Protein AF-0000000080068733 (afdb_homodimer)

Secondary structure (DSSP, 8-state):
------TTSTTGGGTSS------HHHHHHHHHHHHHHT----TTS------------------S------------------------SS---------------PPPP--HHHHHHHHHHHHTTT--SPPPPPHHHHHHHHHHIIIIIGGGS--S-GGG--GGGS-HHHHHHHHHHHHHHTT-HHHHHHHHHHHHHHHHHHHHHHHHHHHHHHHTTT----------HHHHHHHHHHHHHHTT-SSHHHHHHHHHHHHHHHHHHHHH-SB--S-----SHHHHHHHHHHHHHHHHHHHHHHHHHHHHT---SS-GGG-B-BPP--HHHHT-SSHHHHHHHHHHS-----BHHHHHHHHHS-S---TTS----HHHHHHHHHHHHHIIIIITHHHHHTT----HHHHHHHHHHHHHHHHHHHH-TT--S-TT-TT-SHHHHHHHHHHHHHHHTSGGG-S-----GGG--HHHHHHHHHHSPPP---HHHHHHHHHHHHHHHHHHHH-HHHHHHTHHHH--HHHHHHHHHHHHHHHHHHHTTEETTEEPPPPHHHHHHHHHHHHHHHHHHHHTT-------TT-HHHHHHHHHHHHHHHH-S--SSHHHHHHHHHHHHHHHHHHHHHHH-/-----GGGSTTGGGTSS------HHHHHHHHHHHHHHT----TTS------------------S------------------------SS---------------PPPP--HHHHHHHHHHHHTTT--SPPPPPHHHHHHHHHHIIIIIGGGS--S-GGG--GGGS-HHHHHHHHHHHHHHTT-HHHHHHHHHHHHHHHHHHHHHHHHHHHHHHHTTT----------HHHHHHHHHHHHHHTT-SSHHHHHHHHHHHHHHHHHHHHH-SB--S-----SHHHHHHHHHHHHHHHHHHHHHHHHHHHHT---SS-GGG-B-BPP--HHHHT-SSHHHHHHHHHHS-----BHHHHHHHHHS-S---TTS----HHHHHHHHHHHHHHHHHHTHHHHHTT----HHHHHHHHHHHHHHHHHHHH-TT--S-TT-TT-SHHHHHHHHHHHHHHHTSGGG-S-----GGG--HHHHHHHHHHSPPP---HHHHHHHHHHHHHHHHHHHH-HHHHHHSHHHH--HHHHHHHHHHHHHHHHHHHTTEETTEEPPPPHHHHHHHHHHHHHHHHHHHHTT-------TT-HHHHHHHHHHHHHHHH-S--SSHHHHHHHHHHHHHHHHHHHHHHH-

Foldseek 3Di:
DDPPPPPPPVLVVVPDDPPDPPPLLVLLQVLVVVLVVVPPDDVPPPDPPDPPPPPPPVPCPDDDDPDDPPPVPPVVPPPVVVPVVPVRFLDDLPPPPPVPCLPPLDQDFQDPVLQVVLVVVLVVLVDPDDDDDDSVLLSQLSVLLVQFPCLQQVLAQRLPDDSVVADSLLSLLSSLLSCLLVLNNVSNVVSLVSSVSVLVVVVVVVVVVVVVCVVVPNPPPCPPPPQLQSVLSSLVSSLVDQCQAPDLVSVVVNVVSLLVNLVSLVVNPQADDDDDPPPFLVVVSVLLSSLSSSLVNQLVQLVSCLQQVNDRPDAQLRHFAFAHDALCLSNPNDPVSNVVVCVVDPPPGHTLNVVLVLLLDPDDCPVPPDQGHLSSLLSSLSNLLCCLQPVQVVVVVVVRHDPPVNLVSSVSSLSSSSNSLSPHSQQDLDCPRSSGRSNVLSLLSSLVSLQCSDSQNVPSQGLNLSVLDLLSNLVSLVPRDADPPDSSLLVSLSSLLSNLLSLLVCFLVNCQVPVSRRPDPSNLVSLLSSLSSNLRPLVNQQDPVGGDDDDSSRVSSLVSLLVSLQSLCVRVVHDSPCPDPVDSVSSSLSSLVSSLSSQDHDYSRVSSNSSSSSSVSSSVVVVVVVVVD/DDPPPPPPPPLVVVPDDPPDPPPLLVLLQVLVVVLVVVPPDPPPPPDPPDPPPPPPPPPPPDDDPPPPPPPVPPPPPPPVPVPVVPVRFLDDLPPPPPVPCLPPLDQDFQDPVLVVVLVVVLVVLVDPDDDDDDSVLLSQLSVLLVQFPCLQQVLAQRLPDDSVVADSLLSLLSSLLSCLLVLNNVSNVVSLVSSVSVLVVVVVVVVVVVVVCVVVPNPPPCPPPPQLQSVLSSLVSSLVDQCQAPDLVSVVVNVVSLLVNLVSLVVNPQADDDDDPPPFLVVVSVLLSSLSSSLVNQLVQLVSCLQQVNDRPDAQLRHFAFAHDALCLSNPNDPVSNVVVCVVPPPPGHTLNVVLVLLLDPDDCPVPPDQGHLSSLLSSLSNLLSCLQPVQVVVVVVVNHPPPVNLSSSVSSLSSSSNSLSPHSQQDLDCPRSSGRSNVLSLLSSLVSLQCSDSQNVPSQGLNLSVLDLLSNLVSLVPRDADPPDSSLLVSLSSLLSNLLSLLVCFLVNCQVPVSRRPDPSNLVSLLSSLSSNLRPLVNQQDPVGGDDDDPSRVSSLVSLLVSLQSLCVRVVHDSPCPDPVDSVSSSLSSLVSSLSSQDHDYSRVSSNSSSSSSVSNSVVVVVVVVVD

Sequence (1258 aa):
MAIFPLMGSQLASLTSSRAEPAPLSRRFEALTEMLQMNDPVPDDIVAEPRSQFATSTHVDNPDRPMTRIFAQGSSTHHAAQLVHEVPTIFPAPQIALGAQIVPHFTHPTVAEYQRNSLLQSINGFGLPGWKLPSSDSLTRFLAGYFTGFYPYAPFTHAPTFRFDACSPELLLAMFAIGAANRFEYNSAINMFYVSKAILLERQHQRERGMLERLMNHGTSSDFVERDYMDEVRCLLCLMGIATWDKDLDLRNESLVLRGQLAHALRLSGLEEPSEVHDTHWETWARLESDRRAKLFAFCFLNIQSIAYNLSPVIWSHEFKLRLPCSCPEWTAPDSATWALLRRNTPIAKGHFHTALKDLLFPSPCDISELNPTPVANYTLLHGLIQTIVWAQIFPKDLGADSTSDSRVCFRNALRKWTIYWQRTPESNLEPFDANGPLPFMSSAWLSFAYIRNCSQFSDGHPREIFSWNVASIARALRSSPSANHEWDELLAAHHATHFMGILVRLGIQYIKHNRASLWSIEAALCGLECSVFLDKWLRAFRTSTGPKSLTDQEHLLLAWTRDIVRDGLISINGVCPDISSERPEDLVNCTIEVWCHIMQGDSPWPFISMLGDAVVEYKTICRHDLDKLMAIFPLMGSQLASLTSSRAEPAPLSRRFEALTEMLQMNDPVPDDIVAEPRSQFATSTHVDNPDRPMTRIFAQGSSTHHAAQLVHEVPTIFPAPQIALGAQIVPHFTHPTVAEYQRNSLLQSINGFGLPGWKLPSSDSLTRFLAGYFTGFYPYAPFTHAPTFRFDACSPELLLAMFAIGAANRFEYNSAINMFYVSKAILLERQHQRERGMLERLMNHGTSSDFVERDYMDEVRCLLCLMGIATWDKDLDLRNESLVLRGQLAHALRLSGLEEPSEVHDTHWETWARLESDRRAKLFAFCFLNIQSIAYNLSPVIWSHEFKLRLPCSCPEWTAPDSATWALLRRNTPIAKGHFHTALKDLLFPSPCDISELNPTPVANYTLLHGLIQTIVWAQIFPKDLGADSTSDSRVCFRNALRKWTIYWQRTPESNLEPFDANGPLPFMSSAWLSFAYIRNCSQFSDGHPREIFSWNVASIARALRSSPSANHEWDELLAAHHATHFMGILVRLGIQYIKHNRASLWSIEAALCGLECSVFLDKWLRAFRTSTGPKSLTDQEHLLLAWTRDIVRDGLISINGVCPDISSERPEDLVNCTIEVWCHIMQGDSPWPFISMLGDAVVEYKTICRHDLDKL

Structure (mmCIF, N/CA/C/O backbone):
data_AF-0000000080068733-model_v1
#
loop_
_entity.id
_entity.type
_entity.pdbx_description
1 polymer 'Transcription factor domain-containing protein'
#
loop_
_atom_site.group_PDB
_atom_site.id
_atom_site.type_symbol
_atom_site.label_atom_id
_atom_site.label_alt_id
_atom_site.label_comp_id
_atom_site.label_asym_id
_atom_site.label_entity_id
_atom_site.label_seq_id
_atom_site.pdbx_PDB_ins_code
_atom_site.Cartn_x
_atom_site.Cartn_y
_atom_site.Cartn_z
_atom_site.occupancy
_atom_site.B_iso_or_equiv
_atom_site.auth_seq_id
_atom_site.auth_comp_id
_atom_site.auth_asym_id
_atom_site.auth_atom_id
_atom_site.pdbx_PDB_model_num
ATOM 1 N N . MET A 1 1 ? -59.094 22.562 20.656 1 21.78 1 MET A N 1
ATOM 2 C CA . MET A 1 1 ? -58 21.938 21.406 1 21.78 1 MET A CA 1
ATOM 3 C C . MET A 1 1 ? -56.656 22.641 21.125 1 21.78 1 MET A C 1
ATOM 5 O O . MET A 1 1 ? -56.219 22.656 19.984 1 21.78 1 MET A O 1
ATOM 9 N N . ALA A 1 2 ? -56.312 23.719 21.922 1 23.73 2 ALA A N 1
ATOM 10 C CA . ALA A 1 2 ? -55.531 24.922 21.766 1 23.73 2 ALA A CA 1
ATOM 11 C C . ALA A 1 2 ? -54.031 24.609 21.844 1 23.73 2 ALA A C 1
ATOM 13 O O . ALA A 1 2 ? -53.562 24.047 22.844 1 23.73 2 ALA A O 1
ATOM 14 N N . ILE A 1 3 ? -53.469 24.188 20.734 1 25.42 3 ILE A N 1
ATOM 15 C CA . ILE A 1 3 ? -52.125 23.719 20.453 1 25.42 3 ILE A CA 1
ATOM 16 C C . ILE A 1 3 ? -51.094 24.75 20.922 1 25.42 3 ILE A C 1
ATOM 18 O O . ILE A 1 3 ? -51.125 25.891 20.453 1 25.42 3 ILE A O 1
ATOM 22 N N . PHE A 1 4 ? -50.688 24.688 22.219 1 25.8 4 PHE A N 1
ATOM 23 C CA . PHE A 1 4 ? -49.812 25.625 22.938 1 25.8 4 PHE A CA 1
ATOM 24 C C . PHE A 1 4 ? -48.531 25.891 22.172 1 25.8 4 PHE A C 1
ATOM 26 O O . PHE A 1 4 ? -47.844 24.938 21.781 1 25.8 4 PHE A O 1
ATOM 33 N N . PRO A 1 5 ? -48.469 27.094 21.531 1 28.44 5 PRO A N 1
ATOM 34 C CA . PRO A 1 5 ? -47.406 27.672 20.688 1 28.44 5 PRO A CA 1
ATOM 35 C C . PRO A 1 5 ? -46.094 27.844 21.422 1 28.44 5 PRO A C 1
ATOM 37 O O . PRO A 1 5 ? -45.875 28.875 22.078 1 28.44 5 PRO A O 1
ATOM 40 N N . LEU A 1 6 ? -45.719 26.844 22.25 1 24.48 6 LEU A N 1
ATOM 41 C CA . LEU A 1 6 ? -44.625 27.047 23.219 1 24.48 6 LEU A CA 1
ATOM 42 C C . LEU A 1 6 ? -43.375 27.562 22.531 1 24.48 6 LEU A C 1
ATOM 44 O O . LEU A 1 6 ? -42.656 28.375 23.094 1 24.48 6 LEU A O 1
ATOM 48 N N . MET A 1 7 ? -42.906 26.812 21.5 1 27.22 7 MET A N 1
ATOM 49 C CA . MET A 1 7 ? -41.438 26.688 21.391 1 27.22 7 MET A CA 1
ATOM 50 C C . MET A 1 7 ? -40.844 27.906 20.703 1 27.22 7 MET A C 1
ATOM 52 O O . MET A 1 7 ? -39.656 27.922 20.406 1 27.22 7 MET A O 1
ATOM 56 N N . GLY A 1 8 ? -41.625 28.969 20.344 1 28.06 8 GLY A N 1
ATOM 57 C CA . GLY A 1 8 ? -41.156 30.078 19.547 1 28.06 8 GLY A CA 1
ATOM 58 C C . GLY A 1 8 ? -40.219 31 20.312 1 28.06 8 GLY A C 1
ATOM 59 O O . GLY A 1 8 ? -39.469 31.766 19.719 1 28.06 8 GLY A O 1
ATOM 60 N N . SER A 1 9 ? -40.406 31.219 21.594 1 31.22 9 SER A N 1
ATOM 61 C CA . SER A 1 9 ? -39.906 32.406 22.281 1 31.22 9 SER A CA 1
ATOM 62 C C . SER A 1 9 ? -38.406 32.312 22.5 1 31.22 9 SER A C 1
ATOM 64 O O . SER A 1 9 ? -37.719 33.312 22.672 1 31.22 9 SER A O 1
ATOM 66 N N . GLN A 1 10 ? -37.938 31.078 22.719 1 31.94 10 GLN A N 1
ATOM 67 C CA . GLN A 1 10 ? -36.562 31.047 23.188 1 31.94 10 GLN A CA 1
ATOM 68 C C . GLN A 1 10 ? -35.562 31.391 22.078 1 31.94 10 GLN A C 1
ATOM 70 O O . GLN A 1 10 ? -34.406 31.703 22.328 1 31.94 10 GLN A O 1
ATOM 75 N N . LEU A 1 11 ? -35.969 31.297 20.844 1 32.47 11 LEU A N 1
ATOM 76 C CA . LEU A 1 11 ? -35.062 31.578 19.75 1 32.47 11 LEU A CA 1
ATOM 77 C C . LEU A 1 11 ? -34.875 33.062 19.562 1 32.47 11 LEU A C 1
ATOM 79 O O . LEU A 1 11 ? -33.906 33.5 18.938 1 32.47 11 LEU A O 1
ATOM 83 N N . ALA A 1 12 ? -35.812 34.062 19.969 1 34.53 12 ALA A N 1
ATOM 84 C CA . ALA A 1 12 ? -35.781 35.5 19.75 1 34.53 12 ALA A CA 1
ATOM 85 C C . ALA A 1 12 ? -34.688 36.156 20.578 1 34.53 12 ALA A C 1
ATOM 87 O O . ALA A 1 12 ? -34.219 37.25 20.25 1 34.53 12 ALA A O 1
ATOM 88 N N . SER A 1 13 ? -34.5 35.562 21.797 1 35.75 13 SER A N 1
ATOM 89 C CA . SER A 1 13 ? -33.562 36.281 22.656 1 35.75 13 SER A CA 1
ATOM 90 C C . SER A 1 13 ? -32.125 36.188 22.109 1 35.75 13 SER A C 1
ATOM 92 O O . SER A 1 13 ? -31.219 36.844 22.625 1 35.75 13 SER A O 1
ATOM 94 N N . LEU A 1 14 ? -31.844 35.156 21.344 1 34.69 14 LEU A N 1
ATOM 95 C CA . LEU A 1 14 ? -30.469 35.062 20.859 1 34.69 14 LEU A CA 1
ATOM 96 C C . LEU A 1 14 ? -30.188 36.125 19.812 1 34.69 14 LEU A C 1
ATOM 98 O O . LEU A 1 14 ? -29.031 36.312 19.422 1 34.69 14 LEU A O 1
ATOM 102 N N . THR A 1 15 ? -31.297 36.781 19.141 1 34.69 15 THR A N 1
ATOM 103 C CA . THR A 1 15 ? -31.047 37.719 18.062 1 34.69 15 THR A CA 1
ATOM 104 C C . THR A 1 15 ? -31 39.156 18.609 1 34.69 15 THR A C 1
ATOM 106 O O . THR A 1 15 ? -30.562 40.062 17.922 1 34.69 15 THR A O 1
ATOM 109 N N . SER A 1 16 ? -31.938 39.625 19.5 1 32.06 16 SER A N 1
ATOM 110 C CA . SER A 1 16 ? -32.219 41.062 19.656 1 32.06 16 SER A CA 1
ATOM 111 C C . SER A 1 16 ? -31.062 41.781 20.328 1 32.06 16 SER A C 1
ATOM 113 O O . SER A 1 16 ? -30.906 42.969 20.156 1 32.06 16 SER A O 1
ATOM 115 N N . SER A 1 17 ? -30.797 41.531 21.734 1 32.88 17 SER A N 1
ATOM 116 C CA . SER A 1 17 ? -30.141 42.562 22.547 1 32.88 17 SER A CA 1
ATOM 117 C C . SER A 1 17 ? -28.672 42.719 22.125 1 32.88 17 SER A C 1
ATOM 119 O O . SER A 1 17 ? -28.047 41.781 21.641 1 32.88 17 SER A O 1
ATOM 121 N N . ARG A 1 18 ? -28.078 44 22.203 1 38.75 18 ARG A N 1
ATOM 122 C CA . ARG A 1 18 ? -26.703 44.5 22.078 1 38.75 18 ARG A CA 1
ATOM 123 C C . ARG A 1 18 ? -25.719 43.562 22.766 1 38.75 18 ARG A C 1
ATOM 125 O O . ARG A 1 18 ? -24.812 44.031 23.469 1 38.75 18 ARG A O 1
ATOM 132 N N . ALA A 1 19 ? -26.094 42.406 23.172 1 39.84 19 ALA A N 1
ATOM 133 C CA . ALA A 1 19 ? -25.219 41.531 23.969 1 39.84 19 ALA A CA 1
ATOM 134 C C . ALA A 1 19 ? -23.938 41.219 23.203 1 39.84 19 ALA A C 1
ATOM 136 O O . ALA A 1 19 ? -23.969 41.062 21.969 1 39.84 19 ALA A O 1
ATOM 137 N N . GLU A 1 20 ? -22.797 41.562 23.844 1 45.16 20 GLU A N 1
ATOM 138 C CA . GLU A 1 20 ? -21.453 41.25 23.406 1 45.16 20 GLU A CA 1
ATOM 139 C C . GLU A 1 20 ? -21.391 39.875 22.734 1 45.16 20 GLU A C 1
ATOM 141 O O . GLU A 1 20 ? -21.953 38.906 23.25 1 45.16 20 GLU A O 1
ATOM 146 N N . PRO A 1 21 ? -21.156 39.875 21.438 1 52.84 21 PRO A N 1
ATOM 147 C CA . PRO A 1 21 ? -21.094 38.625 20.719 1 52.84 21 PRO A CA 1
ATOM 148 C C . PRO A 1 21 ? -20.359 37.531 21.516 1 52.84 21 PRO A C 1
ATOM 150 O O . PRO A 1 21 ? -19.344 37.812 22.141 1 52.84 21 PRO A O 1
ATOM 153 N N . ALA A 1 22 ? -21.031 36.531 21.891 1 59.84 22 ALA A N 1
ATOM 154 C CA . ALA A 1 22 ? -20.469 35.375 22.594 1 59.84 22 ALA A CA 1
ATOM 155 C C . ALA A 1 22 ? -19.125 34.969 21.984 1 59.84 22 ALA A C 1
ATOM 157 O O . ALA A 1 22 ? -18.922 35.125 20.781 1 59.84 22 ALA A O 1
ATOM 158 N N . PRO A 1 23 ? -18.156 34.688 22.891 1 67.81 23 PRO A N 1
ATOM 159 C CA . PRO A 1 23 ? -16.844 34.25 22.406 1 67.81 23 PRO A CA 1
ATOM 160 C C . PRO A 1 23 ? -16.953 33.094 21.406 1 67.81 23 PRO A C 1
ATOM 162 O O . PRO A 1 23 ? -17.938 32.344 21.422 1 67.81 23 PRO A O 1
ATOM 165 N N . LEU A 1 24 ? -16.047 33.094 20.453 1 63.75 24 LEU A N 1
ATOM 166 C CA . LEU A 1 24 ? -16 32.125 19.359 1 63.75 24 LEU A CA 1
ATOM 167 C C . LEU A 1 24 ? -16.188 30.719 19.891 1 63.75 24 LEU A C 1
ATOM 169 O O . LEU A 1 24 ? -16.906 29.922 19.281 1 63.75 24 LEU A O 1
ATOM 173 N N . SER A 1 25 ? -15.555 30.438 20.969 1 68.62 25 SER A N 1
ATOM 174 C CA . SER A 1 25 ? -15.609 29.094 21.531 1 68.62 25 SER A CA 1
ATOM 175 C C . SER A 1 25 ? -17.031 28.734 21.969 1 68.62 25 SER A C 1
ATOM 177 O O . SER A 1 25 ? -17.484 27.609 21.75 1 68.62 25 SER A O 1
ATOM 179 N N . ARG A 1 26 ? -17.672 29.719 22.5 1 69.19 26 ARG A N 1
ATOM 180 C CA . ARG A 1 26 ? -19.031 29.484 22.984 1 69.19 26 ARG A CA 1
ATOM 181 C C . ARG A 1 26 ? -20 29.281 21.812 1 69.19 26 ARG A C 1
ATOM 183 O O . ARG A 1 26 ? -20.906 28.438 21.875 1 69.19 26 ARG A O 1
ATOM 190 N N . ARG A 1 27 ? -19.75 30.047 20.859 1 68.62 27 ARG A N 1
ATOM 191 C CA . ARG A 1 27 ? -20.609 29.922 19.688 1 68.62 27 ARG A CA 1
ATOM 192 C C . ARG A 1 27 ? -20.438 28.562 19.016 1 68.62 27 ARG A C 1
ATOM 194 O O . ARG A 1 27 ? -21.422 27.938 18.625 1 68.62 27 ARG A O 1
ATOM 201 N N . PHE A 1 28 ? -19.203 28.156 18.875 1 70.31 28 PHE A N 1
ATOM 202 C CA . PHE A 1 28 ? -18.922 26.859 18.266 1 70.31 28 PHE A CA 1
ATOM 203 C C . PHE A 1 28 ? -19.547 25.734 19.078 1 70.31 28 PHE A C 1
ATOM 205 O O . PHE A 1 28 ? -20.156 24.812 18.516 1 70.31 28 PHE A O 1
ATOM 212 N N . GLU A 1 29 ? -19.469 25.891 20.359 1 70.75 29 GLU A N 1
ATOM 213 C CA . GLU A 1 29 ? -20.031 24.875 21.25 1 70.75 29 GLU A CA 1
ATOM 214 C C . GLU A 1 29 ? -21.547 24.844 21.156 1 70.75 29 GLU A C 1
ATOM 216 O O . GLU A 1 29 ? -22.156 23.766 21.109 1 70.75 29 GLU A O 1
ATOM 221 N N . ALA A 1 30 ? -22.094 26.016 21.203 1 71.19 30 ALA A N 1
ATOM 222 C CA . ALA A 1 30 ? -23.547 26.109 21.141 1 71.19 30 ALA A CA 1
ATOM 223 C C . ALA A 1 30 ? -24.094 25.5 19.859 1 71.19 30 ALA A C 1
ATOM 225 O O . ALA A 1 30 ? -25.047 24.734 19.891 1 71.19 30 ALA A O 1
ATOM 226 N N . LEU A 1 31 ? -23.453 25.828 18.828 1 67.44 31 LEU A N 1
ATOM 227 C CA . LEU A 1 31 ? -23.906 25.281 17.547 1 67.44 31 LEU A CA 1
ATOM 228 C C . LEU A 1 31 ? -23.641 23.781 17.453 1 67.44 31 LEU A C 1
ATOM 230 O O . LEU A 1 31 ? -24.453 23.047 16.891 1 67.44 31 LEU A O 1
ATOM 234 N N . THR A 1 32 ? -22.531 23.328 17.922 1 72.31 32 THR A N 1
ATOM 235 C CA . THR A 1 32 ? -22.203 21.906 17.953 1 72.31 32 THR A CA 1
ATOM 236 C C . THR A 1 32 ? -23.281 21.125 18.688 1 72.31 32 THR A C 1
ATOM 238 O O . THR A 1 32 ? -23.719 20.062 18.219 1 72.31 32 THR A O 1
ATOM 241 N N . GLU A 1 33 ? -23.688 21.688 19.812 1 71.31 33 GLU A N 1
ATOM 242 C CA . GLU A 1 33 ? -24.734 21.047 20.609 1 71.31 33 GLU A CA 1
ATOM 243 C C . GLU A 1 33 ? -26.047 20.969 19.828 1 71.31 33 GLU A C 1
ATOM 245 O O . GLU A 1 33 ? -26.719 19.938 19.844 1 71.31 33 GLU A O 1
ATOM 250 N N . MET A 1 34 ? -26.312 22.031 19.234 1 70.19 34 MET A N 1
ATOM 251 C CA . MET A 1 34 ? -27.531 22.078 18.438 1 70.19 34 MET A CA 1
ATOM 252 C C . MET A 1 34 ? -27.484 21.062 17.297 1 70.19 34 MET A C 1
ATOM 254 O O . MET A 1 34 ? -28.484 20.406 17 1 70.19 34 MET A O 1
ATOM 258 N N . LEU A 1 35 ? -26.359 21.016 16.641 1 66.69 35 LEU A N 1
ATOM 259 C CA . LEU A 1 35 ? -26.203 20.094 15.516 1 66.69 35 LEU A CA 1
ATOM 260 C C . LEU A 1 35 ? -26.234 18.641 15.992 1 66.69 35 LEU A C 1
ATOM 262 O O . LEU A 1 35 ? -26.812 17.781 15.32 1 66.69 35 LEU A O 1
ATOM 266 N N . GLN A 1 36 ? -25.641 18.359 17.078 1 67.19 36 GLN A N 1
ATOM 267 C CA . GLN A 1 36 ? -25.641 17.016 17.625 1 67.19 36 GLN A CA 1
ATOM 268 C C . GLN A 1 36 ? -27.047 16.578 18 1 67.19 36 GLN A C 1
ATOM 270 O O . GLN A 1 36 ? -27.406 15.406 17.812 1 67.19 36 GLN A O 1
ATOM 275 N N . MET A 1 37 ? -27.844 17.516 18.516 1 64.56 37 MET A N 1
ATOM 276 C CA . MET A 1 37 ? -29.219 17.234 18.906 1 64.56 37 MET A CA 1
ATOM 277 C C . MET A 1 37 ? -30.062 16.891 17.688 1 64.56 37 MET A C 1
ATOM 279 O O . MET A 1 37 ? -31.062 16.188 17.781 1 64.56 37 MET A O 1
ATOM 283 N N . ASN A 1 38 ? -29.594 17.375 16.547 1 58.03 38 ASN A N 1
ATOM 284 C CA . ASN A 1 38 ? -30.391 17.203 15.344 1 58.03 38 ASN A CA 1
ATOM 285 C C . ASN A 1 38 ? -29.781 16.156 14.414 1 58.03 38 ASN A C 1
ATOM 287 O O . ASN A 1 38 ? -30.156 16.062 13.242 1 58.03 38 ASN A O 1
ATOM 291 N N . ASP A 1 39 ? -28.75 15.445 14.891 1 64.19 39 ASP A N 1
ATOM 292 C CA . ASP A 1 39 ? -28.109 14.43 14.07 1 64.19 39 ASP A CA 1
ATOM 293 C C . ASP A 1 39 ? -29.047 13.25 13.805 1 64.19 39 ASP A C 1
ATOM 295 O O . ASP A 1 39 ? -29.609 12.688 14.742 1 64.19 39 ASP A O 1
ATOM 299 N N . PRO A 1 40 ? -29.406 12.961 12.539 1 55.84 40 PRO A N 1
ATOM 300 C CA . PRO A 1 40 ? -30.281 11.812 12.266 1 55.84 40 PRO A CA 1
ATOM 301 C C . PRO A 1 40 ? -29.688 10.492 12.75 1 55.84 40 PRO A C 1
ATOM 303 O O . PRO A 1 40 ? -28.531 10.188 12.469 1 55.84 40 PRO A O 1
ATOM 306 N N . VAL A 1 41 ? -30.016 9.984 13.992 1 48.88 41 VAL A N 1
ATOM 307 C CA . VAL A 1 41 ? -29.562 8.703 14.523 1 48.88 41 VAL A CA 1
ATOM 308 C C . VAL A 1 41 ? -30.25 7.566 13.758 1 48.88 41 VAL A C 1
ATOM 310 O O . VAL A 1 41 ? -31.438 7.621 13.484 1 48.88 41 VAL A O 1
ATOM 313 N N . PRO A 1 42 ? -29.594 6.648 13.203 1 44.97 42 PRO A N 1
ATOM 314 C CA . PRO A 1 42 ? -30.328 5.504 12.672 1 44.97 42 PRO A CA 1
ATOM 315 C C . PRO A 1 42 ? -31.234 4.84 13.711 1 44.97 42 PRO A C 1
ATOM 317 O O . PRO A 1 42 ? -30.938 4.902 14.906 1 44.97 42 PRO A O 1
ATOM 320 N N . ASP A 1 43 ? -32.531 4.348 13.312 1 38 43 ASP A N 1
ATOM 321 C CA . ASP A 1 43 ? -33.562 3.756 14.133 1 38 43 ASP A CA 1
ATOM 322 C C . ASP A 1 43 ? -33 2.723 15.102 1 38 43 ASP A C 1
ATOM 324 O O . ASP A 1 43 ? -33.562 2.492 16.172 1 38 43 ASP A O 1
ATOM 328 N N . ASP A 1 44 ? -32.125 1.768 14.531 1 36.44 44 ASP A N 1
ATOM 329 C CA . ASP A 1 44 ? -31.906 0.592 15.367 1 36.44 44 ASP A CA 1
ATOM 330 C C . ASP A 1 44 ? -31.047 0.935 16.578 1 36.44 44 ASP A C 1
ATOM 332 O O . ASP A 1 44 ? -30.609 0.043 17.312 1 36.44 44 ASP A O 1
ATOM 336 N N . ILE A 1 45 ? -30.297 1.86 16.562 1 33.38 45 ILE A N 1
ATOM 337 C CA . ILE A 1 45 ? -29.594 2.084 17.828 1 33.38 45 ILE A CA 1
ATOM 338 C C . ILE A 1 45 ? -30.562 2.641 18.859 1 33.38 45 ILE A C 1
ATOM 340 O O . ILE A 1 45 ? -31.094 3.742 18.703 1 33.38 45 ILE A O 1
ATOM 344 N N . VAL A 1 46 ? -31.359 1.671 19.531 1 29.3 46 VAL A N 1
ATOM 345 C CA . VAL A 1 46 ? -32.156 1.898 20.719 1 29.3 46 VAL A CA 1
ATOM 346 C C . VAL A 1 46 ? -31.484 2.938 21.609 1 29.3 46 VAL A C 1
ATOM 348 O O . VAL A 1 46 ? -30.375 2.723 22.094 1 29.3 46 VAL A O 1
ATOM 351 N N . ALA A 1 47 ? -31.828 4.098 21.422 1 28.08 47 ALA A N 1
ATOM 352 C CA . ALA A 1 47 ? -31.469 5.156 22.359 1 28.08 47 ALA A CA 1
ATOM 353 C C . ALA A 1 47 ? -31.688 4.707 23.812 1 28.08 47 ALA A C 1
ATOM 355 O O . ALA A 1 47 ? -32.719 4.121 24.125 1 28.08 47 ALA A O 1
ATOM 356 N N . GLU A 1 48 ? -30.625 4.41 24.594 1 25.83 48 GLU A N 1
ATOM 357 C CA . GLU A 1 48 ? -30.859 4.238 26.016 1 25.83 48 GLU A CA 1
ATOM 358 C C . GLU A 1 48 ? -31.969 5.18 26.5 1 25.83 48 GLU A C 1
ATOM 360 O O . GLU A 1 48 ? -32.062 6.324 26.062 1 25.83 48 GLU A O 1
ATOM 365 N N . PRO A 1 49 ? -33.094 4.602 26.953 1 24.23 49 PRO A N 1
ATOM 366 C CA . PRO A 1 49 ? -34.188 5.391 27.562 1 24.23 49 PRO A CA 1
ATOM 367 C C . PRO A 1 49 ? -33.656 6.547 28.406 1 24.23 49 PRO A C 1
ATOM 369 O O . PRO A 1 49 ? -32.562 6.453 28.984 1 24.23 49 PRO A O 1
ATOM 372 N N . ARG A 1 50 ? -33.969 7.691 27.984 1 22.78 50 ARG A N 1
ATOM 373 C CA . ARG A 1 50 ? -33.781 8.883 28.812 1 22.78 50 ARG A CA 1
ATOM 374 C C . ARG A 1 50 ? -34.062 8.562 30.281 1 22.78 50 ARG A C 1
ATOM 376 O O . ARG A 1 50 ? -35.031 7.871 30.594 1 22.78 50 ARG A O 1
ATOM 383 N N . SER A 1 51 ? -33.031 8.477 31.156 1 22.14 51 SER A N 1
ATOM 384 C CA . SER A 1 51 ? -33.25 8.352 32.594 1 22.14 51 SER A CA 1
ATOM 385 C C . SER A 1 51 ? -34.438 9.172 33.062 1 22.14 51 SER A C 1
ATOM 387 O O . SER A 1 51 ? -34.469 10.398 32.906 1 22.14 51 SER A O 1
ATOM 389 N N . GLN A 1 52 ? -35.656 8.75 32.688 1 20.8 52 GLN A N 1
ATOM 390 C CA . GLN A 1 52 ? -36.781 9.266 33.438 1 20.8 52 GLN A CA 1
ATOM 391 C C . GLN A 1 52 ? -36.469 9.359 34.906 1 20.8 52 GLN A C 1
ATOM 393 O O . GLN A 1 52 ? -36.062 8.375 35.531 1 20.8 52 GLN A O 1
ATOM 398 N N . PHE A 1 53 ? -36 10.617 35.312 1 20.28 53 PHE A N 1
ATOM 399 C CA . PHE A 1 53 ? -35.969 10.961 36.75 1 20.28 53 PHE A CA 1
ATOM 400 C C . PHE A 1 53 ? -37.188 10.438 37.469 1 20.28 53 PHE A C 1
ATOM 402 O O . PHE A 1 53 ? -38.312 10.906 37.219 1 20.28 53 PHE A O 1
ATOM 409 N N . ALA A 1 54 ? -37.25 9.133 37.375 1 19.38 54 ALA A N 1
ATOM 410 C CA . ALA A 1 54 ? -38.281 8.57 38.281 1 19.38 54 ALA A CA 1
ATOM 411 C C . ALA A 1 54 ? -38.281 9.32 39.625 1 19.38 54 ALA A C 1
ATOM 413 O O . ALA A 1 54 ? -37.25 9.484 40.25 1 19.38 54 ALA A O 1
ATOM 414 N N . THR A 1 55 ? -39.219 10.367 39.656 1 19.77 55 THR A N 1
ATOM 415 C CA . THR A 1 55 ? -39.719 10.992 40.875 1 19.77 55 THR A CA 1
ATOM 416 C C . THR A 1 55 ? -39.875 9.945 42 1 19.77 55 THR A C 1
ATOM 418 O O . THR A 1 55 ? -40.625 8.992 41.844 1 19.77 55 THR A O 1
ATOM 421 N N . SER A 1 56 ? -38.656 9.531 42.531 1 20.19 56 SER A N 1
ATOM 422 C CA . SER A 1 56 ? -38.719 8.711 43.75 1 20.19 56 SER A CA 1
ATOM 423 C C . SER A 1 56 ? -39.875 9.156 44.656 1 20.19 56 SER A C 1
ATOM 425 O O . SER A 1 56 ? -39.844 10.266 45.188 1 20.19 56 SER A O 1
ATOM 427 N N . THR A 1 57 ? -41.094 8.922 44.125 1 20.19 57 THR A N 1
ATOM 428 C CA . THR A 1 57 ? -42.156 8.969 45.094 1 20.19 57 THR A CA 1
ATOM 429 C C . THR A 1 57 ? -41.844 8.086 46.312 1 20.19 57 THR A C 1
ATOM 431 O O . THR A 1 57 ? -41.656 6.875 46.156 1 20.19 57 THR A O 1
ATOM 434 N N . HIS A 1 58 ? -41.031 8.711 47.281 1 21.09 58 HIS A N 1
ATOM 435 C CA . HIS A 1 58 ? -40.906 8.164 48.625 1 21.09 58 HIS A CA 1
ATOM 436 C C . HIS A 1 58 ? -42.25 7.691 49.156 1 21.09 58 HIS A C 1
ATOM 438 O O . HIS A 1 58 ? -43.188 8.484 49.25 1 21.09 58 HIS A O 1
ATOM 444 N N . VAL A 1 59 ? -42.719 6.68 48.562 1 19.14 59 VAL A N 1
ATOM 445 C CA . VAL A 1 59 ? -43.906 6.137 49.219 1 19.14 59 VAL A CA 1
ATOM 446 C C . VAL A 1 59 ? -43.656 5.996 50.719 1 19.14 59 VAL A C 1
ATOM 448 O O . VAL A 1 59 ? -42.656 5.379 51.125 1 19.14 59 VAL A O 1
ATOM 451 N N . ASP A 1 60 ? -44.438 6.957 51.469 1 21.33 60 ASP A N 1
ATOM 452 C CA . ASP A 1 60 ? -44.656 7.125 52.906 1 21.33 60 ASP A CA 1
ATOM 453 C C . ASP A 1 60 ? -45.062 5.805 53.562 1 21.33 60 ASP A C 1
ATOM 455 O O . ASP A 1 60 ? -46.156 5.293 53.312 1 21.33 60 ASP A O 1
ATOM 459 N N . ASN A 1 61 ? -44.406 4.684 53.312 1 19.5 61 ASN A N 1
ATOM 460 C CA . ASN A 1 61 ? -45.094 3.713 54.156 1 19.5 61 ASN A CA 1
ATOM 461 C C . ASN A 1 61 ? -45.25 4.242 55.562 1 19.5 61 ASN A C 1
ATOM 463 O O . ASN A 1 61 ? -44.312 4.809 56.156 1 19.5 61 ASN A O 1
ATOM 467 N N . PRO A 1 62 ? -46.562 4.164 56.188 1 19.2 62 PRO A N 1
ATOM 468 C CA . PRO A 1 62 ? -47.312 4.867 57.219 1 19.2 62 PRO A CA 1
ATOM 469 C C . PRO A 1 62 ? -46.594 4.883 58.594 1 19.2 62 PRO A C 1
ATOM 471 O O . PRO A 1 62 ? -46.594 5.906 59.25 1 19.2 62 PRO A O 1
ATOM 474 N N . ASP A 1 63 ? -46.562 3.773 59.312 1 18.78 63 ASP A N 1
ATOM 475 C CA . ASP A 1 63 ? -47.25 3.727 60.594 1 18.78 63 ASP A CA 1
ATOM 476 C C . ASP A 1 63 ? -46.375 4.32 61.719 1 18.78 63 ASP A C 1
ATOM 478 O O . ASP A 1 63 ? -46.844 4.48 62.844 1 18.78 63 ASP A O 1
ATOM 482 N N . ARG A 1 64 ? -45.062 3.971 61.875 1 20 64 ARG A N 1
ATOM 483 C CA . ARG A 1 64 ? -44.781 4.121 63.312 1 20 64 ARG A CA 1
ATOM 484 C C . ARG A 1 64 ? -44.875 5.578 63.75 1 20 64 ARG A C 1
ATOM 486 O O . ARG A 1 64 ? -44.75 6.484 62.906 1 20 64 ARG A O 1
ATOM 493 N N . PRO A 1 65 ? -44.562 6.09 65.188 1 19.52 65 PRO A N 1
ATOM 494 C CA . PRO A 1 65 ? -45.062 7.312 65.875 1 19.52 65 PRO A CA 1
ATOM 495 C C . PRO A 1 65 ? -44.656 8.578 65.125 1 19.52 65 PRO A C 1
ATOM 497 O O . PRO A 1 65 ? -43.656 8.586 64.438 1 19.52 65 PRO A O 1
ATOM 500 N N . MET A 1 66 ? -45.75 9.492 64.75 1 19.52 66 MET A N 1
ATOM 501 C CA . MET A 1 66 ? -46.094 10.656 63.938 1 19.52 66 MET A CA 1
ATOM 502 C C . MET A 1 66 ? -45.438 11.922 64.438 1 19.52 66 MET A C 1
ATOM 504 O O . MET A 1 66 ? -45.719 13.023 64 1 19.52 66 MET A O 1
ATOM 508 N N . THR A 1 67 ? -44.719 11.922 65.75 1 18.47 67 THR A N 1
ATOM 509 C CA . THR A 1 67 ? -44.812 13.219 66.375 1 18.47 67 THR A CA 1
ATOM 510 C C . THR A 1 67 ? -44.406 14.344 65.438 1 18.47 67 THR A C 1
ATOM 512 O O . THR A 1 67 ? -43.469 14.18 64.625 1 18.47 67 THR A O 1
ATOM 515 N N . ARG A 1 68 ? -45.344 15.469 65.438 1 18.67 68 ARG A N 1
ATOM 516 C CA . ARG A 1 68 ? -45.625 16.656 64.688 1 18.67 68 ARG A CA 1
ATOM 517 C C . ARG A 1 68 ? -44.438 17.625 64.688 1 18.67 68 ARG A C 1
ATOM 519 O O . ARG A 1 68 ? -44.5 18.703 64.062 1 18.67 68 ARG A O 1
ATOM 526 N N . ILE A 1 69 ? -43.469 17.453 65.688 1 19.08 69 ILE A N 1
ATOM 527 C CA . ILE A 1 69 ? -43 18.781 66.062 1 19.08 69 ILE A CA 1
ATOM 528 C C . ILE A 1 69 ? -42.562 19.578 64.812 1 19.08 69 ILE A C 1
ATOM 530 O O . ILE A 1 69 ? -41.906 19.031 63.938 1 19.08 69 ILE A O 1
ATOM 534 N N . PHE A 1 70 ? -43.312 20.812 64.625 1 19.8 70 PHE A N 1
ATOM 535 C CA . PHE A 1 70 ? -43.375 21.875 63.656 1 19.8 70 PHE A CA 1
ATOM 536 C C . PHE A 1 70 ? -42 22.453 63.375 1 19.8 70 PHE A C 1
ATOM 538 O O . PHE A 1 70 ? -41.844 23.609 63 1 19.8 70 PHE A O 1
ATOM 545 N N . ALA A 1 71 ? -41 21.891 64.125 1 17.92 71 ALA A N 1
ATOM 546 C CA . ALA A 1 71 ? -39.875 22.828 64.125 1 17.92 71 ALA A CA 1
ATOM 547 C C . ALA A 1 71 ? -39.625 23.422 62.75 1 17.92 71 ALA A C 1
ATOM 549 O O . ALA A 1 71 ? -39.688 22.719 61.75 1 17.92 71 ALA A O 1
ATOM 550 N N . GLN A 1 72 ? -39.906 24.797 62.594 1 19.36 72 GLN A N 1
ATOM 551 C CA . GLN A 1 72 ? -40 25.828 61.562 1 19.36 72 GLN A CA 1
ATOM 552 C C . GLN A 1 72 ? -38.812 25.75 60.594 1 19.36 72 GLN A C 1
ATOM 554 O O . GLN A 1 72 ? -38.625 26.641 59.75 1 19.36 72 GLN A O 1
ATOM 559 N N . GLY A 1 73 ? -37.906 24.859 60.938 1 18.33 73 GLY A N 1
ATOM 560 C CA . GLY A 1 73 ? -36.594 25.266 60.469 1 18.33 73 GLY A CA 1
ATOM 561 C C . GLY A 1 73 ? -36.562 25.469 58.969 1 18.33 73 GLY A C 1
ATOM 562 O O . GLY A 1 73 ? -37.281 24.812 58.219 1 18.33 73 GLY A O 1
ATOM 563 N N . SER A 1 74 ? -36.438 26.828 58.5 1 19.8 74 SER A N 1
ATOM 564 C CA . SER A 1 74 ? -36.5 27.391 57.156 1 19.8 74 SER A CA 1
ATOM 565 C C . SER A 1 74 ? -35.688 26.578 56.188 1 19.8 74 SER A C 1
ATOM 567 O O . SER A 1 74 ? -34.438 26.531 56.281 1 19.8 74 SER A O 1
ATOM 569 N N . SER A 1 75 ? -35.938 25.422 56.062 1 20.8 75 SER A N 1
ATOM 570 C CA . SER A 1 75 ? -35.156 24.422 55.344 1 20.8 75 SER A CA 1
ATOM 571 C C . SER A 1 75 ? -34.969 24.828 53.875 1 20.8 75 SER A C 1
ATOM 573 O O . SER A 1 75 ? -35.938 24.812 53.094 1 20.8 75 SER A O 1
ATOM 575 N N . THR A 1 76 ? -34.281 26.031 53.688 1 19.88 76 THR A N 1
ATOM 576 C CA . THR A 1 76 ? -34.125 26.547 52.344 1 19.88 76 THR A CA 1
ATOM 577 C C . THR A 1 76 ? -33.688 25.422 51.406 1 19.88 76 THR A C 1
ATOM 579 O O . THR A 1 76 ? -32.719 24.719 51.656 1 19.88 76 THR A O 1
ATOM 582 N N . HIS A 1 77 ? -34.656 24.734 50.906 1 21.11 77 HIS A N 1
ATOM 583 C CA . HIS A 1 77 ? -34.562 23.688 49.875 1 21.11 77 HIS A CA 1
ATOM 584 C C . HIS A 1 77 ? -33.594 24.078 48.75 1 21.11 77 HIS A C 1
ATOM 586 O O . HIS A 1 77 ? -33.906 24.984 47.969 1 21.11 77 HIS A O 1
ATOM 592 N N . HIS A 1 78 ? -32.312 24.156 49.125 1 19.14 78 HIS A N 1
ATOM 593 C CA . HIS A 1 78 ? -31.406 24.531 48.062 1 19.14 78 HIS A CA 1
ATOM 594 C C . HIS A 1 78 ? -31.578 23.609 46.844 1 19.14 78 HIS A C 1
ATOM 596 O O . HIS A 1 78 ? -31.375 22.391 46.969 1 19.14 78 HIS A O 1
ATOM 602 N N . ALA A 1 79 ? -32.625 23.797 46.094 1 20.7 79 ALA A N 1
ATOM 603 C CA . ALA A 1 79 ? -32.844 23.25 44.75 1 20.7 79 ALA A CA 1
ATOM 604 C C . ALA A 1 79 ? -31.531 23.156 43.969 1 20.7 79 ALA A C 1
ATOM 606 O O . ALA A 1 79 ? -31.047 24.156 43.438 1 20.7 79 ALA A O 1
ATOM 607 N N . ALA A 1 80 ? -30.641 22.406 44.469 1 23.08 80 ALA A N 1
ATOM 608 C CA . ALA A 1 80 ? -29.438 22.328 43.656 1 23.08 80 ALA A CA 1
ATOM 609 C C . ALA A 1 80 ? -29.781 21.938 42.219 1 23.08 80 ALA A C 1
ATOM 611 O O . ALA A 1 80 ? -30.312 20.859 41.938 1 23.08 80 ALA A O 1
ATOM 612 N N . GLN A 1 81 ? -30.266 22.844 41.406 1 21.8 81 GLN A N 1
ATOM 613 C CA . GLN A 1 81 ? -30.469 22.75 39.969 1 21.8 81 GLN A CA 1
ATOM 614 C C . GLN A 1 81 ? -29.391 21.906 39.312 1 21.8 81 GLN A C 1
ATOM 616 O O . GLN A 1 81 ? -28.203 22.25 39.375 1 21.8 81 GLN A O 1
ATOM 621 N N . LEU A 1 82 ? -29.609 20.641 39.375 1 23 82 LEU A N 1
ATOM 622 C CA . LEU A 1 82 ? -28.781 19.734 38.625 1 23 82 LEU A CA 1
ATOM 623 C C . LEU A 1 82 ? -28.516 20.297 37.219 1 23 82 LEU A C 1
ATOM 625 O O . LEU A 1 82 ? -29.391 20.234 36.344 1 23 82 LEU A O 1
ATOM 629 N N . VAL A 1 83 ? -27.969 21.5 37.219 1 22.58 83 VAL A N 1
ATOM 630 C CA . VAL A 1 83 ? -27.578 22 35.938 1 22.58 83 VAL A CA 1
ATOM 631 C C . VAL A 1 83 ? -26.906 20.875 35.125 1 22.58 83 VAL A C 1
ATOM 633 O O . VAL A 1 83 ? -25.906 20.312 35.531 1 22.58 83 VAL A O 1
ATOM 636 N N . HIS A 1 84 ? -27.797 20.031 34.531 1 24.31 84 HIS A N 1
ATOM 637 C CA . HIS A 1 84 ? -27.328 19.141 33.5 1 24.31 84 HIS A CA 1
ATOM 638 C C . HIS A 1 84 ? -26.141 19.734 32.75 1 24.31 84 HIS A C 1
ATOM 640 O O . HIS A 1 84 ? -26.297 20.656 31.953 1 24.31 84 HIS A O 1
ATOM 646 N N . GLU A 1 85 ? -25.141 19.844 33.531 1 24.59 85 GLU A N 1
ATOM 647 C CA . GLU A 1 85 ? -23.906 20.297 32.875 1 24.59 85 GLU A CA 1
ATOM 648 C C . GLU A 1 85 ? -23.703 19.578 31.547 1 24.59 85 GLU A C 1
ATOM 650 O O . GLU A 1 85 ? -23.5 18.375 31.5 1 24.59 85 GLU A O 1
ATOM 655 N N . VAL A 1 86 ? -24.609 19.922 30.672 1 27.64 86 VAL A N 1
ATOM 656 C CA . VAL A 1 86 ? -24.328 19.5 29.297 1 27.64 86 VAL A CA 1
ATOM 657 C C . VAL A 1 86 ? -22.828 19.578 29.031 1 27.64 86 VAL A C 1
ATOM 659 O O . VAL A 1 86 ? -22.219 20.641 29.203 1 27.64 86 VAL A O 1
ATOM 662 N N . PRO A 1 87 ? -22.266 18.391 29.188 1 26.22 87 PRO A N 1
ATOM 663 C CA . PRO A 1 87 ? -20.812 18.406 29.047 1 26.22 87 PRO A CA 1
ATOM 664 C C . PRO A 1 87 ? -20.328 19.328 27.922 1 26.22 87 PRO A C 1
ATOM 666 O O . PRO A 1 87 ? -20.891 19.297 26.828 1 26.22 87 PRO A O 1
ATOM 669 N N . THR A 1 88 ? -20.109 20.531 28.359 1 28.8 88 THR A N 1
ATOM 670 C CA . THR A 1 88 ? -19.562 21.594 27.516 1 28.8 88 THR A CA 1
ATOM 671 C C . THR A 1 88 ? -18.516 21.031 26.547 1 28.8 88 THR A C 1
ATOM 673 O O . THR A 1 88 ? -17.656 20.25 26.953 1 28.8 88 THR A O 1
ATOM 676 N N . ILE A 1 89 ? -18.828 20.875 25.359 1 33.09 89 ILE A N 1
ATOM 677 C CA . ILE A 1 89 ? -18.047 20.359 24.234 1 33.09 89 ILE A CA 1
ATOM 678 C C . ILE A 1 89 ? -16.625 20.906 24.297 1 33.09 89 ILE A C 1
ATOM 680 O O . ILE A 1 89 ? -15.648 20.141 24.312 1 33.09 89 ILE A O 1
ATOM 684 N N . PHE A 1 90 ? -16.094 21.5 23.234 1 31.91 90 PHE A N 1
ATOM 685 C CA . PHE A 1 90 ? -14.656 21.703 23.391 1 31.91 90 PHE A CA 1
ATOM 686 C C . PHE A 1 90 ? -14.375 22.703 24.516 1 31.91 90 PHE A C 1
ATOM 688 O O . PHE A 1 90 ? -14.703 23.875 24.391 1 31.91 90 PHE A O 1
ATOM 695 N N . PRO A 1 91 ? -14.672 22.406 25.875 1 31.91 91 PRO A N 1
ATOM 696 C CA . PRO A 1 91 ? -14.391 23.422 26.906 1 31.91 91 PRO A CA 1
ATOM 697 C C . PRO A 1 91 ? -13 24.016 26.766 1 31.91 91 PRO A C 1
ATOM 699 O O . PRO A 1 91 ? -12.109 23.406 26.172 1 31.91 91 PRO A O 1
ATOM 702 N N . ALA A 1 92 ? -12.852 25.344 27.188 1 32.09 92 ALA A N 1
ATOM 703 C CA . ALA A 1 92 ? -11.586 26.031 27.391 1 32.09 92 ALA A CA 1
ATOM 704 C C . ALA A 1 92 ? -10.656 25.219 28.297 1 32.09 92 ALA A C 1
ATOM 706 O O . ALA A 1 92 ? -11.07 24.719 29.344 1 32.09 92 ALA A O 1
ATOM 707 N N . PRO A 1 93 ? -9.641 24.547 27.781 1 31.5 93 PRO A N 1
ATOM 708 C CA . PRO A 1 93 ? -8.75 23.984 28.797 1 31.5 93 PRO A CA 1
ATOM 709 C C . PRO A 1 93 ? -8.602 24.891 30.016 1 31.5 93 PRO A C 1
ATOM 711 O O . PRO A 1 93 ? -8.633 26.109 29.891 1 31.5 93 PRO A O 1
ATOM 714 N N . GLN A 1 94 ? -9.203 24.641 31.094 1 29.98 94 GLN A N 1
ATOM 715 C CA . GLN A 1 94 ? -8.758 25.328 32.312 1 29.98 94 GLN A CA 1
ATOM 716 C C . GLN A 1 94 ? -7.234 25.438 32.344 1 29.98 94 GLN A C 1
ATOM 718 O O . GLN A 1 94 ? -6.527 24.453 32.094 1 29.98 94 GLN A O 1
ATOM 723 N N . ILE A 1 95 ? -6.676 26.672 32.156 1 31.67 95 ILE A N 1
ATOM 724 C CA . ILE A 1 95 ? -5.27 26.984 32.406 1 31.67 95 ILE A CA 1
ATOM 725 C C . ILE A 1 95 ? -4.785 26.281 33.656 1 31.67 95 ILE A C 1
ATOM 727 O O . ILE A 1 95 ? -5.137 26.688 34.781 1 31.67 95 ILE A O 1
ATOM 731 N N . ALA A 1 96 ? -4.949 25.078 33.875 1 33.53 96 ALA A N 1
ATOM 732 C CA . ALA A 1 96 ? -4.137 24.688 35.031 1 33.53 96 ALA A CA 1
ATOM 733 C C . ALA A 1 96 ? -2.707 25.203 34.906 1 33.53 96 ALA A C 1
ATOM 735 O O . ALA A 1 96 ? -2.014 24.891 33.938 1 33.53 96 ALA A O 1
ATOM 736 N N . LEU A 1 97 ? -2.338 26.281 35.469 1 29.53 97 LEU A N 1
ATOM 737 C CA . LEU A 1 97 ? -1.005 26.781 35.781 1 29.53 97 LEU A CA 1
ATOM 738 C C . LEU A 1 97 ? -0.091 25.656 36.25 1 29.53 97 LEU A C 1
ATOM 740 O O . LEU A 1 97 ? 0.29 25.609 37.406 1 29.53 97 LEU A O 1
ATOM 744 N N . GLY A 1 98 ? -0.467 24.391 36.125 1 31 98 GLY A N 1
ATOM 745 C CA . GLY A 1 98 ? 0.704 23.688 36.594 1 31 98 GLY A CA 1
ATOM 746 C C . GLY A 1 98 ? 1.998 24.156 35.969 1 31 98 GLY A C 1
ATOM 747 O O . GLY A 1 98 ? 1.987 24.734 34.875 1 31 98 GLY A O 1
ATOM 748 N N . ALA A 1 99 ? 3.029 24.391 36.75 1 31.78 99 ALA A N 1
ATOM 749 C CA . ALA A 1 99 ? 4.387 24.781 36.375 1 31.78 99 ALA A CA 1
ATOM 750 C C . ALA A 1 99 ? 4.801 24.141 35.062 1 31.78 99 ALA A C 1
ATOM 752 O O . ALA A 1 99 ? 4.988 22.922 34.969 1 31.78 99 ALA A O 1
ATOM 753 N N . GLN A 1 100 ? 4.152 24.422 34.062 1 37.28 100 GLN A N 1
ATOM 754 C CA . GLN A 1 100 ? 4.652 23.969 32.75 1 37.28 100 GLN A CA 1
ATOM 755 C C . GLN A 1 100 ? 6.172 24.094 32.688 1 37.28 100 GLN A C 1
ATOM 757 O O . GLN A 1 100 ? 6.715 25.188 32.688 1 37.28 100 GLN A O 1
ATOM 762 N N . ILE A 1 101 ? 6.875 23.375 33.375 1 35.28 101 ILE A N 1
ATOM 763 C CA . ILE A 1 101 ? 8.312 23.297 33.125 1 35.28 101 ILE A CA 1
ATOM 764 C C . ILE A 1 101 ? 8.578 23.312 31.625 1 35.28 101 ILE A C 1
ATOM 766 O O . ILE A 1 101 ? 8.273 22.344 30.922 1 35.28 101 ILE A O 1
ATOM 770 N N . VAL A 1 102 ? 8.25 24.375 31.062 1 42.88 102 VAL A N 1
ATOM 771 C CA . VAL A 1 102 ? 8.773 24.469 29.703 1 42.88 102 VAL A CA 1
ATOM 772 C C . VAL A 1 102 ? 10.258 24.125 29.703 1 42.88 102 VAL A C 1
ATOM 774 O O . VAL A 1 102 ? 11.078 24.891 30.219 1 42.88 102 VAL A O 1
ATOM 777 N N . PRO A 1 103 ? 10.664 22.938 29.797 1 45.66 103 PRO A N 1
ATOM 778 C CA . PRO A 1 103 ? 12.109 22.688 29.828 1 45.66 103 PRO A CA 1
ATOM 779 C C . PRO A 1 103 ? 12.867 23.484 28.766 1 45.66 103 PRO A C 1
ATOM 781 O O . PRO A 1 103 ? 12.398 23.594 27.625 1 45.66 103 PRO A O 1
ATOM 784 N N . HIS A 1 104 ? 13.477 24.594 29.156 1 48.91 104 HIS A N 1
ATOM 785 C CA . HIS A 1 104 ? 14.414 25.328 28.312 1 48.91 104 HIS A CA 1
ATOM 786 C C . HIS A 1 104 ? 15.375 24.391 27.594 1 48.91 104 HIS A C 1
ATOM 788 O O . HIS A 1 104 ? 16.281 23.828 28.219 1 48.91 104 HIS A O 1
ATOM 794 N N . PHE A 1 105 ? 14.898 23.703 26.672 1 55.88 105 PHE A N 1
ATOM 795 C CA . PHE A 1 105 ? 15.789 22.891 25.844 1 55.88 105 PHE A CA 1
ATOM 796 C C . PHE A 1 105 ? 16.859 23.766 25.203 1 55.88 105 PHE A C 1
ATOM 798 O O . PHE A 1 105 ? 16.547 24.734 24.516 1 55.88 105 PHE A O 1
ATOM 805 N N . THR A 1 106 ? 18.047 23.781 25.766 1 64.62 106 THR A N 1
ATOM 806 C CA . THR A 1 106 ? 19.188 24.406 25.094 1 64.62 106 THR A CA 1
ATOM 807 C C . THR A 1 106 ? 19.438 23.766 23.734 1 64.62 106 THR A C 1
ATOM 809 O O . THR A 1 106 ? 19.594 22.547 23.641 1 64.62 106 THR A O 1
ATOM 812 N N . HIS A 1 107 ? 19.297 24.531 22.703 1 75.69 107 HIS A N 1
ATOM 813 C CA . HIS A 1 107 ? 19.547 24.047 21.344 1 75.69 107 HIS A CA 1
ATOM 814 C C . HIS A 1 107 ? 20.938 23.438 21.219 1 75.69 107 HIS A C 1
ATOM 816 O O . HIS A 1 107 ? 21.922 24.031 21.672 1 75.69 107 HIS A O 1
ATOM 822 N N . PRO A 1 108 ? 20.938 22.25 20.75 1 82.25 108 PRO A N 1
ATOM 823 C CA . PRO A 1 108 ? 22.25 21.609 20.578 1 82.25 108 PRO A CA 1
ATOM 824 C C . PRO A 1 108 ? 23.172 22.391 19.656 1 82.25 108 PRO A C 1
ATOM 826 O O . PRO A 1 108 ? 22.703 23.016 18.703 1 82.25 108 PRO A O 1
ATOM 829 N N . THR A 1 109 ? 24.406 22.516 20 1 89.88 109 THR A N 1
ATOM 830 C CA . THR A 1 109 ? 25.438 23.156 19.188 1 89.88 109 THR A CA 1
ATOM 831 C C . THR A 1 109 ? 26.312 22.109 18.516 1 89.88 109 THR A C 1
ATOM 833 O O . THR A 1 109 ? 26.438 20.984 19 1 89.88 109 THR A O 1
ATOM 836 N N . VAL A 1 110 ? 26.828 22.438 17.359 1 95.12 110 VAL A N 1
ATOM 837 C CA . VAL A 1 110 ? 27.734 21.562 16.625 1 95.12 110 VAL A CA 1
ATOM 838 C C . VAL A 1 110 ? 29.172 22.016 16.844 1 95.12 110 VAL A C 1
ATOM 840 O O . VAL A 1 110 ? 29.594 23.062 16.344 1 95.12 110 VAL A O 1
ATOM 843 N N . ALA A 1 111 ? 29.906 21.234 17.562 1 94.31 111 ALA A N 1
ATOM 844 C CA . ALA A 1 111 ? 31.312 21.547 17.828 1 94.31 111 ALA A CA 1
ATOM 845 C C . ALA A 1 111 ? 32.156 21.281 16.594 1 94.31 111 ALA A C 1
ATOM 847 O O . ALA A 1 111 ? 31.75 20.531 15.688 1 94.31 111 ALA A O 1
ATOM 848 N N . GLU A 1 112 ? 33.344 21.844 16.578 1 94.44 112 GLU A N 1
ATOM 849 C CA . GLU A 1 112 ? 34.25 21.688 15.438 1 94.44 112 GLU A CA 1
ATOM 850 C C . GLU A 1 112 ? 34.656 20.234 15.258 1 94.44 112 GLU A C 1
ATOM 852 O O . GLU A 1 112 ? 34.844 19.766 14.133 1 94.44 112 GLU A O 1
ATOM 857 N N . TYR A 1 113 ? 34.875 19.562 16.344 1 93.62 113 TYR A N 1
ATOM 858 C CA . TYR A 1 113 ? 35.312 18.156 16.219 1 93.62 113 TYR A CA 1
ATOM 859 C C . TYR A 1 113 ? 34.188 17.312 15.625 1 93.62 113 TYR A C 1
ATOM 861 O O . TYR A 1 113 ? 34.469 16.359 14.891 1 93.62 113 TYR A O 1
ATOM 869 N N . GLN A 1 114 ? 33 17.656 15.977 1 95 114 GLN A N 1
ATOM 870 C CA . GLN A 1 114 ? 31.844 16.969 15.406 1 95 114 GLN A CA 1
ATOM 871 C C . GLN A 1 114 ? 31.75 17.234 13.906 1 95 114 GLN A C 1
ATOM 873 O O . GLN A 1 114 ? 31.484 16.312 13.125 1 95 114 GLN A O 1
ATOM 878 N N . ARG A 1 115 ? 31.859 18.469 13.523 1 95.88 115 ARG A N 1
ATOM 879 C CA . ARG A 1 115 ? 31.844 18.828 12.109 1 95.88 115 ARG A CA 1
ATOM 880 C C . ARG A 1 115 ? 32.938 18.062 11.352 1 95.88 115 ARG A C 1
ATOM 882 O O . ARG A 1 115 ? 32.688 17.562 10.25 1 95.88 115 ARG A O 1
ATOM 889 N N . ASN A 1 116 ? 34.156 18.016 11.945 1 93.75 116 ASN A N 1
ATOM 890 C CA . ASN A 1 116 ? 35.281 17.328 11.312 1 93.75 116 ASN A CA 1
ATOM 891 C C . ASN A 1 116 ? 35 15.828 11.172 1 93.75 116 ASN A C 1
ATOM 893 O O . ASN A 1 116 ? 35.375 15.219 10.172 1 93.75 116 ASN A O 1
ATOM 897 N N . SER A 1 117 ? 34.438 15.344 12.18 1 94 117 SER A N 1
ATOM 898 C CA . SER A 1 117 ? 34.062 13.93 12.109 1 94 117 SER A CA 1
ATOM 899 C C . SER A 1 117 ? 33.062 13.664 10.992 1 94 117 SER A C 1
ATOM 901 O O . SER A 1 117 ? 33.188 12.68 10.266 1 94 117 SER A O 1
ATOM 903 N N . LEU A 1 118 ? 32.031 14.516 10.883 1 94.75 118 LEU A N 1
ATOM 904 C CA . LEU A 1 118 ? 31.047 14.398 9.82 1 94.75 118 LEU A CA 1
ATOM 905 C C . LEU A 1 118 ? 31.688 14.555 8.445 1 94.75 118 LEU A C 1
ATOM 907 O O . LEU A 1 118 ? 31.391 13.805 7.52 1 94.75 118 LEU A O 1
ATOM 911 N N . LEU A 1 119 ? 32.625 15.477 8.359 1 93.06 119 LEU A N 1
ATOM 912 C CA . LEU A 1 119 ? 33.344 15.727 7.105 1 93.06 119 LEU A CA 1
ATOM 913 C C . LEU A 1 119 ? 34.125 14.5 6.688 1 93.06 119 LEU A C 1
ATOM 915 O O . LEU A 1 119 ? 34.188 14.156 5.504 1 93.06 119 LEU A O 1
ATOM 919 N N . GLN A 1 120 ? 34.75 13.867 7.629 1 91.12 120 GLN A N 1
ATOM 920 C CA . GLN A 1 120 ? 35.5 12.656 7.34 1 91.12 120 GLN A CA 1
ATOM 921 C C . GLN A 1 120 ? 34.594 11.547 6.816 1 91.12 120 GLN A C 1
ATOM 923 O O . GLN A 1 120 ? 34.969 10.82 5.891 1 91.12 120 GLN A O 1
ATOM 928 N N . SER A 1 121 ? 33.438 11.453 7.422 1 89.75 121 SER A N 1
ATOM 929 C CA . SER A 1 121 ? 32.469 10.453 6.977 1 89.75 121 SER A CA 1
ATOM 930 C C . SER A 1 121 ? 32 10.734 5.555 1 89.75 121 SER A C 1
ATOM 932 O O . SER A 1 121 ? 31.875 9.82 4.742 1 89.75 121 SER A O 1
ATOM 934 N N . ILE A 1 122 ? 31.75 11.969 5.258 1 90.62 122 ILE A N 1
ATOM 935 C CA . ILE A 1 122 ? 31.25 12.383 3.947 1 90.62 122 ILE A CA 1
ATOM 936 C C . ILE A 1 122 ? 32.312 12.109 2.889 1 90.62 122 ILE A C 1
ATOM 938 O O . ILE A 1 122 ? 32.031 11.602 1.809 1 90.62 122 ILE A O 1
ATOM 942 N N . ASN A 1 123 ? 33.531 12.461 3.215 1 87.06 123 ASN A N 1
ATOM 943 C CA . ASN A 1 123 ? 34.656 12.281 2.279 1 87.06 123 ASN A CA 1
ATOM 944 C C . ASN A 1 123 ? 34.875 10.805 1.952 1 87.06 123 ASN A C 1
ATOM 946 O O . ASN A 1 123 ? 35.344 10.469 0.863 1 87.06 123 ASN A O 1
ATOM 950 N N . GLY A 1 124 ? 34.5 10.047 2.848 1 83.62 124 GLY A N 1
ATOM 951 C CA . GLY A 1 124 ? 34.625 8.617 2.613 1 83.62 124 GLY A CA 1
ATOM 952 C C . GLY A 1 124 ? 33.75 8.125 1.489 1 83.62 124 GLY A C 1
ATOM 953 O O . GLY A 1 124 ? 34.031 7.086 0.88 1 83.62 124 GLY A O 1
ATOM 954 N N . PHE A 1 125 ? 32.719 8.883 1.137 1 80.88 125 PHE A N 1
ATOM 955 C CA . PHE A 1 125 ? 31.781 8.461 0.1 1 80.88 125 PHE A CA 1
ATOM 956 C C . PHE A 1 125 ? 32.125 9.094 -1.24 1 80.88 125 PHE A C 1
ATOM 958 O O . PHE A 1 125 ? 31.516 8.789 -2.262 1 80.88 125 PHE A O 1
ATOM 965 N N . GLY A 1 126 ? 33.188 9.938 -1.332 1 70.44 126 GLY A N 1
ATOM 966 C CA . GLY A 1 126 ? 33.75 10.469 -2.559 1 70.44 126 GLY A CA 1
ATOM 967 C C . GLY A 1 126 ? 32.844 11.445 -3.271 1 70.44 126 GLY A C 1
ATOM 968 O O . GLY A 1 126 ? 32.719 11.422 -4.5 1 70.44 126 GLY A O 1
ATOM 969 N N . LEU A 1 127 ? 32.031 12.18 -2.617 1 71.5 127 LEU A N 1
ATOM 970 C CA . LEU A 1 127 ? 31.156 13.141 -3.289 1 71.5 127 LEU A CA 1
ATOM 971 C C . LEU A 1 127 ? 31.922 14.406 -3.648 1 71.5 127 LEU A C 1
ATOM 973 O O . LEU A 1 127 ? 32.562 15.023 -2.785 1 71.5 127 LEU A O 1
ATOM 977 N N . PRO A 1 128 ? 32.188 14.68 -4.918 1 64.25 128 PRO A N 1
ATOM 978 C CA . PRO A 1 128 ? 33.031 15.82 -5.285 1 64.25 128 PRO A CA 1
ATOM 979 C C . PRO A 1 128 ? 32.312 17.156 -5.133 1 64.25 128 PRO A C 1
ATOM 981 O O . PRO A 1 128 ? 31.094 17.234 -5.281 1 64.25 128 PRO A O 1
ATOM 984 N N . GLY A 1 129 ? 33.062 18.203 -4.758 1 66.5 129 GLY A N 1
ATOM 985 C CA . GLY A 1 129 ? 32.719 19.578 -5.047 1 66.5 129 GLY A CA 1
ATOM 986 C C . GLY A 1 129 ? 31.906 20.25 -3.953 1 66.5 129 GLY A C 1
ATOM 987 O O . GLY A 1 129 ? 31.703 21.469 -3.969 1 66.5 129 GLY A O 1
ATOM 988 N N . TRP A 1 130 ? 31.328 19.469 -3.031 1 80.38 130 TRP A N 1
ATOM 989 C CA . TRP A 1 130 ? 30.5 20.156 -2.053 1 80.38 130 TRP A CA 1
ATOM 990 C C . TRP A 1 130 ? 31.234 20.312 -0.727 1 80.38 130 TRP A C 1
ATOM 992 O O . TRP A 1 130 ? 31.938 19.391 -0.288 1 80.38 130 TRP A O 1
ATOM 1002 N N . LYS A 1 131 ? 31.188 21.562 -0.258 1 87.06 131 LYS A N 1
ATOM 1003 C CA . LYS A 1 131 ? 31.859 21.844 1.013 1 87.06 131 LYS A CA 1
ATOM 1004 C C . LYS A 1 131 ? 30.844 21.906 2.156 1 87.06 131 LYS A C 1
ATOM 1006 O O . LYS A 1 131 ? 29.828 22.594 2.062 1 87.06 131 LYS A O 1
ATOM 1011 N N . LEU A 1 132 ? 31.156 21.234 3.195 1 94.06 132 LEU A N 1
ATOM 1012 C CA . LEU A 1 132 ? 30.312 21.25 4.395 1 94.06 132 LEU A CA 1
ATOM 1013 C C . LEU A 1 132 ? 30.312 22.625 5.043 1 94.06 132 LEU A C 1
ATOM 1015 O O . LEU A 1 132 ? 31.375 23.234 5.203 1 94.06 132 LEU A O 1
ATOM 1019 N N . PRO A 1 133 ? 29.172 23.172 5.324 1 95.06 133 PRO A N 1
ATOM 1020 C CA . PRO A 1 133 ? 29.109 24.484 5.969 1 95.06 133 PRO A CA 1
ATOM 1021 C C . PRO A 1 133 ? 29.859 24.531 7.293 1 95.06 133 PRO A C 1
ATOM 1023 O O . PRO A 1 133 ? 30.234 23.484 7.828 1 95.06 133 PRO A O 1
ATOM 1026 N N . SER A 1 134 ? 30.125 25.75 7.824 1 95.5 134 SER A N 1
ATOM 1027 C CA . SER A 1 134 ? 30.875 25.953 9.062 1 95.5 134 SER A CA 1
ATOM 1028 C C . SER A 1 134 ? 30.094 25.438 10.266 1 95.5 134 SER A C 1
ATOM 1030 O O . SER A 1 134 ? 28.891 25.188 10.18 1 95.5 134 SER A O 1
ATOM 1032 N N . SER A 1 135 ? 30.797 25.234 11.406 1 95.88 135 SER A N 1
ATOM 1033 C CA . SER A 1 135 ? 30.172 24.781 12.648 1 95.88 135 SER A CA 1
ATOM 1034 C C . SER A 1 135 ? 29.062 25.734 13.086 1 95.88 135 SER A C 1
ATOM 1036 O O . SER A 1 135 ? 28 25.297 13.555 1 95.88 135 SER A O 1
ATOM 1038 N N . ASP A 1 136 ? 29.25 26.984 12.867 1 95 136 ASP A N 1
ATOM 1039 C CA . ASP A 1 136 ? 28.25 27.984 13.211 1 95 136 ASP A CA 1
ATOM 1040 C C . ASP A 1 136 ? 27 27.828 12.344 1 95 136 ASP A C 1
ATOM 1042 O O . ASP A 1 136 ? 25.875 27.938 12.836 1 95 136 ASP A O 1
ATOM 1046 N N . SER A 1 137 ? 27.266 27.625 11.102 1 96.31 137 SER A N 1
ATOM 1047 C CA . SER A 1 137 ? 26.141 27.438 10.188 1 96.31 137 SER A CA 1
ATOM 1048 C C . SER A 1 137 ? 25.359 26.172 10.531 1 96.31 137 SER A C 1
ATOM 1050 O O . SER A 1 137 ? 24.125 26.172 10.531 1 96.31 137 SER A O 1
ATOM 1052 N N . LEU A 1 138 ? 26.078 25.094 10.789 1 96.75 138 LEU A N 1
ATOM 1053 C CA . LEU A 1 138 ? 25.438 23.844 11.133 1 96.75 138 LEU A CA 1
ATOM 1054 C C . LEU A 1 138 ? 24.625 23.969 12.422 1 96.75 138 LEU A C 1
ATOM 1056 O O . LEU A 1 138 ? 23.562 23.375 12.562 1 96.75 138 LEU A O 1
ATOM 1060 N N . THR A 1 139 ? 25.188 24.734 13.375 1 95.81 139 THR A N 1
ATOM 1061 C CA . THR A 1 139 ? 24.469 25.016 14.609 1 95.81 139 THR A CA 1
ATOM 1062 C C . THR A 1 139 ? 23.172 25.766 14.328 1 95.81 139 THR A C 1
ATOM 1064 O O . THR A 1 139 ? 22.125 25.453 14.906 1 95.81 139 THR A O 1
ATOM 1067 N N . ARG A 1 140 ? 23.281 26.703 13.445 1 95.38 140 ARG A N 1
ATOM 1068 C CA . ARG A 1 140 ? 22.109 27.453 13.039 1 95.38 140 ARG A CA 1
ATOM 1069 C C . ARG A 1 140 ? 21.094 26.547 12.352 1 95.38 140 ARG A C 1
ATOM 1071 O O . ARG A 1 140 ? 19.891 26.672 12.586 1 95.38 140 ARG A O 1
ATOM 1078 N N . PHE A 1 141 ? 21.562 25.656 11.508 1 96.81 141 PHE A N 1
ATOM 1079 C CA . PHE A 1 141 ? 20.672 24.734 10.812 1 96.81 141 PHE A CA 1
ATOM 1080 C C . PHE A 1 141 ? 20.031 23.75 11.789 1 96.81 141 PHE A C 1
ATOM 1082 O O . PHE A 1 141 ? 18.844 23.438 11.664 1 96.81 141 PHE A O 1
ATOM 1089 N N . LEU A 1 142 ? 20.781 23.234 12.688 1 95.88 142 LEU A N 1
ATOM 1090 C CA . LEU A 1 142 ? 20.219 22.344 13.695 1 95.88 142 LEU A CA 1
ATOM 1091 C C . LEU A 1 142 ? 19.156 23.062 14.523 1 95.88 142 LEU A C 1
ATOM 1093 O O . LEU A 1 142 ? 18.141 22.469 14.883 1 95.88 142 LEU A O 1
ATOM 1097 N N . ALA A 1 143 ? 19.406 24.344 14.82 1 93.69 143 ALA A N 1
ATOM 1098 C CA . ALA A 1 143 ? 18.406 25.156 15.492 1 93.69 143 ALA A CA 1
ATOM 1099 C C . ALA A 1 143 ? 17.141 25.281 14.641 1 93.69 143 ALA A C 1
ATOM 1101 O O . ALA A 1 143 ? 16.031 25.234 15.156 1 93.69 143 ALA A O 1
ATOM 1102 N N . GLY A 1 144 ? 17.375 25.469 13.336 1 92.69 144 GLY A N 1
ATOM 1103 C CA . GLY A 1 144 ? 16.25 25.531 12.422 1 92.69 144 GLY A CA 1
ATOM 1104 C C . GLY A 1 144 ? 15.43 24.25 12.398 1 92.69 144 GLY A C 1
ATOM 1105 O O . GLY A 1 144 ? 14.203 24.297 12.242 1 92.69 144 GLY A O 1
ATOM 1106 N N . TYR A 1 145 ? 16.109 23.125 12.547 1 95.06 145 TYR A N 1
ATOM 1107 C CA . TYR A 1 145 ? 15.414 21.844 12.633 1 95.06 145 TYR A CA 1
ATOM 1108 C C . TYR A 1 145 ? 14.523 21.781 13.867 1 95.06 145 TYR A C 1
ATOM 1110 O O . TYR A 1 145 ? 13.352 21.406 13.781 1 95.06 145 TYR A O 1
ATOM 1118 N N . PHE A 1 146 ? 14.977 22.156 15.023 1 92.56 146 PHE A N 1
ATOM 1119 C CA . PHE A 1 146 ? 14.281 21.969 16.297 1 92.56 146 PHE A CA 1
ATOM 1120 C C . PHE A 1 146 ? 13.219 23.047 16.484 1 92.56 146 PHE A C 1
ATOM 1122 O O . PHE A 1 146 ? 12.258 22.844 17.234 1 92.56 146 PHE A O 1
ATOM 1129 N N . THR A 1 147 ? 13.305 24.156 15.727 1 88 147 THR A N 1
ATOM 1130 C CA . THR A 1 147 ? 12.328 25.234 15.906 1 88 147 THR A CA 1
ATOM 1131 C C . THR A 1 147 ? 11.32 25.25 14.766 1 88 147 THR A C 1
ATOM 1133 O O . THR A 1 147 ? 10.203 25.734 14.922 1 88 147 THR A O 1
ATOM 1136 N N . GLY A 1 148 ? 11.742 24.734 13.695 1 88.31 148 GLY A N 1
ATOM 1137 C CA . GLY A 1 148 ? 10.891 24.844 12.516 1 88.31 148 GLY A CA 1
ATOM 1138 C C . GLY A 1 148 ? 10.219 23.531 12.148 1 88.31 148 GLY A C 1
ATOM 1139 O O . GLY A 1 148 ? 9.039 23.5 11.797 1 88.31 148 GLY A O 1
ATOM 1140 N N . PHE A 1 149 ? 10.945 22.438 12.156 1 91.88 149 PHE A N 1
ATOM 1141 C CA . PHE A 1 149 ? 10.438 21.156 11.695 1 91.88 149 PHE A CA 1
ATOM 1142 C C . PHE A 1 149 ? 9.969 20.297 12.867 1 91.88 149 PHE A C 1
ATOM 1144 O O . PHE A 1 149 ? 8.875 19.734 12.844 1 91.88 149 PHE A O 1
ATOM 1151 N N . TYR A 1 150 ? 10.68 20.25 13.898 1 92.31 150 TYR A N 1
ATOM 1152 C CA . TYR A 1 150 ? 10.508 19.359 15.039 1 92.31 150 TYR A CA 1
ATOM 1153 C C . TYR A 1 150 ? 9.156 19.578 15.711 1 92.31 150 TYR A C 1
ATOM 1155 O O . TYR A 1 150 ? 8.477 18.625 16.094 1 92.31 150 TYR A O 1
ATOM 1163 N N . PRO A 1 151 ? 8.695 20.781 15.859 1 89.88 151 PRO A N 1
ATOM 1164 C CA . PRO A 1 151 ? 7.41 20.969 16.547 1 89.88 151 PRO A CA 1
ATOM 1165 C C . PRO A 1 151 ? 6.25 20.297 15.805 1 89.88 151 PRO A C 1
ATOM 1167 O O . PRO A 1 151 ? 5.258 19.922 16.438 1 89.88 151 PRO A O 1
ATOM 1170 N N . TYR A 1 152 ? 6.402 20.125 14.531 1 91.12 152 TYR A N 1
ATOM 1171 C CA . TYR A 1 152 ? 5.332 19.547 13.727 1 91.12 152 TYR A CA 1
ATOM 1172 C C . TYR A 1 152 ? 5.52 18.031 13.578 1 91.12 152 TYR A C 1
ATOM 1174 O O . TYR A 1 152 ? 4.59 17.328 13.195 1 91.12 152 TYR A O 1
ATOM 1182 N N . ALA A 1 153 ? 6.684 17.594 13.852 1 94.44 153 ALA A N 1
ATOM 1183 C CA . ALA A 1 153 ? 7.008 16.172 13.82 1 94.44 153 ALA A CA 1
ATOM 1184 C C . ALA A 1 153 ? 8.016 15.82 14.906 1 94.44 153 ALA A C 1
ATOM 1186 O O . ALA A 1 153 ? 9.156 15.445 14.609 1 94.44 153 ALA A O 1
ATOM 1187 N N . PRO A 1 154 ? 7.551 15.789 16.141 1 95.06 154 PRO A N 1
ATOM 1188 C CA . PRO A 1 154 ? 8.477 15.578 17.266 1 95.06 154 PRO A CA 1
ATOM 1189 C C . PRO A 1 154 ? 8.844 14.109 17.453 1 95.06 154 PRO A C 1
ATOM 1191 O O . PRO A 1 154 ? 8.406 13.477 18.422 1 95.06 154 PRO A O 1
ATOM 1194 N N . PHE A 1 155 ? 9.727 13.602 16.578 1 97 155 PHE A N 1
ATOM 1195 C CA . PHE A 1 155 ? 10.125 12.211 16.719 1 97 155 PHE A CA 1
ATOM 1196 C C . PHE A 1 155 ? 11.57 12.102 17.188 1 97 155 PHE A C 1
ATOM 1198 O O . PHE A 1 155 ? 12.055 11 17.469 1 97 155 PHE A O 1
ATOM 1205 N N . THR A 1 156 ? 12.289 13.211 17.297 1 95.94 156 THR A N 1
ATOM 1206 C CA . THR A 1 156 ? 13.617 13.234 17.906 1 95.94 156 THR A CA 1
ATOM 1207 C C . THR A 1 156 ? 13.539 13.656 19.359 1 95.94 156 THR A C 1
ATOM 1209 O O . THR A 1 156 ? 13.062 14.75 19.688 1 95.94 156 THR A O 1
ATOM 1212 N N . HIS A 1 157 ? 13.938 12.82 20.219 1 95.5 157 HIS A N 1
ATOM 1213 C CA . HIS A 1 157 ? 13.93 13.18 21.641 1 95.5 157 HIS A CA 1
ATOM 1214 C C . HIS A 1 157 ? 15.023 14.188 21.969 1 95.5 157 HIS A C 1
ATOM 1216 O O . HIS A 1 157 ? 16.188 13.812 22.156 1 95.5 157 HIS A O 1
ATOM 1222 N N . ALA A 1 158 ? 14.664 15.383 22.203 1 92.75 158 ALA A N 1
ATOM 1223 C CA . ALA A 1 158 ? 15.586 16.5 22.312 1 92.75 158 ALA A CA 1
ATOM 1224 C C . ALA A 1 158 ? 16.5 16.344 23.531 1 92.75 158 ALA A C 1
ATOM 1226 O O . ALA A 1 158 ? 17.719 16.547 23.438 1 92.75 158 ALA A O 1
ATOM 1227 N N . PRO A 1 159 ? 16.016 15.852 24.672 1 91.81 159 PRO A N 1
ATOM 1228 C CA . PRO A 1 159 ? 16.875 15.789 25.859 1 91.81 159 PRO A CA 1
ATOM 1229 C C . PRO A 1 159 ? 17.984 14.742 25.734 1 91.81 159 PRO A C 1
ATOM 1231 O O . PRO A 1 159 ? 19.047 14.891 26.344 1 91.81 159 PRO A O 1
ATOM 1234 N N . THR A 1 160 ? 17.703 13.688 25 1 92.81 160 THR A N 1
ATOM 1235 C CA . THR A 1 160 ? 18.703 12.641 24.875 1 92.81 160 THR A CA 1
ATOM 1236 C C . THR A 1 160 ? 19.375 12.688 23.5 1 92.81 160 THR A C 1
ATOM 1238 O O . THR A 1 160 ? 20.031 11.727 23.094 1 92.81 160 THR A O 1
ATOM 1241 N N . PHE A 1 161 ? 19.234 13.766 22.812 1 93.88 161 PHE A N 1
ATOM 1242 C CA . PHE A 1 161 ? 19.797 13.891 21.469 1 93.88 161 PHE A CA 1
ATOM 1243 C C . PHE A 1 161 ? 21.312 13.969 21.516 1 93.88 161 PHE A C 1
ATOM 1245 O O . PHE A 1 161 ? 21.875 14.766 22.281 1 93.88 161 PHE A O 1
ATOM 1252 N N . ARG A 1 162 ? 21.953 13.141 20.766 1 92.38 162 ARG A N 1
ATOM 1253 C CA . ARG A 1 162 ? 23.406 13.156 20.625 1 92.38 162 ARG A CA 1
ATOM 1254 C C . ARG A 1 162 ? 23.812 13.195 19.156 1 92.38 162 ARG A C 1
ATOM 1256 O O . ARG A 1 162 ? 23.453 12.305 18.391 1 92.38 162 ARG A O 1
ATOM 1263 N N . PHE A 1 163 ? 24.578 14.164 18.781 1 93.25 163 PHE A N 1
ATOM 1264 C CA . PHE A 1 163 ? 25.078 14.367 17.422 1 93.25 163 PHE A CA 1
ATOM 1265 C C . PHE A 1 163 ? 25.812 13.125 16.938 1 93.25 163 PHE A C 1
ATOM 1267 O O . PHE A 1 163 ? 25.562 12.656 15.82 1 93.25 163 PHE A O 1
ATOM 1274 N N . ASP A 1 164 ? 26.547 12.5 17.781 1 91.88 164 ASP A N 1
ATOM 1275 C CA . ASP A 1 164 ? 27.438 11.422 17.406 1 91.88 164 ASP A CA 1
ATOM 1276 C C . ASP A 1 164 ? 26.688 10.102 17.266 1 91.88 164 ASP A C 1
ATOM 1278 O O . ASP A 1 164 ? 27.188 9.141 16.688 1 91.88 164 ASP A O 1
ATOM 1282 N N . ALA A 1 165 ? 25.484 10.086 17.766 1 91.31 165 ALA A N 1
ATOM 1283 C CA . ALA A 1 165 ? 24.688 8.859 17.688 1 91.31 165 ALA A CA 1
ATOM 1284 C C . ALA A 1 165 ? 23.922 8.773 16.375 1 91.31 165 ALA A C 1
ATOM 1286 O O . ALA A 1 165 ? 23.422 7.707 16.016 1 91.31 165 ALA A O 1
ATOM 1287 N N . CYS A 1 166 ? 23.922 9.852 15.578 1 94.25 166 CYS A N 1
ATOM 1288 C CA . CYS A 1 166 ? 23.172 9.898 14.328 1 94.25 166 CYS A CA 1
ATOM 1289 C C . CYS A 1 166 ? 24.047 9.508 13.148 1 94.25 166 CYS A C 1
ATOM 1291 O O . CYS A 1 166 ? 25.25 9.773 13.148 1 94.25 166 CYS A O 1
ATOM 1293 N N . SER A 1 167 ? 23.453 8.82 12.219 1 95.38 167 SER A N 1
ATOM 1294 C CA . SER A 1 167 ? 24.172 8.555 10.969 1 95.38 167 SER A CA 1
ATOM 1295 C C . SER A 1 167 ? 24.438 9.836 10.195 1 95.38 167 SER A C 1
ATOM 1297 O O . SER A 1 167 ? 23.719 10.828 10.367 1 95.38 167 SER A O 1
ATOM 1299 N N . PRO A 1 168 ? 25.453 9.875 9.367 1 95.56 168 PRO A N 1
ATOM 1300 C CA . PRO A 1 168 ? 25.797 11.094 8.617 1 95.56 168 PRO A CA 1
ATOM 1301 C C . PRO A 1 168 ? 24.656 11.555 7.699 1 95.56 168 PRO A C 1
ATOM 1303 O O . PRO A 1 168 ? 24.422 12.75 7.566 1 95.56 168 PRO A O 1
ATOM 1306 N N . GLU A 1 169 ? 23.984 10.609 6.992 1 97 169 GLU A N 1
ATOM 1307 C CA . GLU A 1 169 ? 22.891 11 6.105 1 97 169 GLU A CA 1
ATOM 1308 C C . GLU A 1 169 ? 21.734 11.617 6.891 1 97 169 GLU A C 1
ATOM 1310 O O . GLU A 1 169 ? 21.078 12.539 6.414 1 97 169 GLU A O 1
ATOM 1315 N N . LEU A 1 170 ? 21.469 11.078 8.094 1 97.94 170 LEU A N 1
ATOM 1316 C CA . LEU A 1 170 ? 20.406 11.648 8.922 1 97.94 170 LEU A CA 1
ATOM 1317 C C . LEU A 1 170 ? 20.766 13.055 9.375 1 97.94 170 LEU A C 1
ATOM 1319 O O . LEU A 1 170 ? 19.938 13.969 9.305 1 97.94 170 LEU A O 1
ATOM 1323 N N . LEU A 1 171 ? 22.016 13.242 9.844 1 97.75 171 LEU A N 1
ATOM 1324 C CA . LEU A 1 171 ? 22.469 14.57 10.273 1 97.75 171 LEU A CA 1
ATOM 1325 C C . LEU A 1 171 ? 22.328 15.578 9.133 1 97.75 171 LEU A C 1
ATOM 1327 O O . LEU A 1 171 ? 21.797 16.672 9.336 1 97.75 171 LEU A O 1
ATOM 1331 N N . LEU A 1 172 ? 22.812 15.195 8.016 1 97.94 172 LEU A N 1
ATOM 1332 C CA . LEU A 1 172 ? 22.734 16.078 6.863 1 97.94 172 LEU A CA 1
ATOM 1333 C C . LEU A 1 172 ? 21.297 16.391 6.5 1 97.94 172 LEU A C 1
ATOM 1335 O O . LEU A 1 172 ? 20.969 17.516 6.109 1 97.94 172 LEU A O 1
ATOM 1339 N N . ALA A 1 173 ? 20.406 15.383 6.574 1 98.56 173 ALA A N 1
ATOM 1340 C CA . ALA A 1 173 ? 18.984 15.602 6.297 1 98.56 173 ALA A CA 1
ATOM 1341 C C . ALA A 1 173 ? 18.375 16.578 7.301 1 98.56 173 ALA A C 1
ATOM 1343 O O . ALA A 1 173 ? 17.578 17.438 6.93 1 98.56 173 ALA A O 1
ATOM 1344 N N . MET A 1 174 ? 18.766 16.422 8.594 1 98.12 174 MET A N 1
ATOM 1345 C CA . MET A 1 174 ? 18.312 17.344 9.625 1 98.12 174 MET A CA 1
ATOM 1346 C C . MET A 1 174 ? 18.797 18.766 9.352 1 98.12 174 MET A C 1
ATOM 1348 O O . MET A 1 174 ? 18.031 19.719 9.477 1 98.12 174 MET A O 1
ATOM 1352 N N . PHE A 1 175 ? 20.078 18.875 8.953 1 98.38 175 PHE A N 1
ATOM 1353 C CA . PHE A 1 175 ? 20.625 20.188 8.602 1 98.38 175 PHE A CA 1
ATOM 1354 C C . PHE A 1 175 ? 19.875 20.766 7.402 1 98.38 175 PHE A C 1
ATOM 1356 O O . PHE A 1 175 ? 19.594 21.969 7.371 1 98.38 175 PHE A O 1
ATOM 1363 N N . ALA A 1 176 ? 19.594 19.922 6.441 1 98.31 176 ALA A N 1
ATOM 1364 C CA . ALA A 1 176 ? 18.953 20.391 5.215 1 98.31 176 ALA A CA 1
ATOM 1365 C C . ALA A 1 176 ? 17.562 20.969 5.5 1 98.31 176 ALA A C 1
ATOM 1367 O O . ALA A 1 176 ? 17.25 22.062 5.055 1 98.31 176 ALA A O 1
ATOM 1368 N N . ILE A 1 177 ? 16.75 20.25 6.25 1 97.38 177 ILE A N 1
ATOM 1369 C CA . ILE A 1 177 ? 15.398 20.734 6.531 1 97.38 177 ILE A CA 1
ATOM 1370 C C . ILE A 1 177 ? 15.461 21.953 7.445 1 97.38 177 ILE A C 1
ATOM 1372 O O . ILE A 1 177 ? 14.633 22.875 7.336 1 97.38 177 ILE A O 1
ATOM 1376 N N . GLY A 1 178 ? 16.469 21.969 8.367 1 96.5 178 GLY A N 1
ATOM 1377 C CA . GLY A 1 178 ? 16.703 23.156 9.172 1 96.5 178 GLY A CA 1
ATOM 1378 C C . GLY A 1 178 ? 17.062 24.375 8.352 1 96.5 178 GLY A C 1
ATOM 1379 O O . GLY A 1 178 ? 16.547 25.469 8.602 1 96.5 178 GLY A O 1
ATOM 1380 N N . ALA A 1 179 ? 17.938 24.156 7.398 1 97.06 179 ALA A N 1
ATOM 1381 C CA . ALA A 1 179 ? 18.328 25.25 6.512 1 97.06 179 ALA A CA 1
ATOM 1382 C C . ALA A 1 179 ? 17.141 25.766 5.715 1 97.06 179 ALA A C 1
ATOM 1384 O O . ALA A 1 179 ? 16.984 26.984 5.52 1 97.06 179 ALA A O 1
ATOM 1385 N N . ALA A 1 180 ? 16.328 24.859 5.266 1 94.19 180 ALA A N 1
ATOM 1386 C CA . ALA A 1 180 ? 15.125 25.25 4.527 1 94.19 180 ALA A CA 1
ATOM 1387 C C . ALA A 1 180 ? 14.219 26.125 5.391 1 94.19 180 ALA A C 1
ATOM 1389 O O . ALA A 1 180 ? 13.656 27.109 4.906 1 94.19 180 ALA A O 1
ATOM 1390 N N . ASN A 1 181 ? 14.125 25.828 6.676 1 90.31 181 ASN A N 1
ATOM 1391 C CA . ASN A 1 181 ? 13.266 26.578 7.586 1 90.31 181 ASN A CA 1
ATOM 1392 C C . ASN A 1 181 ? 13.883 27.938 7.941 1 90.31 181 ASN A C 1
ATOM 1394 O O . ASN A 1 181 ? 13.195 28.812 8.484 1 90.31 181 ASN A O 1
ATOM 1398 N N . ARG A 1 182 ? 15.117 28.094 7.625 1 90.06 182 ARG A N 1
ATOM 1399 C CA . ARG A 1 182 ? 15.789 29.359 7.859 1 90.06 182 ARG A CA 1
ATOM 1400 C C . ARG A 1 182 ? 15.953 30.141 6.562 1 90.06 182 ARG A C 1
ATOM 1402 O O . ARG A 1 182 ? 16.766 31.062 6.488 1 90.06 182 ARG A O 1
ATOM 1409 N N . PHE A 1 183 ? 15.359 29.812 5.527 1 89.88 183 PHE A N 1
ATOM 1410 C CA . PHE A 1 183 ? 15.305 30.5 4.238 1 89.88 183 PHE A CA 1
ATOM 1411 C C . PHE A 1 183 ? 16.641 30.391 3.508 1 89.88 183 PHE A C 1
ATOM 1413 O O . PHE A 1 183 ? 16.969 31.234 2.672 1 89.88 183 PHE A O 1
ATOM 1420 N N . GLU A 1 184 ? 17.391 29.359 3.883 1 94.31 184 GLU A N 1
ATOM 1421 C CA . GLU A 1 184 ? 18.641 29.078 3.164 1 94.31 184 GLU A CA 1
ATOM 1422 C C . GLU A 1 184 ? 18.469 27.922 2.189 1 94.31 184 GLU A C 1
ATOM 1424 O O . GLU A 1 184 ? 19.062 26.859 2.373 1 94.31 184 GLU A O 1
ATOM 1429 N N . TYR A 1 185 ? 17.859 28.219 1.15 1 93.69 185 TYR A N 1
ATOM 1430 C CA . TYR A 1 185 ? 17.391 27.203 0.206 1 93.69 185 TYR A CA 1
ATOM 1431 C C . TYR A 1 185 ? 18.562 26.5 -0.471 1 93.69 185 TYR A C 1
ATOM 1433 O O . TYR A 1 185 ? 18.578 25.281 -0.585 1 93.69 185 TYR A O 1
ATOM 1441 N N . ASN A 1 186 ? 19.547 27.219 -0.911 1 93.38 186 ASN A N 1
ATOM 1442 C CA . ASN A 1 186 ? 20.672 26.625 -1.625 1 93.38 186 ASN A CA 1
ATOM 1443 C C . ASN A 1 186 ? 21.438 25.625 -0.742 1 93.38 186 ASN A C 1
ATOM 1445 O O . ASN A 1 186 ? 21.781 24.531 -1.187 1 93.38 186 ASN A O 1
ATOM 1449 N N . SER A 1 187 ? 21.656 26.078 0.505 1 95.12 187 SER A N 1
ATOM 1450 C CA . SER A 1 187 ? 22.312 25.188 1.446 1 95.12 187 SER A CA 1
ATOM 1451 C C . SER A 1 187 ? 21.469 23.938 1.708 1 95.12 187 SER A C 1
ATOM 1453 O O . SER A 1 187 ? 22 22.828 1.805 1 95.12 187 SER A O 1
ATOM 1455 N N . ALA A 1 188 ? 20.188 24.156 1.823 1 96.81 188 ALA A N 1
ATOM 1456 C CA . ALA A 1 188 ? 19.266 23.062 2.078 1 96.81 188 ALA A CA 1
ATOM 1457 C C . ALA A 1 188 ? 19.312 22.031 0.954 1 96.81 188 ALA A C 1
ATOM 1459 O O . ALA A 1 188 ? 19.453 20.828 1.208 1 96.81 188 ALA A O 1
ATOM 1460 N N . ILE A 1 189 ? 19.281 22.453 -0.323 1 95.25 189 ILE A N 1
ATOM 1461 C CA . ILE A 1 189 ? 19.203 21.562 -1.48 1 95.25 189 ILE A CA 1
ATOM 1462 C C . ILE A 1 189 ? 20.547 20.844 -1.657 1 95.25 189 ILE A C 1
ATOM 1464 O O . ILE A 1 189 ? 20.578 19.656 -1.988 1 95.25 189 ILE A O 1
ATOM 1468 N N . ASN A 1 190 ? 21.625 21.547 -1.412 1 93.19 190 ASN A N 1
ATOM 1469 C CA . ASN A 1 190 ? 22.938 20.891 -1.499 1 93.19 190 ASN A CA 1
ATOM 1470 C C . ASN A 1 190 ? 23.062 19.781 -0.47 1 93.19 190 ASN A C 1
ATOM 1472 O O . ASN A 1 190 ? 23.516 18.672 -0.797 1 93.19 190 ASN A O 1
ATOM 1476 N N . MET A 1 191 ? 22.719 20.078 0.748 1 96.25 191 MET A N 1
ATOM 1477 C CA . MET A 1 191 ? 22.812 19.062 1.795 1 96.25 191 MET A CA 1
ATOM 1478 C C . MET A 1 191 ? 21.812 17.938 1.56 1 96.25 191 MET A C 1
ATOM 1480 O O . MET A 1 191 ? 22.062 16.781 1.909 1 96.25 191 MET A O 1
ATOM 1484 N N . PHE A 1 192 ? 20.641 18.312 0.959 1 96.75 192 PHE A N 1
ATOM 1485 C CA . PHE A 1 192 ? 19.672 17.297 0.544 1 96.75 192 PHE A CA 1
ATOM 1486 C C . PHE A 1 192 ? 20.328 16.281 -0.377 1 96.75 192 PHE A C 1
ATOM 1488 O O . PHE A 1 192 ? 20.219 15.07 -0.144 1 96.75 192 PHE A O 1
ATOM 1495 N N . TYR A 1 193 ? 21.031 16.719 -1.39 1 94.12 193 TYR A N 1
ATOM 1496 C CA . TYR A 1 193 ? 21.625 15.836 -2.381 1 94.12 193 TYR A CA 1
ATOM 1497 C C . TYR A 1 193 ? 22.766 15.023 -1.77 1 94.12 193 TYR A C 1
ATOM 1499 O O . TYR A 1 193 ? 22.906 13.836 -2.07 1 94.12 193 TYR A O 1
ATOM 1507 N N . VAL A 1 194 ? 23.562 15.633 -0.932 1 94.69 194 VAL A N 1
ATOM 1508 C CA . VAL A 1 194 ? 24.656 14.906 -0.307 1 94.69 194 VAL A CA 1
ATOM 1509 C C . VAL A 1 194 ? 24.109 13.836 0.633 1 94.69 194 VAL A C 1
ATOM 1511 O O . VAL A 1 194 ? 24.609 12.711 0.667 1 94.69 194 VAL A O 1
ATOM 1514 N N . SER A 1 195 ? 23.109 14.25 1.414 1 96.75 195 SER A N 1
ATOM 1515 C CA . SER A 1 195 ? 22.453 13.289 2.299 1 96.75 195 SER A CA 1
ATOM 1516 C C . SER A 1 195 ? 21.922 12.102 1.517 1 96.75 195 SER A C 1
ATOM 1518 O O . SER A 1 195 ? 22.125 10.945 1.9 1 96.75 195 SER A O 1
ATOM 1520 N N . LYS A 1 196 ? 21.188 12.359 0.446 1 96 196 LYS A N 1
ATOM 1521 C CA . LYS A 1 196 ? 20.609 11.297 -0.377 1 96 196 LYS A CA 1
ATOM 1522 C C . LYS A 1 196 ? 21.703 10.406 -0.963 1 96 196 LYS A C 1
ATOM 1524 O O . LYS A 1 196 ? 21.547 9.188 -1.048 1 96 196 LYS A O 1
ATOM 1529 N N . ALA A 1 197 ? 22.797 11.008 -1.395 1 93.94 197 ALA A N 1
ATOM 1530 C CA . ALA A 1 197 ? 23.906 10.242 -1.95 1 93.94 197 ALA A CA 1
ATOM 1531 C C . ALA A 1 197 ? 24.469 9.266 -0.921 1 93.94 197 ALA A C 1
ATOM 1533 O O . ALA A 1 197 ? 24.734 8.102 -1.238 1 93.94 197 ALA A O 1
ATOM 1534 N N . ILE A 1 198 ? 24.656 9.75 0.276 1 95 198 ILE A N 1
ATOM 1535 C CA . ILE A 1 198 ? 25.203 8.898 1.331 1 95 198 ILE A CA 1
ATOM 1536 C C . ILE A 1 198 ? 24.203 7.809 1.685 1 95 198 ILE A C 1
ATOM 1538 O O . ILE A 1 198 ? 24.578 6.656 1.909 1 95 198 ILE A O 1
ATOM 1542 N N . LEU A 1 199 ? 22.922 8.211 1.769 1 95.62 199 LEU A N 1
ATOM 1543 C CA . LEU A 1 199 ? 21.859 7.238 2.033 1 95.62 199 LEU A CA 1
ATOM 1544 C C . LEU A 1 199 ? 21.891 6.117 1.002 1 95.62 199 LEU A C 1
ATOM 1546 O O . LEU A 1 199 ? 21.797 4.938 1.356 1 95.62 199 LEU A O 1
ATOM 1550 N N . LEU A 1 200 ? 22 6.465 -0.259 1 93.44 200 LEU A N 1
ATOM 1551 C CA . LEU A 1 200 ? 22.047 5.488 -1.344 1 93.44 200 LEU A CA 1
ATOM 1552 C C . LEU A 1 200 ? 23.234 4.547 -1.185 1 93.44 200 LEU A C 1
ATOM 1554 O O . LEU A 1 200 ? 23.094 3.338 -1.38 1 93.44 200 LEU A O 1
ATOM 1558 N N . GLU A 1 201 ? 24.359 5.09 -0.835 1 93 201 GLU A N 1
ATOM 1559 C CA . GLU A 1 201 ? 25.562 4.289 -0.656 1 93 201 GLU A CA 1
ATOM 1560 C C . GLU A 1 201 ? 25.422 3.328 0.521 1 93 201 GLU A C 1
ATOM 1562 O O . GLU A 1 201 ? 25.828 2.168 0.438 1 93 201 GLU A O 1
ATOM 1567 N N . ARG A 1 202 ? 24.891 3.812 1.546 1 91.69 202 ARG A N 1
ATOM 1568 C CA . ARG A 1 202 ? 24.719 2.984 2.734 1 91.69 202 ARG A CA 1
ATOM 1569 C C . ARG A 1 202 ? 23.719 1.867 2.48 1 91.69 202 ARG A C 1
ATOM 1571 O O . ARG A 1 202 ? 23.891 0.745 2.961 1 91.69 202 ARG A O 1
ATOM 1578 N N . GLN A 1 203 ? 22.625 2.178 1.836 1 91.25 203 GLN A N 1
ATOM 1579 C CA . GLN A 1 203 ? 21.656 1.158 1.462 1 91.25 203 GLN A CA 1
ATOM 1580 C C . GLN A 1 203 ? 22.297 0.071 0.606 1 91.25 203 GLN A C 1
ATOM 1582 O O . GLN A 1 203 ? 22.062 -1.119 0.822 1 91.25 203 GLN A O 1
ATOM 1587 N N . HIS A 1 204 ? 23.078 0.516 -0.348 1 91.44 204 HIS A N 1
ATOM 1588 C CA . HIS A 1 204 ? 23.766 -0.417 -1.24 1 91.44 204 HIS A CA 1
ATOM 1589 C C . HIS A 1 204 ? 24.719 -1.323 -0.47 1 91.44 204 HIS A C 1
ATOM 1591 O O . HIS A 1 204 ? 24.734 -2.537 -0.689 1 91.44 204 HIS A O 1
ATOM 1597 N N . GLN A 1 205 ? 25.5 -0.751 0.434 1 89.62 205 GLN A N 1
ATOM 1598 C CA . GLN A 1 205 ? 26.453 -1.514 1.24 1 89.62 205 GLN A CA 1
ATOM 1599 C C . GLN A 1 205 ? 25.734 -2.531 2.119 1 89.62 205 GLN A C 1
ATOM 1601 O O . GLN A 1 205 ? 26.188 -3.668 2.262 1 89.62 205 GLN A O 1
ATOM 1606 N N . ARG A 1 206 ? 24.672 -2.109 2.689 1 88.62 206 ARG A N 1
ATOM 1607 C CA . ARG A 1 206 ? 23.906 -3 3.555 1 88.62 206 ARG A CA 1
ATOM 1608 C C . ARG A 1 206 ? 23.344 -4.18 2.766 1 88.62 206 ARG A C 1
ATOM 1610 O O . ARG A 1 206 ? 23.484 -5.332 3.186 1 88.62 206 ARG A O 1
ATOM 1617 N N . GLU A 1 207 ? 22.734 -3.924 1.633 1 87.88 207 GLU A N 1
ATOM 1618 C CA . GLU A 1 207 ? 22.125 -4.98 0.825 1 87.88 207 GLU A CA 1
ATOM 1619 C C . GLU A 1 207 ? 23.188 -5.922 0.269 1 87.88 207 GLU A C 1
ATOM 1621 O O . GLU A 1 207 ? 22.969 -7.133 0.187 1 87.88 207 GLU A O 1
ATOM 1626 N N . ARG A 1 208 ? 24.297 -5.324 -0.161 1 86.94 208 ARG A N 1
ATOM 1627 C CA . ARG A 1 208 ? 25.391 -6.141 -0.657 1 86.94 208 ARG A CA 1
ATOM 1628 C C . ARG A 1 208 ? 25.938 -7.043 0.442 1 86.94 208 ARG A C 1
ATOM 1630 O O . ARG A 1 208 ? 26.25 -8.211 0.2 1 86.94 208 ARG A O 1
ATOM 1637 N N . GLY A 1 209 ? 26.109 -6.445 1.609 1 85.31 209 GLY A N 1
ATOM 1638 C CA . GLY A 1 209 ? 26.578 -7.234 2.738 1 85.31 209 GLY A CA 1
ATOM 1639 C C . GLY A 1 209 ? 25.656 -8.383 3.09 1 85.31 209 GLY A C 1
ATOM 1640 O O . GLY A 1 209 ? 26.109 -9.492 3.379 1 85.31 209 GLY A O 1
ATOM 1641 N N . MET A 1 210 ? 24.406 -8.141 3.061 1 84.38 210 MET A N 1
ATOM 1642 C CA . MET A 1 210 ? 23.406 -9.172 3.346 1 84.38 210 MET A CA 1
ATOM 1643 C C . MET A 1 210 ? 23.453 -10.273 2.291 1 84.38 210 MET A C 1
ATOM 1645 O O . MET A 1 210 ? 23.344 -11.453 2.617 1 84.38 210 MET A O 1
ATOM 1649 N N . LEU A 1 211 ? 23.531 -9.891 1.06 1 86.06 211 LEU A N 1
ATOM 1650 C CA . LEU A 1 211 ? 23.594 -10.852 -0.04 1 86.06 211 LEU A CA 1
ATOM 1651 C C . LEU A 1 211 ? 24.828 -11.742 0.092 1 86.06 211 LEU A C 1
ATOM 1653 O O . LEU A 1 211 ? 24.734 -12.961 -0.113 1 86.06 211 LEU A O 1
ATOM 1657 N N . GLU A 1 212 ? 25.938 -11.125 0.43 1 84.38 212 GLU A N 1
ATOM 1658 C CA . GLU A 1 212 ? 27.172 -11.883 0.617 1 84.38 212 GLU A CA 1
ATOM 1659 C C . GLU A 1 212 ? 27.031 -12.883 1.765 1 84.38 212 GLU A C 1
ATOM 1661 O O . GLU A 1 212 ? 27.531 -14.008 1.679 1 84.38 212 GLU A O 1
ATOM 1666 N N . ARG A 1 213 ? 26.391 -12.461 2.75 1 83.69 213 ARG A N 1
ATOM 1667 C CA . ARG A 1 213 ? 26.156 -13.352 3.883 1 83.69 213 ARG A CA 1
ATOM 1668 C C . ARG A 1 213 ? 25.297 -14.539 3.477 1 83.69 213 ARG A C 1
ATOM 1670 O O . ARG A 1 213 ? 25.547 -15.672 3.885 1 83.69 213 ARG A O 1
ATOM 1677 N N . LEU A 1 214 ? 24.25 -14.25 2.736 1 82.69 214 LEU A N 1
ATOM 1678 C CA . LEU A 1 214 ? 23.328 -15.297 2.299 1 82.69 214 LEU A CA 1
ATOM 1679 C C . LEU A 1 214 ? 24.031 -16.266 1.362 1 82.69 214 LEU A C 1
ATOM 1681 O O . LEU A 1 214 ? 23.812 -17.484 1.444 1 82.69 214 LEU A O 1
ATOM 1685 N N . MET A 1 215 ? 24.875 -15.727 0.515 1 82.12 215 MET A N 1
ATOM 1686 C CA . MET A 1 215 ? 25.609 -16.547 -0.45 1 82.12 215 MET A CA 1
ATOM 1687 C C . MET A 1 215 ? 26.625 -17.438 0.251 1 82.12 215 MET A C 1
ATOM 1689 O O . MET A 1 215 ? 26.891 -18.562 -0.19 1 82.12 215 MET A O 1
ATOM 1693 N N . ASN A 1 216 ? 27.141 -16.906 1.376 1 76.69 216 ASN A N 1
ATOM 1694 C CA . ASN A 1 216 ? 28.172 -17.641 2.1 1 76.69 216 ASN A CA 1
ATOM 1695 C C . ASN A 1 216 ? 27.594 -18.438 3.254 1 76.69 216 ASN A C 1
ATOM 1697 O O . ASN A 1 216 ? 28.312 -18.875 4.145 1 76.69 216 ASN A O 1
ATOM 1701 N N . HIS A 1 217 ? 26.281 -18.766 3.205 1 66.69 217 HIS A N 1
ATOM 1702 C CA . HIS A 1 217 ? 25.531 -19.594 4.141 1 66.69 217 HIS A CA 1
ATOM 1703 C C . HIS A 1 217 ? 25.703 -19.094 5.574 1 66.69 217 HIS A C 1
ATOM 1705 O O . HIS A 1 217 ? 25.922 -19.891 6.488 1 66.69 217 HIS A O 1
ATOM 1711 N N . GLY A 1 218 ? 25.562 -17.812 5.824 1 61.72 218 GLY A N 1
ATOM 1712 C CA . GLY A 1 218 ? 25.406 -17.219 7.145 1 61.72 218 GLY A CA 1
ATOM 1713 C C . GLY A 1 218 ? 26.703 -17.156 7.934 1 61.72 218 GLY A C 1
ATOM 1714 O O . GLY A 1 218 ? 26.703 -16.766 9.102 1 61.72 218 GLY A O 1
ATOM 1715 N N . THR A 1 219 ? 27.797 -17.828 7.488 1 54.41 219 THR A N 1
ATOM 1716 C CA . THR A 1 219 ? 29 -17.922 8.312 1 54.41 219 THR A CA 1
ATOM 1717 C C . THR A 1 219 ? 29.516 -16.531 8.68 1 54.41 219 THR A C 1
ATOM 1719 O O . THR A 1 219 ? 30.469 -16.406 9.453 1 54.41 219 THR A O 1
ATOM 1722 N N . SER A 1 220 ? 29 -15.656 8.008 1 51.56 220 SER A N 1
ATOM 1723 C CA . SER A 1 220 ? 29.609 -14.414 8.469 1 51.56 220 SER A CA 1
ATOM 1724 C C . SER A 1 220 ? 28.859 -13.859 9.68 1 51.56 220 SER A C 1
ATOM 1726 O O . SER A 1 220 ? 27.625 -13.859 9.711 1 51.56 220 SER A O 1
ATOM 1728 N N . SER A 1 221 ? 29.422 -14.094 10.844 1 48.44 221 SER A N 1
ATOM 1729 C CA . SER A 1 221 ? 29.047 -13.68 12.195 1 48.44 221 SER A CA 1
ATOM 1730 C C . SER A 1 221 ? 28.453 -12.281 12.195 1 48.44 221 SER A C 1
ATOM 1732 O O . SER A 1 221 ? 27.891 -11.844 13.195 1 48.44 221 SER A O 1
ATOM 1734 N N . ASP A 1 222 ? 28.75 -11.445 11.297 1 49.94 222 ASP A N 1
ATOM 1735 C CA . ASP A 1 222 ? 28.453 -10.039 11.555 1 49.94 222 ASP A CA 1
ATOM 1736 C C . ASP A 1 222 ? 27.016 -9.711 11.203 1 49.94 222 ASP A C 1
ATOM 1738 O O . ASP A 1 222 ? 26.656 -9.594 10.023 1 49.94 222 ASP A O 1
ATOM 1742 N N . PHE A 1 223 ? 26.156 -10.352 12.031 1 49.84 223 PHE A N 1
ATOM 1743 C CA . PHE A 1 223 ? 24.734 -10 11.938 1 49.84 223 PHE A CA 1
ATOM 1744 C C . PHE A 1 223 ? 24.578 -8.492 11.766 1 49.84 223 PHE A C 1
ATOM 1746 O O . PHE A 1 223 ? 24.969 -7.715 12.633 1 49.84 223 PHE A O 1
ATOM 1753 N N . VAL A 1 224 ? 24.703 -8.031 10.625 1 53.66 224 VAL A N 1
ATOM 1754 C CA . VAL A 1 224 ? 24.406 -6.613 10.461 1 53.66 224 VAL A CA 1
ATOM 1755 C C . VAL A 1 224 ? 22.922 -6.359 10.758 1 53.66 224 VAL A C 1
ATOM 1757 O O . VAL A 1 224 ? 22.047 -6.91 10.094 1 53.66 224 VAL A O 1
ATOM 1760 N N . GLU A 1 225 ? 22.656 -6.094 12.102 1 59.28 225 GLU A N 1
ATOM 1761 C CA . GLU A 1 225 ? 21.297 -5.738 12.492 1 59.28 225 GLU A CA 1
ATOM 1762 C C . GLU A 1 225 ? 20.719 -4.668 11.57 1 59.28 225 GLU A C 1
ATOM 1764 O O . GLU A 1 225 ? 21.312 -3.607 11.383 1 59.28 225 GLU A O 1
ATOM 1769 N N . ARG A 1 226 ? 19.828 -5 10.727 1 63.47 226 ARG A N 1
ATOM 1770 C CA . ARG A 1 226 ? 19.125 -4.066 9.859 1 63.47 226 ARG A CA 1
ATOM 1771 C C . ARG A 1 226 ? 18.359 -3.016 10.672 1 63.47 226 ARG A C 1
ATOM 1773 O O . ARG A 1 226 ? 17.375 -3.328 11.328 1 63.47 226 ARG A O 1
ATOM 1780 N N . ASP A 1 227 ? 19.141 -2.037 11.211 1 79.5 227 ASP A N 1
ATOM 1781 C CA . ASP A 1 227 ? 18.438 -0.92 11.844 1 79.5 227 ASP A CA 1
ATOM 1782 C C . ASP A 1 227 ? 18.031 0.121 10.805 1 79.5 227 ASP A C 1
ATOM 1784 O O . ASP A 1 227 ? 18.875 0.822 10.25 1 79.5 227 ASP A O 1
ATOM 1788 N N . TYR A 1 228 ? 16.766 0.208 10.562 1 89.88 228 TYR A N 1
ATOM 1789 C CA . TYR A 1 228 ? 16.219 1.046 9.5 1 89.88 228 TYR A CA 1
ATOM 1790 C C . TYR A 1 228 ? 15.727 2.377 10.055 1 89.88 228 TYR A C 1
ATOM 1792 O O . TYR A 1 228 ? 15.289 3.246 9.297 1 89.88 228 TYR A O 1
ATOM 1800 N N . MET A 1 229 ? 15.891 2.596 11.32 1 94.25 229 MET A N 1
ATOM 1801 C CA . MET A 1 229 ? 15.18 3.732 11.906 1 94.25 229 MET A CA 1
ATOM 1802 C C . MET A 1 229 ? 15.844 5.047 11.508 1 94.25 229 MET A C 1
ATOM 1804 O O . MET A 1 229 ? 15.164 6.035 11.234 1 94.25 229 MET A O 1
ATOM 1808 N N . ASP A 1 230 ? 17.203 5.059 11.477 1 95.31 230 ASP A N 1
ATOM 1809 C CA . ASP A 1 230 ? 17.859 6.266 10.992 1 95.31 230 ASP A CA 1
ATOM 1810 C C . ASP A 1 230 ? 17.484 6.559 9.539 1 95.31 230 ASP A C 1
ATOM 1812 O O . ASP A 1 230 ? 17.328 7.719 9.148 1 95.31 230 ASP A O 1
ATOM 1816 N N . GLU A 1 231 ? 17.375 5.488 8.82 1 96.5 231 GLU A N 1
ATOM 1817 C CA . GLU A 1 231 ? 16.969 5.645 7.43 1 96.5 231 GLU A CA 1
ATOM 1818 C C . GLU A 1 231 ? 15.547 6.215 7.328 1 96.5 231 GLU A C 1
ATOM 1820 O O . GLU A 1 231 ? 15.281 7.086 6.5 1 96.5 231 GLU A O 1
ATOM 1825 N N . VAL A 1 232 ? 14.641 5.707 8.141 1 98 232 VAL A N 1
ATOM 1826 C CA . VAL A 1 232 ? 13.266 6.195 8.156 1 98 232 VAL A CA 1
ATOM 1827 C C . VAL A 1 232 ? 13.25 7.688 8.484 1 98 232 VAL A C 1
ATOM 1829 O O . VAL A 1 232 ? 12.609 8.477 7.789 1 98 232 VAL A O 1
ATOM 1832 N N . ARG A 1 233 ? 13.984 8.078 9.531 1 98.06 233 ARG A N 1
ATOM 1833 C CA . ARG A 1 233 ? 14.055 9.477 9.938 1 98.06 233 ARG A CA 1
ATOM 1834 C C . ARG A 1 233 ? 14.672 10.336 8.844 1 98.06 233 ARG A C 1
ATOM 1836 O O . ARG A 1 233 ? 14.188 11.438 8.562 1 98.06 233 ARG A O 1
ATOM 1843 N N . CYS A 1 234 ? 15.719 9.82 8.273 1 98.44 234 CYS A N 1
ATOM 1844 C CA . CYS A 1 234 ? 16.391 10.523 7.191 1 98.44 234 CYS A CA 1
ATOM 1845 C C . CYS A 1 234 ? 15.445 10.75 6.02 1 98.44 234 CYS A C 1
ATOM 1847 O O . CYS A 1 234 ? 15.32 11.875 5.523 1 98.44 234 CYS A O 1
ATOM 1849 N N . LEU A 1 235 ? 14.758 9.688 5.629 1 98.5 235 LEU A N 1
ATOM 1850 C CA . LEU A 1 235 ? 13.836 9.766 4.504 1 98.5 235 LEU A CA 1
ATOM 1851 C C . LEU A 1 235 ? 12.703 10.742 4.797 1 98.5 235 LEU A C 1
ATOM 1853 O O . LEU A 1 235 ? 12.273 11.484 3.908 1 98.5 235 LEU A O 1
ATOM 1857 N N . LEU A 1 236 ? 12.242 10.742 5.992 1 98.06 236 LEU A N 1
ATOM 1858 C CA . LEU A 1 236 ? 11.18 11.656 6.383 1 98.06 236 LEU A CA 1
ATOM 1859 C C . LEU A 1 236 ? 11.625 13.109 6.23 1 98.06 236 LEU A C 1
ATOM 1861 O O . LEU A 1 236 ? 10.891 13.938 5.695 1 98.06 236 LEU A O 1
ATOM 1865 N N . CYS A 1 237 ? 12.828 13.391 6.695 1 98.25 237 CYS A N 1
ATOM 1866 C CA . CYS A 1 237 ? 13.367 14.742 6.57 1 98.25 237 CYS A CA 1
ATOM 1867 C C . CYS A 1 237 ? 13.555 15.125 5.105 1 98.25 237 CYS A C 1
ATOM 1869 O O . CYS A 1 237 ? 13.195 16.234 4.699 1 98.25 237 CYS A O 1
ATOM 1871 N N . LEU A 1 238 ? 14.125 14.211 4.344 1 98.38 238 LEU A N 1
ATOM 1872 C CA . LEU A 1 238 ? 14.352 14.477 2.928 1 98.38 238 LEU A CA 1
ATOM 1873 C C . LEU A 1 238 ? 13.031 14.695 2.195 1 98.38 238 LEU A C 1
ATOM 1875 O O . LEU A 1 238 ? 12.914 15.617 1.379 1 98.38 238 LEU A O 1
ATOM 1879 N N . MET A 1 239 ? 12.055 13.883 2.482 1 98 239 MET A N 1
ATOM 1880 C CA . MET A 1 239 ? 10.742 14.047 1.864 1 98 239 MET A CA 1
ATOM 1881 C C . MET A 1 239 ? 10.109 15.375 2.268 1 98 239 MET A C 1
ATOM 1883 O O . MET A 1 239 ? 9.398 15.992 1.478 1 98 239 MET A O 1
ATOM 1887 N N . GLY A 1 240 ? 10.391 15.789 3.535 1 96.5 240 GLY A N 1
ATOM 1888 C CA . GLY A 1 240 ? 9.875 17.062 3.996 1 96.5 240 GLY A CA 1
ATOM 1889 C C . GLY A 1 240 ? 10.32 18.234 3.135 1 96.5 240 GLY A C 1
ATOM 1890 O O . GLY A 1 240 ? 9.641 19.266 3.07 1 96.5 240 GLY A O 1
ATOM 1891 N N . ILE A 1 241 ? 11.422 18.062 2.469 1 96.81 241 ILE A N 1
ATOM 1892 C CA . ILE A 1 241 ? 11.953 19.109 1.605 1 96.81 241 ILE A CA 1
ATOM 1893 C C . ILE A 1 241 ? 11.469 18.891 0.174 1 96.81 241 ILE A C 1
ATOM 1895 O O . ILE A 1 241 ? 10.867 19.797 -0.423 1 96.81 241 ILE A O 1
ATOM 1899 N N . ALA A 1 242 ? 11.602 17.719 -0.344 1 97.5 242 ALA A N 1
ATOM 1900 C CA . ALA A 1 242 ? 11.391 17.438 -1.761 1 97.5 242 ALA A CA 1
ATOM 1901 C C . ALA A 1 242 ? 9.914 17.5 -2.127 1 97.5 242 ALA A C 1
ATOM 1903 O O . ALA A 1 242 ? 9.555 17.938 -3.223 1 97.5 242 ALA A O 1
ATOM 1904 N N . THR A 1 243 ? 9.031 17.078 -1.309 1 97.94 243 THR A N 1
ATOM 1905 C CA . THR A 1 243 ? 7.609 16.922 -1.6 1 97.94 243 THR A CA 1
ATOM 1906 C C . THR A 1 243 ? 6.984 18.25 -1.993 1 97.94 243 THR A C 1
ATOM 1908 O O . THR A 1 243 ? 6.141 18.312 -2.893 1 97.94 243 THR A O 1
ATOM 1911 N N . TRP A 1 244 ? 7.418 19.328 -1.344 1 96.25 244 TRP A N 1
ATOM 1912 C CA . TRP A 1 244 ? 6.723 20.609 -1.489 1 96.25 244 TRP A CA 1
ATOM 1913 C C . TRP A 1 244 ? 7.539 21.578 -2.34 1 96.25 244 TRP A C 1
ATOM 1915 O O . TRP A 1 244 ? 7.223 22.766 -2.412 1 96.25 244 TRP A O 1
ATOM 1925 N N . ASP A 1 245 ? 8.562 21.062 -2.941 1 95.31 245 ASP A N 1
ATOM 1926 C CA . ASP A 1 245 ? 9.469 21.953 -3.66 1 95.31 245 ASP A CA 1
ATOM 1927 C C . ASP A 1 245 ? 8.875 22.375 -5 1 95.31 245 ASP A C 1
ATOM 1929 O O . ASP A 1 245 ? 8.148 21.609 -5.633 1 95.31 245 ASP A O 1
ATOM 1933 N N . LYS A 1 246 ? 9.18 23.609 -5.391 1 94.44 246 LYS A N 1
ATOM 1934 C CA . LYS A 1 246 ? 8.703 24.156 -6.652 1 94.44 246 LYS A CA 1
ATOM 1935 C C . LYS A 1 246 ? 9.328 23.438 -7.844 1 94.44 246 LYS A C 1
ATOM 1937 O O . LYS A 1 246 ? 8.711 23.328 -8.906 1 94.44 246 LYS A O 1
ATOM 1942 N N . ASP A 1 247 ? 10.523 22.969 -7.66 1 93.56 247 ASP A N 1
ATOM 1943 C CA . ASP A 1 247 ? 11.227 22.25 -8.719 1 93.56 247 ASP A CA 1
ATOM 1944 C C . ASP A 1 247 ? 10.594 20.891 -8.969 1 93.56 247 ASP A C 1
ATOM 1946 O O . ASP A 1 247 ? 10.539 20.047 -8.07 1 93.56 247 ASP A O 1
ATOM 1950 N N . LEU A 1 248 ? 10.195 20.672 -10.195 1 93.94 248 LEU A N 1
ATOM 1951 C CA . LEU A 1 248 ? 9.531 19.422 -10.57 1 93.94 248 LEU A CA 1
ATOM 1952 C C . LEU A 1 248 ? 10.445 18.234 -10.336 1 93.94 248 LEU A C 1
ATOM 1954 O O . LEU A 1 248 ? 9.984 17.156 -9.938 1 93.94 248 LEU A O 1
ATOM 1958 N N . ASP A 1 249 ? 11.727 18.359 -10.578 1 91.31 249 ASP A N 1
ATOM 1959 C CA . ASP A 1 249 ? 12.672 17.266 -10.398 1 91.31 249 ASP A CA 1
ATOM 1960 C C . ASP A 1 249 ? 12.719 16.812 -8.938 1 91.31 249 ASP A C 1
ATOM 1962 O O . ASP A 1 249 ? 12.766 15.617 -8.648 1 91.31 249 ASP A O 1
ATOM 1966 N N . LEU A 1 250 ? 12.695 17.781 -8.078 1 94.06 250 LEU A N 1
ATOM 1967 C CA . LEU A 1 250 ? 12.711 17.453 -6.656 1 94.06 250 LEU A CA 1
ATOM 1968 C C . LEU A 1 250 ? 11.391 16.812 -6.234 1 94.06 250 LEU A C 1
ATOM 1970 O O . LEU A 1 250 ? 11.375 15.891 -5.418 1 94.06 250 LEU A O 1
ATOM 1974 N N . ARG A 1 251 ? 10.266 17.312 -6.766 1 95.62 251 ARG A N 1
ATOM 1975 C CA . ARG A 1 251 ? 8.969 16.703 -6.457 1 95.62 251 ARG A CA 1
ATOM 1976 C C . ARG A 1 251 ? 8.906 15.266 -6.961 1 95.62 251 ARG A C 1
ATOM 1978 O O . ARG A 1 251 ? 8.375 14.391 -6.273 1 95.62 251 ARG A O 1
ATOM 1985 N N . ASN A 1 252 ? 9.453 15.039 -8.141 1 92.56 252 ASN A N 1
ATOM 1986 C CA . ASN A 1 252 ? 9.523 13.672 -8.656 1 92.56 252 ASN A CA 1
ATOM 1987 C C . ASN A 1 252 ? 10.391 12.781 -7.77 1 92.56 252 ASN A C 1
ATOM 1989 O O . ASN A 1 252 ? 10.086 11.602 -7.582 1 92.56 252 ASN A O 1
ATOM 1993 N N . GLU A 1 253 ? 11.484 13.383 -7.297 1 93.38 253 GLU A N 1
ATOM 1994 C CA . GLU A 1 253 ? 12.344 12.641 -6.375 1 93.38 253 GLU A CA 1
ATOM 1995 C C . GLU A 1 253 ? 11.578 12.242 -5.113 1 93.38 253 GLU A C 1
ATOM 1997 O O . GLU A 1 253 ? 11.852 11.195 -4.527 1 93.38 253 GLU A O 1
ATOM 2002 N N . SER A 1 254 ? 10.695 13.141 -4.691 1 96.31 254 SER A N 1
ATOM 2003 C CA . SER A 1 254 ? 9.914 12.82 -3.5 1 96.31 254 SER A CA 1
ATOM 2004 C C . SER A 1 254 ? 9.07 11.57 -3.711 1 96.31 254 SER A C 1
ATOM 2006 O O . SER A 1 254 ? 8.789 10.836 -2.762 1 96.31 254 SER A O 1
ATOM 2008 N N . LEU A 1 255 ? 8.648 11.281 -4.949 1 94.56 255 LEU A N 1
ATOM 2009 C CA . LEU A 1 255 ? 7.887 10.07 -5.246 1 94.56 255 LEU A CA 1
ATOM 2010 C C . LEU A 1 255 ? 8.758 8.828 -5.109 1 94.56 255 LEU A C 1
ATOM 2012 O O . LEU A 1 255 ? 8.289 7.777 -4.672 1 94.56 255 LEU A O 1
ATOM 2016 N N . VAL A 1 256 ? 10.023 8.945 -5.488 1 93.62 256 VAL A N 1
ATOM 2017 C CA . VAL A 1 256 ? 10.977 7.859 -5.297 1 93.62 256 VAL A CA 1
ATOM 2018 C C . VAL A 1 256 ? 11.195 7.617 -3.805 1 93.62 256 VAL A C 1
ATOM 2020 O O . VAL A 1 256 ? 11.156 6.473 -3.342 1 93.62 256 VAL A O 1
ATOM 2023 N N . LEU A 1 257 ? 11.391 8.727 -3.088 1 97.38 257 LEU A N 1
ATOM 2024 C CA . LEU A 1 257 ? 11.625 8.633 -1.652 1 97.38 257 LEU A CA 1
ATOM 2025 C C . LEU A 1 257 ? 10.406 8.055 -0.939 1 97.38 257 LEU A C 1
ATOM 2027 O O . LEU A 1 257 ? 10.539 7.344 0.06 1 97.38 257 LEU A O 1
ATOM 2031 N N . ARG A 1 258 ? 9.211 8.375 -1.471 1 97.06 258 ARG A N 1
ATOM 2032 C CA . ARG A 1 258 ? 7.953 7.871 -0.934 1 97.06 258 ARG A CA 1
ATOM 2033 C C . ARG A 1 258 ? 7.953 6.348 -0.872 1 97.06 258 ARG A C 1
ATOM 2035 O O . ARG A 1 258 ? 7.629 5.762 0.164 1 97.06 258 ARG A O 1
ATOM 2042 N N . GLY A 1 259 ? 8.289 5.754 -1.967 1 95.25 259 GLY A N 1
ATOM 2043 C CA . GLY A 1 259 ? 8.367 4.305 -2.006 1 95.25 259 GLY A CA 1
ATOM 2044 C C . GLY A 1 259 ? 9.43 3.738 -1.086 1 95.25 259 GLY A C 1
ATOM 2045 O O . GLY A 1 259 ? 9.219 2.709 -0.441 1 95.25 259 GLY A O 1
ATOM 2046 N N . GLN A 1 260 ? 10.562 4.383 -0.984 1 95.62 260 GLN A N 1
ATOM 2047 C CA . GLN A 1 260 ? 11.648 3.943 -0.113 1 95.62 260 GLN A CA 1
ATOM 2048 C C . GLN A 1 260 ? 11.242 4.012 1.355 1 95.62 260 GLN A C 1
ATOM 2050 O O . GLN A 1 260 ? 11.586 3.129 2.143 1 95.62 260 GLN A O 1
ATOM 2055 N N . LEU A 1 261 ? 10.562 5.113 1.651 1 97.81 261 LEU A N 1
ATOM 2056 C CA . LEU A 1 261 ? 10.125 5.285 3.033 1 97.81 261 LEU A CA 1
ATOM 2057 C C . LEU A 1 261 ? 9.156 4.184 3.439 1 97.81 261 LEU A C 1
ATOM 2059 O O . LEU A 1 261 ? 9.305 3.586 4.508 1 97.81 261 LEU A O 1
ATOM 2063 N N . ALA A 1 262 ? 8.164 3.881 2.605 1 96.69 262 ALA A N 1
ATOM 2064 C CA . ALA A 1 262 ? 7.207 2.814 2.9 1 96.69 262 ALA A CA 1
ATOM 2065 C C . ALA A 1 262 ? 7.914 1.472 3.055 1 96.69 262 ALA A C 1
ATOM 2067 O O . ALA A 1 262 ? 7.582 0.688 3.947 1 96.69 262 ALA A O 1
ATOM 2068 N N . HIS A 1 263 ? 8.867 1.263 2.189 1 94.69 263 HIS A N 1
ATOM 2069 C CA . HIS A 1 263 ? 9.641 0.03 2.236 1 94.69 263 HIS A CA 1
ATOM 2070 C C . HIS A 1 263 ? 10.438 -0.072 3.537 1 94.69 263 HIS A C 1
ATOM 2072 O O . HIS A 1 263 ? 10.406 -1.109 4.203 1 94.69 263 HIS A O 1
ATOM 2078 N N . ALA A 1 264 ? 11.125 0.961 3.908 1 95.38 264 ALA A N 1
ATOM 2079 C CA . ALA A 1 264 ? 11.914 0.993 5.133 1 95.38 264 ALA A CA 1
ATOM 2080 C C . ALA A 1 264 ? 11.031 0.838 6.367 1 95.38 264 ALA A C 1
ATOM 2082 O O . ALA A 1 264 ? 11.422 0.199 7.344 1 95.38 264 ALA A O 1
ATOM 2083 N N . LEU A 1 265 ? 9.844 1.423 6.328 1 96.25 265 LEU A N 1
ATOM 2084 C CA . LEU A 1 265 ? 8.891 1.309 7.43 1 96.25 265 LEU A CA 1
ATOM 2085 C C . LEU A 1 265 ? 8.508 -0.147 7.668 1 96.25 265 LEU A C 1
ATOM 2087 O O . LEU A 1 265 ? 8.57 -0.634 8.797 1 96.25 265 LEU A O 1
ATOM 2091 N N . ARG A 1 266 ? 8.188 -0.858 6.668 1 93.81 266 ARG A N 1
ATOM 2092 C CA . ARG A 1 266 ? 7.773 -2.25 6.805 1 93.81 266 ARG A CA 1
ATOM 2093 C C . ARG A 1 266 ? 8.93 -3.125 7.262 1 93.81 266 ARG A C 1
ATOM 2095 O O . ARG A 1 266 ? 8.75 -4.023 8.086 1 93.81 266 ARG A O 1
ATOM 2102 N N . LEU A 1 267 ? 10.148 -2.814 6.77 1 90.25 267 LEU A N 1
ATOM 2103 C CA . LEU A 1 267 ? 11.312 -3.6 7.156 1 90.25 267 LEU A CA 1
ATOM 2104 C C . LEU A 1 267 ? 11.695 -3.326 8.602 1 90.25 267 LEU A C 1
ATOM 2106 O O . LEU A 1 267 ? 12.273 -4.184 9.273 1 90.25 267 LEU A O 1
ATOM 2110 N N . SER A 1 268 ? 11.383 -2.123 9.117 1 92.25 268 SER A N 1
ATOM 2111 C CA . SER A 1 268 ? 11.703 -1.766 10.492 1 92.25 268 SER A CA 1
ATOM 2112 C C . SER A 1 268 ? 10.773 -2.469 11.477 1 92.25 268 SER A C 1
ATOM 2114 O O . SER A 1 268 ? 11.047 -2.52 12.68 1 92.25 268 SER A O 1
ATOM 2116 N N . GLY A 1 269 ? 9.656 -3.037 10.977 1 91.12 269 GLY A N 1
ATOM 2117 C CA . GLY A 1 269 ? 8.672 -3.67 11.836 1 91.12 269 GLY A CA 1
ATOM 2118 C C . GLY A 1 269 ? 7.613 -2.707 12.344 1 91.12 269 GLY A C 1
ATOM 2119 O O . GLY A 1 269 ? 7.934 -1.675 12.938 1 91.12 269 GLY A O 1
ATOM 2120 N N . LEU A 1 270 ? 6.395 -2.961 12.164 1 93.69 270 LEU A N 1
ATOM 2121 C CA . LEU A 1 270 ? 5.301 -2.064 12.523 1 93.69 270 LEU A CA 1
ATOM 2122 C C . LEU A 1 270 ? 4.508 -2.619 13.703 1 93.69 270 LEU A C 1
ATOM 2124 O O . LEU A 1 270 ? 3.365 -2.213 13.93 1 93.69 270 LEU A O 1
ATOM 2128 N N . GLU A 1 271 ? 5.098 -3.57 14.375 1 90.25 271 GLU A N 1
ATOM 2129 C CA . GLU A 1 271 ? 4.516 -4.129 15.594 1 90.25 271 GLU A CA 1
ATOM 2130 C C . GLU A 1 271 ? 5.492 -4.039 16.766 1 90.25 271 GLU A C 1
ATOM 2132 O O . GLU A 1 271 ? 6.695 -4.262 16.594 1 90.25 271 GLU A O 1
ATOM 2137 N N . GLU A 1 272 ? 5 -3.525 17.844 1 86.44 272 GLU A N 1
ATOM 2138 C CA . GLU A 1 272 ? 5.828 -3.443 19.047 1 86.44 272 GLU A CA 1
ATOM 2139 C C . GLU A 1 272 ? 5.602 -4.645 19.953 1 86.44 272 GLU A C 1
ATOM 2141 O O . GLU A 1 272 ? 4.469 -5.113 20.094 1 86.44 272 GLU A O 1
ATOM 2146 N N . PRO A 1 273 ? 6.719 -5.141 20.422 1 74.12 273 PRO A N 1
ATOM 2147 C CA . PRO A 1 273 ? 6.559 -6.254 21.359 1 74.12 273 PRO A CA 1
ATOM 2148 C C . PRO A 1 273 ? 5.84 -5.84 22.641 1 74.12 273 PRO A C 1
ATOM 2150 O O . PRO A 1 273 ? 5.926 -4.684 23.062 1 74.12 273 PRO A O 1
ATOM 2153 N N . SER A 1 274 ? 4.98 -6.648 23.188 1 63.25 274 SER A N 1
ATOM 2154 C CA . SER A 1 274 ? 4.125 -6.418 24.344 1 63.25 274 SER A CA 1
ATOM 2155 C C . SER A 1 274 ? 4.945 -6.055 25.578 1 63.25 274 SER A C 1
ATOM 2157 O O . SER A 1 274 ? 4.543 -5.203 26.375 1 63.25 274 SER A O 1
ATOM 2159 N N . GLU A 1 275 ? 6.055 -6.805 25.938 1 62.25 275 GLU A N 1
ATOM 2160 C CA . GLU A 1 275 ? 6.656 -6.746 27.266 1 62.25 275 GLU A CA 1
ATOM 2161 C C . GLU A 1 275 ? 7.867 -5.816 27.281 1 62.25 275 GLU A C 1
ATOM 2163 O O . GLU A 1 275 ? 9 -6.262 27.094 1 62.25 275 GLU A O 1
ATOM 2168 N N . VAL A 1 276 ? 7.789 -4.688 26.688 1 58.19 276 VAL A N 1
ATOM 2169 C CA . VAL A 1 276 ? 9.062 -3.996 26.859 1 58.19 276 VAL A CA 1
ATOM 2170 C C . VAL A 1 276 ? 9.078 -3.256 28.188 1 58.19 276 VAL A C 1
ATOM 2172 O O . VAL A 1 276 ? 8.219 -2.41 28.453 1 58.19 276 VAL A O 1
ATOM 2175 N N . HIS A 1 277 ? 9.703 -3.846 29.266 1 58.25 277 HIS A N 1
ATOM 2176 C CA . HIS A 1 277 ? 9.93 -3.191 30.547 1 58.25 277 HIS A CA 1
ATOM 2177 C C . HIS A 1 277 ? 10.844 -1.981 30.406 1 58.25 277 HIS A C 1
ATOM 2179 O O . HIS A 1 277 ? 12.047 -2.131 30.172 1 58.25 277 HIS A O 1
ATOM 2185 N N . ASP A 1 278 ? 10.266 -0.809 30.031 1 62.84 278 ASP A N 1
ATOM 2186 C CA . ASP A 1 278 ? 10.922 0.474 29.797 1 62.84 278 ASP A CA 1
ATOM 2187 C C . ASP A 1 278 ? 11.477 1.049 31.094 1 62.84 278 ASP A C 1
ATOM 2189 O O . ASP A 1 278 ? 10.977 2.057 31.594 1 62.84 278 ASP A O 1
ATOM 2193 N N . THR A 1 279 ? 12.469 0.325 31.672 1 72.88 279 THR A N 1
ATOM 2194 C CA . THR A 1 279 ? 12.93 0.785 32.969 1 72.88 279 THR A CA 1
ATOM 2195 C C . THR A 1 279 ? 14.047 1.808 32.812 1 72.88 279 THR A C 1
ATOM 2197 O O . THR A 1 279 ? 14.289 2.611 33.719 1 72.88 279 THR A O 1
ATOM 2200 N N . HIS A 1 280 ? 14.609 1.922 31.688 1 88.94 280 HIS A N 1
ATOM 2201 C CA . HIS A 1 280 ? 15.711 2.855 31.484 1 88.94 280 HIS A CA 1
ATOM 2202 C C . HIS A 1 280 ? 15.312 3.992 30.562 1 88.94 280 HIS A C 1
ATOM 2204 O O . HIS A 1 280 ? 14.789 3.752 29.469 1 88.94 280 HIS A O 1
ATOM 2210 N N . TRP A 1 281 ? 15.664 5.199 31 1 93.06 281 TRP A N 1
ATOM 2211 C CA . TRP A 1 281 ? 15.25 6.422 30.328 1 93.06 281 TRP A CA 1
ATOM 2212 C C . TRP A 1 281 ? 15.734 6.43 28.875 1 93.06 281 TRP A C 1
ATOM 2214 O O . TRP A 1 281 ? 14.977 6.75 27.953 1 93.06 281 TRP A O 1
ATOM 2224 N N . GLU A 1 282 ? 16.984 6.043 28.719 1 91.56 282 GLU A N 1
ATOM 2225 C CA . GLU A 1 282 ? 17.547 6.098 27.375 1 91.56 282 GLU A CA 1
ATOM 2226 C C . GLU A 1 282 ? 16.891 5.07 26.453 1 91.56 282 GLU A C 1
ATOM 2228 O O . GLU A 1 282 ? 16.641 5.352 25.281 1 91.56 282 GLU A O 1
ATOM 2233 N N . THR A 1 283 ? 16.688 3.959 26.969 1 91 283 THR A N 1
ATOM 2234 C CA . THR A 1 283 ? 16.031 2.92 26.203 1 91 283 THR A CA 1
ATOM 2235 C C . THR A 1 283 ? 14.586 3.305 25.906 1 91 283 THR A C 1
ATOM 2237 O O . THR A 1 283 ? 14.102 3.096 24.781 1 91 283 THR A O 1
ATOM 2240 N N . TRP A 1 284 ? 13.969 3.846 26.906 1 92.81 284 TRP A N 1
ATOM 2241 C CA . TRP A 1 284 ? 12.609 4.328 26.719 1 92.81 284 TRP A CA 1
ATOM 2242 C C . TRP A 1 284 ? 12.555 5.395 25.625 1 92.81 284 TRP A C 1
ATOM 2244 O O . TRP A 1 284 ? 11.688 5.359 24.75 1 92.81 284 TRP A O 1
ATOM 2254 N N . ALA A 1 285 ? 13.445 6.34 25.734 1 94.12 285 ALA A N 1
ATOM 2255 C CA . ALA A 1 285 ? 13.492 7.449 24.781 1 94.12 285 ALA A CA 1
ATOM 2256 C C . ALA A 1 285 ? 13.68 6.941 23.359 1 94.12 285 ALA A C 1
ATOM 2258 O O . ALA A 1 285 ? 13.07 7.465 22.422 1 94.12 285 ALA A O 1
ATOM 2259 N N . ARG A 1 286 ? 14.5 5.992 23.234 1 92.88 286 ARG A N 1
ATOM 2260 C CA . ARG A 1 286 ? 14.758 5.41 21.922 1 92.88 286 ARG A CA 1
ATOM 2261 C C . ARG A 1 286 ? 13.508 4.734 21.375 1 92.88 286 ARG A C 1
ATOM 2263 O O . ARG A 1 286 ? 13.148 4.93 20.203 1 92.88 286 ARG A O 1
ATOM 2270 N N . LEU A 1 287 ? 12.859 3.961 22.156 1 92.25 287 LEU A N 1
ATOM 2271 C CA . LEU A 1 287 ? 11.672 3.232 21.734 1 92.25 287 LEU A CA 1
ATOM 2272 C C . LEU A 1 287 ? 10.539 4.195 21.391 1 92.25 287 LEU A C 1
ATOM 2274 O O . LEU A 1 287 ? 9.828 4.004 20.406 1 92.25 287 LEU A O 1
ATOM 2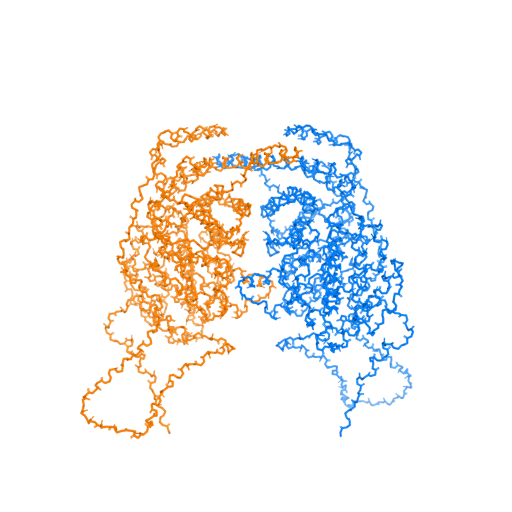278 N N . GLU A 1 288 ? 10.375 5.223 22.266 1 94.31 288 GLU A N 1
ATOM 2279 C CA . GLU A 1 288 ? 9.352 6.238 22 1 94.31 288 GLU A CA 1
ATOM 2280 C C . GLU A 1 288 ? 9.656 7.012 20.719 1 94.31 288 GLU A C 1
ATOM 2282 O O . GLU A 1 288 ? 8.75 7.316 19.953 1 94.31 288 GLU A O 1
ATOM 2287 N N . SER A 1 289 ? 10.93 7.309 20.531 1 95.75 289 SER A N 1
ATOM 2288 C CA . SER A 1 289 ? 11.344 8.008 19.312 1 95.75 289 SER A CA 1
ATOM 2289 C C . SER A 1 289 ? 11.055 7.18 18.078 1 95.75 289 SER A C 1
ATOM 2291 O O . SER A 1 289 ? 10.648 7.719 17.047 1 95.75 289 SER A O 1
ATOM 2293 N N . ASP A 1 290 ? 11.352 5.906 18.188 1 95.25 290 ASP A N 1
ATOM 2294 C CA . ASP A 1 290 ? 11.078 5.012 17.062 1 95.25 290 ASP A CA 1
ATOM 2295 C C . ASP A 1 290 ? 9.578 4.965 16.75 1 95.25 290 ASP A C 1
ATOM 2297 O O . ASP A 1 290 ? 9.18 5.043 15.586 1 95.25 290 ASP A O 1
ATOM 2301 N N . ARG A 1 291 ? 8.82 4.863 17.734 1 95.81 291 ARG A N 1
ATOM 2302 C CA . ARG A 1 291 ? 7.371 4.832 17.594 1 95.81 291 ARG A CA 1
ATOM 2303 C C . ARG A 1 291 ? 6.855 6.102 16.922 1 95.81 291 ARG A C 1
ATOM 2305 O O . ARG A 1 291 ? 6.078 6.031 15.977 1 95.81 291 ARG A O 1
ATOM 2312 N N . ARG A 1 292 ? 7.281 7.203 17.406 1 96.88 292 ARG A N 1
ATOM 2313 C CA . ARG A 1 292 ? 6.848 8.484 16.859 1 96.88 292 ARG A CA 1
ATOM 2314 C C . ARG A 1 292 ? 7.281 8.641 15.406 1 96.88 292 ARG A C 1
ATOM 2316 O O . ARG A 1 292 ? 6.512 9.125 14.57 1 96.88 292 ARG A O 1
ATOM 2323 N N . ALA A 1 293 ? 8.531 8.258 15.148 1 97.94 293 ALA A N 1
ATOM 2324 C CA . ALA A 1 293 ? 9.031 8.375 13.781 1 97.94 293 ALA A CA 1
ATOM 2325 C C . ALA A 1 293 ? 8.164 7.586 12.812 1 97.94 293 ALA A C 1
ATOM 2327 O O . ALA A 1 293 ? 7.844 8.07 11.719 1 97.94 293 ALA A O 1
ATOM 2328 N N . LYS A 1 294 ? 7.797 6.375 13.211 1 97.94 294 LYS A N 1
ATOM 2329 C CA . LYS A 1 294 ? 6.961 5.535 12.352 1 97.94 294 LYS A CA 1
ATOM 2330 C C . LYS A 1 294 ? 5.578 6.148 12.164 1 97.94 294 LYS A C 1
ATOM 2332 O O . LYS A 1 294 ? 5.074 6.211 11.039 1 97.94 294 LYS A O 1
ATOM 2337 N N . LEU A 1 295 ? 4.988 6.645 13.18 1 98.06 295 LEU A N 1
ATOM 2338 C CA . LEU A 1 295 ? 3.646 7.215 13.109 1 98.06 295 LEU A CA 1
ATOM 2339 C C . LEU A 1 295 ? 3.65 8.516 12.32 1 98.06 295 LEU A C 1
ATOM 2341 O O . LEU A 1 295 ? 2.736 8.773 11.531 1 98.06 295 LEU A O 1
ATOM 2345 N N . PHE A 1 296 ? 4.684 9.32 12.531 1 98.25 296 PHE A N 1
ATOM 2346 C CA . PHE A 1 296 ? 4.75 10.57 11.781 1 98.25 296 PHE A CA 1
ATOM 2347 C C . PHE A 1 296 ? 5.055 10.312 10.312 1 98.25 296 PHE A C 1
ATOM 2349 O O . PHE A 1 296 ? 4.602 11.047 9.438 1 98.25 296 PHE A O 1
ATOM 2356 N N . ALA A 1 297 ? 5.859 9.266 10.07 1 98.38 297 ALA A N 1
ATOM 2357 C CA . ALA A 1 297 ? 6.051 8.867 8.68 1 98.38 297 ALA A CA 1
ATOM 2358 C C . ALA A 1 297 ? 4.719 8.5 8.023 1 98.38 297 ALA A C 1
ATOM 2360 O O . ALA A 1 297 ? 4.441 8.898 6.895 1 98.38 297 ALA A O 1
ATOM 2361 N N . PHE A 1 298 ? 3.896 7.789 8.742 1 97.62 298 PHE A N 1
ATOM 2362 C CA . PHE A 1 298 ? 2.555 7.473 8.266 1 97.62 298 PHE A CA 1
ATOM 2363 C C . PHE A 1 298 ? 1.773 8.742 7.957 1 97.62 298 PHE A C 1
ATOM 2365 O O . PHE A 1 298 ? 1.186 8.867 6.879 1 97.62 298 PHE A O 1
ATOM 2372 N N . CYS A 1 299 ? 1.75 9.656 8.891 1 98.19 299 CYS A N 1
ATOM 2373 C CA . CYS A 1 299 ? 0.997 10.898 8.719 1 98.19 299 CYS A CA 1
ATOM 2374 C C . CYS A 1 299 ? 1.492 11.68 7.512 1 98.19 299 CYS A C 1
ATOM 2376 O O . CYS A 1 299 ? 0.69 12.18 6.719 1 98.19 299 CYS A O 1
ATOM 2378 N N . PHE A 1 300 ? 2.787 11.789 7.414 1 98.19 300 PHE A N 1
ATOM 2379 C CA . PHE A 1 300 ? 3.354 12.547 6.309 1 98.19 300 PHE A CA 1
ATOM 2380 C C . PHE A 1 300 ? 2.979 11.922 4.973 1 98.19 300 PHE A C 1
ATOM 2382 O O . PHE A 1 300 ? 2.645 12.625 4.02 1 98.19 300 PHE A O 1
ATOM 2389 N N . LEU A 1 301 ? 3.086 10.609 4.922 1 98.06 301 LEU A N 1
ATOM 2390 C CA . LEU A 1 301 ? 2.717 9.914 3.695 1 98.06 301 LEU A CA 1
ATOM 2391 C C . LEU A 1 301 ? 1.243 10.133 3.367 1 98.06 301 LEU A C 1
ATOM 2393 O O . LEU A 1 301 ? 0.877 10.273 2.199 1 98.06 301 LEU A O 1
ATOM 2397 N N . ASN A 1 302 ? 0.436 10.117 4.355 1 96.56 302 ASN A N 1
ATOM 2398 C CA . ASN A 1 302 ? -0.984 10.383 4.152 1 96.56 302 ASN A CA 1
ATOM 2399 C C . ASN A 1 302 ? -1.223 11.789 3.621 1 96.56 302 ASN A C 1
ATOM 2401 O O . ASN A 1 302 ? -2.039 11.992 2.719 1 96.56 302 ASN A O 1
ATOM 2405 N N . ILE A 1 303 ? -0.507 12.773 4.176 1 97.25 303 ILE A N 1
ATOM 2406 C CA . ILE A 1 303 ? -0.637 14.164 3.75 1 97.25 303 ILE A CA 1
ATOM 2407 C C . ILE A 1 303 ? -0.22 14.297 2.287 1 97.25 303 ILE A C 1
ATOM 2409 O O . ILE A 1 303 ? -0.898 14.961 1.5 1 97.25 303 ILE A O 1
ATOM 2413 N N . GLN A 1 304 ? 0.87 13.688 1.947 1 97.25 304 GLN A N 1
ATOM 2414 C CA . GLN A 1 304 ? 1.315 13.719 0.559 1 97.25 304 GLN A CA 1
ATOM 2415 C C . GLN A 1 304 ? 0.266 13.109 -0.37 1 97.25 304 GLN A C 1
ATOM 2417 O O . GLN A 1 304 ? 0.007 13.641 -1.452 1 97.25 304 GLN A O 1
ATOM 2422 N N . SER A 1 305 ? -0.286 11.961 0.089 1 94.31 305 SER A N 1
ATOM 2423 C CA . SER A 1 305 ? -1.317 11.305 -0.704 1 94.31 305 SER A CA 1
ATOM 2424 C C . SER A 1 305 ? -2.512 12.227 -0.936 1 94.31 305 SER A C 1
ATOM 2426 O O . SER A 1 305 ? -3.02 12.32 -2.055 1 94.31 305 SER A O 1
ATOM 2428 N N . ILE A 1 306 ? -2.941 12.898 0.034 1 93.44 306 ILE A N 1
ATOM 2429 C CA . ILE A 1 306 ? -4.086 13.797 -0.041 1 93.44 306 ILE A CA 1
ATOM 2430 C C . ILE A 1 306 ? -3.75 14.984 -0.941 1 93.44 306 ILE A C 1
ATOM 2432 O O . ILE A 1 306 ? -4.527 15.336 -1.831 1 93.44 306 ILE A O 1
ATOM 2436 N N . ALA A 1 307 ? -2.596 15.57 -0.717 1 95.56 307 ALA A N 1
ATOM 2437 C CA . ALA A 1 307 ? -2.211 16.781 -1.437 1 95.56 307 ALA A CA 1
ATOM 2438 C C . ALA A 1 307 ? -2.084 16.516 -2.934 1 95.56 307 ALA A C 1
ATOM 2440 O O . ALA A 1 307 ? -2.541 17.312 -3.754 1 95.56 307 ALA A O 1
ATOM 2441 N N . TYR A 1 308 ? -1.485 15.414 -3.297 1 94.75 308 TYR A N 1
ATOM 2442 C CA . TYR A 1 308 ? -1.154 15.164 -4.695 1 94.75 308 TYR A CA 1
ATOM 2443 C C . TYR A 1 308 ? -2.059 14.094 -5.289 1 94.75 308 TYR A C 1
ATOM 2445 O O . TYR A 1 308 ? -1.848 13.656 -6.422 1 94.75 308 TYR A O 1
ATOM 2453 N N . ASN A 1 309 ? -3.043 13.68 -4.566 1 89.81 309 ASN A N 1
ATOM 2454 C CA . ASN A 1 309 ? -4.012 12.688 -5.023 1 89.81 309 ASN A CA 1
ATOM 2455 C C . ASN A 1 309 ? -3.332 11.383 -5.422 1 89.81 309 ASN A C 1
ATOM 2457 O O . ASN A 1 309 ? -3.533 10.891 -6.535 1 89.81 309 ASN A O 1
ATOM 2461 N N . LEU A 1 310 ? -2.496 10.891 -4.52 1 90.81 310 LEU A N 1
ATOM 2462 C CA . LEU A 1 310 ? -1.802 9.617 -4.695 1 90.81 310 LEU A CA 1
ATOM 2463 C C . LEU A 1 310 ? -2.434 8.531 -3.838 1 90.81 310 LEU A C 1
ATOM 2465 O O . LEU A 1 310 ? -2.832 8.781 -2.699 1 90.81 310 LEU A O 1
ATOM 2469 N N . SER A 1 311 ? -2.525 7.32 -4.395 1 86.25 311 SER A N 1
ATOM 2470 C CA . SER A 1 311 ? -2.992 6.203 -3.582 1 86.25 311 SER A CA 1
ATOM 2471 C C . SER A 1 311 ? -2.066 5.957 -2.395 1 86.25 311 SER A C 1
ATOM 2473 O O . SER A 1 311 ? -0.844 6.051 -2.525 1 86.25 311 SER A O 1
ATOM 2475 N N . PRO A 1 312 ? -2.67 5.656 -1.243 1 90.06 312 PRO A N 1
ATOM 2476 C CA . PRO A 1 312 ? -1.823 5.391 -0.079 1 90.06 312 PRO A CA 1
ATOM 2477 C C . PRO A 1 312 ? -0.847 4.238 -0.312 1 90.06 312 PRO A C 1
ATOM 2479 O O . PRO A 1 312 ? -1.209 3.232 -0.926 1 90.06 312 PRO A O 1
ATOM 2482 N N . VAL A 1 313 ? 0.376 4.406 0.078 1 93.62 313 VAL A N 1
ATOM 2483 C CA . VAL A 1 313 ? 1.392 3.369 -0.084 1 93.62 313 VAL A CA 1
ATOM 2484 C C . VAL A 1 313 ? 1.491 2.539 1.193 1 93.62 313 VAL A C 1
ATOM 2486 O O . VAL A 1 313 ? 2.061 1.445 1.188 1 93.62 313 VAL A O 1
ATOM 2489 N N . ILE A 1 314 ? 0.936 3.023 2.258 1 92.5 314 ILE A N 1
ATOM 2490 C CA . ILE A 1 314 ? 0.885 2.328 3.539 1 92.5 314 ILE A CA 1
ATOM 2491 C C . ILE A 1 314 ? -0.398 2.701 4.277 1 92.5 314 ILE A C 1
ATOM 2493 O O . ILE A 1 314 ? -0.878 3.832 4.168 1 92.5 314 ILE A O 1
ATOM 2497 N N . TRP A 1 315 ? -0.953 1.827 5.051 1 88.38 315 TRP A N 1
ATOM 2498 C CA . TRP A 1 315 ? -2.26 2.031 5.668 1 88.38 315 TRP A CA 1
ATOM 2499 C C . TRP A 1 315 ? -2.148 2.025 7.188 1 88.38 315 TRP A C 1
ATOM 2501 O O . TRP A 1 315 ? -1.258 1.384 7.75 1 88.38 315 TRP A O 1
ATOM 2511 N N . SER A 1 316 ? -3.111 2.691 7.801 1 90.31 316 SER A N 1
ATOM 2512 C CA . SER A 1 316 ? -3.113 2.859 9.25 1 90.31 316 SER A CA 1
ATOM 2513 C C . SER A 1 316 ? -3.209 1.514 9.961 1 90.31 316 SER A C 1
ATOM 2515 O O . SER A 1 316 ? -2.611 1.323 11.023 1 90.31 316 SER A O 1
ATOM 2517 N N . HIS A 1 317 ? -3.867 0.557 9.422 1 83.44 317 HIS A N 1
ATOM 2518 C CA . HIS A 1 317 ? -4.105 -0.711 10.102 1 83.44 317 HIS A CA 1
ATOM 2519 C C . HIS A 1 317 ? -2.82 -1.528 10.211 1 83.44 317 HIS A C 1
ATOM 2521 O O . HIS A 1 317 ? -2.74 -2.463 11.008 1 83.44 317 HIS A O 1
ATOM 2527 N N . GLU A 1 318 ? -1.84 -1.218 9.391 1 88.81 318 GLU A N 1
ATOM 2528 C CA . GLU A 1 318 ? -0.571 -1.938 9.43 1 88.81 318 GLU A CA 1
ATOM 2529 C C . GLU A 1 318 ? 0.207 -1.617 10.703 1 88.81 318 GLU A C 1
ATOM 2531 O O . GLU A 1 318 ? 1.104 -2.367 11.094 1 88.81 318 GLU A O 1
ATOM 2536 N N . PHE A 1 319 ? -0.13 -0.476 11.367 1 93 319 PHE A N 1
ATOM 2537 C CA . PHE A 1 319 ? 0.645 0.004 12.508 1 93 319 PHE A CA 1
ATOM 2538 C C . PHE A 1 319 ? 0.075 -0.531 13.812 1 93 319 PHE A C 1
ATOM 2540 O O . PHE A 1 319 ? -0.909 0.002 14.328 1 93 319 PHE A O 1
ATOM 2547 N N . LYS A 1 320 ? 0.688 -1.506 14.32 1 91 320 LYS A N 1
ATOM 2548 C CA . LYS A 1 320 ? 0.33 -2.062 15.617 1 91 320 LYS A CA 1
ATOM 2549 C C . LYS A 1 320 ? 1.281 -1.574 16.703 1 91 320 LYS A C 1
ATOM 2551 O O . LYS A 1 320 ? 1.922 -2.379 17.391 1 91 320 LYS A O 1
ATOM 2556 N N . LEU A 1 321 ? 1.315 -0.313 16.828 1 94.69 321 LEU A N 1
ATOM 2557 C CA . LEU A 1 321 ? 2.188 0.367 17.781 1 94.69 321 LEU A CA 1
ATOM 2558 C C . LEU A 1 321 ? 1.382 0.943 18.953 1 94.69 321 LEU A C 1
ATOM 2560 O O . LEU A 1 321 ? 0.172 1.146 18.828 1 94.69 321 LEU A O 1
ATOM 2564 N N . ARG A 1 322 ? 2.059 1.175 20.016 1 91.69 322 ARG A N 1
ATOM 2565 C CA . ARG A 1 322 ? 1.441 1.892 21.125 1 91.69 322 ARG A CA 1
ATOM 2566 C C . ARG A 1 322 ? 1.232 3.363 20.781 1 91.69 322 ARG A C 1
ATOM 2568 O O . ARG A 1 322 ? 1.888 3.895 19.875 1 91.69 322 ARG A O 1
ATOM 2575 N N . LEU A 1 323 ? 0.331 3.998 21.469 1 92.69 323 LEU A N 1
ATOM 2576 C CA . LEU A 1 323 ? 0.148 5.438 21.312 1 92.69 323 LEU A CA 1
ATOM 2577 C C . LEU A 1 323 ? 1.287 6.207 21.969 1 92.69 323 LEU A C 1
ATOM 2579 O O . LEU A 1 323 ? 1.823 5.773 22.984 1 92.69 323 LEU A O 1
ATOM 2583 N N . PRO A 1 324 ? 1.692 7.32 21.375 1 92.81 324 PRO A N 1
ATOM 2584 C CA . PRO A 1 324 ? 2.783 8.117 21.953 1 92.81 324 PRO A CA 1
ATOM 2585 C C . PRO A 1 324 ? 2.49 8.586 23.375 1 92.81 324 PRO A C 1
ATOM 2587 O O . PRO A 1 324 ? 1.328 8.781 23.734 1 92.81 324 PRO A O 1
ATOM 2590 N N . CYS A 1 325 ? 3.492 8.844 24.109 1 90.12 325 CYS A N 1
ATOM 2591 C CA . CYS A 1 325 ? 3.416 9.203 25.531 1 90.12 325 CYS A CA 1
ATOM 2592 C C . CYS A 1 325 ? 2.953 10.648 25.688 1 90.12 325 CYS A C 1
ATOM 2594 O O . CYS A 1 325 ? 2.686 11.336 24.703 1 90.12 325 CYS A O 1
ATOM 2596 N N . SER A 1 326 ? 2.803 11.086 26.969 1 86.25 326 SER A N 1
ATOM 2597 C CA . SER A 1 326 ? 2.359 12.438 27.297 1 86.25 326 SER A CA 1
ATOM 2598 C C . SER A 1 326 ? 3.455 13.461 27.016 1 86.25 326 SER A C 1
ATOM 2600 O O . SER A 1 326 ? 4.637 13.117 26.953 1 86.25 326 SER A O 1
ATOM 2602 N N . CYS A 1 327 ? 3.082 14.711 26.844 1 88.12 327 CYS A N 1
ATOM 2603 C CA . CYS A 1 327 ? 4.023 15.781 26.531 1 88.12 327 CYS A CA 1
ATOM 2604 C C . CYS A 1 327 ? 5.023 15.969 27.672 1 88.12 327 CYS A C 1
ATOM 2606 O O . CYS A 1 327 ? 6.227 16.094 27.422 1 88.12 327 CYS A O 1
ATOM 2608 N N . PRO A 1 328 ? 4.594 15.883 28.984 1 85.69 328 PRO A N 1
ATOM 2609 C CA . PRO A 1 328 ? 5.57 16.062 30.062 1 85.69 328 PRO A CA 1
ATOM 2610 C C . PRO A 1 328 ? 6.609 14.938 30.094 1 85.69 328 PRO A C 1
ATOM 2612 O O . PRO A 1 328 ? 7.789 15.195 30.359 1 85.69 328 PRO A O 1
ATOM 2615 N N . GLU A 1 329 ? 6.188 13.758 29.875 1 88.31 329 GLU A N 1
ATOM 2616 C CA . GLU A 1 329 ? 7.137 12.648 29.844 1 88.31 329 GLU A CA 1
ATOM 2617 C C . GLU A 1 329 ? 8.141 12.82 28.703 1 88.31 329 GLU A C 1
ATOM 2619 O O . GLU A 1 329 ? 9.328 12.562 28.875 1 88.31 329 GLU A O 1
ATOM 2624 N N . TRP A 1 330 ? 7.719 13.211 27.547 1 91.94 330 TRP A N 1
ATOM 2625 C CA . TRP A 1 330 ? 8.531 13.344 26.344 1 91.94 330 TRP A CA 1
ATOM 2626 C C . TRP A 1 330 ? 9.547 14.477 26.5 1 91.94 330 TRP A C 1
ATOM 2628 O O . TRP A 1 330 ? 10.672 14.375 26.016 1 91.94 330 TRP A O 1
ATOM 2638 N N . THR A 1 331 ? 9.172 15.523 27.234 1 90.31 331 THR A N 1
ATOM 2639 C CA . THR A 1 331 ? 10.016 16.719 27.312 1 90.31 331 THR A CA 1
ATOM 2640 C C . THR A 1 331 ? 10.781 16.75 28.625 1 90.31 331 THR A C 1
ATOM 2642 O O . THR A 1 331 ? 11.445 17.734 28.953 1 90.31 331 THR A O 1
ATOM 2645 N N . ALA A 1 332 ? 10.648 15.648 29.422 1 92.5 332 ALA A N 1
ATOM 2646 C CA . ALA A 1 332 ? 11.391 15.609 30.672 1 92.5 332 ALA A CA 1
ATOM 2647 C C . ALA A 1 332 ? 12.883 15.867 30.438 1 92.5 332 ALA A C 1
ATOM 2649 O O . ALA A 1 332 ? 13.484 15.266 29.547 1 92.5 332 ALA A O 1
ATOM 2650 N N . PRO A 1 333 ? 13.484 16.719 31.219 1 90.81 333 PRO A N 1
ATOM 2651 C CA . PRO A 1 333 ? 14.867 17.125 30.938 1 90.81 333 PRO A CA 1
ATOM 2652 C C . PRO A 1 333 ? 15.891 16.078 31.391 1 90.81 333 PRO A C 1
ATOM 2654 O O . PRO A 1 333 ? 17.031 16.094 30.922 1 90.81 333 PRO A O 1
ATOM 2657 N N . ASP A 1 334 ? 15.461 15.234 32.406 1 92 334 ASP A N 1
ATOM 2658 C CA . ASP A 1 334 ? 16.406 14.25 32.938 1 92 334 ASP A CA 1
ATOM 2659 C C . ASP A 1 334 ? 15.68 12.969 33.344 1 92 334 ASP A C 1
ATOM 2661 O O . ASP A 1 334 ? 14.453 12.93 33.375 1 92 334 ASP A O 1
ATOM 2665 N N . SER A 1 335 ? 16.5 11.969 33.656 1 93.56 335 SER A N 1
ATOM 2666 C CA . SER A 1 335 ? 15.977 10.641 33.938 1 93.56 335 SER A CA 1
ATOM 2667 C C . SER A 1 335 ? 15.164 10.656 35.25 1 93.56 335 SER A C 1
ATOM 2669 O O . SER A 1 335 ? 14.18 9.93 35.375 1 93.56 335 SER A O 1
ATOM 2671 N N . ALA A 1 336 ? 15.578 11.469 36.156 1 92.38 336 ALA A N 1
ATOM 2672 C CA . ALA A 1 336 ? 14.891 11.508 37.438 1 92.38 336 ALA A CA 1
ATOM 2673 C C . ALA A 1 336 ? 13.484 12.086 37.312 1 92.38 336 ALA A C 1
ATOM 2675 O O . ALA A 1 336 ? 12.516 11.539 37.812 1 92.38 336 ALA A O 1
ATOM 2676 N N . THR A 1 337 ? 13.438 13.234 36.625 1 92.19 337 THR A N 1
ATOM 2677 C CA . THR A 1 337 ? 12.141 13.859 36.375 1 92.19 337 THR A CA 1
ATOM 2678 C C . THR A 1 337 ? 11.234 12.93 35.562 1 92.19 337 THR A C 1
ATOM 2680 O O . THR A 1 337 ? 10.039 12.836 35.844 1 92.19 337 THR A O 1
ATOM 2683 N N . TRP A 1 338 ? 11.812 12.25 34.625 1 92.44 338 TRP A N 1
ATOM 2684 C CA . TRP A 1 338 ? 11.07 11.312 33.812 1 92.44 338 TRP A CA 1
ATOM 2685 C C . TRP A 1 338 ? 10.484 10.18 34.656 1 92.44 338 TRP A C 1
ATOM 2687 O O . TRP A 1 338 ? 9.312 9.836 34.5 1 92.44 338 TRP A O 1
ATOM 2697 N N . ALA A 1 339 ? 11.281 9.625 35.5 1 90.25 339 ALA A N 1
ATOM 2698 C CA . ALA A 1 339 ? 10.852 8.523 36.344 1 90.25 339 ALA A CA 1
ATOM 2699 C C . ALA A 1 339 ? 9.695 8.953 37.25 1 90.25 339 ALA A C 1
ATOM 2701 O O . ALA A 1 339 ? 8.773 8.172 37.531 1 90.25 339 ALA A O 1
ATOM 2702 N N . LEU A 1 340 ? 9.734 10.164 37.719 1 88.94 340 LEU A N 1
ATOM 2703 C CA . LEU A 1 340 ? 8.68 10.695 38.562 1 88.94 340 LEU A CA 1
ATOM 2704 C C . LEU A 1 340 ? 7.375 10.836 37.781 1 88.94 340 LEU A C 1
ATOM 2706 O O . LEU A 1 340 ? 6.309 10.484 38.312 1 88.94 340 LEU A O 1
ATOM 2710 N N . LEU A 1 341 ? 7.516 11.336 36.625 1 86.75 341 LEU A N 1
ATOM 2711 C CA . LEU A 1 341 ? 6.34 11.539 35.781 1 86.75 341 LEU A CA 1
ATOM 2712 C C . LEU A 1 341 ? 5.723 10.203 35.375 1 86.75 341 LEU A C 1
ATOM 2714 O O . LEU A 1 341 ? 4.5 10.07 35.312 1 86.75 341 LEU A O 1
ATOM 2718 N N . ARG A 1 342 ? 6.551 9.281 35.094 1 84.19 342 ARG A N 1
ATOM 2719 C CA . ARG A 1 342 ? 6.09 7.969 34.656 1 84.19 342 ARG A CA 1
ATOM 2720 C C . ARG A 1 342 ? 5.344 7.246 35.75 1 84.19 342 ARG A C 1
ATOM 2722 O O . ARG A 1 342 ? 4.375 6.527 35.5 1 84.19 342 ARG A O 1
ATOM 2729 N N . ARG A 1 343 ? 5.844 7.348 36.938 1 80.81 343 ARG A N 1
ATOM 2730 C CA . ARG A 1 343 ? 5.199 6.715 38.094 1 80.81 343 ARG A CA 1
ATOM 2731 C C . ARG A 1 343 ? 3.799 7.277 38.312 1 80.81 343 ARG A C 1
ATOM 2733 O O . ARG A 1 343 ? 2.9 6.559 38.75 1 80.81 343 ARG A O 1
ATOM 2740 N N . ASN A 1 344 ? 3.545 8.531 37.906 1 73.12 344 ASN A N 1
ATOM 2741 C CA . ASN A 1 344 ? 2.275 9.211 38.156 1 73.12 344 ASN A CA 1
ATOM 2742 C C . ASN A 1 344 ? 1.326 9.062 36.969 1 73.12 344 ASN A C 1
ATOM 2744 O O . ASN A 1 344 ? 0.174 9.492 37.031 1 73.12 344 ASN A O 1
ATOM 2748 N N . THR A 1 345 ? 1.878 8.688 35.906 1 64.25 345 THR A N 1
ATOM 2749 C CA . THR A 1 345 ? 1.053 8.594 34.688 1 64.25 345 THR A CA 1
ATOM 2750 C C . THR A 1 345 ? 0.404 7.215 34.594 1 64.25 345 THR A C 1
ATOM 2752 O O . THR A 1 345 ? 1.086 6.191 34.688 1 64.25 345 THR A O 1
ATOM 2755 N N . PRO A 1 346 ? -0.942 7.098 34.844 1 57.22 346 PRO A N 1
ATOM 2756 C CA . PRO A 1 346 ? -1.587 5.797 34.625 1 57.22 346 PRO A CA 1
ATOM 2757 C C . PRO A 1 346 ? -1.178 5.121 33.344 1 57.22 346 PRO A C 1
ATOM 2759 O O . PRO A 1 346 ? -1.015 5.793 32.312 1 57.22 346 PRO A O 1
ATOM 2762 N N . ILE A 1 347 ? -0.303 4.078 33.312 1 53.22 347 ILE A N 1
ATOM 2763 C CA . ILE A 1 347 ? 0.418 3.293 32.312 1 53.22 347 ILE A CA 1
ATOM 2764 C C . ILE A 1 347 ? -0.48 3.041 31.109 1 53.22 347 ILE A C 1
ATOM 2766 O O . ILE A 1 347 ? -0.004 2.633 30.062 1 53.22 347 ILE A O 1
ATOM 2770 N N . ALA A 1 348 ? -1.817 2.842 31.078 1 55.03 348 ALA A N 1
ATOM 2771 C CA . ALA A 1 348 ? -2.379 1.983 30.047 1 55.03 348 ALA A CA 1
ATOM 2772 C C . ALA A 1 348 ? -2.318 2.662 28.672 1 55.03 348 ALA A C 1
ATOM 2774 O O . ALA A 1 348 ? -3.182 3.479 28.344 1 55.03 348 ALA A O 1
ATOM 2775 N N . LYS A 1 349 ? -1.062 2.754 28.109 1 61.94 349 LYS A N 1
ATOM 2776 C CA . LYS A 1 349 ? -1.023 3.316 26.75 1 61.94 349 LYS A CA 1
ATOM 2777 C C . LYS A 1 349 ? -1.741 2.41 25.766 1 61.94 349 LYS A C 1
ATOM 2779 O O . LYS A 1 349 ? -1.446 1.216 25.672 1 61.94 349 LYS A O 1
ATOM 2784 N N . GLY A 1 350 ? -2.885 2.877 25.234 1 81.25 350 GLY A N 1
ATOM 2785 C CA . GLY A 1 350 ? -3.602 2.125 24.203 1 81.25 350 GLY A CA 1
ATOM 2786 C C . GLY A 1 350 ? -2.811 1.96 22.922 1 81.25 350 GLY A C 1
ATOM 2787 O O . GLY A 1 350 ? -1.71 2.498 22.797 1 81.25 350 GLY A O 1
ATOM 2788 N N . HIS A 1 351 ? -3.102 1.039 22.219 1 88.44 351 HIS A N 1
ATOM 2789 C CA . HIS A 1 351 ? -2.523 0.781 20.906 1 88.44 351 HIS A CA 1
ATOM 2790 C C . HIS A 1 351 ? -3.229 1.595 19.828 1 88.44 351 HIS A C 1
ATOM 2792 O O . HIS A 1 351 ? -4.449 1.777 19.875 1 88.44 351 HIS A O 1
ATOM 2798 N N . PHE A 1 352 ? -2.398 2.127 19 1 92.62 352 PHE A N 1
ATOM 2799 C CA . PHE A 1 352 ? -2.898 2.951 17.906 1 92.62 352 PHE A CA 1
ATOM 2800 C C . PHE A 1 352 ? -4.012 2.234 17.156 1 92.62 352 PHE A C 1
ATOM 2802 O O . PHE A 1 352 ? -5.094 2.793 16.953 1 92.62 352 PHE A O 1
ATOM 2809 N N . HIS A 1 353 ? -3.748 1.014 16.781 1 86 353 HIS A N 1
ATOM 2810 C CA . HIS A 1 353 ? -4.691 0.235 15.984 1 86 353 HIS A CA 1
ATOM 2811 C C . HIS A 1 353 ? -5.996 0.006 16.75 1 86 353 HIS A C 1
ATOM 2813 O O . HIS A 1 353 ? -7.082 0.145 16.188 1 86 353 HIS A O 1
ATOM 2819 N N . THR A 1 354 ? -5.941 -0.351 17.969 1 84.12 354 THR A N 1
ATOM 2820 C CA . THR A 1 354 ? -7.113 -0.604 18.797 1 84.12 354 THR A CA 1
ATOM 2821 C C . THR A 1 354 ? -7.898 0.684 19.031 1 84.12 354 THR A C 1
ATOM 2823 O O . THR A 1 354 ? -9.133 0.677 19.031 1 84.12 354 THR A O 1
ATOM 2826 N N . ALA A 1 355 ? -7.164 1.771 19.266 1 88.69 355 ALA A N 1
ATOM 2827 C CA . ALA A 1 355 ? -7.816 3.059 19.484 1 88.69 355 ALA A CA 1
ATOM 2828 C C . ALA A 1 355 ? -8.57 3.506 18.234 1 88.69 355 ALA A C 1
ATOM 2830 O O . ALA A 1 355 ? -9.656 4.074 18.328 1 88.69 355 ALA A O 1
ATOM 2831 N N . LEU A 1 356 ? -7.961 3.342 17.141 1 88.75 356 LEU A N 1
ATOM 2832 C CA . LEU A 1 356 ? -8.602 3.691 15.867 1 88.75 356 LEU A CA 1
ATOM 2833 C C . LEU A 1 356 ? -9.859 2.855 15.648 1 88.75 356 LEU A C 1
ATOM 2835 O O . LEU A 1 356 ? -10.891 3.377 15.211 1 88.75 356 LEU A O 1
ATOM 2839 N N . LYS A 1 357 ? -9.766 1.579 15.984 1 82.44 357 LYS A N 1
ATOM 2840 C CA . LYS A 1 357 ? -10.922 0.693 15.883 1 82.44 357 LYS A CA 1
ATOM 2841 C C . LYS A 1 357 ? -12.039 1.139 16.828 1 82.44 357 LYS A C 1
ATOM 2843 O O . LYS A 1 357 ? -13.211 1.092 16.469 1 82.44 357 LYS A O 1
ATOM 2848 N N . ASP A 1 358 ? -11.609 1.507 17.922 1 83.69 358 ASP A N 1
ATOM 2849 C CA . ASP A 1 358 ? -12.578 1.967 18.922 1 83.69 358 ASP A CA 1
ATOM 2850 C C . ASP A 1 358 ? -13.297 3.227 18.438 1 83.69 358 ASP A C 1
ATOM 2852 O O . ASP A 1 358 ? -14.484 3.41 18.719 1 83.69 358 ASP A O 1
ATOM 2856 N N . LEU A 1 359 ? -12.594 4.102 17.844 1 87.5 359 LEU A N 1
ATOM 2857 C CA . LEU A 1 359 ? -13.195 5.316 17.297 1 87.5 359 LEU A CA 1
ATOM 2858 C C . LEU A 1 359 ? -14.234 4.98 16.234 1 87.5 359 LEU A C 1
ATOM 2860 O O . LEU A 1 359 ? -15.281 5.625 16.156 1 87.5 359 LEU A O 1
ATOM 2864 N N . LEU A 1 360 ? -14.008 3.965 15.484 1 83.75 360 LEU A N 1
ATOM 2865 C CA . LEU A 1 360 ? -14.859 3.633 14.352 1 83.75 360 LEU A CA 1
ATOM 2866 C C . LEU A 1 360 ? -16 2.721 14.773 1 83.75 360 LEU A C 1
ATOM 2868 O O . LEU A 1 360 ? -16.984 2.566 14.047 1 83.75 360 LEU A O 1
ATOM 2872 N N . PHE A 1 361 ? -15.883 2.111 15.914 1 77.06 361 PHE A N 1
ATOM 2873 C CA . PHE A 1 361 ? -16.938 1.23 16.422 1 77.06 361 PHE A CA 1
ATOM 2874 C C . PHE A 1 361 ? -18.141 2.033 16.859 1 77.06 361 PHE A C 1
ATOM 2876 O O . PHE A 1 361 ? -18 3.057 17.531 1 77.06 361 PHE A O 1
ATOM 2883 N N . PRO A 1 362 ? -19.344 1.562 16.406 1 70.56 362 PRO A N 1
ATOM 2884 C CA . PRO A 1 362 ? -20.562 2.334 16.672 1 70.56 362 PRO A CA 1
ATOM 2885 C C . PRO A 1 362 ? -20.969 2.318 18.156 1 70.56 362 PRO A C 1
ATOM 2887 O O . PRO A 1 362 ? -21.922 2.982 18.547 1 70.56 362 PRO A O 1
ATOM 2890 N N . SER A 1 363 ? -20.219 1.766 19.094 1 64.44 363 SER A N 1
ATOM 2891 C CA . SER A 1 363 ? -20.625 1.729 20.484 1 64.44 363 SER A CA 1
ATOM 2892 C C . SER A 1 363 ? -20.469 3.094 21.141 1 64.44 363 SER A C 1
ATOM 2894 O O . SER A 1 363 ? -19.672 3.914 20.703 1 64.44 363 SER A O 1
ATOM 2896 N N . PRO A 1 364 ? -21.5 3.328 22.094 1 58.19 364 PRO A N 1
ATOM 2897 C CA . PRO A 1 364 ? -21.375 4.598 22.812 1 58.19 364 PRO A CA 1
ATOM 2898 C C . PRO A 1 364 ? -20 4.809 23.422 1 58.19 364 PRO A C 1
ATOM 2900 O O . PRO A 1 364 ? -19.312 3.836 23.75 1 58.19 364 PRO A O 1
ATOM 2903 N N . CYS A 1 365 ? -19.438 5.93 23.219 1 56.28 365 CYS A N 1
ATOM 2904 C CA . CYS A 1 365 ? -18.109 6.34 23.703 1 56.28 365 CYS A CA 1
ATOM 2905 C C . CYS A 1 365 ? -17.906 5.922 25.141 1 56.28 365 CYS A C 1
ATOM 2907 O O . CYS A 1 365 ? -18.656 6.348 26.031 1 56.28 365 CYS A O 1
ATOM 2909 N N . ASP A 1 366 ? -17.547 4.707 25.438 1 53.88 366 ASP A N 1
ATOM 2910 C CA . ASP A 1 366 ? -17.078 4.551 26.812 1 53.88 366 ASP A CA 1
ATOM 2911 C C . ASP A 1 366 ? -15.844 5.41 27.078 1 53.88 366 ASP A C 1
ATOM 2913 O O . ASP A 1 366 ? -14.727 5.012 26.766 1 53.88 366 ASP A O 1
ATOM 2917 N N . ILE A 1 367 ? -16.078 6.699 27.234 1 53.62 367 ILE A N 1
ATOM 2918 C CA . ILE A 1 367 ? -15.195 7.859 27.312 1 53.62 367 ILE A CA 1
ATOM 2919 C C . ILE A 1 367 ? -14.102 7.609 28.344 1 53.62 367 ILE A C 1
ATOM 2921 O O . ILE A 1 367 ? -13.055 8.258 28.312 1 53.62 367 ILE A O 1
ATOM 2925 N N . SER A 1 368 ? -14.367 6.758 29.344 1 52.38 368 SER A N 1
ATOM 2926 C CA . SER A 1 368 ? -13.508 6.805 30.531 1 52.38 368 SER A CA 1
ATOM 2927 C C . SER A 1 368 ? -12.117 6.25 30.219 1 52.38 368 SER A C 1
ATOM 2929 O O . SER A 1 368 ? -11.164 6.516 30.953 1 52.38 368 SER A O 1
ATOM 2931 N N . GLU A 1 369 ? -11.945 5.629 29.109 1 56.69 369 GLU A N 1
ATOM 2932 C CA . GLU A 1 369 ? -10.734 4.816 29.203 1 56.69 369 GLU A CA 1
ATOM 2933 C C . GLU A 1 369 ? -9.602 5.414 28.359 1 56.69 369 GLU A C 1
ATOM 2935 O O . GLU A 1 369 ? -8.43 5.168 28.641 1 56.69 369 GLU A O 1
ATOM 2940 N N . LEU A 1 370 ? -9.938 6.273 27.359 1 61.69 370 LEU A N 1
ATOM 2941 C CA . LEU A 1 370 ? -8.766 6.633 26.562 1 61.69 370 LEU A CA 1
ATOM 2942 C C . LEU A 1 370 ? -8.539 8.141 26.578 1 61.69 370 LEU A C 1
ATOM 2944 O O . LEU A 1 370 ? -9.445 8.914 26.266 1 61.69 370 LEU A O 1
ATOM 2948 N N . ASN A 1 371 ? -7.508 8.594 27.328 1 64.5 371 ASN A N 1
ATOM 2949 C CA . ASN A 1 371 ? -7.07 9.977 27.219 1 64.5 371 ASN A CA 1
ATOM 2950 C C . ASN A 1 371 ? -5.816 10.109 26.359 1 64.5 371 ASN A C 1
ATOM 2952 O O . ASN A 1 371 ? -4.703 10.172 26.891 1 64.5 371 ASN A O 1
ATOM 2956 N N . PRO A 1 372 ? -6.129 10.281 25.078 1 75.06 372 PRO A N 1
ATOM 2957 C CA . PRO A 1 372 ? -4.941 10.328 24.219 1 75.06 372 PRO A CA 1
ATOM 2958 C C . PRO A 1 372 ? -4.203 11.656 24.297 1 75.06 372 PRO A C 1
ATOM 2960 O O . PRO A 1 372 ? -4.801 12.672 24.672 1 75.06 372 PRO A O 1
ATOM 2963 N N . THR A 1 373 ? -2.93 11.656 24.141 1 86.25 373 THR A N 1
ATOM 2964 C CA . THR A 1 373 ? -2.066 12.828 24.078 1 86.25 373 THR A CA 1
ATOM 2965 C C . THR A 1 373 ? -2.264 13.578 22.766 1 86.25 373 THR A C 1
ATOM 2967 O O . THR A 1 373 ? -2.916 13.07 21.859 1 86.25 373 THR A O 1
ATOM 2970 N N . PRO A 1 374 ? -1.769 14.828 22.703 1 88.62 374 PRO A N 1
ATOM 2971 C CA . PRO A 1 374 ? -1.911 15.586 21.453 1 88.62 374 PRO A CA 1
ATOM 2972 C C . PRO A 1 374 ? -1.324 14.859 20.25 1 88.62 374 PRO A C 1
ATOM 2974 O O . PRO A 1 374 ? -1.924 14.852 19.172 1 88.62 374 PRO A O 1
ATOM 2977 N N . VAL A 1 375 ? -0.173 14.234 20.469 1 93.06 375 VAL A N 1
ATOM 2978 C CA . VAL A 1 375 ? 0.448 13.5 19.359 1 93.06 375 VAL A CA 1
ATOM 2979 C C . VAL A 1 375 ? -0.416 12.297 19 1 93.06 375 VAL A C 1
ATOM 2981 O O . VAL A 1 375 ? -0.604 12 17.812 1 93.06 375 VAL A O 1
ATOM 2984 N N . ALA A 1 376 ? -0.899 11.617 19.984 1 93.19 376 ALA A N 1
ATOM 2985 C CA . ALA A 1 376 ? -1.777 10.477 19.734 1 93.19 376 ALA A CA 1
ATOM 2986 C C . ALA A 1 376 ? -3.041 10.906 19 1 93.19 376 ALA A C 1
ATOM 2988 O O . ALA A 1 376 ? -3.461 10.25 18.047 1 93.19 376 ALA A O 1
ATOM 2989 N N . ASN A 1 377 ? -3.619 12.016 19.422 1 93 377 ASN A N 1
ATOM 2990 C CA . ASN A 1 377 ? -4.816 12.531 18.781 1 93 377 ASN A CA 1
ATOM 2991 C C . ASN A 1 377 ? -4.551 12.891 17.312 1 93 377 ASN A C 1
ATOM 2993 O O . ASN A 1 377 ? -5.379 12.617 16.453 1 93 377 ASN A O 1
ATOM 2997 N N . TYR A 1 378 ? -3.432 13.539 17.172 1 95.81 378 TYR A N 1
ATOM 2998 C CA . TYR A 1 378 ? -3.049 13.93 15.812 1 95.81 378 TYR A CA 1
ATOM 2999 C C . TYR A 1 378 ? -2.924 12.711 14.906 1 95.81 378 TYR A C 1
ATOM 3001 O O . TYR A 1 378 ? -3.461 12.688 13.797 1 95.81 378 TYR A O 1
ATOM 3009 N N . THR A 1 379 ? -2.25 11.672 15.336 1 96.62 379 THR A N 1
ATOM 3010 C CA . THR A 1 379 ? -2.025 10.469 14.539 1 96.62 379 THR A CA 1
ATOM 3011 C C . THR A 1 379 ? -3.33 9.711 14.32 1 96.62 379 THR A C 1
ATOM 3013 O O . THR A 1 379 ? -3.582 9.188 13.234 1 96.62 379 THR A O 1
ATOM 3016 N N . LEU A 1 380 ? -4.156 9.625 15.344 1 95.38 380 LEU A N 1
ATOM 3017 C CA . LEU A 1 380 ? -5.445 8.953 15.227 1 95.38 380 LEU A CA 1
ATOM 3018 C C . LEU A 1 380 ? -6.336 9.656 14.203 1 95.38 380 LEU A C 1
ATOM 3020 O O . LEU A 1 380 ? -7.043 9 13.438 1 95.38 380 LEU A O 1
ATOM 3024 N N . LEU A 1 381 ? -6.297 10.992 14.25 1 97.19 381 LEU A N 1
ATOM 3025 C CA . LEU A 1 381 ? -7.086 11.75 13.281 1 97.19 381 LEU A CA 1
ATOM 3026 C C . LEU A 1 381 ? -6.648 11.422 11.852 1 97.19 381 LEU A C 1
ATOM 3028 O O . LEU A 1 381 ? -7.484 11.289 10.961 1 97.19 381 LEU A O 1
ATOM 3032 N N . HIS A 1 382 ? -5.371 11.312 11.648 1 97.25 382 HIS A N 1
ATOM 3033 C CA . HIS A 1 382 ? -4.879 10.953 10.328 1 97.25 382 HIS A CA 1
ATOM 3034 C C . HIS A 1 382 ? -5.328 9.547 9.938 1 97.25 382 HIS A C 1
ATOM 3036 O O . HIS A 1 382 ? -5.578 9.273 8.766 1 97.25 382 HIS A O 1
ATOM 3042 N N . GLY A 1 383 ? -5.332 8.617 10.953 1 94.38 383 GLY A N 1
ATOM 3043 C CA . GLY A 1 383 ? -5.93 7.324 10.68 1 94.38 383 GLY A CA 1
ATOM 3044 C C . GLY A 1 383 ? -7.371 7.422 10.211 1 94.38 383 GLY A C 1
ATOM 3045 O O . GLY A 1 383 ? -7.754 6.766 9.234 1 94.38 383 GLY A O 1
ATOM 3046 N N . LEU A 1 384 ? -8.141 8.266 10.828 1 93 384 LEU A N 1
ATOM 3047 C CA . LEU A 1 384 ? -9.539 8.477 10.453 1 93 384 LEU A CA 1
ATOM 3048 C C . LEU A 1 384 ? -9.641 9.102 9.062 1 93 384 LEU A C 1
ATOM 3050 O O . LEU A 1 384 ? -10.453 8.672 8.25 1 93 384 LEU A O 1
ATOM 3054 N N . ILE A 1 385 ? -8.812 10.102 8.875 1 94.88 385 ILE A N 1
ATOM 3055 C CA . ILE A 1 385 ? -8.844 10.812 7.602 1 94.88 385 ILE A CA 1
ATOM 3056 C C . ILE A 1 385 ? -8.523 9.852 6.461 1 94.88 385 ILE A C 1
ATOM 3058 O O . ILE A 1 385 ? -9.156 9.898 5.406 1 94.88 385 ILE A O 1
ATOM 3062 N N . GLN A 1 386 ? -7.508 9.008 6.66 1 91.56 386 GLN A N 1
ATOM 3063 C CA . GLN A 1 386 ? -7.188 8.039 5.621 1 91.56 386 GLN A CA 1
ATOM 3064 C C . GLN A 1 386 ? -8.391 7.152 5.309 1 91.56 386 GLN A C 1
ATOM 3066 O O . GLN A 1 386 ? -8.688 6.887 4.141 1 91.56 386 GLN A O 1
ATOM 3071 N N . THR A 1 387 ? -9.078 6.738 6.344 1 86.5 387 THR A N 1
ATOM 3072 C CA . THR A 1 387 ? -10.25 5.883 6.176 1 86.5 387 THR A CA 1
ATOM 3073 C C . THR A 1 387 ? -11.359 6.625 5.438 1 86.5 387 THR A C 1
ATOM 3075 O O . THR A 1 387 ? -11.992 6.074 4.531 1 86.5 387 THR A O 1
ATOM 3078 N N . ILE A 1 388 ? -11.578 7.832 5.801 1 88 388 ILE A N 1
ATOM 3079 C CA . ILE A 1 388 ? -12.656 8.633 5.238 1 88 388 ILE A CA 1
ATOM 3080 C C . ILE A 1 388 ? -12.367 8.922 3.766 1 88 388 ILE A C 1
ATOM 3082 O O . ILE A 1 388 ? -13.258 8.828 2.92 1 88 388 ILE A O 1
ATOM 3086 N N . VAL A 1 389 ? -11.133 9.273 3.512 1 86.19 389 VAL A N 1
ATOM 3087 C CA . VAL A 1 389 ? -10.766 9.711 2.17 1 86.19 389 VAL A CA 1
ATOM 3088 C C . VAL A 1 389 ? -10.672 8.5 1.243 1 86.19 389 VAL A C 1
ATOM 3090 O O . VAL A 1 389 ? -11.109 8.555 0.091 1 86.19 389 VAL A O 1
ATOM 3093 N N . TRP A 1 390 ? -10.188 7.371 1.774 1 75.25 390 TRP A N 1
ATOM 3094 C CA . TRP A 1 390 ? -9.82 6.293 0.864 1 75.25 390 TRP A CA 1
ATOM 3095 C C . TRP A 1 390 ? -10.773 5.109 1.007 1 75.25 390 TRP A C 1
ATOM 3097 O O . TRP A 1 390 ? -10.859 4.27 0.111 1 75.25 390 TRP A O 1
ATOM 3107 N N . ALA A 1 391 ? -11.328 4.863 2.189 1 63.66 391 ALA A N 1
ATOM 3108 C CA . ALA A 1 391 ? -12.281 3.764 2.326 1 63.66 391 ALA A CA 1
ATOM 3109 C C . ALA A 1 391 ? -13.445 3.916 1.346 1 63.66 391 ALA A C 1
ATOM 3111 O O . ALA A 1 391 ? -14 2.924 0.875 1 63.66 391 ALA A O 1
ATOM 3112 N N . GLN A 1 392 ? -13.758 5.242 1.154 1 60.03 392 GLN A N 1
ATOM 3113 C CA . GLN A 1 392 ? -14.875 5.484 0.251 1 60.03 392 GLN A CA 1
ATOM 3114 C C . GLN A 1 392 ? -14.461 5.281 -1.204 1 60.03 392 GLN A C 1
ATOM 3116 O O . GLN A 1 392 ? -15.305 4.996 -2.061 1 60.03 392 GLN A O 1
ATOM 3121 N N . ILE A 1 393 ? -13.227 5.547 -1.35 1 56.62 393 ILE A N 1
ATOM 3122 C CA . ILE A 1 393 ? -12.734 5.484 -2.723 1 56.62 393 ILE A CA 1
ATOM 3123 C C . ILE A 1 393 ? -12.586 4.027 -3.152 1 56.62 393 ILE A C 1
ATOM 3125 O O . ILE A 1 393 ? -12.898 3.674 -4.289 1 56.62 393 ILE A O 1
ATOM 3129 N N . PHE A 1 394 ? -12.266 3.205 -2.115 1 56.59 394 PHE A N 1
ATOM 3130 C CA . PHE A 1 394 ? -11.992 1.826 -2.504 1 56.59 394 PHE A CA 1
ATOM 3131 C C . PHE A 1 394 ? -13.258 1.135 -2.98 1 56.59 394 PHE A C 1
ATOM 3133 O O . PHE A 1 394 ? -13.289 0.562 -4.074 1 56.59 394 PHE A O 1
ATOM 3140 N N . PRO A 1 395 ? -14.328 1.336 -2.115 1 52.97 395 PRO A N 1
ATOM 3141 C CA . PRO A 1 395 ? -15.57 0.749 -2.611 1 52.97 395 PRO A CA 1
ATOM 3142 C C . PRO A 1 395 ? -16.141 1.504 -3.809 1 52.97 395 PRO A C 1
ATOM 3144 O O . PRO A 1 395 ? -16.734 0.893 -4.707 1 52.97 395 PRO A O 1
ATOM 3147 N N . LYS A 1 396 ? -15.93 2.83 -3.801 1 51.19 396 LYS A N 1
ATOM 3148 C CA . LYS A 1 396 ? -16.484 3.625 -4.895 1 51.19 396 LYS A CA 1
ATOM 3149 C C . LYS A 1 396 ? -15.773 3.307 -6.211 1 51.19 396 LYS A C 1
ATOM 3151 O O . LYS A 1 396 ? -16.422 3.188 -7.254 1 51.19 396 LYS A O 1
ATOM 3156 N N . ASP A 1 397 ? -14.547 3.301 -6.094 1 48.53 397 ASP A N 1
ATOM 3157 C CA . ASP A 1 397 ? -13.812 2.926 -7.301 1 48.53 397 ASP A CA 1
ATOM 3158 C C . ASP A 1 397 ? -14.18 1.513 -7.746 1 48.53 397 ASP A C 1
ATOM 3160 O O . ASP A 1 397 ? -14.055 1.179 -8.93 1 48.53 397 ASP A O 1
ATOM 3164 N N . LEU A 1 398 ? -14.617 0.78 -6.707 1 47.41 398 LEU A N 1
ATOM 3165 C CA . LEU A 1 398 ? -15.047 -0.579 -7.012 1 47.41 398 LEU A CA 1
ATOM 3166 C C . LEU A 1 398 ? -16.547 -0.626 -7.27 1 47.41 398 LEU A C 1
ATOM 3168 O O . LEU A 1 398 ? -17.141 -1.707 -7.344 1 47.41 398 LEU A O 1
ATOM 3172 N N . GLY A 1 399 ? -17.125 0.578 -7.504 1 45.75 399 GLY A N 1
ATOM 3173 C CA . GLY A 1 399 ? -18.516 0.722 -7.91 1 45.75 399 GLY A CA 1
ATOM 3174 C C . GLY A 1 399 ? -19.484 0.779 -6.734 1 45.75 399 GLY A C 1
ATOM 3175 O O . GLY A 1 399 ? -20.703 0.785 -6.922 1 45.75 399 GLY A O 1
ATOM 3176 N N . ALA A 1 400 ? -19.031 0.597 -5.531 1 47.75 400 ALA A N 1
ATOM 3177 C CA . ALA A 1 400 ? -19.969 0.615 -4.406 1 47.75 400 ALA A CA 1
ATOM 3178 C C . ALA A 1 400 ? -20.062 2.014 -3.801 1 47.75 400 ALA A C 1
ATOM 3180 O O . ALA A 1 400 ? -19.047 2.654 -3.529 1 47.75 400 ALA A O 1
ATOM 3181 N N . ASP A 1 401 ? -21.109 2.838 -4.148 1 49.59 401 ASP A N 1
ATOM 3182 C CA . ASP A 1 401 ? -21.328 4.164 -3.576 1 49.59 401 ASP A CA 1
ATOM 3183 C C . ASP A 1 401 ? -21.188 4.133 -2.057 1 49.59 401 ASP A C 1
ATOM 3185 O O . ASP A 1 401 ? -21.469 3.109 -1.426 1 49.59 401 ASP A O 1
ATOM 3189 N N . SER A 1 402 ? -20.375 5.07 -1.565 1 53.91 402 SER A N 1
ATOM 3190 C CA . SER A 1 402 ? -20.344 5.266 -0.12 1 53.91 402 SER A CA 1
ATOM 3191 C C . SER A 1 402 ? -21.75 5.195 0.478 1 53.91 402 SER A C 1
ATOM 3193 O O . SER A 1 402 ? -22.672 5.871 0.005 1 53.91 402 SER A O 1
ATOM 3195 N N . THR A 1 403 ? -21.984 4.16 1.271 1 60.38 403 THR A N 1
ATOM 3196 C CA . THR A 1 403 ? -23.312 3.969 1.861 1 60.38 403 THR A CA 1
ATOM 3197 C C . THR A 1 403 ? -23.547 4.98 2.977 1 60.38 403 THR A C 1
ATOM 3199 O O . THR A 1 403 ? -22.609 5.48 3.588 1 60.38 403 THR A O 1
ATOM 3202 N N . SER A 1 404 ? -24.688 5.727 2.908 1 61.22 404 SER A N 1
ATOM 3203 C CA . SER A 1 404 ? -25.172 6.566 4 1 61.22 404 SER A CA 1
ATOM 3204 C C . SER A 1 404 ? -24.734 6.02 5.355 1 61.22 404 SER A C 1
ATOM 3206 O O . SER A 1 404 ? -24.375 6.785 6.254 1 61.22 404 SER A O 1
ATOM 3208 N N . ASP A 1 405 ? -24.469 4.797 5.297 1 69.38 405 ASP A N 1
ATOM 3209 C CA . ASP A 1 405 ? -24.109 4.168 6.566 1 69.38 405 ASP A CA 1
ATOM 3210 C C . ASP A 1 405 ? -22.656 4.438 6.922 1 69.38 405 ASP A C 1
ATOM 3212 O O . ASP A 1 405 ? -22.328 4.68 8.086 1 69.38 405 ASP A O 1
ATOM 3216 N N . SER A 1 406 ? -21.891 4.527 5.941 1 75.75 406 SER A N 1
ATOM 3217 C CA . SER A 1 406 ? -20.484 4.801 6.211 1 75.75 406 SER A CA 1
ATOM 3218 C C . SER A 1 406 ? -20.281 6.238 6.672 1 75.75 406 SER A C 1
ATOM 3220 O O . SER A 1 406 ? -19.469 6.5 7.566 1 75.75 406 SER A O 1
ATOM 3222 N N . ARG A 1 407 ? -21.031 7.168 6.137 1 83 407 ARG A N 1
ATOM 3223 C CA . ARG A 1 407 ? -20.891 8.57 6.504 1 83 407 ARG A CA 1
ATOM 3224 C C . ARG A 1 407 ? -21.312 8.805 7.953 1 83 407 ARG A C 1
ATOM 3226 O O . ARG A 1 407 ? -20.703 9.602 8.664 1 83 407 ARG A O 1
ATOM 3233 N N . VAL A 1 408 ? -22.328 8.109 8.289 1 83.25 408 VAL A N 1
ATOM 3234 C CA . VAL A 1 408 ? -22.781 8.219 9.672 1 83.25 408 VAL A CA 1
ATOM 3235 C C . VAL A 1 408 ? -21.734 7.648 10.617 1 83.25 408 VAL A C 1
ATOM 3237 O O . VAL A 1 408 ? -21.469 8.219 11.672 1 83.25 408 VAL A O 1
ATOM 3240 N N . CYS A 1 409 ? -21.188 6.578 10.211 1 82.31 409 CYS A N 1
ATOM 3241 C CA . CYS A 1 409 ? -20.125 5.961 11 1 82.31 409 CYS A CA 1
ATOM 3242 C C . CYS A 1 409 ? -18.938 6.906 11.164 1 82.31 409 CYS A C 1
ATOM 3244 O O . CYS A 1 409 ? -18.422 7.066 12.266 1 82.31 409 CYS A O 1
ATOM 3246 N N . PHE A 1 410 ? -18.516 7.57 10.141 1 88.31 410 PHE A N 1
ATOM 3247 C CA . PHE A 1 410 ? -17.375 8.477 10.172 1 88.31 410 PHE A CA 1
ATOM 3248 C C . PHE A 1 410 ? -17.688 9.719 11 1 88.31 410 PHE A C 1
ATOM 3250 O O . PHE A 1 410 ? -16.828 10.227 11.711 1 88.31 410 PHE A O 1
ATOM 3257 N N . ARG A 1 411 ? -18.906 10.188 10.914 1 88.94 411 ARG A N 1
ATOM 3258 C CA . ARG A 1 411 ? -19.328 11.336 11.719 1 88.94 411 ARG A CA 1
ATOM 3259 C C . ARG A 1 411 ? -19.219 11.016 13.211 1 88.94 411 ARG A C 1
ATOM 3261 O O . ARG A 1 411 ? -18.734 11.836 13.992 1 88.94 411 ARG A O 1
ATOM 3268 N N . ASN A 1 412 ? -19.703 9.844 13.477 1 86.94 412 ASN A N 1
ATOM 3269 C CA . ASN A 1 412 ? -19.625 9.422 14.875 1 86.94 412 ASN A CA 1
ATOM 3270 C C . ASN A 1 412 ? -18.172 9.289 15.336 1 86.94 412 ASN A C 1
ATOM 3272 O O . ASN A 1 412 ? -17.844 9.641 16.469 1 86.94 412 ASN A O 1
ATOM 3276 N N . ALA A 1 413 ? -17.391 8.727 14.523 1 90.56 413 ALA A N 1
ATOM 3277 C CA . ALA A 1 413 ? -15.977 8.57 14.852 1 90.56 413 ALA A CA 1
ATOM 3278 C C . ALA A 1 413 ? -15.312 9.922 15.078 1 90.56 413 ALA A C 1
ATOM 3280 O O . ALA A 1 413 ? -14.516 10.086 16 1 90.56 413 ALA A O 1
ATOM 3281 N N . LEU A 1 414 ? -15.594 10.906 14.227 1 93.38 414 LEU A N 1
ATOM 3282 C CA . LEU A 1 414 ? -15.023 12.242 14.352 1 93.38 414 LEU A CA 1
ATOM 3283 C C . LEU A 1 414 ? -15.516 12.93 15.625 1 93.38 414 LEU A C 1
ATOM 3285 O O . LEU A 1 414 ? -14.758 13.664 16.266 1 93.38 414 LEU A O 1
ATOM 3289 N N . ARG A 1 415 ? -16.719 12.656 15.961 1 88.56 415 ARG A N 1
ATOM 3290 C CA . ARG A 1 415 ? -17.25 13.195 17.203 1 88.56 415 ARG A CA 1
ATOM 3291 C C . ARG A 1 415 ? -16.531 12.602 18.422 1 88.56 415 ARG A C 1
ATOM 3293 O O . ARG A 1 415 ? -16.156 13.336 19.344 1 88.56 415 ARG A O 1
ATOM 3300 N N . LYS A 1 416 ? -16.438 11.32 18.359 1 87.25 416 LYS A N 1
ATOM 3301 C CA . LYS A 1 416 ? -15.703 10.664 19.438 1 87.25 416 LYS A CA 1
ATOM 3302 C C . LYS A 1 416 ? -14.289 11.211 19.562 1 87.25 416 LYS A C 1
ATOM 3304 O O . LYS A 1 416 ? -13.805 11.461 20.656 1 87.25 416 LYS A O 1
ATOM 3309 N N . TRP A 1 417 ? -13.641 11.344 18.453 1 92.81 417 TRP A N 1
ATOM 3310 C CA . TRP A 1 417 ? -12.289 11.898 18.438 1 92.81 417 TRP A CA 1
ATOM 3311 C C . TRP A 1 417 ? -12.266 13.289 19.062 1 92.81 417 TRP A C 1
ATOM 3313 O O . TRP A 1 417 ? -11.336 13.633 19.797 1 92.81 417 TRP A O 1
ATOM 3323 N N . THR A 1 418 ? -13.227 14.141 18.703 1 89.31 418 THR A N 1
ATOM 3324 C CA . THR A 1 418 ? -13.305 15.5 19.234 1 89.31 418 THR A CA 1
ATOM 3325 C C . THR A 1 418 ? -13.445 15.492 20.75 1 89.31 418 THR A C 1
ATOM 3327 O O . THR A 1 418 ? -12.867 16.344 21.438 1 89.31 418 THR A O 1
ATOM 3330 N N . ILE A 1 419 ? -14.156 14.5 21.188 1 83.56 419 ILE A N 1
ATOM 3331 C CA . ILE A 1 419 ? -14.305 14.367 22.641 1 83.56 419 ILE A CA 1
ATOM 3332 C C . ILE A 1 419 ? -12.953 14.031 23.266 1 83.56 419 ILE A C 1
ATOM 3334 O O . ILE A 1 419 ? -12.594 14.602 24.297 1 83.56 419 ILE A O 1
ATOM 3338 N N . TYR A 1 420 ? -12.25 13.164 22.625 1 84.25 420 TYR A N 1
ATOM 3339 C CA . TYR A 1 420 ? -10.922 12.82 23.125 1 84.25 420 TYR A CA 1
ATOM 3340 C C . TYR A 1 420 ? -10.008 14.039 23.109 1 84.25 420 TYR A C 1
ATOM 3342 O O . TYR A 1 420 ? -9.25 14.258 24.062 1 84.25 420 TYR A O 1
ATOM 3350 N N . TRP A 1 421 ? -10.031 14.805 22.078 1 86.44 421 TRP A N 1
ATOM 3351 C CA . TRP A 1 421 ? -9.211 16 21.938 1 86.44 421 TRP A CA 1
ATOM 3352 C C . TRP A 1 421 ? -9.547 17.016 23.016 1 86.44 421 TRP A C 1
ATOM 3354 O O . TRP A 1 421 ? -8.648 17.641 23.578 1 86.44 421 TRP A O 1
ATOM 3364 N N . GLN A 1 422 ? -10.766 17.156 23.391 1 82.06 422 GLN A N 1
ATOM 3365 C CA . GLN A 1 422 ? -11.211 18.125 24.375 1 82.06 422 GLN A CA 1
ATOM 3366 C C . GLN A 1 422 ? -10.805 17.703 25.781 1 82.06 422 GLN A C 1
ATOM 3368 O O . GLN A 1 422 ? -10.531 18.547 26.641 1 82.06 422 GLN A O 1
ATOM 3373 N N . ARG A 1 423 ? -10.742 16.484 25.922 1 78 423 ARG A N 1
ATOM 3374 C CA . ARG A 1 423 ? -10.422 15.953 27.25 1 78 423 ARG A CA 1
ATOM 3375 C C . ARG A 1 423 ? -8.922 16 27.516 1 78 423 ARG A C 1
ATOM 3377 O O . ARG A 1 423 ? -8.484 15.906 28.672 1 78 423 ARG A O 1
ATOM 3384 N N . THR A 1 424 ? -8.234 16.141 26.469 1 78.81 424 THR A N 1
ATOM 3385 C CA . THR A 1 424 ? -6.785 16.219 26.609 1 78.81 424 THR A CA 1
ATOM 3386 C C . THR A 1 424 ? -6.371 17.594 27.125 1 78.81 424 THR A C 1
ATOM 3388 O O . THR A 1 424 ? -6.59 18.594 26.438 1 78.81 424 THR A O 1
ATOM 3391 N N . PRO A 1 425 ? -5.809 17.625 28.266 1 72.25 425 PRO A N 1
ATOM 3392 C CA . PRO A 1 425 ? -5.48 18.922 28.859 1 72.25 425 PRO A CA 1
ATOM 3393 C C . PRO A 1 425 ? -4.516 19.75 28.016 1 72.25 425 PRO A C 1
ATOM 3395 O O . PRO A 1 425 ? -4.574 20.984 28.016 1 72.25 425 PRO A O 1
ATOM 3398 N N . GLU A 1 426 ? -3.732 19.016 27.281 1 74.56 426 GLU A N 1
ATOM 3399 C CA . GLU A 1 426 ? -2.705 19.703 26.5 1 74.56 426 GLU A CA 1
ATOM 3400 C C . GLU A 1 426 ? -3.268 20.234 25.188 1 74.56 426 GLU A C 1
ATOM 3402 O O . GLU A 1 426 ? -2.57 20.922 24.438 1 74.56 426 GLU A O 1
ATOM 3407 N N . SER A 1 427 ? -4.469 19.984 24.938 1 75.5 427 SER A N 1
ATOM 3408 C CA . SER A 1 427 ? -5.078 20.422 23.688 1 75.5 427 SER A CA 1
ATOM 3409 C C . SER A 1 427 ? -5.41 21.906 23.734 1 75.5 427 SER A C 1
ATOM 3411 O O . SER A 1 427 ? -6.004 22.391 24.703 1 75.5 427 SER A O 1
ATOM 3413 N N . ASN A 1 428 ? -4.852 22.594 22.812 1 75.75 428 ASN A N 1
ATOM 3414 C CA . ASN A 1 428 ? -5.051 24.031 22.672 1 75.75 428 ASN A CA 1
ATOM 3415 C C . ASN A 1 428 ? -5.156 24.453 21.219 1 75.75 428 ASN A C 1
ATOM 3417 O O . ASN A 1 428 ? -4.496 23.875 20.344 1 75.75 428 ASN A O 1
ATOM 3421 N N . LEU A 1 429 ? -5.988 25.422 21.016 1 74.69 429 LEU A N 1
ATOM 3422 C CA . LEU A 1 429 ? -6.219 25.844 19.641 1 74.69 429 LEU A CA 1
ATOM 3423 C C . LEU A 1 429 ? -5.27 26.969 19.25 1 74.69 429 LEU A C 1
ATOM 3425 O O . LEU A 1 429 ? -5.262 27.422 18.109 1 74.69 429 LEU A O 1
ATOM 3429 N N . GLU A 1 430 ? -4.441 27.312 20.219 1 74.25 430 GLU A N 1
ATOM 3430 C CA . GLU A 1 430 ? -3.455 28.344 19.922 1 74.25 430 GLU A CA 1
ATOM 3431 C C . GLU A 1 430 ? -2.248 27.75 19.203 1 74.25 430 GLU A C 1
ATOM 3433 O O . GLU A 1 430 ? -1.602 26.828 19.688 1 74.25 430 GLU A O 1
ATOM 3438 N N . PRO A 1 431 ? -1.891 28.344 18.141 1 72.12 431 PRO A N 1
ATOM 3439 C CA . PRO A 1 431 ? -0.779 27.797 17.375 1 72.12 431 PRO A CA 1
ATOM 3440 C C . PRO A 1 431 ? 0.556 27.875 18.109 1 72.12 431 PRO A C 1
ATOM 3442 O O . PRO A 1 431 ? 1.47 27.094 17.828 1 72.12 431 PRO A O 1
ATOM 3445 N N . PHE A 1 432 ? 0.684 28.844 19.078 1 71.81 432 PHE A N 1
ATOM 3446 C CA . PHE A 1 432 ? 1.953 29.031 19.766 1 71.81 432 PHE A CA 1
ATOM 3447 C C . PHE A 1 432 ? 1.898 28.438 21.172 1 71.81 432 PHE A C 1
ATOM 3449 O O . PHE A 1 432 ? 2.623 28.891 22.062 1 71.81 432 PHE A O 1
ATOM 3456 N N . ASP A 1 433 ? 1.11 27.406 21.172 1 75.62 433 ASP A N 1
ATOM 3457 C CA . ASP A 1 433 ? 1.036 26.734 22.469 1 75.62 433 ASP A CA 1
ATOM 3458 C C . ASP A 1 433 ? 2.361 26.047 22.812 1 75.62 433 ASP A C 1
ATOM 3460 O O . ASP A 1 433 ? 3.074 25.594 21.922 1 75.62 433 ASP A O 1
ATOM 3464 N N . ALA A 1 434 ? 2.676 26.078 24.062 1 71.5 434 ALA A N 1
ATOM 3465 C CA . ALA A 1 434 ? 3.926 25.5 24.547 1 71.5 434 ALA A CA 1
ATOM 3466 C C . ALA A 1 434 ? 3.994 24 24.234 1 71.5 434 ALA A C 1
ATOM 3468 O O . ALA A 1 434 ? 5.086 23.438 24.094 1 71.5 434 ALA A O 1
ATOM 3469 N N . ASN A 1 435 ? 2.857 23.422 24.062 1 74.75 435 ASN A N 1
ATOM 3470 C CA . ASN A 1 435 ? 2.822 21.984 23.781 1 74.75 435 ASN A CA 1
ATOM 3471 C C . ASN A 1 435 ? 2.949 21.703 22.281 1 74.75 435 ASN A C 1
ATOM 3473 O O . ASN A 1 435 ? 2.965 20.547 21.859 1 74.75 435 ASN A O 1
ATOM 3477 N N . GLY A 1 436 ? 3.131 22.797 21.531 1 79.81 436 GLY A N 1
ATOM 3478 C CA . GLY A 1 436 ? 3.352 22.625 20.109 1 79.81 436 GLY A CA 1
ATOM 3479 C C . GLY A 1 436 ? 2.117 22.906 19.281 1 79.81 436 GLY A C 1
ATOM 3480 O O . GLY A 1 436 ? 1.026 23.094 19.812 1 79.81 436 GLY A O 1
ATOM 3481 N N . PRO A 1 437 ? 2.307 22.828 18.062 1 88.12 437 PRO A N 1
ATOM 3482 C CA . PRO A 1 437 ? 1.233 23.25 17.156 1 88.12 437 PRO A CA 1
ATOM 3483 C C . PRO A 1 437 ? 0.288 22.109 16.797 1 88.12 437 PRO A C 1
ATOM 3485 O O . PRO A 1 437 ? -0.717 22.312 16.125 1 88.12 437 PRO A O 1
ATOM 3488 N N . LEU A 1 438 ? 0.491 20.875 17.203 1 90.88 438 LEU A N 1
ATOM 3489 C CA . LEU A 1 438 ? -0.228 19.703 16.734 1 90.88 438 LEU A CA 1
ATOM 3490 C C . LEU A 1 438 ? -1.705 19.781 17.109 1 90.88 438 LEU A C 1
ATOM 3492 O O . LEU A 1 438 ? -2.572 19.422 16.297 1 90.88 438 LEU A O 1
ATOM 3496 N N . PRO A 1 439 ? -2.047 20.266 18.328 1 88.62 439 PRO A N 1
ATOM 3497 C CA . PRO A 1 439 ? -3.477 20.391 18.625 1 88.62 439 PRO A CA 1
ATOM 3498 C C . PRO A 1 439 ? -4.199 21.344 17.672 1 88.62 439 PRO A C 1
ATOM 3500 O O . PRO A 1 439 ? -5.309 21.047 17.234 1 88.62 439 PRO A O 1
ATOM 3503 N N . PHE A 1 440 ? -3.586 22.453 17.406 1 88.31 440 PHE A N 1
ATOM 3504 C CA . PHE A 1 440 ? -4.152 23.375 16.438 1 88.31 440 PHE A CA 1
ATOM 3505 C C . PHE A 1 440 ? -4.27 22.734 15.062 1 88.31 440 PHE A C 1
ATOM 3507 O O . PHE A 1 440 ? -5.297 22.859 14.391 1 88.31 440 PHE A O 1
ATOM 3514 N N . MET A 1 441 ? -3.201 22.078 14.625 1 91 441 MET A N 1
ATOM 3515 C CA . MET A 1 441 ? -3.201 21.406 13.32 1 91 441 MET A CA 1
ATOM 3516 C C . MET A 1 441 ? -4.297 20.344 13.258 1 91 441 MET A C 1
ATOM 3518 O O . MET A 1 441 ? -4.895 20.141 12.195 1 91 441 MET A O 1
ATOM 3522 N N . SER A 1 442 ? -4.52 19.703 14.352 1 93.12 442 SER A N 1
ATOM 3523 C CA . SER A 1 442 ? -5.574 18.688 14.391 1 93.12 442 SER A CA 1
ATOM 3524 C C . SER A 1 442 ? -6.941 19.312 14.133 1 93.12 442 SER A C 1
ATOM 3526 O O . SER A 1 442 ? -7.801 18.688 13.5 1 93.12 442 SER A O 1
ATOM 3528 N N . SER A 1 443 ? -7.148 20.5 14.625 1 89.62 443 SER A N 1
ATOM 3529 C CA . SER A 1 443 ? -8.414 21.203 14.383 1 89.62 443 SER A CA 1
ATOM 3530 C C . SER A 1 443 ? -8.594 21.5 12.906 1 89.62 443 SER A C 1
ATOM 3532 O O . SER A 1 443 ? -9.703 21.391 12.375 1 89.62 443 SER A O 1
ATOM 3534 N N . ALA A 1 444 ? -7.504 21.953 12.305 1 93.5 444 ALA A N 1
ATOM 3535 C CA . ALA A 1 444 ? -7.555 22.188 10.867 1 93.5 444 ALA A CA 1
ATOM 3536 C C . ALA A 1 444 ? -7.895 20.906 10.109 1 93.5 444 ALA A C 1
ATOM 3538 O O . ALA A 1 444 ? -8.781 20.906 9.25 1 93.5 444 ALA A O 1
ATOM 3539 N N . TRP A 1 445 ? -7.273 19.844 10.461 1 96.81 445 TRP A N 1
ATOM 3540 C CA . TRP A 1 445 ? -7.492 18.562 9.789 1 96.81 445 TRP A CA 1
ATOM 3541 C C . TRP A 1 445 ? -8.891 18.031 10.078 1 96.81 445 TRP A C 1
ATOM 3543 O O . TRP A 1 445 ? -9.484 17.344 9.242 1 96.81 445 TRP A O 1
ATOM 3553 N N . LEU A 1 446 ? -9.367 18.328 11.266 1 96.31 446 LEU A N 1
ATOM 3554 C CA . LEU A 1 446 ? -10.734 17.922 11.578 1 96.31 446 LEU A CA 1
ATOM 3555 C C . LEU A 1 446 ? -11.727 18.547 10.602 1 96.31 446 LEU A C 1
ATOM 3557 O O . LEU A 1 446 ? -12.641 17.859 10.133 1 96.31 446 LEU A O 1
ATOM 3561 N N . SER A 1 447 ? -11.578 19.828 10.305 1 96 447 SER A N 1
ATOM 3562 C CA . SER A 1 447 ? -12.43 20.484 9.32 1 96 447 SER A CA 1
ATOM 3563 C C . SER A 1 447 ? -12.328 19.797 7.961 1 96 447 SER A C 1
ATOM 3565 O O . SER A 1 447 ? -13.336 19.578 7.297 1 96 447 SER A O 1
ATOM 3567 N N . PHE A 1 448 ? -11.109 19.531 7.617 1 96.44 448 PHE A N 1
ATOM 3568 C CA . PHE A 1 448 ? -10.875 18.812 6.367 1 96.44 448 PHE A CA 1
ATOM 3569 C C . PHE A 1 448 ? -11.625 17.484 6.352 1 96.44 448 PHE A C 1
ATOM 3571 O O . PHE A 1 448 ? -12.25 17.125 5.352 1 96.44 448 PHE A O 1
ATOM 3578 N N . ALA A 1 449 ? -11.523 16.734 7.477 1 96.12 449 ALA A N 1
ATOM 3579 C CA . ALA A 1 449 ? -12.164 15.414 7.574 1 96.12 449 ALA A CA 1
ATOM 3580 C C . ALA A 1 449 ? -13.672 15.531 7.387 1 96.12 449 ALA A C 1
ATOM 3582 O O . ALA A 1 449 ? -14.273 14.719 6.68 1 96.12 449 ALA A O 1
ATOM 3583 N N . TYR A 1 450 ? -14.297 16.484 7.969 1 94.31 450 TYR A N 1
ATOM 3584 C CA . TYR A 1 450 ? -15.734 16.688 7.832 1 94.31 450 TYR A CA 1
ATOM 3585 C C . TYR A 1 450 ? -16.094 17.031 6.395 1 94.31 450 TYR A C 1
ATOM 3587 O O . TYR A 1 450 ? -17.141 16.609 5.887 1 94.31 450 TYR A O 1
ATOM 3595 N N . ILE A 1 451 ? -15.289 17.828 5.781 1 94.69 451 ILE A N 1
ATOM 3596 C CA . ILE A 1 451 ? -15.547 18.188 4.395 1 94.69 451 ILE A CA 1
ATOM 3597 C C . ILE A 1 451 ? -15.5 16.938 3.514 1 94.69 451 ILE A C 1
ATOM 3599 O O . ILE A 1 451 ? -16.375 16.734 2.668 1 94.69 451 ILE A O 1
ATOM 3603 N N . ARG A 1 452 ? -14.555 16.094 3.77 1 92.12 452 ARG A N 1
ATOM 3604 C CA . ARG A 1 452 ? -14.367 14.906 2.938 1 92.12 452 ARG A CA 1
ATOM 3605 C C . ARG A 1 452 ? -15.422 13.844 3.248 1 92.12 452 ARG A C 1
ATOM 3607 O O . ARG A 1 452 ? -15.602 12.906 2.475 1 92.12 452 ARG A O 1
ATOM 3614 N N . ASN A 1 453 ? -16.016 14 4.375 1 90.31 453 ASN A N 1
ATOM 3615 C CA . ASN A 1 453 ? -17.078 13.07 4.715 1 90.31 453 ASN A CA 1
ATOM 3616 C C . ASN A 1 453 ? -18.391 13.461 4.035 1 90.31 453 ASN A C 1
ATOM 3618 O O . ASN A 1 453 ? -19.391 12.734 4.137 1 90.31 453 ASN A O 1
ATOM 3622 N N . CYS A 1 454 ? -18.406 14.633 3.328 1 89.56 454 CYS A N 1
ATOM 3623 C CA . CYS A 1 454 ? -19.578 15.055 2.582 1 89.56 454 CYS A CA 1
ATOM 3624 C C . CYS A 1 454 ? -19.703 14.289 1.269 1 89.56 454 CYS A C 1
ATOM 3626 O O . CYS A 1 454 ? -18.703 14.078 0.576 1 89.56 454 CYS A O 1
ATOM 3628 N N . SER A 1 455 ? -20.859 13.867 0.894 1 79.88 455 SER A N 1
ATOM 3629 C CA . SER A 1 455 ? -21.109 13.031 -0.278 1 79.88 455 SER A CA 1
ATOM 3630 C C . SER A 1 455 ? -20.578 13.688 -1.547 1 79.88 455 SER A C 1
ATOM 3632 O O . SER A 1 455 ? -19.969 13.031 -2.387 1 79.88 455 SER A O 1
ATOM 3634 N N . GLN A 1 456 ? -20.766 14.992 -1.651 1 78.19 456 GLN A N 1
ATOM 3635 C CA . GLN A 1 456 ? -20.391 15.695 -2.869 1 78.19 456 GLN A CA 1
ATOM 3636 C C . GLN A 1 456 ? -18.875 15.938 -2.922 1 78.19 456 GLN A C 1
ATOM 3638 O O . GLN A 1 456 ? -18.328 16.172 -3.992 1 78.19 456 GLN A O 1
ATOM 3643 N N . PHE A 1 457 ? -18.312 15.867 -1.784 1 78.06 457 PHE A N 1
ATOM 3644 C CA . PHE A 1 457 ? -16.922 16.266 -1.709 1 78.06 457 PHE A CA 1
ATOM 3645 C C . PHE A 1 457 ? -16.016 15.078 -1.389 1 78.06 457 PHE A C 1
ATOM 3647 O O . PHE A 1 457 ? -14.836 15.242 -1.1 1 78.06 457 PHE A O 1
ATOM 3654 N N . SER A 1 458 ? -16.766 13.945 -1.403 1 64.81 458 SER A N 1
ATOM 3655 C CA . SER A 1 458 ? -16.031 12.727 -1.084 1 64.81 458 SER A CA 1
ATOM 3656 C C . SER A 1 458 ? -15.141 12.289 -2.244 1 64.81 458 SER A C 1
ATOM 3658 O O . SER A 1 458 ? -14.102 11.672 -2.035 1 64.81 458 SER A O 1
ATOM 3660 N N . ASP A 1 459 ? -15.75 12.609 -3.453 1 61.19 459 ASP A N 1
ATOM 3661 C CA . ASP A 1 459 ? -15.086 12.062 -4.633 1 61.19 459 ASP A CA 1
ATOM 3662 C C . ASP A 1 459 ? -13.773 12.797 -4.91 1 61.19 459 ASP A C 1
ATOM 3664 O O . ASP A 1 459 ? -13.711 14.023 -4.809 1 61.19 459 ASP A O 1
ATOM 3668 N N . GLY A 1 460 ? -12.75 12.398 -4.531 1 61.56 460 GLY A N 1
ATOM 3669 C CA . GLY A 1 460 ? -11.352 12.797 -4.613 1 61.56 460 GLY A CA 1
ATOM 3670 C C . GLY A 1 460 ? -10.969 13.359 -5.969 1 61.56 460 GLY A C 1
ATOM 3671 O O . GLY A 1 460 ? -9.969 12.945 -6.555 1 61.56 460 GLY A O 1
ATOM 3672 N N . HIS A 1 461 ? -11.805 14.328 -6.477 1 72.38 461 HIS A N 1
ATOM 3673 C CA . HIS A 1 461 ? -11.32 14.977 -7.688 1 72.38 461 HIS A CA 1
ATOM 3674 C C . HIS A 1 461 ? -9.945 15.586 -7.473 1 72.38 461 HIS A C 1
ATOM 3676 O O . HIS A 1 461 ? -9.719 16.297 -6.488 1 72.38 461 HIS A O 1
ATOM 3682 N N . PRO A 1 462 ? -9.133 15.234 -8.328 1 83.31 462 PRO A N 1
ATOM 3683 C CA . PRO A 1 462 ? -7.777 15.75 -8.156 1 83.31 462 PRO A CA 1
ATOM 3684 C C . PRO A 1 462 ? -7.711 17.281 -8.203 1 83.31 462 PRO A C 1
ATOM 3686 O O . PRO A 1 462 ? -8.352 17.891 -9.055 1 83.31 462 PRO A O 1
ATOM 3689 N N . ARG A 1 463 ? -7.098 17.891 -7.32 1 91.38 463 ARG A N 1
ATOM 3690 C CA . ARG A 1 463 ? -6.926 19.344 -7.238 1 91.38 463 ARG A CA 1
ATOM 3691 C C . ARG A 1 463 ? -5.777 19.812 -8.125 1 91.38 463 ARG A C 1
ATOM 3693 O O . ARG A 1 463 ? -5.598 21 -8.344 1 91.38 463 ARG A O 1
ATOM 3700 N N . GLU A 1 464 ? -5.012 18.891 -8.641 1 93.44 464 GLU A N 1
ATOM 3701 C CA . GLU A 1 464 ? -3.908 19.156 -9.562 1 93.44 464 GLU A CA 1
ATOM 3702 C C . GLU A 1 464 ? -2.809 19.969 -8.883 1 93.44 464 GLU A C 1
ATOM 3704 O O . GLU A 1 464 ? -2.162 20.797 -9.523 1 93.44 464 GLU A O 1
ATOM 3709 N N . ILE A 1 465 ? -2.697 19.844 -7.605 1 96.44 465 ILE A N 1
ATOM 3710 C CA . ILE A 1 465 ? -1.718 20.609 -6.848 1 96.44 465 ILE A CA 1
ATOM 3711 C C . ILE A 1 465 ? -0.308 20.234 -7.305 1 96.44 465 ILE A C 1
ATOM 3713 O O . ILE A 1 465 ? 0.588 21.094 -7.32 1 96.44 465 ILE A O 1
ATOM 3717 N N . PHE A 1 466 ? -0.099 19.016 -7.785 1 95.5 466 PHE A N 1
ATOM 3718 C CA . PHE A 1 466 ? 1.216 18.516 -8.18 1 95.5 466 PHE A CA 1
ATOM 3719 C C . PHE A 1 466 ? 1.753 19.312 -9.367 1 95.5 466 PHE A C 1
ATOM 3721 O O . PHE A 1 466 ? 2.967 19.406 -9.562 1 95.5 466 PHE A O 1
ATOM 3728 N N . SER A 1 467 ? 0.893 19.906 -10.125 1 95.38 467 SER A N 1
ATOM 3729 C CA . SER A 1 467 ? 1.288 20.641 -11.32 1 95.38 467 SER A CA 1
ATOM 3730 C C . SER A 1 467 ? 1.991 21.938 -10.961 1 95.38 467 SER A C 1
ATOM 3732 O O . SER A 1 467 ? 2.77 22.484 -11.758 1 95.38 467 SER A O 1
ATOM 3734 N N . TRP A 1 468 ? 1.655 22.562 -9.781 1 95.88 468 TRP A N 1
ATOM 3735 C CA . TRP A 1 468 ? 2.166 23.859 -9.328 1 95.88 468 TRP A CA 1
ATOM 3736 C C . TRP A 1 468 ? 1.741 24.969 -10.273 1 95.88 468 TRP A C 1
ATOM 3738 O O . TRP A 1 468 ? 2.385 26.016 -10.336 1 95.88 468 TRP A O 1
ATOM 3748 N N . ASN A 1 469 ? 0.755 24.609 -11.062 1 96.44 469 ASN A N 1
ATOM 3749 C CA . ASN A 1 469 ? 0.15 25.594 -11.953 1 96.44 469 ASN A CA 1
ATOM 3750 C C . ASN A 1 469 ? -1.102 26.219 -11.328 1 96.44 469 ASN A C 1
ATOM 3752 O O . ASN A 1 469 ? -2.16 25.578 -11.305 1 96.44 469 ASN A O 1
ATOM 3756 N N . VAL A 1 470 ? -0.946 27.422 -10.961 1 96.69 470 VAL A N 1
ATOM 3757 C CA . VAL A 1 470 ? -1.974 28.141 -10.211 1 96.69 470 VAL A CA 1
ATOM 3758 C C . VAL A 1 470 ? -3.289 28.109 -10.984 1 96.69 470 VAL A C 1
ATOM 3760 O O . VAL A 1 470 ? -4.352 27.891 -10.406 1 96.69 470 VAL A O 1
ATOM 3763 N N . ALA A 1 471 ? -3.26 28.312 -12.234 1 96.25 471 ALA A N 1
ATOM 3764 C CA . ALA A 1 471 ? -4.461 28.344 -13.062 1 96.25 471 ALA A CA 1
ATOM 3765 C C . ALA A 1 471 ? -5.113 26.953 -13.117 1 96.25 471 ALA A C 1
ATOM 3767 O O . ALA A 1 471 ? -6.34 26.844 -13.039 1 96.25 471 ALA A O 1
ATOM 3768 N N . SER A 1 472 ? -4.266 25.938 -13.281 1 95.75 472 SER A N 1
ATOM 3769 C CA . SER A 1 472 ? -4.777 24.578 -13.328 1 95.75 472 SER A CA 1
ATOM 3770 C C . SER A 1 472 ? -5.438 24.188 -12.008 1 95.75 472 SER A C 1
ATOM 3772 O O . SER A 1 472 ? -6.469 23.516 -12 1 95.75 472 SER A O 1
ATOM 3774 N N . ILE A 1 473 ? -4.832 24.562 -10.93 1 97 473 ILE A N 1
ATOM 3775 C CA . ILE A 1 473 ? -5.375 24.266 -9.609 1 97 473 ILE A CA 1
ATOM 3776 C C . ILE A 1 473 ? -6.707 25 -9.422 1 97 473 ILE A C 1
ATOM 3778 O O . ILE A 1 473 ? -7.695 24.391 -9 1 97 473 ILE A O 1
ATOM 3782 N N . ALA A 1 474 ? -6.734 26.266 -9.75 1 96.56 474 ALA A N 1
ATOM 3783 C CA . ALA A 1 474 ? -7.949 27.078 -9.609 1 96.56 474 ALA A CA 1
ATOM 3784 C C . ALA A 1 474 ? -9.086 26.484 -10.438 1 96.56 474 ALA A C 1
ATOM 3786 O O . ALA A 1 474 ? -10.234 26.453 -9.984 1 96.56 474 ALA A O 1
ATOM 3787 N N . ARG A 1 475 ? -8.82 26.047 -11.617 1 94.38 475 ARG A N 1
ATOM 3788 C CA . ARG A 1 475 ? -9.836 25.453 -12.484 1 94.38 475 ARG A CA 1
ATOM 3789 C C . ARG A 1 475 ? -10.359 24.141 -11.891 1 94.38 475 ARG A C 1
ATOM 3791 O O . ARG A 1 475 ? -11.555 23.859 -11.961 1 94.38 475 ARG A O 1
ATOM 3798 N N . ALA A 1 476 ? -9.414 23.359 -11.414 1 94.38 476 ALA A N 1
ATOM 3799 C CA . ALA A 1 476 ? -9.812 22.094 -10.781 1 94.38 476 ALA A CA 1
ATOM 3800 C C . ALA A 1 476 ? -10.719 22.359 -9.586 1 94.38 476 ALA A C 1
ATOM 3802 O O . ALA A 1 476 ? -11.68 21.609 -9.359 1 94.38 476 ALA A O 1
ATOM 3803 N N . LEU A 1 477 ? -10.398 23.359 -8.797 1 93.75 477 LEU A N 1
ATOM 3804 C CA . LEU A 1 477 ? -11.211 23.734 -7.641 1 93.75 477 LEU A CA 1
ATOM 3805 C C . LEU A 1 477 ? -12.594 24.188 -8.078 1 93.75 477 LEU A C 1
ATOM 3807 O O . LEU A 1 477 ? -13.602 23.828 -7.457 1 93.75 477 LEU A O 1
ATOM 3811 N N . ARG A 1 478 ? -12.617 24.906 -9.141 1 92.44 478 ARG A N 1
ATOM 3812 C CA . ARG A 1 478 ? -13.891 25.391 -9.656 1 92.44 478 ARG A CA 1
ATOM 3813 C C . ARG A 1 478 ? -14.758 24.25 -10.18 1 92.44 478 ARG A C 1
ATOM 3815 O O . ARG A 1 478 ? -15.977 24.281 -10.031 1 92.44 478 ARG A O 1
ATOM 3822 N N . SER A 1 479 ? -14.109 23.266 -10.711 1 89.5 479 SER A N 1
ATOM 3823 C CA . SER A 1 479 ? -14.82 22.156 -11.328 1 89.5 479 SER A CA 1
ATOM 3824 C C . SER A 1 479 ? -15.344 21.172 -10.281 1 89.5 479 SER A C 1
ATOM 3826 O O . SER A 1 479 ? -16.156 20.297 -10.586 1 89.5 479 SER A O 1
ATOM 3828 N N . SER A 1 480 ? -14.945 21.359 -9.07 1 87.75 480 SER A N 1
ATOM 3829 C CA . SER A 1 480 ? -15.445 20.5 -8.008 1 87.75 480 SER A CA 1
ATOM 3830 C C . SER A 1 480 ? -16.938 20.703 -7.781 1 87.75 480 SER A C 1
ATOM 3832 O O . SER A 1 480 ? -17.469 21.781 -8.078 1 87.75 480 SER A O 1
ATOM 3834 N N . PRO A 1 481 ? -17.625 19.703 -7.285 1 86.5 481 PRO A N 1
ATOM 3835 C CA . PRO A 1 481 ? -19.078 19.766 -7.16 1 86.5 481 PRO A CA 1
ATOM 3836 C C . PRO A 1 481 ? -19.531 20.859 -6.191 1 86.5 481 PRO A C 1
ATOM 3838 O O . PRO A 1 481 ? -18.781 21.25 -5.293 1 86.5 481 PRO A O 1
ATOM 3841 N N . SER A 1 482 ? -20.781 21.266 -6.375 1 87.44 482 SER A N 1
ATOM 3842 C CA . SER A 1 482 ? -21.406 22.25 -5.504 1 87.44 482 SER A CA 1
ATOM 3843 C C . SER A 1 482 ? -22.031 21.594 -4.273 1 87.44 482 SER A C 1
ATOM 3845 O O . SER A 1 482 ? -22.281 20.391 -4.273 1 87.44 482 SER A O 1
ATOM 3847 N N . ALA A 1 483 ? -22.234 22.391 -3.342 1 88.62 483 ALA A N 1
ATOM 3848 C CA . ALA A 1 483 ? -22.875 21.891 -2.125 1 88.62 483 ALA A CA 1
ATOM 3849 C C . ALA A 1 483 ? -24.375 21.734 -2.318 1 88.62 483 ALA A C 1
ATOM 3851 O O . ALA A 1 483 ? -24.984 22.422 -3.143 1 88.62 483 ALA A O 1
ATOM 3852 N N . ASN A 1 484 ? -24.953 20.734 -1.676 1 84.12 484 ASN A N 1
ATOM 3853 C CA . ASN A 1 484 ? -26.391 20.469 -1.758 1 84.12 484 ASN A CA 1
ATOM 3854 C C . ASN A 1 484 ? -27.078 20.719 -0.423 1 84.12 484 ASN A C 1
ATOM 3856 O O . ASN A 1 484 ? -28.266 20.422 -0.268 1 84.12 484 ASN A O 1
ATOM 3860 N N . HIS A 1 485 ? -26.438 21.297 0.526 1 80.38 485 HIS A N 1
ATOM 3861 C CA . HIS A 1 485 ? -26.922 21.641 1.855 1 80.38 485 HIS A CA 1
ATOM 3862 C C . HIS A 1 485 ? -27.484 20.422 2.578 1 80.38 485 HIS A C 1
ATOM 3864 O O . HIS A 1 485 ? -28.562 20.484 3.164 1 80.38 485 HIS A O 1
ATOM 3870 N N . GLU A 1 486 ? -26.719 19.359 2.4 1 85.06 486 GLU A N 1
ATOM 3871 C CA . GLU A 1 486 ? -26.984 18.172 3.205 1 85.06 486 GLU A CA 1
ATOM 3872 C C . GLU A 1 486 ? -26.5 18.359 4.637 1 85.06 486 GLU A C 1
ATOM 3874 O O . GLU A 1 486 ? -25.734 19.297 4.926 1 85.06 486 GLU A O 1
ATOM 3879 N N . TRP A 1 487 ? -26.969 17.562 5.48 1 86.62 487 TRP A N 1
ATOM 3880 C CA . TRP A 1 487 ? -26.625 17.641 6.898 1 86.62 487 TRP A CA 1
ATOM 3881 C C . TRP A 1 487 ? -25.109 17.609 7.098 1 86.62 487 TRP A C 1
ATOM 3883 O O . TRP A 1 487 ? -24.578 18.422 7.852 1 86.62 487 TRP A O 1
ATOM 3893 N N . ASP A 1 488 ? -24.438 16.703 6.426 1 90.12 488 ASP A N 1
ATOM 3894 C CA . ASP A 1 488 ? -23 16.594 6.574 1 90.12 488 ASP A CA 1
ATOM 3895 C C . ASP A 1 488 ? -22.297 17.875 6.117 1 90.12 488 ASP A C 1
ATOM 3897 O O . ASP A 1 488 ? -21.25 18.234 6.645 1 90.12 488 ASP A O 1
ATOM 3901 N N . GLU A 1 489 ? -22.828 18.531 5.191 1 93.62 489 GLU A N 1
ATOM 3902 C CA . GLU A 1 489 ? -22.25 19.781 4.707 1 93.62 489 GLU A CA 1
ATOM 3903 C C . GLU A 1 489 ? -22.406 20.891 5.746 1 93.62 489 GLU A C 1
ATOM 3905 O O . GLU A 1 489 ? -21.531 21.766 5.855 1 93.62 489 GLU A O 1
ATOM 3910 N N . LEU A 1 490 ? -23.547 20.859 6.418 1 92.38 490 LEU A N 1
ATOM 3911 C CA . LEU A 1 490 ? -23.719 21.828 7.496 1 92.38 490 LEU A CA 1
ATOM 3912 C C . LEU A 1 490 ? -22.656 21.625 8.578 1 92.38 490 LEU A C 1
ATOM 3914 O O . LEU A 1 490 ? -22.094 22.594 9.086 1 92.38 490 LEU A O 1
ATOM 3918 N N . LEU A 1 491 ? -22.422 20.375 8.93 1 91.88 491 LEU A N 1
ATOM 3919 C CA . LEU A 1 491 ? -21.391 20.062 9.914 1 91.88 491 LEU A CA 1
ATOM 3920 C C . LEU A 1 491 ? -20.016 20.516 9.43 1 91.88 491 LEU A C 1
ATOM 3922 O O . LEU A 1 491 ? -19.25 21.094 10.195 1 91.88 491 LEU A O 1
ATOM 3926 N N . ALA A 1 492 ? -19.719 20.219 8.188 1 95.31 492 ALA A N 1
ATOM 3927 C CA . ALA A 1 492 ? -18.453 20.625 7.59 1 95.31 492 ALA A CA 1
ATOM 3928 C C . ALA A 1 492 ? -18.312 22.156 7.602 1 95.31 492 ALA A C 1
ATOM 3930 O O . ALA A 1 492 ? -17.25 22.688 7.898 1 95.31 492 ALA A O 1
ATOM 3931 N N . ALA A 1 493 ? -19.375 22.875 7.277 1 95.62 493 ALA A N 1
ATOM 3932 C CA . ALA A 1 493 ? -19.375 24.328 7.277 1 95.62 493 ALA A CA 1
ATOM 3933 C C . ALA A 1 493 ? -19.125 24.875 8.68 1 95.62 493 ALA A C 1
ATOM 3935 O O . ALA A 1 493 ? -18.438 25.891 8.852 1 95.62 493 ALA A O 1
ATOM 3936 N N . HIS A 1 494 ? -19.719 24.203 9.586 1 93.06 494 HIS A N 1
ATOM 3937 C CA . HIS A 1 494 ? -19.531 24.578 10.977 1 93.06 494 HIS A CA 1
ATOM 3938 C C . HIS A 1 494 ? -18.062 24.516 11.375 1 93.06 494 HIS A C 1
ATOM 3940 O O . HIS A 1 494 ? -17.516 25.484 11.922 1 93.06 494 HIS A O 1
ATOM 3946 N N . HIS A 1 495 ? -17.422 23.469 11.062 1 93.38 495 HIS A N 1
ATOM 3947 C CA . HIS A 1 495 ? -16.016 23.297 11.414 1 93.38 495 HIS A CA 1
ATOM 3948 C C . HIS A 1 495 ? -15.117 24.203 10.57 1 93.38 495 HIS A C 1
ATOM 3950 O O . HIS A 1 495 ? -14.133 24.75 11.07 1 93.38 495 HIS A O 1
ATOM 3956 N N . ALA A 1 496 ? -15.414 24.344 9.328 1 95.69 496 ALA A N 1
ATOM 3957 C CA . ALA A 1 496 ? -14.641 25.234 8.469 1 95.69 496 ALA A CA 1
ATOM 3958 C C . ALA A 1 496 ? -14.734 26.672 8.945 1 95.69 496 ALA A C 1
ATOM 3960 O O . ALA A 1 496 ? -13.734 27.406 8.93 1 95.69 496 ALA A O 1
ATOM 3961 N N . THR A 1 497 ? -15.969 27.062 9.328 1 94.44 497 THR A N 1
ATOM 3962 C CA . THR A 1 497 ? -16.172 28.406 9.867 1 94.44 497 THR A CA 1
ATOM 3963 C C . THR A 1 497 ? -15.398 28.594 11.164 1 94.44 497 THR A C 1
ATOM 3965 O O . THR A 1 497 ? -14.805 29.656 11.391 1 94.44 497 THR A O 1
ATOM 3968 N N . HIS A 1 498 ? -15.43 27.578 11.922 1 90.25 498 HIS A N 1
ATOM 3969 C CA . HIS A 1 498 ? -14.68 27.625 13.172 1 90.25 498 HIS A CA 1
ATOM 3970 C C . HIS A 1 498 ? -13.188 27.797 12.914 1 90.25 498 HIS A C 1
ATOM 3972 O O . HIS A 1 498 ? -12.516 28.562 13.609 1 90.25 498 HIS A O 1
ATOM 3978 N N . PHE A 1 499 ? -12.656 27.047 12.055 1 91.75 499 PHE A N 1
ATOM 3979 C CA . PHE A 1 499 ? -11.242 27.156 11.695 1 91.75 499 PHE A CA 1
ATOM 3980 C C . PHE A 1 499 ? -10.914 28.562 11.219 1 91.75 499 PHE A C 1
ATOM 3982 O O . PHE A 1 499 ? -9.906 29.141 11.633 1 91.75 499 PHE A O 1
ATOM 3989 N N . MET A 1 500 ? -11.773 29.156 10.398 1 92.81 500 MET A N 1
ATOM 3990 C CA . MET A 1 500 ? -11.594 30.531 9.953 1 92.81 500 MET A CA 1
ATOM 3991 C C . MET A 1 500 ? -11.617 31.5 11.141 1 92.81 500 MET A C 1
ATOM 3993 O O . MET A 1 500 ? -10.828 32.438 11.195 1 92.81 500 MET A O 1
ATOM 3997 N N . GLY A 1 501 ? -12.562 31.188 12.016 1 90.69 501 GLY A N 1
ATOM 3998 C CA . GLY A 1 501 ? -12.68 32.031 13.203 1 90.69 501 GLY A CA 1
ATOM 3999 C C . GLY A 1 501 ? -11.422 32.062 14.047 1 90.69 501 GLY A C 1
ATOM 4000 O O . GLY A 1 501 ? -11.039 33.094 14.57 1 90.69 501 GLY A O 1
ATOM 4001 N N . ILE A 1 502 ? -10.781 30.906 14.188 1 86.56 502 ILE A N 1
ATOM 4002 C CA . ILE A 1 502 ? -9.523 30.828 14.93 1 86.56 502 ILE A CA 1
ATOM 4003 C C . ILE A 1 502 ? -8.469 31.703 14.266 1 86.56 502 ILE A C 1
ATOM 4005 O O . ILE A 1 502 ? -7.754 32.438 14.945 1 86.56 502 ILE A O 1
ATOM 4009 N N . LEU A 1 503 ? -8.359 31.734 13.023 1 88.25 503 LEU A N 1
ATOM 4010 C CA . LEU A 1 503 ? -7.352 32.5 12.281 1 88.25 503 LEU A CA 1
ATOM 4011 C C . LEU A 1 503 ? -7.621 34 12.352 1 88.25 503 LEU A C 1
ATOM 4013 O O . LEU A 1 503 ? -6.695 34.781 12.516 1 88.25 503 LEU A O 1
ATOM 4017 N N . VAL A 1 504 ? -8.891 34.344 12.234 1 89.44 504 VAL A N 1
ATOM 4018 C CA . VAL A 1 504 ? -9.273 35.75 12.297 1 89.44 504 VAL A CA 1
ATOM 4019 C C . VAL A 1 504 ? -9.008 36.281 13.695 1 89.44 504 VAL A C 1
ATOM 4021 O O . VAL A 1 504 ? -8.539 37.406 13.852 1 89.44 504 VAL A O 1
ATOM 4024 N N . ARG A 1 505 ? -9.305 35.5 14.664 1 86.19 505 ARG A N 1
ATOM 4025 C CA . ARG A 1 505 ? -9.07 35.906 16.047 1 86.19 505 ARG A CA 1
ATOM 4026 C C . ARG A 1 505 ? -7.582 36.094 16.312 1 86.19 505 ARG A C 1
ATOM 4028 O O . ARG A 1 505 ? -7.191 36.969 17.078 1 86.19 505 ARG A O 1
ATOM 4035 N N . LEU A 1 506 ? -6.766 35.281 15.789 1 82.94 506 LEU A N 1
ATOM 4036 C CA . LEU A 1 506 ? -5.32 35.438 15.922 1 82.94 506 LEU A CA 1
ATOM 4037 C C . LEU A 1 506 ? -4.84 36.719 15.273 1 82.94 506 LEU A C 1
ATOM 4039 O O . LEU A 1 506 ? -3.834 37.281 15.688 1 82.94 506 LEU A O 1
ATOM 4043 N N . GLY A 1 507 ? -5.562 37.219 14.273 1 84.5 507 GLY A N 1
ATOM 4044 C CA . GLY A 1 507 ? -5.188 38.406 13.523 1 84.5 507 GLY A CA 1
ATOM 4045 C C . GLY A 1 507 ? -4.574 38.094 12.172 1 84.5 507 GLY A C 1
ATOM 4046 O O . GLY A 1 507 ? -3.48 37.531 12.102 1 84.5 507 GLY A O 1
ATOM 4047 N N . ILE A 1 508 ? -5.199 38.469 11.195 1 86.31 508 ILE A N 1
ATOM 4048 C CA . ILE A 1 508 ? -4.781 38.125 9.836 1 86.31 508 ILE A CA 1
ATOM 4049 C C . ILE A 1 508 ? -3.422 38.781 9.547 1 86.31 508 ILE A C 1
ATOM 4051 O O . ILE A 1 508 ? -2.547 38.125 8.961 1 86.31 508 ILE A O 1
ATOM 4055 N N . GLN A 1 509 ? -3.205 39.969 9.969 1 81.81 509 GLN A N 1
ATOM 4056 C CA . GLN A 1 509 ? -1.919 40.625 9.773 1 81.81 509 GLN A CA 1
ATOM 4057 C C . GLN A 1 509 ? -0.819 39.938 10.57 1 81.81 509 GLN A C 1
ATOM 4059 O O . GLN A 1 509 ? 0.321 39.844 10.109 1 81.81 509 GLN A O 1
ATOM 4064 N N . TYR A 1 510 ? -1.272 39.531 11.719 1 80.69 510 TYR A N 1
ATOM 4065 C CA . TYR A 1 510 ? -0.327 38.781 12.547 1 80.69 510 TYR A CA 1
ATOM 4066 C C . TYR A 1 510 ? 0.118 37.5 11.852 1 80.69 510 TYR A C 1
ATOM 4068 O O . TYR A 1 510 ? 1.301 37.156 11.875 1 80.69 510 TYR A O 1
ATOM 4076 N N . ILE A 1 511 ? -0.795 36.844 11.32 1 79 511 ILE A N 1
ATOM 4077 C CA . ILE A 1 511 ? -0.497 35.594 10.594 1 79 511 ILE A CA 1
ATOM 4078 C C . ILE A 1 511 ? 0.422 35.906 9.414 1 79 511 ILE A C 1
ATOM 4080 O O . ILE A 1 511 ? 1.395 35.188 9.172 1 79 511 ILE A O 1
ATOM 4084 N N . LYS A 1 512 ? 0.177 36.906 8.742 1 77.44 512 LYS A N 1
ATOM 4085 C CA . LYS A 1 512 ? 0.944 37.312 7.562 1 77.44 512 LYS A CA 1
ATOM 4086 C C . LYS A 1 512 ? 2.398 37.594 7.922 1 77.44 512 LYS A C 1
ATOM 4088 O O . LYS A 1 512 ? 3.311 37.25 7.164 1 77.44 512 LYS A O 1
ATOM 4093 N N . HIS A 1 513 ? 2.574 38.094 9.109 1 74.75 513 HIS A N 1
ATOM 4094 C CA . HIS A 1 513 ? 3.926 38.531 9.469 1 74.75 513 HIS A CA 1
ATOM 4095 C C . HIS A 1 513 ? 4.664 37.406 10.211 1 74.75 513 HIS A C 1
ATOM 4097 O O . HIS A 1 513 ? 5.891 37.469 10.352 1 74.75 513 HIS A O 1
ATOM 4103 N N . ASN A 1 514 ? 3.934 36.438 10.727 1 72.75 514 ASN A N 1
ATOM 4104 C CA . ASN A 1 514 ? 4.559 35.312 11.453 1 72.75 514 ASN A CA 1
ATOM 4105 C C . ASN A 1 514 ? 4.312 34 10.758 1 72.75 514 ASN A C 1
ATOM 4107 O O . ASN A 1 514 ? 4.148 32.969 11.422 1 72.75 514 ASN A O 1
ATOM 4111 N N . ARG A 1 515 ? 4.301 34.062 9.547 1 63.69 515 ARG A N 1
ATOM 4112 C CA . ARG A 1 515 ? 3.865 32.906 8.75 1 63.69 515 ARG A CA 1
ATOM 4113 C C . ARG A 1 515 ? 4.789 31.719 8.961 1 63.69 515 ARG A C 1
ATOM 4115 O O . ARG A 1 515 ? 4.332 30.578 9.031 1 63.69 515 ARG A O 1
ATOM 4122 N N . ALA A 1 516 ? 5.934 32.031 9.062 1 60.34 516 ALA A N 1
ATOM 4123 C CA . ALA A 1 516 ? 6.91 30.938 9.18 1 60.34 516 ALA A CA 1
ATOM 4124 C C . ALA A 1 516 ? 6.613 30.062 10.398 1 60.34 516 ALA A C 1
ATOM 4126 O O . ALA A 1 516 ? 6.867 28.859 10.375 1 60.34 516 ALA A O 1
ATOM 4127 N N . SER A 1 517 ? 6 30.672 11.227 1 64.06 517 SER A N 1
ATOM 4128 C CA . SER A 1 517 ? 5.797 29.938 12.477 1 64.06 517 SER A CA 1
ATOM 4129 C C . SER A 1 517 ? 4.359 29.453 12.602 1 64.06 517 SER A C 1
ATOM 4131 O O . SER A 1 517 ? 4.094 28.469 13.297 1 64.06 517 SER A O 1
ATOM 4133 N N . LEU A 1 518 ? 3.545 30.156 11.945 1 64.31 518 LEU A N 1
ATOM 4134 C CA . LEU A 1 518 ? 2.139 29.906 12.242 1 64.31 518 LEU A CA 1
ATOM 4135 C C . LEU A 1 518 ? 1.483 29.109 11.117 1 64.31 518 LEU A C 1
ATOM 4137 O O . LEU A 1 518 ? 0.581 28.297 11.367 1 64.31 518 LEU A O 1
ATOM 4141 N N . TRP A 1 519 ? 1.927 29.391 9.945 1 70.19 519 TRP A N 1
ATOM 4142 C CA . TRP A 1 519 ? 1.196 28.844 8.812 1 70.19 519 TRP A CA 1
ATOM 4143 C C . TRP A 1 519 ? 1.996 27.734 8.133 1 70.19 519 TRP A C 1
ATOM 4145 O O . TRP A 1 519 ? 2.744 27.984 7.188 1 70.19 519 TRP A O 1
ATOM 4155 N N . SER A 1 520 ? 1.739 26.547 8.625 1 87.12 520 SER A N 1
ATOM 4156 C CA . SER A 1 520 ? 2.434 25.359 8.133 1 87.12 520 SER A CA 1
ATOM 4157 C C . SER A 1 520 ? 1.819 24.859 6.832 1 87.12 520 SER A C 1
ATOM 4159 O O . SER A 1 520 ? 0.773 25.359 6.402 1 87.12 520 SER A O 1
ATOM 4161 N N . ILE A 1 521 ? 2.49 24.031 6.184 1 91.75 521 ILE A N 1
ATOM 4162 C CA . ILE A 1 521 ? 2.021 23.438 4.938 1 91.75 521 ILE A CA 1
ATOM 4163 C C . ILE A 1 521 ? 0.674 22.75 5.172 1 91.75 521 ILE A C 1
ATOM 4165 O O . ILE A 1 521 ? -0.233 22.859 4.34 1 91.75 521 ILE A O 1
ATOM 4169 N N . GLU A 1 522 ? 0.491 22.094 6.273 1 93.69 522 GLU A N 1
ATOM 4170 C CA . GLU A 1 522 ? -0.754 21.406 6.602 1 93.69 522 GLU A CA 1
ATOM 4171 C C . GLU A 1 522 ? -1.905 22.406 6.758 1 93.69 522 GLU A C 1
ATOM 4173 O O . GLU A 1 522 ? -3.008 22.172 6.258 1 93.69 522 GLU A O 1
ATOM 4178 N N . ALA A 1 523 ? -1.639 23.469 7.469 1 91.38 523 ALA A N 1
ATOM 4179 C CA . ALA A 1 523 ? -2.654 24.516 7.637 1 91.38 523 ALA A CA 1
ATOM 4180 C C . ALA A 1 523 ? -3.059 25.109 6.293 1 91.38 523 ALA A C 1
ATOM 4182 O O . ALA A 1 523 ? -4.23 25.406 6.07 1 91.38 523 ALA A O 1
ATOM 4183 N N . ALA A 1 524 ? -2.074 25.297 5.461 1 93.5 524 ALA A N 1
ATOM 4184 C CA . ALA A 1 524 ? -2.35 25.844 4.137 1 93.5 524 ALA A CA 1
ATOM 4185 C C . ALA A 1 524 ? -3.219 24.906 3.314 1 93.5 524 ALA A C 1
ATOM 4187 O O . ALA A 1 524 ? -4.125 25.344 2.605 1 93.5 524 ALA A O 1
ATOM 4188 N N . LEU A 1 525 ? -2.914 23.641 3.371 1 95.38 525 LEU A N 1
ATOM 4189 C CA . LEU A 1 525 ? -3.699 22.641 2.65 1 95.38 525 LEU A CA 1
ATOM 4190 C C . LEU A 1 525 ? -5.141 22.625 3.145 1 95.38 525 LEU A C 1
ATOM 4192 O O . LEU A 1 525 ? -6.078 22.625 2.342 1 95.38 525 LEU A O 1
ATOM 4196 N N . CYS A 1 526 ? -5.285 22.609 4.449 1 95.56 526 CYS A N 1
ATOM 4197 C CA . CYS A 1 526 ? -6.625 22.625 5.023 1 95.56 526 CYS A CA 1
ATOM 4198 C C . CYS A 1 526 ? -7.332 23.938 4.719 1 95.56 526 CYS A C 1
ATOM 4200 O O . CYS A 1 526 ? -8.539 23.953 4.484 1 95.56 526 CYS A O 1
ATOM 4202 N N . GLY A 1 527 ? -6.559 25.047 4.75 1 94.94 527 GLY A N 1
ATOM 4203 C CA . GLY A 1 527 ? -7.117 26.344 4.395 1 94.94 527 GLY A CA 1
ATOM 4204 C C . GLY A 1 527 ? -7.656 26.391 2.977 1 94.94 527 GLY A C 1
ATOM 4205 O O . GLY A 1 527 ? -8.711 26.984 2.729 1 94.94 527 GLY A O 1
ATOM 4206 N N . LEU A 1 528 ? -6.926 25.797 2.09 1 96.12 528 LEU A N 1
ATOM 4207 C CA . LEU A 1 528 ? -7.371 25.719 0.703 1 96.12 528 LEU A CA 1
ATOM 4208 C C . LEU A 1 528 ? -8.719 25.016 0.601 1 96.12 528 LEU A C 1
ATOM 4210 O O . LEU A 1 528 ? -9.633 25.516 -0.06 1 96.12 528 LEU A O 1
ATOM 4214 N N . GLU A 1 529 ? -8.867 23.922 1.255 1 95.38 529 GLU A N 1
ATOM 4215 C CA . GLU A 1 529 ? -10.102 23.141 1.215 1 95.38 529 GLU A CA 1
ATOM 4216 C C . GLU A 1 529 ? -11.242 23.891 1.89 1 95.38 529 GLU A C 1
ATOM 4218 O O . GLU A 1 529 ? -12.367 23.891 1.38 1 95.38 529 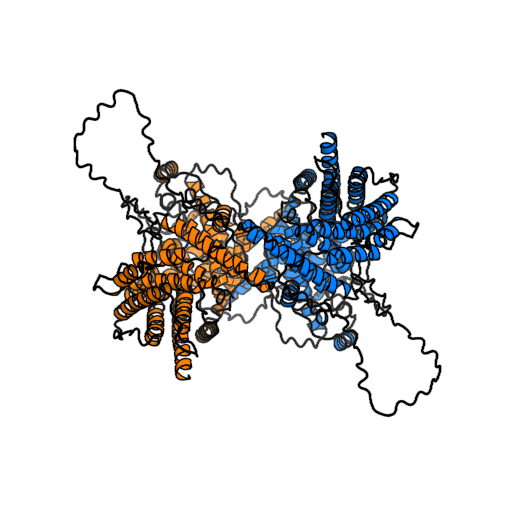GLU A O 1
ATOM 4223 N N . CYS A 1 530 ? -10.961 24.5 3.006 1 96.19 530 CYS A N 1
ATOM 4224 C CA . CYS A 1 530 ? -11.984 25.203 3.764 1 96.19 530 CYS A CA 1
ATOM 4225 C C . CYS A 1 530 ? -12.469 26.438 3.002 1 96.19 530 CYS A C 1
ATOM 4227 O O . CYS A 1 530 ? -13.672 26.734 2.996 1 96.19 530 CYS A O 1
ATOM 4229 N N . SER A 1 531 ? -11.602 27.156 2.395 1 96.5 531 SER A N 1
ATOM 4230 C CA . SER A 1 531 ? -11.969 28.359 1.668 1 96.5 531 SER A CA 1
ATOM 4231 C C . SER A 1 531 ? -12.906 28.047 0.503 1 96.5 531 SER A C 1
ATOM 4233 O O . SER A 1 531 ? -13.961 28.656 0.364 1 96.5 531 SER A O 1
ATOM 4235 N N . VAL A 1 532 ? -12.523 27.047 -0.271 1 95.12 532 VAL A N 1
ATOM 4236 C CA . VAL A 1 532 ? -13.312 26.672 -1.443 1 95.12 532 VAL A CA 1
ATOM 4237 C C . VAL A 1 532 ? -14.641 26.062 -1.003 1 95.12 532 VAL A C 1
ATOM 4239 O O . VAL A 1 532 ? -15.695 26.375 -1.572 1 95.12 532 VAL A O 1
ATOM 4242 N N . PHE A 1 533 ? -14.609 25.25 -0.025 1 95.56 533 PHE A N 1
ATOM 4243 C CA . PHE A 1 533 ? -15.828 24.609 0.469 1 95.56 533 PHE A CA 1
ATOM 4244 C C . PHE A 1 533 ? -16.812 25.656 0.973 1 95.56 533 PHE A C 1
ATOM 4246 O O . PHE A 1 533 ? -18 25.594 0.649 1 95.56 533 PHE A O 1
ATOM 4253 N N . LEU A 1 534 ? -16.359 26.578 1.81 1 95.69 534 LEU A N 1
ATOM 4254 C CA . LEU A 1 534 ? -17.25 27.594 2.359 1 95.69 534 LEU A CA 1
ATOM 4255 C C . LEU A 1 534 ? -17.828 28.453 1.25 1 95.69 534 LEU A C 1
ATOM 4257 O O . LEU A 1 534 ? -19 28.859 1.316 1 95.69 534 LEU A O 1
ATOM 4261 N N . ASP A 1 535 ? -17 28.766 0.298 1 94.75 535 ASP A N 1
ATOM 4262 C CA . ASP A 1 535 ? -17.5 29.531 -0.843 1 94.75 535 ASP A CA 1
ATOM 4263 C C . ASP A 1 535 ? -18.641 28.797 -1.534 1 94.75 535 ASP A C 1
ATOM 4265 O O . ASP A 1 535 ? -19.703 29.375 -1.795 1 94.75 535 ASP A O 1
ATOM 4269 N N . LYS A 1 536 ? -18.438 27.562 -1.816 1 93.31 536 LYS A N 1
ATOM 4270 C CA . LYS A 1 536 ? -19.438 26.766 -2.516 1 93.31 536 LYS A CA 1
ATOM 4271 C C . LYS A 1 536 ? -20.672 26.547 -1.647 1 93.31 536 LYS A C 1
ATOM 4273 O O . LYS A 1 536 ? -21.797 26.484 -2.156 1 93.31 536 LYS A O 1
ATOM 4278 N N . TRP A 1 537 ? -20.438 26.297 -0.382 1 94.56 537 TRP A N 1
ATOM 4279 C CA . TRP A 1 537 ? -21.547 26.094 0.547 1 94.56 537 TRP A CA 1
ATOM 4280 C C . TRP A 1 537 ? -22.406 27.344 0.643 1 94.56 537 TRP A C 1
ATOM 4282 O O . TRP A 1 537 ? -23.641 27.266 0.65 1 94.56 537 TRP A O 1
ATOM 4292 N N . LEU A 1 538 ? -21.828 28.516 0.688 1 92.88 538 LEU A N 1
ATOM 4293 C CA . LEU A 1 538 ? -22.547 29.781 0.777 1 92.88 538 LEU A CA 1
ATOM 4294 C C . LEU A 1 538 ? -23.266 30.094 -0.533 1 92.88 538 LEU A C 1
ATOM 4296 O O . LEU A 1 538 ? -24.375 30.641 -0.525 1 92.88 538 LEU A O 1
ATOM 4300 N N . ARG A 1 539 ? -22.703 29.734 -1.633 1 90.69 539 ARG A N 1
ATOM 4301 C CA . ARG A 1 539 ? -23.312 29.969 -2.934 1 90.69 539 ARG A CA 1
ATOM 4302 C C . ARG A 1 539 ? -24.547 29.094 -3.141 1 90.69 539 ARG A C 1
ATOM 4304 O O . ARG A 1 539 ? -25.469 29.484 -3.848 1 90.69 539 ARG A O 1
ATOM 4311 N N . ALA A 1 540 ? -24.516 28.016 -2.516 1 89.69 540 ALA A N 1
ATOM 4312 C CA . ALA A 1 540 ? -25.562 27.016 -2.734 1 89.69 540 ALA A CA 1
ATOM 4313 C C . ALA A 1 540 ? -26.891 27.484 -2.145 1 89.69 540 ALA A C 1
ATOM 4315 O O . ALA A 1 540 ? -27.953 26.953 -2.469 1 89.69 540 ALA A O 1
ATOM 4316 N N . PHE A 1 541 ? -26.938 28.5 -1.353 1 87.69 541 PHE A N 1
ATOM 4317 C CA . PHE A 1 541 ? -28.172 29 -0.774 1 87.69 541 PHE A CA 1
ATOM 4318 C C . PHE A 1 541 ? -28.984 29.766 -1.811 1 87.69 541 PHE A C 1
ATOM 4320 O O . PHE A 1 541 ? -30.172 30 -1.623 1 87.69 541 PHE A O 1
ATOM 4327 N N . ARG A 1 542 ? -28.359 30.125 -2.863 1 80.88 542 ARG A N 1
ATOM 4328 C CA . ARG A 1 542 ? -29.062 30.781 -3.971 1 80.88 542 ARG A CA 1
ATOM 4329 C C . ARG A 1 542 ? -29.328 29.781 -5.094 1 80.88 542 ARG A C 1
ATOM 4331 O O . ARG A 1 542 ? -28.406 29.266 -5.711 1 80.88 542 ARG A O 1
ATOM 4338 N N . THR A 1 543 ? -30.562 29.406 -5.156 1 71.56 543 THR A N 1
ATOM 43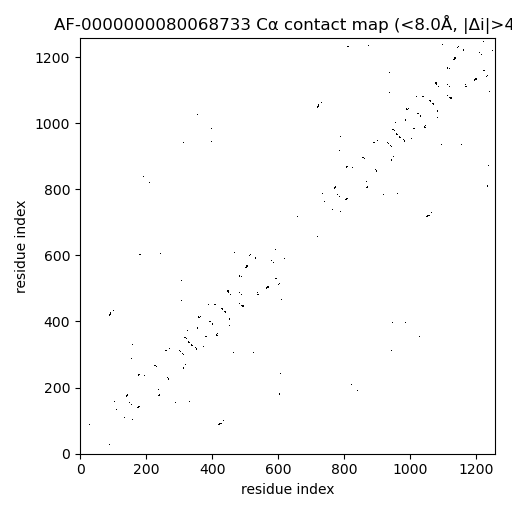39 C CA . THR A 1 543 ? -30.922 28.453 -6.203 1 71.56 543 THR A CA 1
ATOM 4340 C C . THR A 1 543 ? -31.562 29.172 -7.391 1 71.56 543 THR A C 1
ATOM 4342 O O . THR A 1 543 ? -31.812 30.375 -7.336 1 71.56 543 THR A O 1
ATOM 4345 N N . SER A 1 544 ? -31.688 28.438 -8.508 1 68.69 544 SER A N 1
ATOM 4346 C CA . SER A 1 544 ? -32.344 28.969 -9.688 1 68.69 544 SER A CA 1
ATOM 4347 C C . SER A 1 544 ? -33.812 29.359 -9.375 1 68.69 544 SER A C 1
ATOM 4349 O O . SER A 1 544 ? -34.344 30.266 -9.992 1 68.69 544 SER A O 1
ATOM 4351 N N . THR A 1 545 ? -34.375 28.672 -8.461 1 73.44 545 THR A N 1
ATOM 4352 C CA . THR A 1 545 ? -35.781 28.875 -8.164 1 73.44 545 THR A CA 1
ATOM 4353 C C . THR A 1 545 ? -35.969 29.828 -6.992 1 73.44 545 THR A C 1
ATOM 4355 O O . THR A 1 545 ? -37.062 30.062 -6.535 1 73.44 545 THR A O 1
ATOM 4358 N N . GLY A 1 546 ? -34.844 30.359 -6.594 1 71.12 546 GLY A N 1
ATOM 4359 C CA . GLY A 1 546 ? -34.906 31.281 -5.473 1 71.12 546 GLY A CA 1
ATOM 4360 C C . GLY A 1 546 ? -34.094 30.828 -4.277 1 71.12 546 GLY A C 1
ATOM 4361 O O . GLY A 1 546 ? -33.406 29.812 -4.348 1 71.12 546 GLY A O 1
ATOM 4362 N N . PRO A 1 547 ? -34.188 31.672 -3.164 1 76.06 547 PRO A N 1
ATOM 4363 C CA . PRO A 1 547 ? -33.406 31.359 -1.969 1 76.06 547 PRO A CA 1
ATOM 4364 C C . PRO A 1 547 ? -33.938 30.125 -1.225 1 76.06 547 PRO A C 1
ATOM 4366 O O . PRO A 1 547 ? -35.156 29.938 -1.143 1 76.06 547 PRO A O 1
ATOM 4369 N N . LYS A 1 548 ? -33.062 29.297 -0.874 1 81.25 548 LYS A N 1
ATOM 4370 C CA . LYS A 1 548 ? -33.406 28.109 -0.095 1 81.25 548 LYS A CA 1
ATOM 4371 C C . LYS A 1 548 ? -33.906 28.5 1.302 1 81.25 548 LYS A C 1
ATOM 4373 O O . LYS A 1 548 ? -33.406 29.469 1.89 1 81.25 548 LYS A O 1
ATOM 4378 N N . SER A 1 549 ? -34.875 27.828 1.745 1 84.06 549 SER A N 1
ATOM 4379 C CA . SER A 1 549 ? -35.312 28.016 3.125 1 84.06 549 SER A CA 1
ATOM 4380 C C . SER A 1 549 ? -34.25 27.531 4.113 1 84.06 549 SER A C 1
ATOM 4382 O O . SER A 1 549 ? -33.719 26.422 3.963 1 84.06 549 SER A O 1
ATOM 4384 N N . LEU A 1 550 ? -33.969 28.391 5.016 1 87.25 550 LEU A N 1
ATOM 4385 C CA . LEU A 1 550 ? -32.875 28.094 5.961 1 87.25 550 LEU A CA 1
ATOM 4386 C C . LEU A 1 550 ? -33.438 27.391 7.195 1 87.25 550 LEU A C 1
ATOM 4388 O O . LEU A 1 550 ? -34.5 27.719 7.684 1 87.25 550 LEU A O 1
ATOM 4392 N N . THR A 1 551 ? -32.719 26.406 7.613 1 86.88 551 THR A N 1
ATOM 4393 C CA . THR A 1 551 ? -33 25.812 8.922 1 86.88 551 THR A CA 1
ATOM 4394 C C . THR A 1 551 ? -32.469 26.719 10.039 1 86.88 551 THR A C 1
ATOM 4396 O O . THR A 1 551 ? -31.719 27.656 9.789 1 86.88 551 THR A O 1
ATOM 4399 N N . ASP A 1 552 ? -32.875 26.5 11.289 1 84.5 552 ASP A N 1
ATOM 4400 C CA . ASP A 1 552 ? -32.438 27.297 12.43 1 84.5 552 ASP A CA 1
ATOM 4401 C C . ASP A 1 552 ? -30.906 27.234 12.57 1 84.5 552 ASP A C 1
ATOM 4403 O O . ASP A 1 552 ? -30.266 28.234 12.875 1 84.5 552 ASP A O 1
ATOM 4407 N N . GLN A 1 553 ? -30.406 26.062 12.359 1 86.81 553 GLN A N 1
ATOM 4408 C CA . GLN A 1 553 ? -28.953 25.875 12.477 1 86.81 553 GLN A CA 1
ATOM 4409 C C . GLN A 1 553 ? -28.219 26.641 11.383 1 86.81 553 GLN A C 1
ATOM 4411 O O . GLN A 1 553 ? -27.156 27.219 11.633 1 86.81 553 GLN A O 1
ATOM 4416 N N . GLU A 1 554 ? -28.781 26.656 10.234 1 89.5 554 GLU A N 1
ATOM 4417 C CA . GLU A 1 554 ? -28.172 27.391 9.125 1 89.5 554 GLU A CA 1
ATOM 4418 C C . GLU A 1 554 ? -28.203 28.891 9.367 1 89.5 554 GLU A C 1
ATOM 4420 O O . GLU A 1 554 ? -27.25 29.609 9.039 1 89.5 554 GLU A O 1
ATOM 4425 N N . HIS A 1 555 ? -29.328 29.328 9.938 1 87.69 555 HIS A N 1
ATOM 4426 C CA . HIS A 1 555 ? -29.422 30.75 10.266 1 87.69 555 HIS A CA 1
ATOM 4427 C C . HIS A 1 555 ? -28.344 31.172 11.25 1 87.69 555 HIS A C 1
ATOM 4429 O O . HIS A 1 555 ? -27.719 32.219 11.086 1 87.69 555 HIS A O 1
ATOM 4435 N N . LEU A 1 556 ? -28.188 30.375 12.227 1 87.12 556 LEU A N 1
ATOM 4436 C CA . LEU A 1 556 ? -27.188 30.672 13.258 1 87.12 556 LEU A CA 1
ATOM 4437 C C . LEU A 1 556 ? -25.781 30.641 12.68 1 87.12 556 LEU A C 1
ATOM 4439 O O . LEU A 1 556 ? -24.953 31.5 13.008 1 87.12 556 LEU A O 1
ATOM 4443 N N . LEU A 1 557 ? -25.469 29.656 11.867 1 90.88 557 LEU A N 1
ATOM 4444 C CA . LEU A 1 557 ? -24.141 29.516 11.289 1 90.88 557 LEU A CA 1
ATOM 4445 C C . LEU A 1 557 ? -23.844 30.688 10.344 1 90.88 557 LEU A C 1
ATOM 4447 O O . LEU A 1 557 ? -22.703 31.172 10.305 1 90.88 557 LEU A O 1
ATOM 4451 N N . LEU A 1 558 ? -24.844 31.109 9.602 1 90.5 558 LEU A N 1
ATOM 4452 C CA . LEU A 1 558 ? -24.672 32.219 8.688 1 90.5 558 LEU A CA 1
ATOM 4453 C C . LEU A 1 558 ? -24.391 33.531 9.469 1 90.5 558 LEU A C 1
ATOM 4455 O O . LEU A 1 558 ? -23.562 34.344 9.062 1 90.5 558 LEU A O 1
ATOM 4459 N N . ALA A 1 559 ? -25.125 33.625 10.562 1 88.19 559 ALA A N 1
ATOM 4460 C CA . ALA A 1 559 ? -24.891 34.812 11.406 1 88.19 559 ALA A CA 1
ATOM 4461 C C . ALA A 1 559 ? -23.484 34.781 11.984 1 88.19 559 ALA A C 1
ATOM 4463 O O . ALA A 1 559 ? -22.812 35.812 12.023 1 88.19 559 ALA A O 1
ATOM 4464 N N . TRP A 1 560 ? -23.094 33.656 12.422 1 90 560 TRP A N 1
ATOM 4465 C CA . TRP A 1 560 ? -21.75 33.5 12.961 1 90 560 TRP A CA 1
ATOM 4466 C C . TRP A 1 560 ? -20.703 33.781 11.898 1 90 560 TRP A C 1
ATOM 4468 O O . TRP A 1 560 ? -19.688 34.438 12.172 1 90 560 TRP A O 1
ATOM 4478 N N . THR A 1 561 ? -20.859 33.25 10.734 1 92.12 561 THR A N 1
ATOM 4479 C CA . THR A 1 561 ? -19.938 33.469 9.625 1 92.12 561 THR A CA 1
ATOM 4480 C C . THR A 1 561 ? -19.844 34.938 9.297 1 92.12 561 THR A C 1
ATOM 4482 O O . THR A 1 561 ? -18.75 35.438 9.031 1 92.12 561 THR A O 1
ATOM 4485 N N . ARG A 1 562 ? -20.969 35.594 9.336 1 91.75 562 ARG A N 1
ATOM 4486 C CA . ARG A 1 562 ? -21 37.031 9.055 1 91.75 562 ARG A CA 1
ATOM 4487 C C . ARG A 1 562 ? -20.141 37.812 10.07 1 91.75 562 ARG A C 1
ATOM 4489 O O . ARG A 1 562 ? -19.406 38.719 9.695 1 91.75 562 ARG A O 1
ATOM 4496 N N . ASP A 1 563 ? -20.234 37.438 11.312 1 89.5 563 ASP A N 1
ATOM 4497 C CA . ASP A 1 563 ? -19.469 38.094 12.359 1 89.5 563 ASP A CA 1
ATOM 4498 C C . ASP A 1 563 ? -17.969 37.875 12.156 1 89.5 563 ASP A C 1
ATOM 4500 O O . ASP A 1 563 ? -17.172 38.812 12.297 1 89.5 563 ASP A O 1
ATOM 4504 N N . ILE A 1 564 ? -17.625 36.656 11.867 1 91.81 564 ILE A N 1
ATOM 4505 C CA . ILE A 1 564 ? -16.219 36.312 11.664 1 91.81 564 ILE A CA 1
ATOM 4506 C C . ILE A 1 564 ? -15.672 37.094 10.461 1 91.81 564 ILE A C 1
ATOM 4508 O O . ILE A 1 564 ? -14.562 37.625 10.516 1 91.81 564 ILE A O 1
ATOM 4512 N N . VAL A 1 565 ? -16.438 37.125 9.414 1 92.94 565 VAL A N 1
ATOM 4513 C CA . VAL A 1 565 ? -16.016 37.781 8.18 1 92.94 565 VAL A CA 1
ATOM 4514 C C . VAL A 1 565 ? -15.883 39.281 8.414 1 92.94 565 VAL A C 1
ATOM 4516 O O . VAL A 1 565 ? -14.953 39.906 7.91 1 92.94 565 VAL A O 1
ATOM 4519 N N . ARG A 1 566 ? -16.828 39.812 9.172 1 90.38 566 ARG A N 1
ATOM 4520 C CA . ARG A 1 566 ? -16.75 41.219 9.508 1 90.38 566 ARG A CA 1
ATOM 4521 C C . ARG A 1 566 ? -15.453 41.531 10.266 1 90.38 566 ARG A C 1
ATOM 4523 O O . ARG A 1 566 ? -14.75 42.5 9.938 1 90.38 566 ARG A O 1
ATOM 4530 N N . ASP A 1 567 ? -15.195 40.75 11.234 1 89.31 567 ASP A N 1
ATOM 4531 C CA . ASP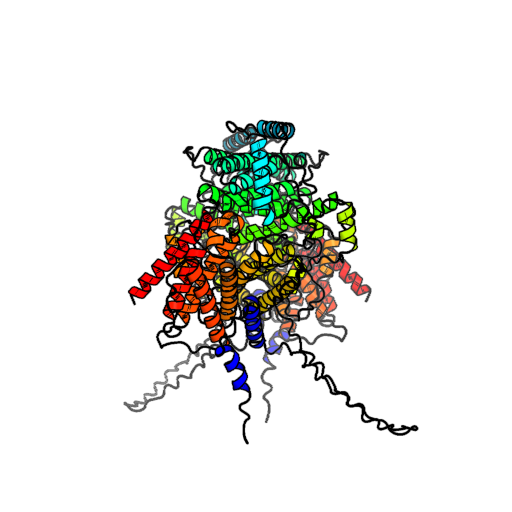 A 1 567 ? -13.961 40.906 11.992 1 89.31 567 ASP A CA 1
ATOM 4532 C C . ASP A 1 567 ? -12.742 40.75 11.078 1 89.31 567 ASP A C 1
ATOM 4534 O O . ASP A 1 567 ? -11.734 41.438 11.258 1 89.31 567 ASP A O 1
ATOM 4538 N N . GLY A 1 568 ? -12.844 39.844 10.203 1 91.75 568 GLY A N 1
ATOM 4539 C CA . GLY A 1 568 ? -11.758 39.625 9.258 1 91.75 568 GLY A CA 1
ATOM 4540 C C . GLY A 1 568 ? -11.523 40.844 8.359 1 91.75 568 GLY A C 1
ATOM 4541 O O . GLY A 1 568 ? -10.383 41.219 8.102 1 91.75 568 GLY A O 1
ATOM 4542 N N . LEU A 1 569 ? -12.586 41.406 7.922 1 90.25 569 LEU A N 1
ATOM 4543 C CA . LEU A 1 569 ? -12.492 42.562 7.043 1 90.25 569 LEU A CA 1
ATOM 4544 C C . LEU A 1 569 ? -11.898 43.781 7.785 1 90.25 569 LEU A C 1
ATOM 4546 O O . LEU A 1 569 ? -11.148 44.562 7.199 1 90.25 569 LEU A O 1
ATOM 4550 N N . ILE A 1 570 ? -12.266 43.844 9 1 86.88 570 ILE A N 1
ATOM 4551 C CA . ILE A 1 570 ? -11.695 44.906 9.82 1 86.88 570 ILE A CA 1
ATOM 4552 C C . ILE A 1 570 ? -10.188 44.719 9.945 1 86.88 570 ILE A C 1
ATOM 4554 O O . ILE A 1 570 ? -9.422 45.656 9.836 1 86.88 570 ILE A O 1
ATOM 4558 N N . SER A 1 571 ? -9.812 43.5 10.117 1 85.81 571 SER A N 1
ATOM 4559 C CA . SER A 1 571 ? -8.406 43.156 10.289 1 85.81 571 SER A CA 1
ATOM 4560 C C . SER A 1 571 ? -7.602 43.5 9.039 1 85.81 571 SER A C 1
ATOM 4562 O O . SER A 1 571 ? -6.398 43.75 9.109 1 85.81 571 SER A O 1
ATOM 4564 N N . ILE A 1 572 ? -8.18 43.438 7.867 1 85.19 572 ILE A N 1
ATOM 4565 C CA . ILE A 1 572 ? -7.441 43.656 6.629 1 85.19 572 ILE A CA 1
ATOM 4566 C C . ILE A 1 572 ? -7.645 45.125 6.172 1 85.19 572 ILE A C 1
ATOM 4568 O O . ILE A 1 572 ? -7.336 45.469 5.027 1 85.19 572 ILE A O 1
ATOM 4572 N N . ASN A 1 573 ? -8.047 46.031 7.07 1 73.19 573 ASN A N 1
ATOM 4573 C CA . ASN A 1 573 ? -8.312 47.438 6.832 1 73.19 573 ASN A CA 1
ATOM 4574 C C . ASN A 1 573 ? -9.242 47.625 5.641 1 73.19 573 ASN A C 1
ATOM 4576 O O . ASN A 1 573 ? -9.023 48.531 4.824 1 73.19 573 ASN A O 1
ATOM 4580 N N . GLY A 1 574 ? -9.984 46.688 5.41 1 65.75 574 GLY A N 1
ATOM 4581 C CA . GLY A 1 574 ? -10.969 46.844 4.344 1 65.75 574 GLY A CA 1
ATOM 4582 C C . GLY A 1 574 ? -12.188 47.625 4.758 1 65.75 574 GLY A C 1
ATOM 4583 O O . GLY A 1 574 ? -12.406 47.875 5.945 1 65.75 574 GLY A O 1
ATOM 4584 N N . VAL A 1 575 ? -12.789 48.406 3.807 1 58.75 575 VAL A N 1
ATOM 4585 C CA . VAL A 1 575 ? -14.055 49.094 4.066 1 58.75 575 VAL A CA 1
ATOM 4586 C C . VAL A 1 575 ? -15.117 48.062 4.477 1 58.75 575 VAL A C 1
ATOM 4588 O O . VAL A 1 575 ? -15.273 47.031 3.826 1 58.75 575 VAL A O 1
ATOM 4591 N N . CYS A 1 576 ? -15.43 48.062 5.801 1 59.47 576 CYS A N 1
ATOM 4592 C CA . CYS A 1 576 ? -16.438 47.125 6.305 1 59.47 576 CYS A CA 1
ATOM 4593 C C . CYS A 1 576 ? -17.734 47.281 5.531 1 59.47 576 CYS A C 1
ATOM 4595 O O . CYS A 1 576 ? -18.484 48.219 5.723 1 59.47 576 CYS A O 1
ATOM 4597 N N . PRO A 1 577 ? -17.812 46.625 4.336 1 59.56 577 PRO A N 1
ATOM 4598 C CA . PRO A 1 577 ? -19.141 46.75 3.707 1 59.56 577 PRO A CA 1
ATOM 4599 C C . PRO A 1 577 ? -20.266 46.25 4.609 1 59.56 577 PRO A C 1
ATOM 4601 O O . PRO A 1 577 ? -20.031 45.438 5.508 1 59.56 577 PRO A O 1
ATOM 4604 N N . ASP A 1 578 ? -21.266 47 4.855 1 64.94 578 ASP A N 1
ATOM 4605 C CA . ASP A 1 578 ? -22.516 46.531 5.461 1 64.94 578 ASP A CA 1
ATOM 4606 C C . ASP A 1 578 ? -22.922 45.188 4.875 1 64.94 578 ASP A C 1
ATOM 4608 O O . ASP A 1 578 ? -23.5 45.125 3.785 1 64.94 578 ASP A O 1
ATOM 4612 N N . ILE A 1 579 ? -22.203 44 5.348 1 76.19 579 ILE A N 1
ATOM 4613 C CA . ILE A 1 579 ? -22.625 42.688 4.902 1 76.19 579 ILE A CA 1
ATOM 4614 C C . ILE A 1 579 ? -24.078 42.438 5.297 1 76.19 579 ILE A C 1
ATOM 4616 O O . ILE A 1 579 ? -24.359 42.062 6.434 1 76.19 579 ILE A O 1
ATOM 4620 N N . SER A 1 580 ? -24.969 43.125 4.566 1 65.81 580 SER A N 1
ATOM 4621 C CA . SER A 1 580 ? -26.406 43.062 4.844 1 65.81 580 SER A CA 1
ATOM 4622 C C . SER A 1 580 ? -26.938 41.625 4.645 1 65.81 580 SER A C 1
ATOM 4624 O O . SER A 1 580 ? -26.469 40.906 3.779 1 65.81 580 SER A O 1
ATOM 4626 N N . SER A 1 581 ? -27.766 41.156 5.523 1 65.75 581 SER A N 1
ATOM 4627 C CA . SER A 1 581 ? -28.484 39.906 5.402 1 65.75 581 SER A CA 1
ATOM 4628 C C . SER A 1 581 ? -29.359 39.875 4.148 1 65.75 581 SER A C 1
ATOM 4630 O O . SER A 1 581 ? -29.734 38.812 3.674 1 65.75 581 SER A O 1
ATOM 4632 N N . GLU A 1 582 ? -29.484 41 3.518 1 64.12 582 GLU A N 1
ATOM 4633 C CA . GLU A 1 582 ? -30.375 41.062 2.367 1 64.12 582 GLU A CA 1
ATOM 4634 C C . GLU A 1 582 ? -29.656 40.656 1.079 1 64.12 582 GLU A C 1
ATOM 4636 O O . GLU A 1 582 ? -30.297 40.344 0.082 1 64.12 582 GLU A O 1
ATOM 4641 N N . ARG A 1 583 ? -28.391 40.719 1.15 1 74.75 583 ARG A N 1
ATOM 4642 C CA . ARG A 1 583 ? -27.625 40.375 -0.037 1 74.75 583 ARG A CA 1
ATOM 4643 C C . ARG A 1 583 ? -26.656 39.219 0.261 1 74.75 583 ARG A C 1
ATOM 4645 O O . ARG A 1 583 ? -25.469 39.438 0.484 1 74.75 583 ARG A O 1
ATOM 4652 N N . PRO A 1 584 ? -27.141 38.125 0.196 1 79.5 584 PRO A N 1
ATOM 4653 C CA . PRO A 1 584 ? -26.328 36.969 0.541 1 79.5 584 PRO A CA 1
ATOM 4654 C C . PRO A 1 584 ? -25.047 36.875 -0.272 1 79.5 584 PRO A C 1
ATOM 4656 O O . PRO A 1 584 ? -24.078 36.219 0.162 1 79.5 584 PRO A O 1
ATOM 4659 N N . GLU A 1 585 ? -25.016 37.562 -1.422 1 83.69 585 GLU A N 1
ATOM 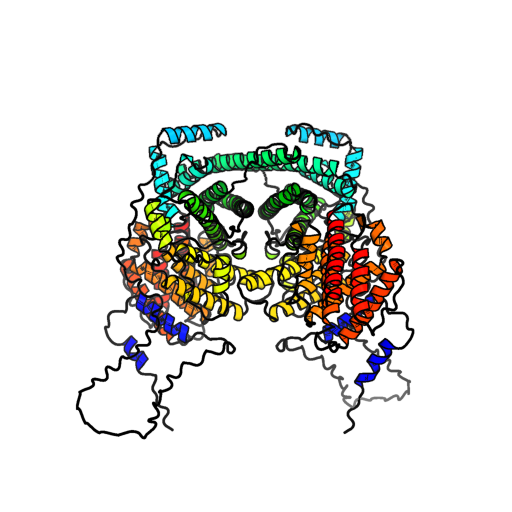4660 C CA . GLU A 1 585 ? -23.828 37.531 -2.277 1 83.69 585 GLU A CA 1
ATOM 4661 C C . GLU A 1 585 ? -22.672 38.25 -1.621 1 83.69 585 GLU A C 1
ATOM 4663 O O . GLU A 1 585 ? -21.5 37.938 -1.866 1 83.69 585 GLU A O 1
ATOM 4668 N N . ASP A 1 586 ? -23 39.25 -0.854 1 87 586 ASP A N 1
ATOM 4669 C CA . ASP A 1 586 ? -21.969 40 -0.169 1 87 586 ASP A CA 1
ATOM 4670 C C . ASP A 1 586 ? -21.188 39.094 0.798 1 87 586 ASP A C 1
ATOM 4672 O O . ASP A 1 586 ? -19.969 39.219 0.917 1 87 586 ASP A O 1
ATOM 4676 N N . LEU A 1 587 ? -21.922 38.281 1.503 1 90.69 587 LEU A N 1
ATOM 4677 C CA . LEU A 1 587 ? -21.266 37.375 2.436 1 90.69 587 LEU A CA 1
ATOM 4678 C C . LEU A 1 587 ? -20.328 36.406 1.698 1 90.69 587 LEU A C 1
ATOM 4680 O O . LEU A 1 587 ? -19.219 36.125 2.164 1 90.69 587 LEU A O 1
ATOM 4684 N N . VAL A 1 588 ? -20.797 35.875 0.541 1 91.25 588 VAL A N 1
ATOM 4685 C CA . VAL A 1 588 ? -20 34.969 -0.271 1 91.25 588 VAL A CA 1
ATOM 4686 C C . VAL A 1 588 ? -18.703 35.688 -0.706 1 91.25 588 VAL A C 1
ATOM 4688 O O . VAL A 1 588 ? -17.609 35.156 -0.503 1 91.25 588 VAL A O 1
ATOM 4691 N N . ASN A 1 589 ? -18.797 36.875 -1.213 1 89.81 589 ASN A N 1
ATOM 4692 C CA . ASN A 1 589 ? -17.656 37.625 -1.745 1 89.81 589 ASN A CA 1
ATOM 4693 C C . ASN A 1 589 ? -16.688 38.031 -0.641 1 89.81 589 ASN A C 1
ATOM 4695 O O . ASN A 1 589 ? -15.469 37.969 -0.827 1 89.81 589 ASN A O 1
ATOM 4699 N N . CYS A 1 590 ? -17.266 38.438 0.466 1 92.19 590 CYS A N 1
ATOM 4700 C CA . CYS A 1 590 ? -16.406 38.875 1.569 1 92.19 590 CYS A CA 1
ATOM 4701 C C . CYS A 1 590 ? -15.695 37.688 2.205 1 92.19 590 CYS A C 1
ATOM 4703 O O . CYS A 1 590 ? -14.555 37.812 2.65 1 92.19 590 CYS A O 1
ATOM 4705 N N . THR A 1 591 ? -16.391 36.594 2.291 1 94.06 591 THR A N 1
ATOM 4706 C CA . THR A 1 591 ? -15.797 35.375 2.883 1 94.06 591 THR A CA 1
ATOM 4707 C C . THR A 1 591 ? -14.562 34.969 2.096 1 94.06 591 THR A C 1
ATOM 4709 O O . THR A 1 591 ? -13.508 34.719 2.676 1 94.06 591 THR A O 1
ATOM 4712 N N . ILE A 1 592 ? -14.672 34.844 0.763 1 94.38 592 ILE A N 1
ATOM 4713 C CA . ILE A 1 592 ? -13.547 34.375 -0.054 1 94.38 592 ILE A CA 1
ATOM 4714 C C . ILE A 1 592 ? -12.445 35.438 -0.034 1 94.38 592 ILE A C 1
ATOM 4716 O O . ILE A 1 592 ? -11.258 35.125 -0.091 1 94.38 592 ILE A O 1
ATOM 4720 N N . GLU A 1 593 ? -12.812 36.719 0.089 1 92.5 593 GLU A N 1
ATOM 4721 C CA . GLU A 1 593 ? -11.82 37.781 0.191 1 92.5 593 GLU A CA 1
ATOM 4722 C C . GLU A 1 593 ? -10.977 37.656 1.455 1 92.5 593 GLU A C 1
ATOM 4724 O O . GLU A 1 593 ? -9.758 37.781 1.411 1 92.5 593 GLU A O 1
ATOM 4729 N N . VAL A 1 594 ? -11.664 37.438 2.549 1 93.44 594 VAL A N 1
ATOM 4730 C CA . VAL A 1 594 ? -10.961 37.25 3.812 1 93.44 594 VAL A CA 1
ATOM 4731 C C . VAL A 1 594 ? -10.023 36.031 3.707 1 93.44 594 VAL A C 1
ATOM 4733 O O . VAL A 1 594 ? -8.867 36.094 4.133 1 93.44 594 VAL A O 1
ATOM 4736 N N . TRP A 1 595 ? -10.461 34.938 3.137 1 94.88 595 TRP A N 1
ATOM 4737 C CA . TRP A 1 595 ? -9.633 33.75 2.961 1 94.88 595 TRP A CA 1
ATOM 4738 C C . TRP A 1 595 ? -8.414 34.062 2.098 1 94.88 595 TRP A C 1
ATOM 4740 O O . TRP A 1 595 ? -7.316 33.562 2.361 1 94.88 595 TRP A O 1
ATOM 4750 N N . CYS A 1 596 ? -8.578 34.781 1.031 1 93.62 596 CYS A N 1
ATOM 4751 C CA . CYS A 1 596 ? -7.453 35.156 0.179 1 93.62 596 CYS A CA 1
ATOM 4752 C C . CYS A 1 596 ? -6.359 35.844 0.987 1 93.62 596 CYS A C 1
ATOM 4754 O O . CYS A 1 596 ? -5.176 35.562 0.815 1 93.62 596 CYS A O 1
ATOM 4756 N N . HIS A 1 597 ? -6.773 36.688 1.882 1 91.81 597 HIS A N 1
ATOM 4757 C CA . HIS A 1 597 ? -5.801 37.406 2.695 1 91.81 597 HIS A CA 1
ATOM 4758 C C . HIS A 1 597 ? -5.152 36.5 3.725 1 91.81 597 HIS A C 1
ATOM 4760 O O . HIS A 1 597 ? -3.979 36.656 4.062 1 91.81 597 HIS A O 1
ATOM 4766 N N . ILE A 1 598 ? -5.93 35.562 4.273 1 90.56 598 ILE A N 1
ATOM 4767 C CA . ILE A 1 598 ? -5.395 34.594 5.219 1 90.56 598 ILE A CA 1
ATOM 4768 C C . ILE A 1 598 ? -4.344 33.719 4.523 1 90.56 598 ILE A C 1
ATOM 4770 O O . ILE A 1 598 ? -3.295 33.438 5.102 1 90.56 598 ILE A O 1
ATOM 4774 N N . MET A 1 599 ? -4.594 33.344 3.256 1 90.81 599 MET A N 1
ATOM 4775 C CA . MET A 1 599 ? -3.791 32.344 2.539 1 90.81 599 MET A CA 1
ATOM 4776 C C . MET A 1 599 ? -2.551 33 1.929 1 90.81 599 MET A C 1
ATOM 4778 O O . MET A 1 599 ? -1.582 32.312 1.607 1 90.81 599 MET A O 1
ATOM 4782 N N . GLN A 1 600 ? -2.592 34.25 1.771 1 85.25 600 GLN A N 1
ATOM 4783 C CA . GLN A 1 600 ? -1.473 34.906 1.119 1 85.25 600 GLN A CA 1
ATOM 4784 C C . GLN A 1 600 ? -0.459 35.406 2.145 1 85.25 600 GLN A C 1
ATOM 4786 O O . GLN A 1 600 ? -0.833 35.812 3.25 1 85.25 600 GLN A O 1
ATOM 4791 N N . GLY A 1 601 ? 0.787 35.344 1.904 1 75.56 601 GLY A N 1
ATOM 4792 C CA . GLY A 1 601 ? 1.853 35.844 2.754 1 75.56 601 GLY A CA 1
ATOM 4793 C C . GLY A 1 601 ? 3.193 35.188 2.486 1 75.56 601 GLY A C 1
ATOM 4794 O O . GLY A 1 601 ? 3.297 34.312 1.628 1 75.56 601 GLY A O 1
ATOM 4795 N N . ASP A 1 602 ? 4.18 35.688 3.182 1 75.56 602 ASP A N 1
ATOM 4796 C CA . ASP A 1 602 ? 5.543 35.219 2.99 1 75.56 602 ASP A CA 1
ATOM 4797 C C . ASP A 1 602 ? 5.797 33.938 3.799 1 75.56 602 ASP A C 1
ATOM 4799 O O . ASP A 1 602 ? 5.371 33.844 4.953 1 75.56 602 ASP A O 1
ATOM 4803 N N . SER A 1 603 ? 6.23 32.906 3.236 1 80.94 603 SER A N 1
ATOM 4804 C CA . SER A 1 603 ? 6.586 31.641 3.873 1 80.94 603 SER A CA 1
ATOM 4805 C C . SER A 1 603 ? 7.891 31.094 3.305 1 80.94 603 SER A C 1
ATOM 4807 O O . SER A 1 603 ? 8.227 31.344 2.148 1 80.94 603 SER A O 1
ATOM 4809 N N . PRO A 1 604 ? 8.656 30.469 4.215 1 80.44 604 PRO A N 1
ATOM 4810 C CA . PRO A 1 604 ? 9.852 29.797 3.691 1 80.44 604 PRO A CA 1
ATOM 4811 C C . PRO A 1 604 ? 9.523 28.719 2.664 1 80.44 604 PRO A C 1
ATOM 4813 O O . PRO A 1 604 ? 10.406 28.297 1.905 1 80.44 604 PRO A O 1
ATOM 4816 N N . TRP A 1 605 ? 8.344 28.344 2.596 1 89.19 605 TRP A N 1
ATOM 4817 C CA . TRP A 1 605 ? 7.906 27.312 1.666 1 89.19 605 TRP A CA 1
ATOM 4818 C C . TRP A 1 605 ? 7.039 27.906 0.561 1 89.19 605 TRP A C 1
ATOM 4820 O O . TRP A 1 605 ? 5.848 28.156 0.763 1 89.19 605 TRP A O 1
ATOM 4830 N N . PRO A 1 606 ? 7.613 28.078 -0.572 1 91.38 606 PRO A N 1
ATOM 4831 C CA . PRO A 1 606 ? 6.859 28.641 -1.688 1 91.38 606 PRO A CA 1
ATOM 4832 C C . PRO A 1 606 ? 5.551 27.906 -1.959 1 91.38 606 PRO A C 1
ATOM 4834 O O . PRO A 1 606 ? 4.625 28.469 -2.541 1 91.38 606 PRO A O 1
ATOM 4837 N N . PHE A 1 607 ? 5.488 26.719 -1.556 1 94.19 607 PHE A N 1
ATOM 4838 C CA . PHE A 1 607 ? 4.281 25.906 -1.713 1 94.19 607 PHE A CA 1
ATOM 4839 C C . PHE A 1 607 ? 3.076 26.625 -1.099 1 94.19 607 PHE A C 1
ATOM 4841 O O . PHE A 1 607 ? 1.988 26.609 -1.676 1 94.19 607 PHE A O 1
ATOM 4848 N N . ILE A 1 608 ? 3.246 27.188 0.08 1 92.31 608 ILE A N 1
ATOM 4849 C CA . ILE A 1 608 ? 2.184 27.875 0.806 1 92.31 608 ILE A CA 1
ATOM 4850 C C . ILE A 1 608 ? 1.706 29.078 0.004 1 92.31 608 ILE A C 1
ATOM 4852 O O . ILE A 1 608 ? 0.501 29.312 -0.136 1 92.31 608 ILE A O 1
ATOM 4856 N N . SER A 1 609 ? 2.641 29.828 -0.526 1 91.25 609 SER A N 1
ATOM 4857 C CA . SER A 1 609 ? 2.293 30.984 -1.336 1 91.25 609 SER A CA 1
ATOM 4858 C C . SER A 1 609 ? 1.558 30.578 -2.607 1 91.25 609 SER A C 1
ATOM 4860 O O . SER A 1 609 ? 0.632 31.266 -3.045 1 91.25 609 SER A O 1
ATOM 4862 N N . MET A 1 610 ? 2.033 29.516 -3.17 1 95 610 MET A N 1
ATOM 4863 C CA . MET A 1 610 ? 1.395 29.016 -4.387 1 95 610 MET A CA 1
ATOM 4864 C C . MET A 1 610 ? -0.055 28.625 -4.117 1 95 610 MET A C 1
ATOM 4866 O O . MET A 1 610 ? -0.939 28.922 -4.926 1 95 610 MET A O 1
ATOM 4870 N N . LEU A 1 611 ? -0.344 28 -3.014 1 95.25 611 LEU A N 1
ATOM 4871 C CA . LEU A 1 611 ? -1.715 27.656 -2.65 1 95.25 611 LEU A CA 1
ATOM 4872 C C . LEU A 1 611 ? -2.555 28.906 -2.447 1 95.25 611 LEU A C 1
ATOM 4874 O O . LEU A 1 611 ? -3.727 28.938 -2.826 1 95.25 611 LEU A O 1
ATOM 4878 N N . GLY A 1 612 ? -1.932 29.906 -1.782 1 94.31 612 GLY A N 1
ATOM 4879 C CA . GLY A 1 612 ? -2.615 31.188 -1.639 1 94.31 612 GLY A CA 1
ATOM 4880 C C . GLY A 1 612 ? -2.973 31.828 -2.969 1 94.31 612 GLY A C 1
ATOM 4881 O O . GLY A 1 612 ? -4.086 32.312 -3.143 1 94.31 612 GLY A O 1
ATOM 4882 N N . ASP A 1 613 ? -2.057 31.766 -3.867 1 95.81 613 ASP A N 1
ATOM 4883 C CA . ASP A 1 613 ? -2.299 32.312 -5.203 1 95.81 613 ASP A CA 1
ATOM 4884 C C . ASP A 1 613 ? -3.42 31.531 -5.906 1 95.81 613 ASP A C 1
ATOM 4886 O O . ASP A 1 613 ? -4.176 32.125 -6.688 1 95.81 613 ASP A O 1
ATOM 4890 N N . ALA A 1 614 ? -3.457 30.281 -5.668 1 96.5 614 ALA A N 1
ATOM 4891 C CA . ALA A 1 614 ? -4.5 29.469 -6.277 1 96.5 614 ALA A CA 1
ATOM 4892 C C . ALA A 1 614 ? -5.883 29.891 -5.789 1 96.5 614 ALA A C 1
ATOM 4894 O O . ALA A 1 614 ? -6.844 29.906 -6.562 1 96.5 614 ALA A O 1
ATOM 4895 N N . VAL A 1 615 ? -6.027 30.219 -4.531 1 96.25 615 VAL A N 1
ATOM 4896 C CA . VAL A 1 615 ? -7.305 30.672 -3.98 1 96.25 615 VAL A CA 1
ATOM 4897 C C . VAL A 1 615 ? -7.691 32.031 -4.586 1 96.25 615 VAL A C 1
ATOM 4899 O O . VAL A 1 615 ? -8.859 32.25 -4.891 1 96.25 615 VAL A O 1
ATOM 4902 N N . VAL A 1 616 ? -6.742 32.875 -4.754 1 96.19 616 VAL A N 1
ATOM 4903 C CA . VAL A 1 616 ? -6.992 34.188 -5.367 1 96.19 616 VAL A CA 1
ATOM 4904 C C . VAL A 1 616 ? -7.465 34 -6.805 1 96.19 616 VAL A C 1
ATOM 4906 O O . VAL A 1 616 ? -8.414 34.656 -7.242 1 96.19 616 VAL A O 1
ATOM 4909 N N . GLU A 1 617 ? -6.766 33.156 -7.508 1 96.62 617 GLU A N 1
ATOM 4910 C CA . GLU A 1 617 ? -7.164 32.875 -8.883 1 96.62 617 GLU A CA 1
ATOM 4911 C C . GLU A 1 617 ? -8.555 32.219 -8.93 1 96.62 617 GLU A C 1
ATOM 4913 O O . GLU A 1 617 ? -9.336 32.5 -9.844 1 96.62 617 GLU A O 1
ATOM 4918 N N . TYR A 1 618 ? -8.836 31.359 -8.055 1 96.5 618 TYR A N 1
ATOM 4919 C CA . TYR A 1 618 ? -10.164 30.766 -7.934 1 96.5 618 TYR A CA 1
ATOM 4920 C C . TYR A 1 618 ? -11.227 31.844 -7.766 1 96.5 618 TYR A C 1
ATOM 4922 O O . TYR A 1 618 ? -12.266 31.812 -8.438 1 96.5 618 TYR A O 1
ATOM 4930 N N . LYS A 1 619 ? -11.008 32.781 -6.855 1 94.81 619 LYS A N 1
ATOM 4931 C CA . LYS A 1 619 ? -11.922 33.906 -6.641 1 94.81 619 LYS A CA 1
ATOM 4932 C C . LYS A 1 619 ? -12.164 34.688 -7.938 1 94.81 619 LYS A C 1
ATOM 4934 O O . LYS A 1 619 ? -13.297 35.031 -8.25 1 94.81 619 LYS A O 1
ATOM 4939 N N . THR A 1 620 ? -11.125 34.844 -8.656 1 93.81 620 THR A N 1
ATOM 4940 C CA . THR A 1 620 ? -11.203 35.594 -9.898 1 93.81 620 THR A CA 1
ATOM 4941 C C . THR A 1 620 ? -12.062 34.875 -10.93 1 93.81 620 THR A C 1
ATOM 4943 O O . THR A 1 620 ? -12.875 35.5 -11.625 1 93.81 620 THR A O 1
ATOM 4946 N N . ILE A 1 621 ? -11.898 33.594 -11.008 1 91.56 621 ILE A N 1
ATOM 4947 C CA . ILE A 1 621 ? -12.656 32.812 -11.953 1 91.56 621 ILE A CA 1
ATOM 4948 C C . ILE A 1 621 ? -14.133 32.812 -11.57 1 91.56 621 ILE A C 1
ATOM 4950 O O . ILE A 1 621 ? -15.008 32.906 -12.438 1 91.56 621 ILE A O 1
ATOM 4954 N N . CYS A 1 622 ? -14.422 32.688 -10.32 1 87.56 622 CYS A N 1
ATOM 4955 C CA . CYS A 1 622 ? -15.797 32.625 -9.836 1 87.56 622 CYS A CA 1
ATOM 4956 C C . CYS A 1 622 ? -16.5 33.969 -10.055 1 87.56 622 CYS A C 1
ATOM 4958 O O . CYS A 1 622 ? -17.703 34 -10.328 1 87.56 622 CYS A O 1
ATOM 4960 N N . ARG A 1 623 ? -15.844 35 -9.969 1 82.94 623 ARG A N 1
ATOM 4961 C CA . ARG A 1 623 ? -16.422 36.344 -10.172 1 82.94 623 ARG A CA 1
ATOM 4962 C C . ARG A 1 623 ? -16.688 36.594 -11.656 1 82.94 623 ARG A C 1
ATOM 4964 O O . ARG A 1 623 ? -17.672 37.25 -12.008 1 82.94 623 ARG A O 1
ATOM 4971 N N . HIS A 1 624 ? -15.805 36.062 -12.414 1 75.12 624 HIS A N 1
ATOM 4972 C CA . HIS A 1 624 ? -15.992 36.25 -13.852 1 75.12 624 HIS A CA 1
ATOM 4973 C C . HIS A 1 624 ? -17.203 35.469 -14.352 1 75.12 624 HIS A C 1
ATOM 4975 O O . HIS A 1 624 ? -17.906 35.906 -15.258 1 75.12 624 HIS A O 1
ATOM 4981 N N . ASP A 1 625 ? -17.438 34.344 -13.844 1 64.62 625 ASP A N 1
ATOM 4982 C CA . ASP A 1 625 ? -18.594 33.531 -14.234 1 64.62 625 ASP A CA 1
ATOM 4983 C C . ASP A 1 625 ? -19.891 34.188 -13.742 1 64.62 625 ASP A C 1
ATOM 4985 O O . ASP A 1 625 ? -20.938 34.031 -14.383 1 64.62 625 ASP A O 1
ATOM 4989 N N . LEU A 1 626 ? -19.844 34.812 -12.57 1 52.94 626 LEU A N 1
ATOM 4990 C CA . LEU A 1 626 ? -21 35.5 -12.039 1 52.94 626 LEU A CA 1
ATOM 4991 C C . LEU A 1 626 ? -21.328 36.719 -12.875 1 52.94 626 LEU A C 1
ATOM 4993 O O . LEU A 1 626 ? -22.5 37.094 -13.039 1 52.94 626 LEU A O 1
ATOM 4997 N N . ASP A 1 627 ? -20.312 37.344 -13.414 1 44.56 627 ASP A N 1
ATOM 4998 C CA . ASP A 1 627 ? -20.547 38.5 -14.289 1 44.56 627 ASP A CA 1
ATOM 4999 C C . ASP A 1 627 ? -21.109 38.062 -15.633 1 44.56 627 ASP A C 1
ATOM 5001 O O . ASP A 1 627 ? -21.734 38.844 -16.344 1 44.56 627 ASP A O 1
ATOM 5005 N N . LYS A 1 628 ? -20.922 36.781 -15.875 1 48.62 628 LYS A N 1
ATOM 5006 C CA . LYS A 1 628 ? -21.484 36.281 -17.125 1 48.62 628 LYS A CA 1
ATOM 5007 C C . LYS A 1 628 ? -22.922 35.781 -16.922 1 48.62 628 LYS A C 1
ATOM 5009 O O . LYS A 1 628 ? -23.625 35.531 -17.891 1 48.62 628 LYS A O 1
ATOM 5014 N N . LEU A 1 629 ? -23.344 35.531 -15.805 1 39.97 629 LEU A N 1
ATOM 5015 C CA . LEU A 1 629 ? -24.75 35.25 -15.547 1 39.97 629 LEU A CA 1
ATOM 5016 C C . LEU A 1 629 ? -25.531 36.562 -15.352 1 39.97 629 LEU A C 1
ATOM 5018 O O . LEU A 1 629 ? -26.703 36.656 -15.719 1 39.97 629 LEU A O 1
ATOM 5022 N N . MET B 1 1 ? -61.469 -26.766 -0.375 1 21.02 1 MET B N 1
ATOM 5023 C CA . MET B 1 1 ? -60.844 -26.344 -1.623 1 21.02 1 MET B CA 1
ATOM 5024 C C . MET B 1 1 ? -59.438 -26.891 -1.745 1 21.02 1 MET B C 1
ATOM 5026 O O . MET B 1 1 ? -58.625 -26.719 -0.838 1 21.02 1 MET B O 1
ATOM 5030 N N . ALA B 1 2 ? -59.219 -27.984 -2.67 1 24.2 2 ALA B N 1
ATOM 5031 C CA . ALA B 1 2 ? -58.312 -29.109 -2.771 1 24.2 2 ALA B CA 1
ATOM 5032 C C . ALA B 1 2 ? -56.938 -28.641 -3.273 1 24.2 2 ALA B C 1
ATOM 5034 O O . ALA B 1 2 ? -56.844 -28.094 -4.371 1 24.2 2 ALA B O 1
ATOM 5035 N N . ILE B 1 3 ? -56.125 -28.125 -2.4 1 25.78 3 ILE B N 1
ATOM 5036 C CA . ILE B 1 3 ? -54.844 -27.469 -2.549 1 25.78 3 ILE B CA 1
ATOM 5037 C C . ILE B 1 3 ? -53.875 -28.422 -3.236 1 25.78 3 ILE B C 1
ATOM 5039 O O . ILE B 1 3 ? -53.594 -29.531 -2.744 1 25.78 3 ILE B O 1
ATOM 5043 N N . PHE B 1 4 ? -53.75 -28.391 -4.637 1 26.08 4 PHE B N 1
ATOM 5044 C CA . PHE B 1 4 ? -53.062 -29.266 -5.578 1 26.08 4 PHE B CA 1
ATOM 5045 C C . PHE B 1 4 ? -51.594 -29.391 -5.207 1 26.08 4 PHE B C 1
ATOM 5047 O O . PHE B 1 4 ? -50.906 -28.391 -5.039 1 26.08 4 PHE B O 1
ATOM 5054 N N . PRO B 1 5 ? -51.219 -30.562 -4.574 1 27.97 5 PRO B N 1
ATOM 5055 C CA . PRO B 1 5 ? -49.938 -31.016 -4.055 1 27.97 5 PRO B CA 1
ATOM 5056 C C . PRO B 1 5 ? -48.875 -31.156 -5.148 1 27.97 5 PRO B C 1
ATOM 5058 O O . PRO B 1 5 ? -47.906 -31.922 -4.988 1 27.97 5 PRO B O 1
ATOM 5061 N N . LEU B 1 6 ? -48.875 -30.281 -6.191 1 25.48 6 LEU B N 1
ATOM 5062 C CA . LEU B 1 6 ? -48.094 -30.531 -7.41 1 25.48 6 LEU B CA 1
ATOM 5063 C C . LEU B 1 6 ? -46.625 -30.641 -7.102 1 25.48 6 LEU B C 1
ATOM 5065 O O . LEU B 1 6 ? -45.844 -31.219 -7.891 1 25.48 6 LEU B O 1
ATOM 5069 N N . MET B 1 7 ? -46.094 -29.812 -6.133 1 28.28 7 MET B N 1
ATOM 5070 C CA . MET B 1 7 ? -44.688 -29.484 -6.312 1 28.28 7 MET B CA 1
ATOM 5071 C C . MET B 1 7 ? -43.812 -30.641 -5.859 1 28.28 7 MET B C 1
ATOM 5073 O O . MET B 1 7 ? -42.562 -30.531 -5.898 1 28.28 7 MET B O 1
ATOM 5077 N N . GLY B 1 8 ? -44.375 -31.797 -5.273 1 29.14 8 GLY B N 1
ATOM 5078 C CA . GLY B 1 8 ? -43.594 -32.875 -4.664 1 29.14 8 GLY B CA 1
ATOM 5079 C C . GLY B 1 8 ? -42.906 -33.75 -5.68 1 29.14 8 GLY B C 1
ATOM 5080 O O . GLY B 1 8 ? -42 -34.531 -5.332 1 29.14 8 GLY B O 1
ATOM 5081 N N . SER B 1 9 ? -43.5 -34.031 -6.844 1 32.16 9 SER B N 1
ATOM 5082 C CA . SER B 1 9 ? -43.156 -35.219 -7.652 1 32.16 9 SER B CA 1
ATOM 5083 C C . SER B 1 9 ? -41.812 -35.031 -8.344 1 32.16 9 SER B C 1
ATOM 5085 O O . SER B 1 9 ? -41.156 -36.031 -8.695 1 32.16 9 SER B O 1
ATOM 5087 N N . GLN B 1 10 ? -41.5 -33.812 -8.734 1 32.5 10 GLN B N 1
ATOM 5088 C CA . GLN B 1 10 ? -40.344 -33.719 -9.625 1 32.5 10 GLN B CA 1
ATOM 5089 C C . GLN B 1 10 ? -39.031 -33.969 -8.867 1 32.5 10 GLN B C 1
ATOM 5091 O O . GLN B 1 10 ? -38 -34.219 -9.477 1 32.5 10 GLN B O 1
ATOM 5096 N N . LEU B 1 11 ? -39.031 -33.812 -7.574 1 32.81 11 LEU B N 1
ATOM 5097 C CA . LEU B 1 11 ? -37.781 -34 -6.832 1 32.81 11 LEU B CA 1
ATOM 5098 C C . LEU B 1 11 ? -37.469 -35.5 -6.676 1 32.81 11 LEU B C 1
ATOM 5100 O O . LEU B 1 11 ? -36.312 -35.844 -6.402 1 32.81 11 LEU B O 1
ATOM 5104 N N . ALA B 1 12 ? -38.438 -36.531 -6.688 1 35.12 12 ALA B N 1
ATOM 5105 C CA . ALA B 1 12 ? -38.219 -37.969 -6.461 1 35.12 12 ALA B CA 1
ATOM 5106 C C . ALA B 1 12 ? -37.438 -38.594 -7.598 1 35.12 12 ALA B C 1
ATOM 5108 O O . ALA B 1 12 ? -36.812 -39.656 -7.418 1 35.12 12 ALA B O 1
ATOM 5109 N N . SER B 1 13 ? -37.688 -38.062 -8.812 1 35.66 13 SER B N 1
ATOM 5110 C CA . SER B 1 13 ? -37.062 -38.75 -9.938 1 35.66 13 SER B CA 1
ATOM 5111 C C . SER B 1 13 ? -35.562 -38.562 -9.922 1 35.66 13 SER B C 1
ATOM 5113 O O . SER B 1 13 ? -34.844 -39.219 -10.688 1 35.66 13 SER B O 1
ATOM 5115 N N . LEU B 1 14 ? -35.094 -37.5 -9.312 1 34.84 14 LEU B N 1
ATOM 5116 C CA . LEU B 1 14 ? -33.656 -37.312 -9.352 1 34.84 14 LEU B CA 1
ATOM 5117 C C . LEU B 1 14 ? -32.938 -38.344 -8.461 1 34.84 14 LEU B C 1
ATOM 5119 O O . LEU B 1 14 ? -31.719 -38.5 -8.531 1 34.84 14 LEU B O 1
ATOM 5123 N N . THR B 1 15 ? -33.688 -39.031 -7.445 1 34.94 15 THR B N 1
ATOM 5124 C CA . THR B 1 15 ? -33.031 -39.938 -6.523 1 34.94 15 THR B CA 1
ATOM 5125 C C . THR B 1 15 ? -33.062 -41.375 -7.035 1 34.94 15 THR B C 1
ATOM 5127 O O . THR B 1 15 ? -32.344 -42.25 -6.539 1 34.94 15 THR B O 1
ATOM 5130 N N . SER B 1 16 ? -34.219 -41.938 -7.547 1 32.59 16 SER B N 1
ATOM 5131 C CA . SER B 1 16 ? -34.438 -43.406 -7.562 1 32.59 16 SER B CA 1
ATOM 5132 C C . SER B 1 16 ? -33.562 -44.062 -8.617 1 32.59 16 SER B C 1
ATOM 5134 O O . SER B 1 16 ? -33.281 -45.25 -8.523 1 32.59 16 SER B O 1
ATOM 5136 N N . SER B 1 17 ? -33.844 -43.844 -10.008 1 32.81 17 SER B N 1
ATOM 5137 C CA . SER B 1 17 ? -33.469 -44.844 -11.008 1 32.81 17 SER B CA 1
ATOM 5138 C C . SER B 1 17 ? -31.938 -44.906 -11.133 1 32.81 17 SER B C 1
ATOM 5140 O O . SER B 1 17 ? -31.234 -43.938 -10.898 1 32.81 17 SER B O 1
ATOM 5142 N N . ARG B 1 18 ? -31.328 -46.156 -11.445 1 39.03 18 ARG B N 1
ATOM 5143 C CA . ARG B 1 18 ? -29.984 -46.562 -11.828 1 39.03 18 ARG B CA 1
ATOM 5144 C C . ARG B 1 18 ? -29.375 -45.562 -12.82 1 39.03 18 ARG B C 1
ATOM 5146 O O . ARG B 1 18 ? -28.719 -45.969 -13.781 1 39.03 18 ARG B O 1
ATOM 5153 N N . ALA B 1 19 ? -29.953 -44.438 -13.055 1 39.88 19 ALA B N 1
ATOM 5154 C CA . ALA B 1 19 ? -29.469 -43.531 -14.109 1 39.88 19 ALA B CA 1
ATOM 5155 C C . ALA B 1 19 ? -28.031 -43.125 -13.852 1 39.88 19 ALA B C 1
ATOM 5157 O O . ALA B 1 19 ? -27.625 -42.938 -12.703 1 39.88 19 ALA B O 1
ATOM 5158 N N . GLU B 1 20 ? -27.188 -43.406 -14.859 1 45.69 20 GLU B N 1
ATOM 5159 C CA . GLU B 1 20 ? -25.781 -43 -14.93 1 45.69 20 GLU B CA 1
ATOM 5160 C C . GLU B 1 20 ? -25.578 -41.625 -14.297 1 45.69 20 GLU B C 1
ATOM 5162 O O . GLU B 1 20 ? -26.344 -40.688 -14.562 1 45.69 20 GLU B O 1
ATOM 5167 N N . PRO B 1 21 ? -24.875 -41.625 -13.148 1 53.31 21 PRO B N 1
ATOM 5168 C CA . PRO B 1 21 ? -24.641 -40.344 -12.477 1 53.31 21 PRO B CA 1
ATOM 5169 C C . PRO B 1 21 ? -24.312 -39.219 -13.453 1 53.31 21 PRO B C 1
ATOM 5171 O O . PRO B 1 21 ? -23.578 -39.438 -14.414 1 53.31 21 PRO B O 1
ATOM 5174 N N . ALA B 1 22 ? -25.156 -38.281 -13.539 1 61 22 ALA B N 1
ATOM 5175 C CA . ALA B 1 22 ? -24.938 -37.094 -14.367 1 61 22 ALA B CA 1
ATOM 5176 C C . ALA B 1 22 ? -23.5 -36.625 -14.273 1 61 22 ALA B C 1
ATOM 5178 O O . ALA B 1 22 ? -22.859 -36.75 -13.219 1 61 22 ALA B O 1
ATOM 5179 N N . PRO B 1 23 ? -22.938 -36.281 -15.461 1 68.19 23 PRO B N 1
ATOM 5180 C CA . PRO B 1 23 ? -21.578 -35.719 -15.469 1 68.19 23 PRO B CA 1
ATOM 5181 C C . PRO B 1 23 ? -21.391 -34.594 -14.484 1 68.19 23 PRO B C 1
ATOM 5183 O O . PRO B 1 23 ? -22.359 -33.906 -14.141 1 68.19 23 PRO B O 1
ATOM 5186 N N . LEU B 1 24 ? -20.219 -34.531 -13.922 1 63.59 24 LEU B N 1
ATOM 5187 C CA . LEU B 1 24 ? -19.844 -33.531 -12.906 1 63.59 24 LEU B CA 1
ATOM 5188 C C . LEU B 1 24 ? -20.297 -32.156 -13.312 1 63.59 24 LEU B C 1
ATOM 5190 O O . LEU B 1 24 ? -20.812 -31.391 -12.484 1 63.59 24 LEU B O 1
ATOM 5194 N N . SER B 1 25 ? -20.094 -31.844 -14.539 1 68.56 25 SER B N 1
ATOM 5195 C CA . SER B 1 25 ? -20.438 -30.516 -15.031 1 68.56 25 SER B CA 1
ATOM 5196 C C . SER B 1 25 ? -21.938 -30.25 -14.922 1 68.56 25 SER B C 1
ATOM 5198 O O . SER B 1 25 ? -22.344 -29.156 -14.531 1 68.56 25 SER B O 1
ATOM 5200 N N . ARG B 1 26 ? -22.672 -31.266 -15.203 1 69.56 26 ARG B N 1
ATOM 5201 C CA . ARG B 1 26 ? -24.125 -31.109 -15.156 1 69.56 26 ARG B CA 1
ATOM 5202 C C . ARG B 1 26 ? -24.625 -30.969 -13.727 1 69.56 26 ARG B C 1
ATOM 5204 O O . ARG B 1 26 ? -25.531 -30.188 -13.453 1 69.56 26 ARG B O 1
ATOM 5211 N N . ARG B 1 27 ? -24.016 -31.703 -12.945 1 68.5 27 ARG B N 1
ATOM 5212 C CA . ARG B 1 27 ? -24.391 -31.625 -11.539 1 68.5 27 ARG B CA 1
ATOM 5213 C C . ARG B 1 27 ? -24.078 -30.25 -10.961 1 68.5 27 ARG B C 1
ATOM 5215 O O . ARG B 1 27 ? -24.875 -29.672 -10.227 1 68.5 27 ARG B O 1
ATOM 5222 N N . PHE B 1 28 ? -22.891 -29.75 -11.25 1 70.25 28 PHE B N 1
ATOM 5223 C CA . PHE B 1 28 ? -22.484 -28.438 -10.781 1 70.25 28 PHE B CA 1
ATOM 5224 C C . PHE B 1 28 ? -23.438 -27.359 -11.289 1 70.25 28 PHE B C 1
ATOM 5226 O O . PHE B 1 28 ? -23.859 -26.484 -10.531 1 70.25 28 PHE B O 1
ATOM 5233 N N . GLU B 1 29 ? -23.812 -27.531 -12.523 1 70.62 29 GLU B N 1
ATOM 5234 C CA . GLU B 1 29 ? -24.719 -26.562 -13.141 1 70.62 29 GLU B CA 1
ATOM 5235 C C . GLU B 1 29 ? -26.094 -26.625 -12.5 1 70.62 29 GLU B C 1
ATOM 5237 O O . GLU B 1 29 ? -26.703 -25.594 -12.234 1 70.62 29 GLU B O 1
ATOM 5242 N N . ALA B 1 30 ? -26.547 -27.828 -12.367 1 71 30 ALA B N 1
ATOM 5243 C CA . ALA B 1 30 ? -27.875 -28.031 -11.789 1 71 30 ALA B CA 1
ATOM 5244 C C . ALA B 1 30 ? -27.953 -27.422 -10.391 1 71 30 ALA B C 1
ATOM 5246 O O . ALA B 1 30 ? -28.922 -26.719 -10.07 1 71 30 ALA B O 1
ATOM 5247 N N . LEU B 1 31 ? -26.969 -27.688 -9.656 1 67.5 31 LEU B N 1
ATOM 5248 C CA . LEU B 1 31 ? -26.969 -27.172 -8.297 1 67.5 31 LEU B CA 1
ATOM 5249 C C . LEU B 1 31 ? -26.781 -25.656 -8.289 1 67.5 31 LEU B C 1
ATOM 5251 O O . LEU B 1 31 ? -27.375 -24.953 -7.465 1 67.5 31 LEU B O 1
ATOM 5255 N N . THR B 1 32 ? -25.953 -25.141 -9.133 1 72.5 32 THR B N 1
ATOM 5256 C CA . THR B 1 32 ? -25.75 -23.703 -9.25 1 72.5 32 THR B CA 1
ATOM 5257 C C . THR B 1 32 ? -27.078 -23 -9.547 1 72.5 32 THR B C 1
ATOM 5259 O O . THR B 1 32 ? -27.391 -21.969 -8.945 1 72.5 32 THR B O 1
ATOM 5262 N N . GLU B 1 33 ? -27.812 -23.594 -10.461 1 71.12 33 GLU B N 1
ATOM 5263 C CA . GLU B 1 33 ? -29.125 -23.031 -10.812 1 71.12 33 GLU B CA 1
ATOM 5264 C C . GLU B 1 33 ? -30.062 -23.031 -9.617 1 71.12 33 GLU B C 1
ATOM 5266 O O . GLU B 1 33 ? -30.766 -22.047 -9.383 1 71.12 33 GLU B O 1
ATOM 5271 N N . MET B 1 34 ? -30.047 -24.078 -8.977 1 70.19 34 MET B N 1
ATOM 5272 C CA . MET B 1 34 ? -30.891 -24.203 -7.793 1 70.19 34 MET B CA 1
ATOM 5273 C C . MET B 1 34 ? -30.5 -23.172 -6.738 1 70.19 34 MET B C 1
ATOM 5275 O O . MET B 1 34 ? -31.375 -22.562 -6.105 1 70.19 34 MET B O 1
ATOM 5279 N N . LEU B 1 35 ? -29.219 -23.047 -6.543 1 66.44 35 LEU B N 1
ATOM 5280 C CA . LEU B 1 35 ? -28.719 -22.094 -5.547 1 66.44 35 LEU B CA 1
ATOM 5281 C C . LEU B 1 35 ? -29.031 -20.656 -5.961 1 66.44 35 LEU B C 1
ATOM 5283 O O . LEU B 1 35 ? -29.375 -19.828 -5.121 1 66.44 35 LEU B O 1
ATOM 5287 N N . GLN B 1 36 ? -28.875 -20.359 -7.184 1 67.25 36 GLN B N 1
ATOM 5288 C CA . GLN B 1 36 ? -29.156 -19.016 -7.68 1 67.25 36 GLN B CA 1
ATOM 5289 C C . GLN B 1 36 ? -30.641 -18.672 -7.523 1 67.25 36 GLN B C 1
ATOM 5291 O O . GLN B 1 36 ? -30.984 -17.531 -7.219 1 67.25 36 GLN B O 1
ATOM 5296 N N . MET B 1 37 ? -31.5 -19.672 -7.734 1 65 37 MET B N 1
ATOM 5297 C CA . MET B 1 37 ? -32.938 -19.484 -7.598 1 65 37 MET B CA 1
ATOM 5298 C C . MET B 1 37 ? -33.312 -19.188 -6.152 1 65 37 MET B C 1
ATOM 5300 O O . MET B 1 37 ? -34.312 -18.547 -5.887 1 65 37 MET B O 1
ATOM 5304 N N . ASN B 1 38 ? -32.438 -19.625 -5.285 1 58.91 38 ASN B N 1
ATOM 5305 C CA . ASN B 1 38 ? -32.75 -19.484 -3.865 1 58.91 38 ASN B CA 1
ATOM 5306 C C . ASN B 1 38 ? -31.922 -18.391 -3.211 1 58.91 38 ASN B C 1
ATOM 5308 O O . ASN B 1 38 ? -31.875 -18.297 -1.983 1 58.91 38 ASN B O 1
ATOM 5312 N N . ASP B 1 39 ? -31.188 -17.641 -4.016 1 64.06 39 ASP B N 1
ATOM 5313 C CA . ASP B 1 39 ? -30.344 -16.562 -3.477 1 64.06 39 ASP B CA 1
ATOM 5314 C C . ASP B 1 39 ? -31.188 -15.445 -2.893 1 64.06 39 ASP B C 1
ATOM 5316 O O . ASP B 1 39 ? -32.094 -14.922 -3.562 1 64.06 39 ASP B O 1
ATOM 5320 N N . PRO B 1 40 ? -31.125 -15.148 -1.576 1 56 40 PRO B N 1
ATOM 5321 C CA . PRO B 1 40 ? -31.922 -14.055 -1.005 1 56 40 PRO B CA 1
ATOM 5322 C C . PRO B 1 40 ? -31.609 -12.703 -1.647 1 56 40 PRO B C 1
ATOM 5324 O O . PRO B 1 40 ? -30.438 -12.328 -1.777 1 56 40 PRO B O 1
ATOM 5327 N N . VAL B 1 41 ? -32.375 -12.25 -2.719 1 49.03 41 VAL B N 1
ATOM 5328 C CA . VAL B 1 41 ? -32.219 -10.953 -3.363 1 49.03 41 VAL B CA 1
ATOM 5329 C C . VAL B 1 41 ? -32.625 -9.844 -2.396 1 49.03 41 VAL B C 1
ATOM 5331 O O . VAL B 1 41 ? -33.625 -9.953 -1.702 1 49.03 41 VAL B O 1
ATOM 5334 N N . PRO B 1 42 ? -31.859 -8.883 -2.145 1 45.44 42 PRO B N 1
ATOM 5335 C CA . PRO B 1 42 ? -32.406 -7.77 -1.368 1 45.44 42 PRO B CA 1
ATOM 5336 C C . PRO B 1 42 ? -33.656 -7.176 -1.997 1 45.44 42 PRO B C 1
ATOM 5338 O O . PRO B 1 42 ? -33.844 -7.238 -3.217 1 45.44 42 PRO B O 1
ATOM 5341 N N . ASP B 1 43 ? -34.75 -6.762 -1.166 1 37.94 43 ASP B N 1
ATOM 5342 C CA . ASP B 1 43 ? -36.062 -6.25 -1.524 1 37.94 43 ASP B CA 1
ATOM 5343 C C . ASP B 1 43 ? -35.969 -5.191 -2.621 1 37.94 43 ASP B C 1
ATOM 5345 O O . ASP B 1 43 ? -36.875 -5.012 -3.41 1 37.94 43 ASP B O 1
ATOM 5349 N N . ASP B 1 44 ? -35 -4.168 -2.402 1 36.41 44 ASP B N 1
ATOM 5350 C CA . ASP B 1 44 ? -35.219 -2.986 -3.234 1 36.41 44 ASP B CA 1
ATOM 5351 C C . ASP B 1 44 ? -34.844 -3.268 -4.688 1 36.41 44 ASP B C 1
ATOM 5353 O O . ASP B 1 44 ? -34.75 -2.346 -5.504 1 36.41 44 ASP B O 1
ATOM 5357 N N . ILE B 1 45 ? -34.094 -4.148 -4.984 1 33.19 45 ILE B N 1
ATOM 5358 C CA . ILE B 1 45 ? -33.906 -4.332 -6.418 1 33.19 45 ILE B CA 1
ATOM 5359 C C . ILE B 1 45 ? -35.156 -4.918 -7.039 1 33.19 45 ILE B C 1
ATOM 5361 O O . ILE B 1 45 ? -35.531 -6.051 -6.734 1 33.19 45 ILE B O 1
ATOM 5365 N N . VAL B 1 46 ? -36.188 -3.977 -7.297 1 29.28 46 VAL B N 1
ATOM 5366 C CA . VAL B 1 46 ? -37.375 -4.227 -8.109 1 29.28 46 VAL B CA 1
ATOM 5367 C C . VAL B 1 46 ? -37.031 -5.168 -9.258 1 29.28 46 VAL B C 1
ATOM 5369 O O . VAL B 1 46 ? -36.188 -4.84 -10.109 1 29.28 46 VAL B O 1
ATOM 5372 N N . ALA B 1 47 ? -37.188 -6.34 -9.039 1 28.2 47 ALA B N 1
ATOM 5373 C CA . ALA B 1 47 ? -37.156 -7.32 -10.125 1 28.2 47 ALA B CA 1
ATOM 5374 C C . ALA B 1 47 ? -37.938 -6.824 -11.344 1 28.2 47 ALA B C 1
ATOM 5376 O O . ALA B 1 47 ? -39.062 -6.324 -11.211 1 28.2 47 ALA B O 1
ATOM 5377 N N . GLU B 1 48 ? -37.25 -6.375 -12.453 1 25.8 48 GLU B N 1
ATOM 5378 C CA . GLU B 1 48 ? -38.031 -6.152 -13.672 1 25.8 48 GLU B CA 1
ATOM 5379 C C . GLU B 1 48 ? -39.156 -7.168 -13.805 1 25.8 48 GLU B C 1
ATOM 5381 O O . GLU B 1 48 ? -39 -8.336 -13.453 1 25.8 48 GLU B O 1
ATOM 5386 N N . PRO B 1 49 ? -40.406 -6.688 -13.75 1 23.98 49 PRO B N 1
ATOM 5387 C CA . PRO B 1 49 ? -41.562 -7.547 -13.992 1 23.98 49 PRO B CA 1
ATOM 5388 C C . PRO B 1 49 ? -41.312 -8.578 -15.094 1 23.98 49 PRO B C 1
ATOM 5390 O O . PRO B 1 49 ? -40.5 -8.336 -16 1 23.98 49 PRO B O 1
ATOM 5393 N N . ARG B 1 50 ? -41.344 -9.75 -14.695 1 24.03 50 ARG B N 1
ATOM 5394 C CA . ARG B 1 50 ? -41.438 -10.867 -15.633 1 24.03 50 ARG B CA 1
ATOM 5395 C C . ARG B 1 50 ? -42.219 -10.492 -16.875 1 24.03 50 ARG B C 1
ATOM 5397 O O . ARG B 1 50 ? -43.281 -9.844 -16.781 1 24.03 50 ARG B O 1
ATOM 5404 N N . SER B 1 51 ? -41.594 -10.25 -18.047 1 21.8 51 SER B N 1
ATOM 5405 C CA . SER B 1 51 ? -42.281 -10.031 -19.328 1 21.8 51 SER B CA 1
ATOM 5406 C C . SER B 1 51 ? -43.5 -10.914 -19.438 1 21.8 51 SER B C 1
ATOM 5408 O O . SER B 1 51 ? -43.406 -12.141 -19.344 1 21.8 51 SER B O 1
ATOM 5410 N N . GLN B 1 52 ? -44.562 -10.57 -18.719 1 20.98 52 GLN B N 1
ATOM 5411 C CA . GLN B 1 52 ? -45.875 -11.133 -19.094 1 20.98 52 GLN B CA 1
ATOM 5412 C C . GLN B 1 52 ? -46 -11.18 -20.609 1 20.98 52 GLN B C 1
ATOM 5414 O O . GLN B 1 52 ? -46 -10.141 -21.281 1 20.98 52 GLN B O 1
ATOM 5419 N N . PHE B 1 53 ? -45.281 -12.25 -21.203 1 21.36 53 PHE B N 1
ATOM 5420 C CA . PHE B 1 53 ? -45.625 -12.586 -22.578 1 21.36 53 PHE B CA 1
ATOM 5421 C C . PHE B 1 53 ? -47.125 -12.477 -22.812 1 21.36 53 PHE B C 1
ATOM 5423 O O . PHE B 1 53 ? -47.906 -13.266 -22.266 1 21.36 53 PHE B O 1
ATOM 5430 N N . ALA B 1 54 ? -47.531 -11.258 -22.703 1 21.55 54 ALA B N 1
ATOM 5431 C CA . ALA B 1 54 ? -48.875 -10.938 -23.188 1 21.55 54 ALA B CA 1
ATOM 5432 C C . ALA B 1 54 ? -49.156 -11.664 -24.484 1 21.55 54 ALA B C 1
ATOM 5434 O O . ALA B 1 54 ? -48.375 -11.617 -25.438 1 21.55 54 ALA B O 1
ATOM 5435 N N . THR B 1 55 ? -50 -12.727 -24.422 1 21.83 55 THR B N 1
ATOM 5436 C CA . THR B 1 55 ? -50.781 -13.406 -25.469 1 21.83 55 THR B CA 1
ATOM 5437 C C . THR B 1 55 ? -51.469 -12.391 -26.359 1 21.83 55 THR B C 1
ATOM 5439 O O . THR B 1 55 ? -52.344 -11.633 -25.906 1 21.83 55 THR B O 1
ATOM 5442 N N . SER B 1 56 ? -50.656 -11.633 -27.188 1 20.27 56 SER B N 1
ATOM 5443 C CA . SER B 1 56 ? -51.281 -10.773 -28.203 1 20.27 56 SER B CA 1
ATOM 5444 C C . SER B 1 56 ? -52.5 -11.438 -28.828 1 20.27 56 SER B C 1
ATOM 5446 O O . SER B 1 56 ? -52.406 -12.516 -29.406 1 20.27 56 SER B O 1
ATOM 5448 N N . THR B 1 57 ? -53.594 -11.266 -28.141 1 20.08 57 THR B N 1
ATOM 5449 C CA . THR B 1 57 ? -54.906 -11.516 -28.719 1 20.08 57 THR B CA 1
ATOM 5450 C C . THR B 1 57 ? -55.062 -10.781 -30.047 1 20.08 57 THR B C 1
ATOM 5452 O O . THR B 1 57 ? -54.906 -9.562 -30.109 1 20.08 57 THR B O 1
ATOM 5455 N N . HIS B 1 58 ? -54.75 -11.477 -31.234 1 22.03 58 HIS B N 1
ATOM 5456 C CA . HIS B 1 58 ? -55.094 -11.125 -32.594 1 22.03 58 HIS B CA 1
ATOM 5457 C C . HIS B 1 58 ? -56.531 -10.664 -32.75 1 22.03 58 HIS B C 1
ATOM 5459 O O . HIS B 1 58 ? -57.469 -11.469 -32.594 1 22.03 58 HIS B O 1
ATOM 5465 N N . VAL B 1 59 ? -56.844 -9.555 -32.188 1 19.39 59 VAL B N 1
ATOM 5466 C CA . VAL B 1 59 ? -58.219 -9.141 -32.469 1 19.39 59 VAL B CA 1
ATOM 5467 C C . VAL B 1 59 ? -58.438 -9.07 -33.969 1 19.39 59 VAL B C 1
ATOM 5469 O O . VAL B 1 59 ? -57.688 -8.406 -34.688 1 19.39 59 VAL B O 1
ATOM 5472 N N . ASP B 1 60 ? -59.375 -10.039 -34.5 1 22.06 60 ASP B N 1
ATOM 5473 C CA . ASP B 1 60 ? -59.969 -10.312 -35.812 1 22.06 60 ASP B CA 1
ATOM 5474 C C . ASP B 1 60 ? -60.719 -9.094 -36.344 1 22.06 60 ASP B C 1
ATOM 5476 O O . ASP B 1 60 ? -61.75 -8.711 -35.812 1 22.06 60 ASP B O 1
ATOM 5480 N N . ASN B 1 61 ? -60.219 -7.898 -36.438 1 20.31 61 ASN B N 1
ATOM 5481 C CA . ASN B 1 61 ? -61.219 -7.027 -37.031 1 20.31 61 ASN B CA 1
ATOM 5482 C C . ASN B 1 61 ? -61.781 -7.617 -38.312 1 20.31 61 ASN B C 1
ATOM 5484 O O . ASN B 1 61 ? -61.031 -8.188 -39.125 1 20.31 61 ASN B O 1
ATOM 5488 N N . PRO B 1 62 ? -63.188 -7.527 -38.688 1 20.38 62 PRO B N 1
ATOM 5489 C CA . PRO B 1 62 ? -64.188 -8.297 -39.406 1 20.38 62 PRO B CA 1
ATOM 5490 C C . PRO B 1 62 ? -63.938 -8.367 -40.906 1 20.38 62 PRO B C 1
ATOM 5492 O O . PRO B 1 62 ? -64 -9.453 -41.5 1 20.38 62 PRO B O 1
ATOM 5495 N N . ASP B 1 63 ? -64.312 -7.332 -41.75 1 21.06 63 ASP B N 1
ATOM 5496 C CA . ASP B 1 63 ? -65.312 -7.496 -42.812 1 21.06 63 ASP B CA 1
ATOM 5497 C C . ASP B 1 63 ? -64.688 -8.031 -44.094 1 21.06 63 ASP B C 1
ATOM 5499 O O . ASP B 1 63 ? -65.438 -8.383 -45.031 1 21.06 63 ASP B O 1
ATOM 5503 N N . ARG B 1 64 ? -63.656 -7.34 -44.656 1 21.94 64 ARG B N 1
ATOM 5504 C CA . ARG B 1 64 ? -63.594 -7.492 -46.094 1 21.94 64 ARG B CA 1
ATOM 5505 C C . ARG B 1 64 ? -63.5 -8.961 -46.5 1 21.94 64 ARG B C 1
ATOM 5507 O O . ARG B 1 64 ? -63 -9.781 -45.719 1 21.94 64 ARG B O 1
ATOM 5514 N N . PRO B 1 65 ? -63.812 -9.562 -47.938 1 21.81 65 PRO B N 1
ATOM 5515 C CA . PRO B 1 65 ? -64.312 -10.891 -48.281 1 21.81 65 PRO B CA 1
ATOM 5516 C C . PRO B 1 65 ? -63.406 -12.016 -47.844 1 21.81 65 PRO B C 1
ATOM 5518 O O . PRO B 1 65 ? -62.219 -12.016 -48.219 1 21.81 65 PRO B O 1
ATOM 5521 N N . MET B 1 66 ? -63.562 -12.508 -46.625 1 22.06 66 MET B N 1
ATOM 5522 C CA . MET B 1 66 ? -62.75 -13.352 -45.781 1 22.06 66 MET B CA 1
ATOM 5523 C C . MET B 1 66 ? -62.75 -14.805 -46.25 1 22.06 66 MET B C 1
ATOM 5525 O O . MET B 1 66 ? -63.562 -15.609 -45.781 1 22.06 66 MET B O 1
ATOM 5529 N N . THR B 1 67 ? -62.812 -15.07 -47.75 1 19.48 67 THR B N 1
ATOM 5530 C CA . THR B 1 67 ? -63.062 -16.453 -48.125 1 19.48 67 THR B CA 1
ATOM 5531 C C . THR B 1 67 ? -62.281 -17.406 -47.219 1 19.48 67 THR B C 1
ATOM 5533 O O . THR B 1 67 ? -61.062 -17.328 -47.125 1 19.48 67 THR B O 1
ATOM 5536 N N . ARG B 1 68 ? -63.094 -18 -46.25 1 21.53 68 ARG B N 1
ATOM 5537 C CA . ARG B 1 68 ? -62.812 -18.797 -45.062 1 21.53 68 ARG B CA 1
ATOM 5538 C C . ARG B 1 68 ? -62.281 -20.172 -45.438 1 21.53 68 ARG B C 1
ATOM 5540 O O . ARG B 1 68 ? -63 -21.156 -45.469 1 21.53 68 ARG B O 1
ATOM 5547 N N . ILE B 1 69 ? -61.594 -20.297 -46.656 1 18.95 69 ILE B N 1
ATOM 5548 C CA . ILE B 1 69 ? -61.406 -21.688 -47.031 1 18.95 69 ILE B CA 1
ATOM 5549 C C . ILE B 1 69 ? -60.906 -22.484 -45.844 1 18.95 69 ILE B C 1
ATOM 5551 O O . ILE B 1 69 ? -59.969 -22.078 -45.156 1 18.95 69 ILE B O 1
ATOM 5555 N N . PHE B 1 70 ? -61.812 -23.484 -45.312 1 21.58 70 PHE B N 1
ATOM 5556 C CA . PHE B 1 70 ? -61.812 -24.359 -44.156 1 21.58 70 PHE B CA 1
ATOM 5557 C C . PHE B 1 70 ? -60.562 -25.234 -44.125 1 21.58 70 PHE B C 1
ATOM 5559 O O . PHE B 1 70 ? -60.406 -26.078 -43.25 1 21.58 70 PHE B O 1
ATOM 5566 N N . ALA B 1 71 ? -59.781 -25.25 -45.156 1 19.22 71 ALA B N 1
ATOM 5567 C CA . ALA B 1 71 ? -59.094 -26.547 -45.25 1 19.22 71 ALA B CA 1
ATOM 5568 C C . ALA B 1 71 ? -58.469 -26.922 -43.906 1 19.22 71 ALA B C 1
ATOM 5570 O O . ALA B 1 71 ? -58.031 -26.047 -43.156 1 19.22 71 ALA B O 1
ATOM 5571 N N . GLN B 1 72 ? -58.844 -28.047 -43.312 1 21.27 72 GLN B N 1
ATOM 5572 C CA . GLN B 1 72 ? -58.688 -28.828 -42.094 1 21.27 72 GLN B CA 1
ATOM 5573 C C . GLN B 1 72 ? -57.219 -28.859 -41.656 1 21.27 72 GLN B C 1
ATOM 5575 O O . GLN B 1 72 ? -56.844 -29.672 -40.812 1 21.27 72 GLN B O 1
ATOM 5580 N N . GLY B 1 73 ? -56.406 -28.219 -42.344 1 18.17 73 GLY B N 1
ATOM 5581 C CA . GLY B 1 73 ? -55.062 -28.766 -42.344 1 18.17 73 GLY B CA 1
ATOM 5582 C C . GLY B 1 73 ? -54.438 -28.844 -40.969 1 18.17 73 GLY B C 1
ATOM 5583 O O . GLY B 1 73 ? -54.781 -28.047 -40.062 1 18.17 73 GLY B O 1
ATOM 5584 N N . SER B 1 74 ? -54.125 -30.125 -40.344 1 20.61 74 SER B N 1
ATOM 5585 C CA . SER B 1 74 ? -53.719 -30.609 -39.031 1 20.61 74 SER B CA 1
ATOM 5586 C C . SER B 1 74 ? -52.562 -29.781 -38.5 1 20.61 74 SER B C 1
ATOM 5588 O O . SER B 1 74 ? -51.469 -29.828 -39 1 20.61 74 SER B O 1
ATOM 5590 N N . SER B 1 75 ? -52.75 -28.641 -38.281 1 20.62 75 SER B N 1
ATOM 5591 C CA . SER B 1 75 ? -51.688 -27.641 -38.062 1 20.62 75 SER B CA 1
ATOM 5592 C C . SER B 1 75 ? -50.938 -27.891 -36.75 1 20.62 75 SER B C 1
ATOM 5594 O O . SER B 1 75 ? -51.5 -27.719 -35.656 1 20.62 75 SER B O 1
ATOM 5596 N N . THR B 1 76 ? -50.25 -29.062 -36.656 1 20.48 76 THR B N 1
ATOM 5597 C CA . THR B 1 76 ? -49.531 -29.469 -35.438 1 20.48 76 THR B CA 1
ATOM 5598 C C . THR B 1 76 ? -48.688 -28.312 -34.906 1 20.48 76 THR B C 1
ATOM 5600 O O . THR B 1 76 ? -47.812 -27.797 -35.594 1 20.48 76 THR B O 1
ATOM 5603 N N . HIS B 1 77 ? -49.312 -27.453 -34.219 1 21.66 77 HIS B N 1
ATOM 5604 C CA . HIS B 1 77 ? -48.75 -26.281 -33.594 1 21.66 77 HIS B CA 1
ATOM 5605 C C . HIS B 1 77 ? -47.5 -26.625 -32.781 1 21.66 77 HIS B C 1
ATOM 5607 O O . HIS B 1 77 ? -47.594 -27.344 -31.781 1 21.66 77 HIS B O 1
ATOM 5613 N N . HIS B 1 78 ? -46.438 -26.953 -33.438 1 18.27 78 HIS B N 1
ATOM 5614 C CA . HIS B 1 78 ? -45.25 -27.312 -32.656 1 18.27 78 HIS B CA 1
ATOM 5615 C C . HIS B 1 78 ? -44.875 -26.188 -31.703 1 18.27 78 HIS B C 1
ATOM 5617 O O . HIS B 1 78 ? -44.562 -25.078 -32.156 1 18.27 78 HIS B O 1
ATOM 5623 N N . ALA B 1 79 ? -45.656 -26.016 -30.609 1 21.47 79 ALA B N 1
ATOM 5624 C CA . ALA B 1 79 ? -45.25 -25.188 -29.469 1 21.47 79 ALA B CA 1
ATOM 5625 C C . ALA B 1 79 ? -43.75 -25.266 -29.25 1 21.47 79 ALA B C 1
ATOM 5627 O O . ALA B 1 79 ? -43.219 -26.297 -28.812 1 21.47 79 ALA B O 1
ATOM 5628 N N . ALA B 1 80 ? -43.062 -24.672 -30.188 1 21.03 80 ALA B N 1
ATOM 5629 C CA . ALA B 1 80 ? -41.625 -24.656 -29.906 1 21.03 80 ALA B CA 1
ATOM 5630 C C . ALA B 1 80 ? -41.344 -24.203 -28.469 1 21.03 80 ALA B C 1
ATOM 5632 O O . ALA B 1 80 ? -41.688 -23.078 -28.094 1 21.03 80 ALA B O 1
ATOM 5633 N N . GLN B 1 81 ? -41.594 -25.047 -27.516 1 22.22 81 GLN B N 1
ATOM 5634 C CA . GLN B 1 81 ? -41.188 -24.875 -26.125 1 22.22 81 GLN B CA 1
ATOM 5635 C C . GLN B 1 81 ? -39.906 -24.078 -26.016 1 22.22 81 GLN B C 1
ATOM 5637 O O . GLN B 1 81 ? -38.844 -24.547 -26.453 1 22.22 81 GLN B O 1
ATOM 5642 N N . LEU B 1 82 ? -40.094 -22.781 -26.203 1 23.52 82 LEU B N 1
ATOM 5643 C CA . LEU B 1 82 ? -38.969 -21.922 -25.875 1 23.52 82 LEU B CA 1
ATOM 5644 C C . LEU B 1 82 ? -38.281 -22.391 -24.609 1 23.52 82 LEU B C 1
ATOM 5646 O O . LEU B 1 82 ? -38.812 -22.188 -23.5 1 23.52 82 LEU B O 1
ATOM 5650 N N . VAL B 1 83 ? -37.906 -23.641 -24.688 1 23.28 83 VAL B N 1
ATOM 5651 C CA . VAL B 1 83 ? -37.062 -24.062 -23.578 1 23.28 83 VAL B CA 1
ATOM 5652 C C . VAL B 1 83 ? -36.156 -22.922 -23.141 1 23.28 83 VAL B C 1
ATOM 5654 O O . VAL B 1 83 ? -35.344 -22.438 -23.938 1 23.28 83 VAL B O 1
ATOM 5657 N N . HIS B 1 84 ? -36.812 -22.016 -22.375 1 24.77 84 HIS B N 1
ATOM 5658 C CA . HIS B 1 84 ? -35.969 -21.062 -21.641 1 24.77 84 HIS B CA 1
ATOM 5659 C C . HIS B 1 84 ? -34.594 -21.656 -21.344 1 24.77 84 HIS B C 1
ATOM 5661 O O . HIS B 1 84 ? -34.469 -22.531 -20.484 1 24.77 84 HIS B O 1
ATOM 5667 N N . GLU B 1 85 ? -33.969 -21.828 -22.438 1 25.05 85 GLU B N 1
ATOM 5668 C CA . GLU B 1 85 ? -32.594 -22.266 -22.25 1 25.05 85 GLU B CA 1
ATOM 5669 C C . GLU B 1 85 ? -31.922 -21.516 -21.109 1 25.05 85 GLU B C 1
ATOM 5671 O O . GLU B 1 85 ? -31.766 -20.297 -21.156 1 25.05 85 GLU B O 1
ATOM 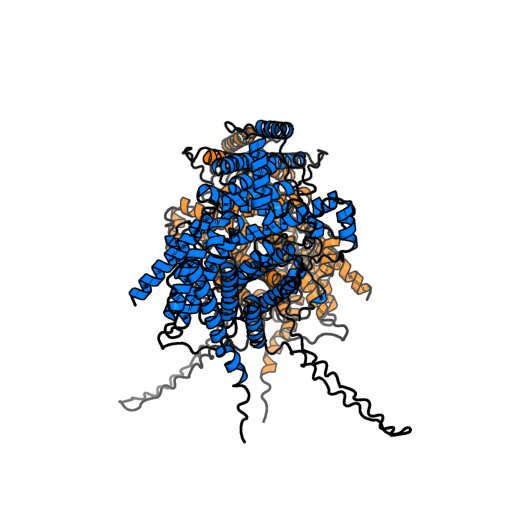5676 N N . VAL B 1 86 ? -32.438 -21.844 -19.953 1 27.89 86 VAL B N 1
ATOM 5677 C CA . VAL B 1 86 ? -31.703 -21.406 -18.781 1 27.89 86 VAL B CA 1
ATOM 5678 C C . VAL B 1 86 ? -30.219 -21.406 -19.078 1 27.89 86 VAL B C 1
ATOM 5680 O O . VAL B 1 86 ? -29.656 -22.438 -19.484 1 27.89 86 VAL B O 1
ATOM 5683 N N . PRO B 1 87 ? -29.781 -20.203 -19.453 1 26.67 87 PRO B N 1
ATOM 5684 C CA . PRO B 1 87 ? -28.375 -20.172 -19.844 1 26.67 87 PRO B CA 1
ATOM 5685 C C . PRO B 1 87 ? -27.5 -21.062 -18.969 1 26.67 87 PRO B C 1
ATOM 5687 O O . PRO B 1 87 ? -27.625 -21.062 -17.75 1 26.67 87 PRO B O 1
ATOM 5690 N N . THR B 1 88 ? -27.391 -22.266 -19.422 1 29.72 88 THR B N 1
ATOM 5691 C CA . THR B 1 88 ? -26.531 -23.281 -18.828 1 29.72 88 THR B CA 1
ATOM 5692 C C . THR B 1 88 ? -25.219 -22.672 -18.328 1 29.72 88 THR B C 1
ATOM 5694 O O . THR B 1 88 ? -24.578 -21.906 -19.047 1 29.72 88 THR B O 1
ATOM 5697 N N . ILE B 1 89 ? -25.109 -22.484 -17.109 1 33.97 89 ILE B N 1
ATOM 5698 C CA . ILE B 1 89 ? -24.016 -21.797 -16.422 1 33.97 89 ILE B CA 1
ATOM 5699 C C . ILE B 1 89 ? -22.672 -22.234 -17.016 1 33.97 89 ILE B C 1
ATOM 5701 O O . ILE B 1 89 ? -21.875 -21.375 -17.438 1 33.97 89 ILE B O 1
ATOM 5705 N N . PHE B 1 90 ? -21.812 -22.953 -16.234 1 31.81 90 PHE B N 1
ATOM 5706 C CA . PHE B 1 90 ? -20.531 -23.062 -16.906 1 31.81 90 PHE B CA 1
ATOM 5707 C C . PHE B 1 90 ? -20.609 -24.016 -18.094 1 31.81 90 PHE B C 1
ATOM 5709 O O . PHE B 1 90 ? -20.859 -25.203 -17.922 1 31.81 90 PHE B O 1
ATOM 5716 N N . PRO B 1 91 ? -21.375 -23.703 -19.25 1 32.22 91 PRO B N 1
ATOM 5717 C CA . PRO B 1 91 ? -21.453 -24.672 -20.344 1 32.22 91 PRO B CA 1
ATOM 5718 C C . PRO B 1 91 ? -20.094 -25.266 -20.719 1 32.22 91 PRO B C 1
ATOM 5720 O O . PRO B 1 91 ? -19.062 -24.641 -20.469 1 32.22 91 PRO B O 1
ATOM 5723 N N . ALA B 1 92 ? -20.062 -26.562 -21.125 1 32.53 92 ALA B N 1
ATOM 5724 C CA . ALA B 1 92 ? -18.922 -27.188 -21.781 1 32.53 92 ALA B CA 1
ATOM 5725 C C . ALA B 1 92 ? -18.422 -26.344 -22.953 1 32.53 92 ALA B C 1
ATOM 5727 O O . ALA B 1 92 ? -19.219 -25.891 -23.781 1 32.53 92 ALA B O 1
ATOM 5728 N N . PRO B 1 93 ? -17.344 -25.609 -22.844 1 31.72 93 PRO B N 1
ATOM 5729 C CA . PRO B 1 93 ? -16.922 -24.984 -24.094 1 31.72 93 PRO B CA 1
ATOM 5730 C C . PRO B 1 93 ? -17.188 -25.875 -25.312 1 31.72 93 PRO B C 1
ATOM 5732 O O . PRO B 1 93 ? -17.141 -27.109 -25.219 1 31.72 93 PRO B O 1
ATOM 5735 N N . GLN B 1 94 ? -18.172 -25.609 -26.109 1 30.22 94 GLN B N 1
ATOM 5736 C CA . GLN B 1 94 ? -18.141 -26.281 -27.406 1 30.22 94 GLN B CA 1
ATOM 5737 C C . GLN B 1 94 ? -16.719 -26.328 -27.969 1 30.22 94 GLN B C 1
ATOM 5739 O O . GLN B 1 94 ? -16.016 -25.312 -27.984 1 30.22 94 GLN B O 1
ATOM 5744 N N . ILE B 1 95 ? -16.078 -27.531 -27.984 1 31.56 95 ILE B N 1
ATOM 5745 C CA . ILE B 1 95 ? -14.844 -27.781 -28.719 1 31.56 95 ILE B CA 1
ATOM 5746 C C . ILE B 1 95 ? -14.891 -27.094 -30.078 1 31.56 95 ILE B C 1
ATOM 5748 O O . ILE B 1 95 ? -15.602 -27.531 -30.984 1 31.56 95 ILE B O 1
ATOM 5752 N N . ALA B 1 96 ? -15.195 -25.906 -30.219 1 33.06 96 ALA B N 1
ATOM 5753 C CA . ALA B 1 96 ? -14.883 -25.484 -31.578 1 33.06 96 ALA B CA 1
ATOM 5754 C C . ALA B 1 96 ? -13.461 -25.906 -31.953 1 33.06 96 ALA B C 1
ATOM 5756 O O . ALA B 1 96 ? -12.492 -25.516 -31.297 1 33.06 96 ALA B O 1
ATOM 5757 N N . LEU B 1 97 ? -13.242 -26.984 -32.625 1 29.73 97 LEU B N 1
ATOM 5758 C CA . LEU B 1 97 ? -12.07 -27.406 -33.375 1 29.73 97 LEU B CA 1
ATOM 5759 C C . LEU B 1 97 ? -11.461 -26.25 -34.125 1 29.73 97 LEU B C 1
ATOM 5761 O O . LEU B 1 97 ? -11.531 -26.203 -35.375 1 29.73 97 LEU B O 1
ATOM 5765 N N . GLY B 1 98 ? -11.844 -25 -33.875 1 31.48 98 GLY B N 1
ATOM 5766 C CA . GLY B 1 98 ? -10.984 -24.219 -34.75 1 31.48 98 GLY B CA 1
ATOM 5767 C C . GLY B 1 98 ? -9.516 -24.594 -34.625 1 31.48 98 GLY B C 1
ATOM 5768 O O . GLY B 1 98 ? -9.086 -25.141 -33.625 1 31.48 98 GLY B O 1
ATOM 5769 N N . ALA B 1 99 ? -8.836 -24.766 -35.75 1 31.89 99 ALA B N 1
ATOM 5770 C CA . ALA B 1 99 ? -7.414 -25.047 -35.906 1 31.89 99 ALA B CA 1
ATOM 5771 C C . ALA B 1 99 ? -6.59 -24.359 -34.812 1 31.89 99 ALA B C 1
ATOM 5773 O O . ALA B 1 99 ? -6.469 -23.141 -34.812 1 31.89 99 ALA B O 1
ATOM 5774 N N . GLN B 1 100 ? -6.812 -24.656 -33.625 1 37.28 100 GLN B N 1
ATOM 5775 C CA . GLN B 1 100 ? -5.906 -24.141 -32.625 1 37.28 100 GLN B CA 1
ATOM 5776 C C . GLN B 1 100 ? -4.457 -24.188 -33.094 1 37.28 100 GLN B C 1
ATOM 5778 O O . GLN B 1 100 ? -3.893 -25.266 -33.312 1 37.28 100 GLN B O 1
ATOM 5783 N N . ILE B 1 101 ? -4.098 -23.453 -34 1 35.38 101 ILE B N 1
ATOM 5784 C CA . ILE B 1 101 ? -2.68 -23.281 -34.312 1 35.38 101 ILE B CA 1
ATOM 5785 C C . ILE B 1 101 ? -1.881 -23.266 -33 1 35.38 101 ILE B C 1
ATOM 5787 O O . ILE B 1 101 ? -1.963 -22.312 -32.219 1 35.38 101 ILE B O 1
ATOM 5791 N N . VAL B 1 102 ? -1.915 -24.344 -32.375 1 42.91 102 VAL B N 1
ATOM 5792 C CA . VAL B 1 102 ? -0.93 -24.391 -31.297 1 42.91 102 VAL B CA 1
ATOM 5793 C C . VAL B 1 102 ? 0.439 -23.969 -31.828 1 42.91 102 VAL B C 1
ATOM 5795 O O . VAL B 1 102 ? 1.054 -24.703 -32.625 1 42.91 102 VAL B O 1
ATOM 5798 N N . PRO B 1 103 ? 0.722 -22.766 -32.062 1 45.47 103 PRO B N 1
ATOM 5799 C CA . PRO B 1 103 ? 2.043 -22.453 -32.625 1 45.47 103 PRO B CA 1
ATOM 5800 C C . PRO B 1 103 ? 3.174 -23.172 -31.906 1 45.47 103 PRO B C 1
ATOM 5802 O O . PRO B 1 103 ? 3.139 -23.328 -30.672 1 45.47 103 PRO B O 1
ATOM 5805 N N . HIS B 1 104 ? 3.67 -24.25 -32.5 1 48.94 104 HIS B N 1
ATOM 5806 C CA . HIS B 1 104 ? 4.883 -24.922 -32.062 1 48.94 104 HIS B CA 1
ATOM 5807 C C . HIS B 1 104 ? 5.973 -23.922 -31.703 1 48.94 104 HIS B C 1
ATOM 5809 O O . HIS B 1 104 ? 6.574 -23.312 -32.594 1 48.94 104 HIS B O 1
ATOM 5815 N N . PHE B 1 105 ? 5.824 -23.266 -30.672 1 55.84 105 PHE B N 1
ATOM 5816 C CA . PHE B 1 105 ? 6.895 -22.391 -30.188 1 55.84 105 PHE B CA 1
ATOM 5817 C C . PHE B 1 105 ? 8.18 -23.188 -29.984 1 55.84 105 PHE B C 1
ATOM 5819 O O . PHE B 1 105 ? 8.195 -24.188 -29.266 1 55.84 105 PHE B O 1
ATOM 5826 N N . THR B 1 106 ? 9.094 -23.109 -30.922 1 64.56 106 THR B N 1
ATOM 5827 C CA . THR B 1 106 ? 10.422 -23.672 -30.719 1 64.56 106 THR B CA 1
ATOM 5828 C C . THR B 1 106 ? 11.109 -23 -29.531 1 64.56 106 THR B C 1
ATOM 5830 O O . THR B 1 106 ? 11.203 -21.766 -29.469 1 64.56 106 THR B O 1
ATOM 5833 N N . HIS B 1 107 ? 11.406 -23.766 -28.531 1 75.94 107 HIS B N 1
ATOM 5834 C CA . HIS B 1 107 ? 12.086 -23.266 -27.344 1 75.94 107 HIS B CA 1
ATOM 5835 C C . HIS B 1 107 ? 13.391 -22.562 -27.703 1 75.94 107 HIS B C 1
ATOM 5837 O O . HIS B 1 107 ? 14.188 -23.094 -28.484 1 75.94 107 HIS B O 1
ATOM 5843 N N . PRO B 1 108 ? 13.484 -21.375 -27.234 1 82.06 108 PRO B N 1
ATOM 5844 C CA . PRO B 1 108 ? 14.719 -20.656 -27.547 1 82.06 108 PRO B CA 1
ATOM 5845 C C . PRO B 1 108 ? 15.969 -21.359 -27.016 1 82.06 108 PRO B C 1
ATOM 5847 O O . PRO B 1 108 ? 15.914 -22.016 -25.984 1 82.06 108 PRO B O 1
ATOM 5850 N N . THR B 1 109 ? 17 -21.422 -27.781 1 89.81 109 THR B N 1
ATOM 5851 C CA . THR B 1 109 ? 18.297 -21.984 -27.406 1 89.81 109 THR B CA 1
ATOM 5852 C C . THR B 1 109 ? 19.297 -20.875 -27.078 1 89.81 109 THR B C 1
ATOM 5854 O O . THR B 1 109 ? 19.156 -19.75 -27.562 1 89.81 109 THR B O 1
ATOM 5857 N N . VAL B 1 110 ? 20.203 -21.156 -26.188 1 95.06 110 VAL B N 1
ATOM 5858 C CA . VAL B 1 110 ? 21.25 -20.219 -25.828 1 95.06 110 VAL B CA 1
ATOM 5859 C C . VAL B 1 110 ? 22.547 -20.578 -26.547 1 95.06 110 VAL B C 1
ATOM 5861 O O . VAL B 1 110 ? 23.172 -21.578 -26.234 1 95.06 110 VAL B O 1
ATOM 5864 N N . ALA B 1 111 ? 22.922 -19.75 -27.484 1 94.19 111 ALA B N 1
ATOM 5865 C CA . ALA B 1 111 ? 24.156 -19.984 -28.219 1 94.19 111 ALA B CA 1
ATOM 5866 C C . ALA B 1 111 ? 25.375 -19.641 -27.375 1 94.19 111 ALA B C 1
ATOM 5868 O O . ALA B 1 111 ? 25.266 -18.922 -26.375 1 94.19 111 ALA B O 1
ATOM 5869 N N . GLU B 1 112 ? 26.531 -20.141 -27.797 1 94.44 112 GLU B N 1
ATOM 5870 C CA . GLU B 1 112 ? 27.75 -19.906 -27.031 1 94.44 112 GLU B CA 1
ATOM 5871 C C . GLU B 1 112 ? 28.125 -18.438 -27 1 94.44 112 GLU B C 1
ATOM 5873 O O . GLU B 1 112 ? 28.656 -17.938 -26.016 1 94.44 112 GLU B O 1
ATOM 5878 N N . TYR B 1 113 ? 27.891 -17.75 -28.094 1 93.62 113 TYR B N 1
ATOM 5879 C CA . TYR B 1 113 ? 28.234 -16.328 -28.109 1 93.62 113 TYR B CA 1
ATOM 5880 C C . TYR B 1 113 ? 27.359 -15.547 -27.141 1 93.62 113 TYR B C 1
ATOM 5882 O O . TYR B 1 113 ? 27.797 -14.562 -26.547 1 93.62 113 TYR B O 1
ATOM 5890 N N . GLN B 1 114 ? 26.141 -15.977 -27.062 1 94.88 114 GLN B N 1
ATOM 5891 C CA . GLN B 1 114 ? 25.234 -15.352 -26.109 1 94.88 114 GLN B CA 1
ATOM 5892 C C . GLN B 1 114 ? 25.688 -15.602 -24.672 1 94.88 114 GLN B C 1
ATOM 5894 O O . GLN B 1 114 ? 25.656 -14.688 -23.844 1 94.88 114 GLN B O 1
ATOM 5899 N N . ARG B 1 115 ? 26 -16.844 -24.375 1 95.88 115 ARG B N 1
ATOM 5900 C CA . ARG B 1 115 ? 26.531 -17.172 -23.047 1 95.88 115 ARG B CA 1
ATOM 5901 C C . ARG B 1 115 ? 27.766 -16.328 -22.719 1 95.88 115 ARG B C 1
ATOM 5903 O O . ARG B 1 115 ? 27.891 -15.828 -21.609 1 95.88 115 ARG B O 1
ATOM 5910 N N . ASN B 1 116 ? 28.688 -16.203 -23.719 1 93.75 116 ASN B N 1
ATOM 5911 C CA . ASN B 1 116 ? 29.906 -15.438 -23.516 1 93.75 116 ASN B CA 1
ATOM 5912 C C . ASN B 1 116 ? 29.609 -13.961 -23.266 1 93.75 116 ASN B C 1
ATOM 5914 O O . ASN B 1 116 ? 30.281 -13.32 -22.453 1 93.75 116 ASN B O 1
ATOM 5918 N N . SER B 1 117 ? 28.672 -13.516 -23.984 1 93.94 117 SER B N 1
ATOM 5919 C CA . SER B 1 117 ? 28.266 -12.133 -23.781 1 93.94 117 SER B CA 1
ATOM 5920 C C . SER B 1 117 ? 27.719 -11.914 -22.375 1 93.94 117 SER B C 1
ATOM 5922 O O . SER B 1 117 ? 28.031 -10.914 -21.719 1 93.94 117 SER B O 1
ATOM 5924 N N . LEU B 1 118 ? 26.859 -12.836 -21.922 1 94.75 118 LEU B N 1
ATOM 5925 C CA . LEU B 1 118 ? 26.312 -12.766 -20.578 1 94.75 118 LEU B CA 1
ATOM 5926 C C . LEU B 1 118 ? 27.422 -12.867 -19.531 1 94.75 118 LEU B C 1
ATOM 5928 O O . LEU B 1 118 ? 27.406 -12.133 -18.547 1 94.75 118 LEU B O 1
ATOM 5932 N N . LEU B 1 119 ? 28.375 -13.734 -19.781 1 93.06 119 LEU B N 1
ATOM 5933 C CA . LEU B 1 119 ? 29.5 -13.922 -18.859 1 93.06 119 LEU B CA 1
ATOM 5934 C C . LEU B 1 119 ? 30.328 -12.641 -18.75 1 93.06 119 LEU B C 1
ATOM 5936 O O . LEU B 1 119 ? 30.766 -12.281 -17.656 1 93.06 119 LEU B O 1
ATOM 5940 N N . GLN B 1 120 ? 30.5 -11.984 -19.828 1 91.12 120 GLN B N 1
ATOM 5941 C CA . GLN B 1 120 ? 31.234 -10.719 -19.828 1 91.12 120 GLN B CA 1
ATOM 5942 C C . GLN B 1 120 ? 30.5 -9.664 -19 1 91.12 120 GLN B C 1
ATOM 5944 O O . GLN B 1 120 ? 31.141 -8.906 -18.25 1 91.12 120 GLN B O 1
ATOM 5949 N N . SER B 1 121 ? 29.219 -9.648 -19.156 1 89.69 121 SER B N 1
ATOM 5950 C CA . SER B 1 121 ? 28.422 -8.711 -18.375 1 89.69 121 SER B CA 1
ATOM 5951 C C . SER B 1 121 ? 28.5 -9 -16.891 1 89.69 121 SER B C 1
ATOM 5953 O O . SER B 1 121 ? 28.609 -8.086 -16.078 1 89.69 121 SER B O 1
ATOM 5955 N N . ILE B 1 122 ? 28.453 -10.25 -16.531 1 90.56 122 ILE B N 1
ATOM 5956 C CA . ILE B 1 122 ? 28.484 -10.672 -15.141 1 90.56 122 ILE B CA 1
ATOM 5957 C C . ILE B 1 122 ? 29.844 -10.328 -14.523 1 90.56 122 ILE B C 1
ATOM 5959 O O . ILE B 1 122 ? 29.906 -9.82 -13.406 1 90.56 122 ILE B O 1
ATOM 5963 N N . ASN B 1 123 ? 30.875 -10.602 -15.273 1 87.06 123 ASN B N 1
ATOM 5964 C CA . ASN B 1 123 ? 32.219 -10.344 -14.789 1 87.06 123 ASN B CA 1
ATOM 5965 C C . ASN B 1 123 ? 32.469 -8.852 -14.539 1 87.06 123 ASN B C 1
ATOM 5967 O O . ASN B 1 123 ? 33.281 -8.477 -13.688 1 87.06 123 ASN B O 1
ATOM 5971 N N . GLY B 1 124 ? 31.75 -8.125 -15.234 1 83.5 124 GLY B N 1
ATOM 5972 C CA . GLY B 1 124 ? 31.859 -6.688 -15.039 1 83.5 124 GLY B CA 1
ATOM 5973 C C . GLY B 1 124 ? 31.406 -6.238 -13.664 1 83.5 124 GLY B C 1
ATOM 5974 O O . GLY B 1 124 ? 31.812 -5.18 -13.188 1 83.5 124 GLY B O 1
ATOM 5975 N N . PHE B 1 125 ? 30.641 -7.07 -12.977 1 80.88 125 PHE B N 1
ATOM 5976 C CA . PHE B 1 125 ? 30.109 -6.691 -11.672 1 80.88 125 PHE B CA 1
ATOM 5977 C C . PHE B 1 125 ? 30.953 -7.289 -10.555 1 80.88 125 PHE B C 1
ATOM 5979 O O . PHE B 1 125 ? 30.719 -7.016 -9.375 1 80.88 125 PHE B O 1
ATOM 5986 N N . GLY B 1 126 ? 32.031 -8.055 -10.844 1 70.38 126 GLY B N 1
ATOM 5987 C CA . GLY B 1 126 ? 33.031 -8.539 -9.906 1 70.38 126 GLY B CA 1
ATOM 5988 C C . GLY B 1 126 ? 32.469 -9.562 -8.93 1 70.38 126 GLY B C 1
ATOM 5989 O O . GLY B 1 126 ? 32.812 -9.539 -7.742 1 70.38 126 GLY B O 1
ATOM 5990 N N . LEU B 1 127 ? 31.547 -10.336 -9.258 1 71.56 127 LEU B N 1
ATOM 5991 C CA . LEU B 1 127 ? 31.031 -11.344 -8.336 1 71.56 127 LEU B CA 1
ATOM 5992 C C . LEU B 1 127 ? 31.953 -12.555 -8.289 1 71.56 127 LEU B C 1
ATOM 5994 O O . LEU B 1 127 ? 32.281 -13.141 -9.328 1 71.56 127 LEU B O 1
ATOM 5998 N N . PRO B 1 128 ? 32.688 -12.797 -7.207 1 64.38 128 PRO B N 1
ATOM 5999 C CA . PRO B 1 128 ? 33.656 -13.875 -7.176 1 64.38 128 PRO B CA 1
ATOM 6000 C C . PRO B 1 128 ? 33.031 -15.258 -7.082 1 64.38 128 PRO B C 1
ATOM 6002 O O . PRO B 1 128 ? 31.938 -15.406 -6.504 1 64.38 128 PRO B O 1
ATOM 6005 N N . GLY B 1 129 ? 33.656 -16.25 -7.727 1 66.38 129 GLY B N 1
ATOM 6006 C CA . GLY B 1 129 ? 33.531 -17.656 -7.363 1 66.38 129 GLY B CA 1
ATOM 6007 C C . GLY B 1 129 ? 32.406 -18.375 -8.102 1 66.38 129 GLY B C 1
ATOM 6008 O O . GLY B 1 129 ? 32.344 -19.609 -8.055 1 66.38 129 GLY B O 1
ATOM 6009 N N . TRP B 1 130 ? 31.484 -17.625 -8.727 1 80.25 130 TRP B N 1
ATOM 6010 C CA . TRP B 1 130 ? 30.406 -18.391 -9.352 1 80.25 130 TRP B CA 1
ATOM 6011 C C . TRP B 1 130 ? 30.625 -18.516 -10.852 1 80.25 130 TRP B C 1
ATOM 6013 O O . TRP B 1 130 ? 31.062 -17.562 -11.508 1 80.25 130 TRP B O 1
ATOM 6023 N N . LYS B 1 131 ? 30.484 -19.781 -11.281 1 87.06 131 LYS B N 1
ATOM 6024 C CA . LYS B 1 131 ? 30.672 -20.047 -12.703 1 87.06 131 LYS B CA 1
ATOM 6025 C C . LYS B 1 131 ? 29.328 -20.172 -13.414 1 87.06 131 LYS B C 1
ATOM 6027 O O . LYS B 1 131 ? 28.453 -20.922 -12.969 1 87.06 131 LYS B O 1
ATOM 6032 N N . LEU B 1 132 ? 29.203 -19.516 -14.492 1 94.06 132 LEU B N 1
ATOM 6033 C CA . LEU B 1 132 ? 28 -19.594 -15.32 1 94.06 132 LEU B CA 1
ATOM 6034 C C . LEU B 1 132 ? 27.859 -20.969 -15.938 1 94.06 132 LEU B C 1
ATOM 6036 O O . LEU B 1 132 ? 28.828 -21.531 -16.469 1 94.06 132 LEU B O 1
ATOM 6040 N N . PRO B 1 133 ? 26.734 -21.594 -15.789 1 95.12 133 PRO B N 1
ATOM 6041 C CA . PRO B 1 133 ? 26.516 -22.906 -16.391 1 95.12 133 PRO B CA 1
ATOM 6042 C C . PRO B 1 133 ? 26.75 -22.922 -17.891 1 95.12 133 PRO B C 1
ATOM 6044 O O . PRO B 1 133 ? 26.844 -21.859 -18.516 1 95.12 133 PRO B O 1
ATOM 6047 N N . SER B 1 134 ? 26.891 -24.141 -18.516 1 95.5 134 SER B N 1
ATOM 6048 C CA . SER B 1 134 ? 27.156 -24.312 -19.938 1 95.5 134 SER B CA 1
ATOM 6049 C C . SER B 1 134 ? 25.969 -23.859 -20.781 1 95.5 134 SER B C 1
ATOM 6051 O O . SER B 1 134 ? 24.875 -23.672 -20.266 1 95.5 134 SER B O 1
ATOM 6053 N N . SER B 1 135 ? 26.188 -23.625 -22.078 1 95.81 135 SER B N 1
ATOM 6054 C CA . SER B 1 135 ? 25.141 -23.234 -23.016 1 95.81 135 SER B CA 1
ATOM 6055 C C . SER B 1 135 ? 24 -24.266 -23.031 1 95.81 135 SER B C 1
ATOM 6057 O O . SER B 1 135 ? 22.828 -23.891 -23.094 1 95.81 135 SER B O 1
ATOM 6059 N N . ASP B 1 136 ? 24.344 -25.484 -22.922 1 94.94 136 ASP B N 1
ATOM 6060 C CA . ASP B 1 136 ? 23.344 -26.547 -22.891 1 94.94 136 ASP B CA 1
ATOM 6061 C C . ASP B 1 136 ? 22.484 -26.453 -21.625 1 94.94 136 ASP B C 1
ATOM 6063 O O . ASP B 1 136 ? 21.266 -26.641 -21.688 1 94.94 136 ASP B O 1
ATOM 6067 N N . SER B 1 137 ? 23.156 -26.234 -20.562 1 96.31 137 SER B N 1
ATOM 6068 C CA . SER B 1 137 ? 22.438 -26.094 -19.312 1 96.31 137 SER B CA 1
ATOM 6069 C C . SER B 1 137 ? 21.5 -24.891 -19.328 1 96.31 137 SER B C 1
ATOM 6071 O O . SER B 1 137 ? 20.359 -24.969 -18.906 1 96.31 137 SER B O 1
ATOM 6073 N N . LEU B 1 138 ? 22.031 -23.766 -19.828 1 96.75 138 LEU B N 1
ATOM 6074 C CA . LEU B 1 138 ? 21.219 -22.562 -19.891 1 96.75 138 LEU B CA 1
ATOM 6075 C C . LEU B 1 138 ? 20.016 -22.766 -20.828 1 96.75 138 LEU B C 1
ATOM 6077 O O . LEU B 1 138 ? 18.938 -22.234 -20.562 1 96.75 138 LEU B O 1
ATOM 6081 N N . THR B 1 139 ? 20.25 -23.5 -21.906 1 95.75 139 THR B N 1
ATOM 6082 C CA . THR B 1 139 ? 19.156 -23.828 -22.812 1 95.75 139 THR B CA 1
ATOM 6083 C C . THR B 1 139 ? 18.094 -24.656 -22.094 1 95.75 139 THR B C 1
ATOM 6085 O O . THR B 1 139 ? 16.891 -24.422 -22.266 1 95.75 139 THR B O 1
ATOM 6088 N N . ARG B 1 140 ? 18.578 -25.594 -21.328 1 95.31 140 ARG B N 1
ATOM 6089 C CA . ARG B 1 140 ? 17.656 -26.406 -20.531 1 95.31 140 ARG B CA 1
ATOM 6090 C C . ARG B 1 140 ? 16.906 -25.562 -19.516 1 95.31 140 ARG B C 1
ATOM 6092 O O . ARG B 1 140 ? 15.703 -25.75 -19.312 1 95.31 140 ARG B O 1
ATOM 6099 N N . PHE B 1 141 ? 17.578 -24.625 -18.875 1 96.81 141 PHE B N 1
ATOM 6100 C CA . PHE B 1 141 ? 16.938 -23.75 -17.906 1 96.81 141 PHE B CA 1
ATOM 6101 C C . PHE B 1 141 ? 15.938 -22.828 -18.578 1 96.81 141 PHE B C 1
ATOM 6103 O O . PHE B 1 141 ? 14.852 -22.594 -18.031 1 96.81 141 PHE B O 1
ATOM 6110 N N . LEU B 1 142 ? 16.281 -22.266 -19.672 1 95.81 142 LEU B N 1
ATOM 6111 C CA . LEU B 1 142 ? 15.344 -21.422 -20.406 1 95.81 142 LEU B CA 1
ATOM 6112 C C . LEU B 1 142 ? 14.102 -22.219 -20.812 1 95.81 142 LEU B C 1
ATOM 6114 O O . LEU B 1 142 ? 12.984 -21.688 -20.781 1 95.81 142 LEU B O 1
ATOM 6118 N N . ALA B 1 143 ? 14.312 -23.469 -21.203 1 93.56 143 ALA B N 1
ATOM 6119 C CA . ALA B 1 143 ? 13.188 -24.359 -21.484 1 93.56 143 ALA B CA 1
ATOM 6120 C C . ALA B 1 143 ? 12.328 -24.562 -20.234 1 93.56 143 ALA B C 1
ATOM 6122 O O . ALA B 1 143 ? 11.102 -24.594 -20.312 1 93.56 143 ALA B O 1
ATOM 6123 N N . GLY B 1 144 ? 13.016 -24.719 -19.094 1 92.62 144 GLY B N 1
ATOM 6124 C CA . GLY B 1 144 ? 12.297 -24.828 -17.844 1 92.62 144 GLY B CA 1
ATOM 6125 C C . GLY B 1 144 ? 11.461 -23.609 -17.516 1 92.62 144 GLY B C 1
ATOM 6126 O O . GLY B 1 144 ? 10.383 -23.734 -16.938 1 92.62 144 GLY B O 1
ATOM 6127 N N . TYR B 1 145 ? 11.969 -22.438 -17.875 1 95.06 145 TYR B N 1
ATOM 6128 C CA . TYR B 1 145 ? 11.219 -21.203 -17.703 1 95.06 145 TYR B CA 1
ATOM 6129 C C . TYR B 1 145 ? 9.945 -21.219 -18.531 1 95.06 145 TYR B C 1
ATOM 6131 O O . TYR B 1 145 ? 8.859 -20.922 -18.031 1 95.06 145 TYR B O 1
ATOM 6139 N N . PHE B 1 146 ? 9.977 -21.578 -19.781 1 92.5 146 PHE B N 1
ATOM 6140 C CA . PHE B 1 146 ? 8.859 -21.469 -20.719 1 92.5 146 PHE B CA 1
ATOM 6141 C C . PHE B 1 146 ? 7.867 -22.594 -20.531 1 92.5 146 PHE B C 1
ATOM 6143 O O . PHE B 1 146 ? 6.695 -22.469 -20.891 1 92.5 146 PHE B O 1
ATOM 6150 N N . THR B 1 147 ? 8.289 -23.703 -19.859 1 88 147 THR B N 1
ATOM 6151 C CA . THR B 1 147 ? 7.387 -24.828 -19.688 1 88 147 THR B CA 1
ATOM 6152 C C . THR B 1 147 ? 6.855 -24.891 -18.266 1 88 147 THR B C 1
ATOM 6154 O O . THR B 1 147 ? 5.781 -25.438 -18.016 1 88 147 THR B O 1
ATOM 6157 N N . GLY B 1 148 ? 7.594 -24.328 -17.406 1 88.25 148 GLY B N 1
ATOM 6158 C CA . GLY B 1 148 ? 7.223 -24.484 -16.016 1 88.25 148 GLY B CA 1
ATOM 6159 C C . GLY B 1 148 ? 6.648 -23.203 -15.414 1 88.25 148 GLY B C 1
ATOM 6160 O O . GLY B 1 148 ? 5.684 -23.25 -14.648 1 88.25 148 GLY B O 1
ATOM 6161 N N . PHE B 1 149 ? 7.258 -22.078 -15.672 1 91.88 149 PHE B N 1
ATOM 6162 C CA . PHE B 1 149 ? 6.863 -20.828 -15.047 1 91.88 149 PHE B CA 1
ATOM 6163 C C . PHE B 1 149 ? 5.961 -20.016 -15.977 1 91.88 149 PHE B C 1
ATOM 6165 O O . PHE B 1 149 ? 4.906 -19.531 -15.555 1 91.88 149 PHE B O 1
ATOM 6172 N N . TYR B 1 150 ? 6.238 -19.938 -17.188 1 92.25 150 TYR B N 1
ATOM 6173 C CA . TYR B 1 150 ? 5.617 -19.062 -18.172 1 92.25 150 TYR B CA 1
ATOM 6174 C C . TYR B 1 150 ? 4.133 -19.375 -18.328 1 92.25 150 TYR B C 1
ATOM 6176 O O . TYR B 1 150 ? 3.305 -18.469 -18.422 1 92.25 150 TYR B O 1
ATOM 6184 N N . PRO B 1 151 ? 3.723 -20.609 -18.312 1 89.94 151 PRO B N 1
ATOM 6185 C CA . PRO B 1 151 ? 2.295 -20.891 -18.484 1 89.94 151 PRO B CA 1
ATOM 6186 C C . PRO B 1 151 ? 1.435 -20.281 -17.375 1 89.94 151 PRO B C 1
ATOM 6188 O O . PRO B 1 151 ? 0.263 -19.969 -17.609 1 89.94 151 PRO B O 1
ATOM 6191 N N . TYR B 1 152 ? 2.025 -20.078 -16.234 1 91.12 152 TYR B N 1
ATOM 6192 C CA . TYR B 1 152 ? 1.279 -19.547 -15.094 1 91.12 152 TYR B CA 1
ATOM 6193 C C . TYR B 1 152 ? 1.415 -18.031 -15.008 1 91.12 152 TYR B C 1
ATOM 6195 O O . TYR B 1 152 ? 0.642 -17.375 -14.312 1 91.12 152 TYR B O 1
ATOM 6203 N N . ALA B 1 153 ? 2.373 -17.531 -15.68 1 94.44 153 ALA B N 1
ATOM 6204 C CA . ALA B 1 153 ? 2.604 -16.094 -15.742 1 94.44 153 ALA B CA 1
ATOM 6205 C C . ALA B 1 153 ? 3.135 -15.68 -17.109 1 94.44 153 ALA B C 1
ATOM 6207 O O . ALA B 1 153 ? 4.277 -15.242 -17.234 1 94.44 153 ALA B O 1
ATOM 6208 N N . PRO B 1 154 ? 2.25 -15.703 -18.109 1 95.06 154 PRO B N 1
ATOM 6209 C CA . PRO B 1 154 ? 2.699 -15.445 -19.484 1 95.06 154 PRO B CA 1
ATOM 6210 C C . PRO B 1 154 ? 2.883 -13.961 -19.766 1 95.06 154 PRO B C 1
ATOM 6212 O O . PRO B 1 154 ? 2.094 -13.367 -20.516 1 95.06 154 PRO B O 1
ATOM 6215 N N . PHE B 1 155 ? 3.98 -13.391 -19.266 1 96.94 155 PHE B N 1
ATOM 6216 C CA . PHE B 1 155 ? 4.219 -11.969 -19.516 1 96.94 155 PHE B CA 1
ATOM 6217 C C . PHE B 1 155 ? 5.387 -11.781 -20.469 1 96.94 155 PHE B C 1
ATOM 6219 O O . PHE B 1 155 ? 5.668 -10.656 -20.891 1 96.94 155 PHE B O 1
ATOM 6226 N N . THR B 1 156 ? 6.09 -12.844 -20.844 1 95.88 156 THR B N 1
ATOM 6227 C CA . THR B 1 156 ? 7.113 -12.797 -21.875 1 95.88 156 THR B CA 1
ATOM 6228 C C . THR B 1 156 ? 6.539 -13.242 -23.219 1 95.88 156 THR B C 1
ATOM 6230 O O . THR B 1 156 ? 6.047 -14.359 -23.359 1 95.88 156 THR B O 1
ATOM 6233 N N . HIS B 1 157 ? 6.559 -12.391 -24.172 1 95.5 157 HIS B N 1
ATOM 6234 C CA . HIS B 1 157 ? 6.062 -12.766 -25.484 1 95.5 157 HIS B CA 1
ATOM 6235 C C . HIS B 1 157 ? 7.027 -13.711 -26.188 1 95.5 157 HIS B C 1
ATOM 6237 O O . HIS B 1 157 ? 8.023 -13.266 -26.781 1 95.5 157 HIS B O 1
ATOM 6243 N N . ALA B 1 158 ? 6.68 -14.93 -26.297 1 92.81 158 ALA B N 1
ATOM 6244 C CA . ALA B 1 158 ? 7.57 -16 -26.75 1 92.81 158 ALA B CA 1
ATOM 6245 C C . ALA B 1 158 ? 7.977 -15.797 -28.203 1 92.81 158 ALA B C 1
ATOM 6247 O O . ALA B 1 158 ? 9.156 -15.922 -28.547 1 92.81 158 ALA B O 1
ATOM 6248 N N . PRO B 1 159 ? 7.078 -15.352 -29.094 1 91.75 159 PRO B N 1
ATOM 6249 C CA . PRO B 1 159 ? 7.453 -15.25 -30.5 1 91.75 159 PRO B CA 1
ATOM 6250 C C . PRO B 1 159 ? 8.469 -14.141 -30.766 1 91.75 159 PRO B C 1
ATOM 6252 O O . PRO B 1 159 ? 9.25 -14.227 -31.719 1 91.75 159 PRO B O 1
ATOM 6255 N N . THR B 1 160 ? 8.406 -13.094 -29.969 1 92.81 160 THR B N 1
ATOM 6256 C CA . THR B 1 160 ? 9.32 -11.984 -30.203 1 92.81 160 THR B CA 1
ATOM 6257 C C . THR B 1 160 ? 10.438 -11.969 -29.156 1 92.81 160 THR B C 1
ATOM 6259 O O . THR B 1 160 ? 11.141 -10.969 -29.016 1 92.81 160 THR B O 1
ATOM 6262 N N . PHE B 1 161 ? 10.625 -13.047 -28.453 1 93.88 161 PHE B N 1
ATOM 6263 C CA . PHE B 1 161 ? 11.633 -13.117 -27.391 1 93.88 161 PHE B CA 1
ATOM 6264 C C . PHE B 1 161 ? 13.039 -13.102 -27.984 1 93.88 161 PHE B C 1
ATOM 6266 O O . PHE B 1 161 ? 13.336 -13.867 -28.906 1 93.88 161 PHE B O 1
ATOM 6273 N N . ARG B 1 162 ? 13.828 -12.242 -27.5 1 92.25 162 ARG B N 1
ATOM 6274 C CA . ARG B 1 162 ? 15.227 -12.164 -27.891 1 92.25 162 ARG B CA 1
ATOM 6275 C C . ARG B 1 162 ? 16.141 -12.156 -26.672 1 92.25 162 ARG B C 1
ATOM 6277 O O . ARG B 1 162 ? 16.031 -11.273 -25.812 1 92.25 162 ARG B O 1
ATOM 6284 N N . PHE B 1 163 ? 17.062 -13.07 -26.625 1 93.31 163 PHE B N 1
ATOM 6285 C CA . PHE B 1 163 ? 18.031 -13.219 -25.531 1 93.31 163 PHE B CA 1
ATOM 6286 C C . PHE B 1 163 ? 18.812 -11.93 -25.328 1 93.31 163 PHE B C 1
ATOM 6288 O O . PHE B 1 163 ? 18.969 -11.469 -24.188 1 93.31 163 PHE B O 1
ATOM 6295 N N . ASP B 1 164 ? 19.156 -11.273 -26.391 1 91.88 164 ASP B N 1
ATOM 6296 C CA . ASP B 1 164 ? 20.062 -10.125 -26.328 1 91.88 164 ASP B CA 1
ATOM 6297 C C . ASP B 1 164 ? 19.312 -8.859 -25.922 1 91.88 164 ASP B C 1
ATOM 6299 O O . ASP B 1 164 ? 19.938 -7.859 -25.562 1 91.88 164 ASP B O 1
ATOM 6303 N N . ALA B 1 165 ? 18.016 -8.93 -25.953 1 91.25 165 ALA B N 1
ATOM 6304 C CA . ALA B 1 165 ? 17.234 -7.75 -25.594 1 91.25 165 ALA B CA 1
ATOM 6305 C C . ALA B 1 165 ? 16.969 -7.695 -24.094 1 91.25 165 ALA B C 1
ATOM 6307 O O . ALA B 1 165 ? 16.562 -6.66 -23.562 1 91.25 165 ALA B O 1
ATOM 6308 N N . CYS B 1 166 ? 17.328 -8.758 -23.359 1 94.12 166 CYS B N 1
ATOM 6309 C CA . CYS B 1 166 ? 17.078 -8.836 -21.922 1 94.12 166 CYS B CA 1
ATOM 6310 C C . CYS B 1 166 ? 18.297 -8.383 -21.125 1 94.12 166 CYS B C 1
ATOM 6312 O O . CYS B 1 166 ? 19.438 -8.57 -21.562 1 94.12 166 CYS B O 1
ATOM 6314 N N . SER B 1 167 ? 18.047 -7.711 -20.031 1 95.31 167 SER B N 1
ATOM 6315 C CA . SER B 1 167 ? 19.125 -7.383 -19.125 1 95.31 167 SER B CA 1
ATOM 6316 C C . SER B 1 167 ? 19.734 -8.641 -18.516 1 95.31 167 SER B C 1
ATOM 6318 O O . SER B 1 167 ? 19.078 -9.672 -18.422 1 95.31 167 SER B O 1
ATOM 6320 N N . PRO B 1 168 ? 21 -8.609 -18.094 1 95.5 168 PRO B N 1
ATOM 6321 C CA . PRO B 1 168 ? 21.641 -9.797 -17.531 1 95.5 168 PRO B CA 1
ATOM 6322 C C . PRO B 1 168 ? 20.938 -10.305 -16.281 1 95.5 168 PRO B C 1
ATOM 6324 O O . PRO B 1 168 ? 20.844 -11.516 -16.078 1 95.5 168 PRO B O 1
ATOM 6327 N N . GLU B 1 169 ? 20.516 -9.398 -15.367 1 96.94 169 GLU B N 1
ATOM 6328 C CA . GLU B 1 169 ? 19.844 -9.844 -14.156 1 96.94 169 GLU B CA 1
ATOM 6329 C C . GLU B 1 169 ? 18.516 -10.539 -14.484 1 96.94 169 GLU B C 1
ATOM 6331 O O . GLU B 1 169 ? 18.141 -11.5 -13.812 1 96.94 169 GLU B O 1
ATOM 6336 N N . LEU B 1 170 ? 17.797 -10.039 -15.5 1 97.94 170 LEU B N 1
ATOM 6337 C CA . LEU B 1 170 ? 16.547 -10.68 -15.891 1 97.94 170 LEU B CA 1
ATOM 6338 C C . LEU B 1 170 ? 16.812 -12.07 -16.469 1 97.94 170 LEU B C 1
ATOM 6340 O O . LEU B 1 170 ? 16.125 -13.031 -16.109 1 97.94 170 LEU B O 1
ATOM 6344 N N . LEU B 1 171 ? 17.828 -12.18 -17.344 1 97.75 171 LEU B N 1
ATOM 6345 C CA . LEU B 1 171 ? 18.172 -13.477 -17.922 1 97.75 171 LEU B CA 1
ATOM 6346 C C . LEU B 1 171 ? 18.516 -14.477 -16.828 1 97.75 171 LEU B C 1
ATOM 6348 O O . LEU B 1 171 ? 18.016 -15.609 -16.828 1 97.75 171 LEU B O 1
ATOM 6352 N N . LEU B 1 172 ? 19.344 -14.055 -15.945 1 97.94 172 LEU B N 1
ATOM 6353 C CA . LEU B 1 172 ? 19.734 -14.93 -14.852 1 97.94 172 LEU B CA 1
ATOM 6354 C C . LEU B 1 172 ? 18.531 -15.328 -14 1 97.94 172 LEU B C 1
ATOM 6356 O O . LEU B 1 172 ? 18.453 -16.469 -13.531 1 97.94 172 LEU B O 1
ATOM 6360 N N . ALA B 1 173 ? 17.625 -14.375 -13.742 1 98.56 173 ALA B N 1
ATOM 6361 C CA . ALA B 1 173 ? 16.406 -14.688 -12.984 1 98.56 173 ALA B CA 1
ATOM 6362 C C . ALA B 1 173 ? 15.547 -15.711 -13.719 1 98.56 173 ALA B C 1
ATOM 6364 O O . ALA B 1 173 ? 14.984 -16.609 -13.094 1 98.56 173 ALA B O 1
ATOM 6365 N N . MET B 1 174 ? 15.438 -15.547 -15.055 1 98.12 174 MET B N 1
ATOM 6366 C CA . MET B 1 174 ? 14.703 -16.5 -15.867 1 98.12 174 MET B CA 1
ATOM 6367 C C . MET B 1 174 ? 15.344 -17.891 -15.805 1 98.12 174 MET B C 1
ATOM 6369 O O . MET B 1 174 ? 14.648 -18.891 -15.656 1 98.12 174 MET B O 1
ATOM 6373 N N . PHE B 1 175 ? 16.688 -17.906 -15.891 1 98.38 175 PHE B N 1
ATOM 6374 C CA . PHE B 1 175 ? 17.406 -19.172 -15.766 1 98.38 175 PHE B CA 1
ATOM 6375 C C . PHE B 1 175 ? 17.172 -19.797 -14.391 1 98.38 175 PHE B C 1
ATOM 6377 O O . PHE B 1 175 ? 17 -21.016 -14.273 1 98.38 175 PHE B O 1
ATOM 6384 N N . ALA B 1 176 ? 17.188 -18.953 -13.383 1 98.31 176 ALA B N 1
ATOM 6385 C CA . ALA B 1 176 ? 17.062 -19.438 -12.016 1 98.31 176 ALA B CA 1
ATOM 6386 C C . ALA B 1 176 ? 15.711 -20.109 -11.797 1 98.31 176 ALA B C 1
ATOM 6388 O O . ALA B 1 176 ? 15.641 -21.234 -11.281 1 98.31 176 ALA B O 1
ATOM 6389 N N . ILE B 1 177 ? 14.633 -19.469 -12.195 1 97.38 177 ILE B N 1
ATOM 6390 C CA . ILE B 1 177 ? 13.305 -20.031 -11.984 1 97.38 177 ILE B CA 1
ATOM 6391 C C . ILE B 1 177 ? 13.125 -21.266 -12.875 1 97.38 177 ILE B C 1
ATOM 6393 O O . ILE B 1 177 ? 12.453 -22.219 -12.492 1 97.38 177 ILE B O 1
ATOM 6397 N N . GLY B 1 178 ? 13.727 -21.219 -14.094 1 96.56 178 GLY B N 1
ATOM 6398 C CA . GLY B 1 178 ? 13.727 -22.406 -14.945 1 96.56 178 GLY B CA 1
ATOM 6399 C C . GLY B 1 178 ? 14.438 -23.594 -14.32 1 96.56 178 GLY B C 1
ATOM 6400 O O . GLY B 1 178 ? 13.945 -24.719 -14.383 1 96.56 178 GLY B O 1
ATOM 6401 N N . ALA B 1 179 ? 15.586 -23.297 -13.742 1 97.06 179 ALA B N 1
ATOM 6402 C CA . ALA B 1 179 ? 16.328 -24.359 -13.062 1 97.06 179 ALA B CA 1
ATOM 6403 C C . ALA B 1 179 ? 15.539 -24.938 -11.898 1 97.06 179 ALA B C 1
ATOM 6405 O O . ALA B 1 179 ? 15.547 -26.156 -11.68 1 97.06 179 ALA B O 1
ATOM 6406 N N . ALA B 1 180 ? 14.883 -24.078 -11.172 1 94.19 180 ALA B N 1
ATOM 6407 C CA . ALA B 1 180 ? 14.055 -24.531 -10.062 1 94.19 180 ALA B CA 1
ATOM 6408 C C . ALA B 1 180 ? 12.961 -25.469 -10.555 1 94.19 180 ALA B C 1
ATOM 6410 O O . ALA B 1 180 ? 12.672 -26.5 -9.922 1 94.19 180 ALA B O 1
ATOM 6411 N N . ASN B 1 181 ? 12.391 -25.203 -11.727 1 90.31 181 ASN B N 1
ATOM 6412 C CA . ASN B 1 181 ? 11.32 -26.016 -12.281 1 90.31 181 ASN B CA 1
ATOM 6413 C C . ASN B 1 181 ? 11.852 -27.328 -12.844 1 90.31 181 ASN B C 1
ATOM 6415 O O . ASN B 1 181 ? 11.078 -28.25 -13.117 1 90.31 181 ASN B O 1
ATOM 6419 N N . ARG B 1 182 ? 13.133 -27.406 -12.992 1 90.19 182 ARG B N 1
ATOM 6420 C CA . ARG B 1 182 ? 13.766 -28.625 -13.469 1 90.19 182 ARG B CA 1
ATOM 6421 C C . ARG B 1 182 ? 14.43 -29.391 -12.32 1 90.19 182 ARG B C 1
ATOM 6423 O O . ARG B 1 182 ? 15.281 -30.25 -12.547 1 90.19 182 ARG B O 1
ATOM 6430 N N . PHE B 1 183 ? 14.211 -29.078 -11.141 1 90.06 183 PHE B N 1
ATOM 6431 C CA . PHE B 1 183 ? 14.664 -29.75 -9.922 1 90.06 183 PHE B CA 1
ATOM 6432 C C . PHE B 1 183 ? 16.156 -29.547 -9.711 1 90.06 183 PHE B C 1
ATOM 6434 O O . PHE B 1 183 ? 16.812 -30.359 -9.062 1 90.06 183 PHE B O 1
ATOM 6441 N N . GLU B 1 184 ? 16.672 -28.469 -10.328 1 94.38 184 GLU B N 1
ATOM 6442 C CA . GLU B 1 184 ? 18.062 -28.109 -10.094 1 94.38 184 GLU B CA 1
ATOM 6443 C C . GLU B 1 184 ? 18.172 -26.953 -9.109 1 94.38 184 GLU B C 1
ATOM 6445 O O . GLU B 1 184 ? 18.609 -25.859 -9.484 1 94.38 184 GLU B O 1
ATOM 6450 N N . TYR B 1 185 ? 17.984 -27.281 -7.93 1 93.75 185 TYR B N 1
ATOM 6451 C CA . TYR B 1 185 ? 17.828 -26.297 -6.871 1 93.75 185 TYR B CA 1
ATOM 6452 C C . TYR B 1 185 ? 19.109 -25.516 -6.645 1 93.75 185 TYR B C 1
ATOM 6454 O O . TYR B 1 185 ? 19.094 -24.281 -6.527 1 93.75 185 TYR B O 1
ATOM 6462 N N . ASN B 1 186 ? 20.25 -26.156 -6.594 1 93.44 186 ASN B N 1
ATOM 6463 C CA . ASN B 1 186 ? 21.516 -25.484 -6.32 1 93.44 186 ASN B CA 1
ATOM 6464 C C . ASN B 1 186 ? 21.844 -24.453 -7.406 1 93.44 186 ASN B C 1
ATOM 6466 O O . ASN B 1 186 ? 22.25 -23.344 -7.102 1 93.44 186 ASN B O 1
ATOM 6470 N N . SER B 1 187 ? 21.625 -24.906 -8.656 1 95.12 187 SER B N 1
ATOM 6471 C CA . SER B 1 187 ? 21.844 -23.969 -9.758 1 95.12 187 SER B CA 1
ATOM 6472 C C . SER B 1 187 ? 20.891 -22.781 -9.688 1 95.12 187 SER B C 1
ATOM 6474 O O . SER B 1 187 ? 21.281 -21.656 -9.953 1 95.12 187 SER B O 1
ATOM 6476 N N . ALA B 1 188 ? 19.656 -23.094 -9.328 1 96.81 188 ALA B N 1
ATOM 6477 C CA . ALA B 1 188 ? 18.641 -22.062 -9.219 1 96.81 188 ALA B CA 1
ATOM 6478 C C . ALA B 1 188 ? 19.016 -21.016 -8.18 1 96.81 188 ALA B C 1
ATOM 6480 O O . ALA B 1 188 ? 18.984 -19.812 -8.453 1 96.81 188 ALA B O 1
ATOM 6481 N N . ILE B 1 189 ? 19.469 -21.422 -6.984 1 95.25 189 ILE B N 1
ATOM 6482 C CA . ILE B 1 189 ? 19.766 -20.531 -5.867 1 95.25 189 ILE B CA 1
ATOM 6483 C C . ILE B 1 189 ? 21.031 -19.719 -6.172 1 95.25 189 ILE B C 1
ATOM 6485 O O . ILE B 1 189 ? 21.094 -18.531 -5.859 1 95.25 189 ILE B O 1
ATOM 6489 N N . ASN B 1 190 ? 22 -20.359 -6.801 1 93.19 190 ASN B N 1
ATOM 6490 C CA . ASN B 1 190 ? 23.203 -19.625 -7.176 1 93.19 190 ASN B CA 1
ATOM 6491 C C . ASN B 1 190 ? 22.891 -18.516 -8.172 1 93.19 190 ASN B C 1
ATOM 6493 O O . ASN B 1 190 ? 23.359 -17.391 -8.016 1 93.19 190 ASN B O 1
ATOM 6497 N N . MET B 1 191 ? 22.156 -18.844 -9.188 1 96.31 191 MET B N 1
ATOM 6498 C CA . MET B 1 191 ? 21.797 -17.844 -10.188 1 96.31 191 MET B CA 1
ATOM 6499 C C . MET B 1 191 ? 20.875 -16.781 -9.594 1 96.31 191 MET B C 1
ATOM 6501 O O . MET B 1 191 ? 20.906 -15.625 -9.992 1 96.31 191 MET B O 1
ATOM 6505 N N . PHE B 1 192 ? 20.016 -17.219 -8.617 1 96.75 192 PHE B N 1
ATOM 6506 C CA . PHE B 1 192 ? 19.203 -16.266 -7.875 1 96.75 192 PHE B CA 1
ATOM 6507 C C . PHE B 1 192 ? 20.078 -15.195 -7.238 1 96.75 192 PHE B C 1
ATOM 6509 O O . PHE B 1 192 ? 19.828 -14 -7.406 1 96.75 192 PHE B O 1
ATOM 6516 N N . TYR B 1 193 ? 21.125 -15.586 -6.551 1 94.12 193 TYR B N 1
ATOM 6517 C CA . TYR B 1 193 ? 21.984 -14.648 -5.828 1 94.12 193 TYR B CA 1
ATOM 6518 C C . TYR B 1 193 ? 22.766 -13.773 -6.793 1 94.12 193 TYR B C 1
ATOM 6520 O O . TYR B 1 193 ? 22.938 -12.578 -6.551 1 94.12 193 TYR B O 1
ATOM 6528 N N . VAL B 1 194 ? 23.25 -14.336 -7.867 1 94.75 194 VAL B N 1
ATOM 6529 C CA . VAL B 1 194 ? 24.016 -13.555 -8.836 1 94.75 194 VAL B CA 1
ATOM 6530 C C . VAL B 1 194 ? 23.094 -12.531 -9.508 1 94.75 194 VAL B C 1
ATOM 6532 O O . VAL B 1 194 ? 23.484 -11.375 -9.711 1 94.75 194 VAL B O 1
ATOM 6535 N N . SER B 1 195 ? 21.906 -13.016 -9.883 1 96.69 195 SER B N 1
ATOM 6536 C CA . SER B 1 195 ? 20.922 -12.109 -10.469 1 96.69 195 SER B CA 1
ATOM 6537 C C . SER B 1 195 ? 20.625 -10.945 -9.531 1 96.69 195 SER B C 1
ATOM 6539 O O . SER B 1 195 ? 20.609 -9.789 -9.953 1 96.69 195 SER B O 1
ATOM 6541 N N . LYS B 1 196 ? 20.344 -11.242 -8.273 1 96 196 LYS B N 1
ATOM 6542 C CA . LYS B 1 196 ? 20.031 -10.211 -7.285 1 96 196 LYS B CA 1
ATOM 6543 C C . LYS B 1 196 ? 21.203 -9.25 -7.117 1 96 196 LYS B C 1
ATOM 6545 O O . LYS B 1 196 ? 21.016 -8.039 -6.969 1 96 196 LYS B O 1
ATOM 6550 N N . ALA B 1 197 ? 22.406 -9.766 -7.102 1 93.94 197 ALA B N 1
ATOM 6551 C CA . ALA B 1 197 ? 23.594 -8.93 -6.969 1 93.94 197 ALA B CA 1
ATOM 6552 C C . ALA B 1 197 ? 23.703 -7.93 -8.117 1 93.94 197 ALA B C 1
ATOM 6554 O O . ALA B 1 197 ? 23.984 -6.75 -7.906 1 93.94 197 ALA B O 1
ATOM 6555 N N . ILE B 1 198 ? 23.484 -8.406 -9.312 1 95 198 ILE B N 1
ATOM 6556 C CA . ILE B 1 198 ? 23.562 -7.539 -10.484 1 95 198 ILE B CA 1
ATOM 6557 C C . ILE B 1 198 ? 22.422 -6.516 -10.445 1 95 198 ILE B C 1
ATOM 6559 O O . ILE B 1 198 ? 22.625 -5.344 -10.773 1 95 198 ILE B O 1
ATOM 6563 N N . LEU B 1 199 ? 21.219 -7.008 -10.078 1 95.62 199 LEU B N 1
ATOM 6564 C CA . LEU B 1 199 ? 20.094 -6.105 -9.938 1 95.62 199 LEU B CA 1
ATOM 6565 C C . LEU B 1 199 ? 20.406 -4.973 -8.969 1 95.62 199 LEU B C 1
ATOM 6567 O O . LEU B 1 199 ? 20.125 -3.807 -9.25 1 95.62 199 LEU B O 1
ATOM 6571 N N . LEU B 1 200 ? 21 -5.297 -7.836 1 93.38 200 LEU B N 1
ATOM 6572 C CA . LEU B 1 200 ? 21.359 -4.312 -6.824 1 93.38 200 LEU B CA 1
ATOM 6573 C C . LEU B 1 200 ? 22.359 -3.301 -7.387 1 93.38 200 LEU B C 1
ATOM 6575 O O . LEU B 1 200 ? 22.219 -2.1 -7.141 1 93.38 200 LEU B O 1
ATOM 6579 N N . GLU B 1 201 ? 23.312 -3.777 -8.117 1 93 201 GLU B N 1
ATOM 6580 C CA . GLU B 1 201 ? 24.312 -2.902 -8.711 1 93 201 GLU B CA 1
ATOM 6581 C C . GLU B 1 201 ? 23.703 -1.967 -9.742 1 93 201 GLU B C 1
ATOM 6583 O O . GLU B 1 201 ? 24.047 -0.782 -9.797 1 93 201 GLU B O 1
ATOM 6588 N N . ARG B 1 202 ? 22.875 -2.49 -10.523 1 91.69 202 ARG B N 1
ATOM 6589 C CA . ARG B 1 202 ? 22.25 -1.688 -11.562 1 91.69 202 ARG B CA 1
ATOM 6590 C C . ARG B 1 202 ? 21.328 -0.635 -10.953 1 91.69 202 ARG B C 1
ATOM 6592 O O . ARG B 1 202 ? 21.25 0.491 -11.453 1 91.69 202 ARG B O 1
ATOM 6599 N N . GLN B 1 203 ? 20.562 -0.999 -9.969 1 91.25 203 GLN B N 1
ATOM 6600 C CA . GLN B 1 203 ? 19.719 -0.038 -9.258 1 91.25 203 GLN B CA 1
ATOM 6601 C C . GLN B 1 203 ? 20.562 1.096 -8.68 1 91.25 203 GLN B C 1
ATOM 6603 O O . GLN B 1 203 ? 20.188 2.266 -8.781 1 91.25 203 GLN B O 1
ATOM 6608 N N . HIS B 1 204 ? 21.656 0.713 -8.062 1 91.38 204 HIS B N 1
ATOM 6609 C CA . HIS B 1 204 ? 22.547 1.696 -7.461 1 91.38 204 HIS B CA 1
ATOM 6610 C C . HIS B 1 204 ? 23.109 2.65 -8.508 1 91.38 204 HIS B C 1
ATOM 6612 O O . HIS B 1 204 ? 23.141 3.863 -8.297 1 91.38 204 HIS B O 1
ATOM 6618 N N . GLN B 1 205 ? 23.562 2.115 -9.648 1 89.5 205 GLN B N 1
ATOM 6619 C CA . GLN B 1 205 ? 24.109 2.924 -10.727 1 89.5 205 GLN B CA 1
ATOM 6620 C C . GLN B 1 205 ? 23.062 3.887 -11.281 1 89.5 205 GLN B C 1
ATOM 6622 O O . GLN B 1 205 ? 23.359 5.047 -11.562 1 89.5 205 GLN B O 1
ATOM 6627 N N . ARG B 1 206 ? 21.891 3.396 -11.445 1 88.56 206 ARG B N 1
ATOM 6628 C CA . ARG B 1 206 ? 20.812 4.23 -11.969 1 88.56 206 ARG B CA 1
ATOM 6629 C C . ARG B 1 206 ? 20.5 5.379 -11.016 1 88.56 206 ARG B C 1
ATOM 6631 O O . ARG B 1 206 ? 20.406 6.531 -11.438 1 88.56 206 ARG B O 1
ATOM 6638 N N . GLU B 1 207 ? 20.344 5.102 -9.734 1 87.88 207 GLU B N 1
ATOM 6639 C CA . GLU B 1 207 ? 20 6.125 -8.75 1 87.88 207 GLU B CA 1
ATOM 6640 C C . GLU B 1 207 ? 21.141 7.137 -8.602 1 87.88 207 GLU B C 1
ATOM 6642 O O . GLU B 1 207 ? 20.891 8.336 -8.43 1 87.88 207 GLU B O 1
ATOM 6647 N N . ARG B 1 208 ? 22.359 6.621 -8.602 1 87 208 ARG B N 1
ATOM 6648 C CA . ARG B 1 208 ? 23.516 7.512 -8.523 1 87 208 ARG B CA 1
ATOM 6649 C C . ARG B 1 208 ? 23.578 8.43 -9.742 1 87 208 ARG B C 1
ATOM 6651 O O . ARG B 1 208 ? 23.875 9.617 -9.609 1 87 208 ARG B O 1
ATOM 6658 N N . GLY B 1 209 ? 23.359 7.832 -10.898 1 85.44 209 GLY B N 1
ATOM 6659 C CA . GLY B 1 209 ? 23.344 8.633 -12.109 1 85.44 209 GLY B CA 1
ATOM 6660 C C . GLY B 1 209 ? 22.281 9.719 -12.086 1 85.44 209 GLY B C 1
ATOM 6661 O O . GLY B 1 209 ? 22.531 10.852 -12.508 1 85.44 209 GLY B O 1
ATOM 6662 N N . MET B 1 210 ? 21.125 9.398 -11.617 1 84.5 210 MET B N 1
ATOM 6663 C CA . MET B 1 210 ? 20.047 10.359 -11.516 1 84.5 210 MET B CA 1
ATOM 6664 C C . MET B 1 210 ? 20.391 11.477 -10.531 1 84.5 210 MET B C 1
ATOM 6666 O O . MET B 1 210 ? 20.094 12.648 -10.789 1 84.5 210 MET B O 1
ATOM 6670 N N . LEU B 1 211 ? 20.922 11.117 -9.414 1 86.06 211 LEU B N 1
ATOM 6671 C CA . LEU B 1 211 ? 21.312 12.086 -8.398 1 86.06 211 LEU B CA 1
ATOM 6672 C C . LEU B 1 211 ? 22.359 13.055 -8.953 1 86.06 211 LEU B C 1
ATOM 6674 O O . LEU B 1 211 ? 22.281 14.258 -8.711 1 86.06 211 LEU B O 1
ATOM 6678 N N . GLU B 1 212 ? 23.312 12.508 -9.672 1 84.5 212 GLU B N 1
ATOM 6679 C CA . GLU B 1 212 ? 24.344 13.336 -10.281 1 84.5 212 GLU B CA 1
ATOM 6680 C C . GLU B 1 212 ? 23.75 14.312 -11.289 1 84.5 212 GLU B C 1
ATOM 6682 O O . GLU B 1 212 ? 24.172 15.469 -11.375 1 84.5 212 GLU B O 1
ATOM 6687 N N . ARG B 1 213 ? 22.812 13.836 -11.984 1 83.75 213 ARG B N 1
ATOM 6688 C CA . ARG B 1 213 ? 22.141 14.703 -12.945 1 83.75 213 ARG B CA 1
ATOM 6689 C C . ARG B 1 213 ? 21.406 15.836 -12.242 1 83.75 213 ARG B C 1
ATOM 6691 O O . ARG B 1 213 ? 21.422 16.969 -12.703 1 83.75 213 ARG B O 1
ATOM 6698 N N . LEU B 1 214 ? 20.734 15.484 -11.18 1 82.75 214 LEU B N 1
ATOM 6699 C CA . LEU B 1 214 ? 19.969 16.469 -10.43 1 82.75 214 LEU B CA 1
ATOM 6700 C C . LEU B 1 214 ? 20.891 17.5 -9.797 1 82.75 214 LEU B C 1
ATOM 6702 O O . LEU B 1 214 ? 20.578 18.703 -9.781 1 82.75 214 LEU B O 1
ATOM 6706 N N . MET B 1 215 ? 22.016 17.031 -9.312 1 82.31 215 MET B N 1
ATOM 6707 C CA . MET B 1 215 ? 22.984 17.906 -8.656 1 82.31 215 MET B CA 1
ATOM 6708 C C . MET B 1 215 ? 23.625 18.859 -9.664 1 82.31 215 MET B C 1
ATOM 6710 O O . MET B 1 215 ? 23.969 19.984 -9.336 1 82.31 215 MET B O 1
ATOM 6714 N N . ASN B 1 216 ? 23.75 18.344 -10.914 1 76.69 216 ASN B N 1
ATOM 6715 C CA . ASN B 1 216 ? 24.406 19.125 -11.953 1 76.69 216 ASN B CA 1
ATOM 6716 C C . ASN B 1 216 ? 23.391 19.875 -12.812 1 76.69 216 ASN B C 1
ATOM 6718 O O . ASN B 1 216 ? 23.734 20.344 -13.898 1 76.69 216 ASN B O 1
ATOM 6722 N N . HIS B 1 217 ? 22.172 20.109 -12.305 1 66.5 217 HIS B N 1
ATOM 6723 C CA . HIS B 1 217 ? 21.078 20.875 -12.906 1 66.5 217 HIS B CA 1
ATOM 6724 C C . HIS B 1 217 ? 20.766 20.375 -14.312 1 66.5 217 HIS B C 1
ATOM 6726 O O . HIS B 1 217 ? 20.578 21.172 -15.234 1 66.5 217 HIS B O 1
ATOM 6732 N N . GLY B 1 218 ? 20.641 19.078 -14.508 1 61.34 218 GLY B N 1
ATOM 6733 C CA . GLY B 1 218 ? 20.062 18.453 -15.688 1 61.34 218 GLY B CA 1
ATOM 6734 C C . GLY B 1 218 ? 20.984 18.469 -16.891 1 61.34 218 GLY B C 1
ATOM 6735 O O . GLY B 1 218 ? 20.609 18.047 -17.984 1 61.34 218 GLY B O 1
ATOM 6736 N N . THR B 1 219 ? 22.125 19.203 -16.844 1 54 219 THR B N 1
ATOM 6737 C CA . THR B 1 219 ? 22.953 19.359 -18.047 1 54 219 THR B CA 1
ATOM 6738 C C . THR B 1 219 ? 23.391 18 -18.578 1 54 219 THR B C 1
ATOM 6740 O O . THR B 1 219 ? 24.016 17.922 -19.641 1 54 219 THR B O 1
ATOM 6743 N N . SER B 1 220 ? 23.203 17.109 -17.766 1 51.38 220 SER B N 1
ATOM 6744 C CA . SER B 1 220 ? 23.672 15.891 -18.422 1 51.38 220 SER B CA 1
ATOM 6745 C C . SER B 1 220 ? 22.594 15.273 -19.297 1 51.38 220 SER B C 1
ATOM 6747 O O . SER B 1 220 ? 21.422 15.203 -18.891 1 51.38 220 SER B O 1
ATOM 6749 N N . SER B 1 221 ? 22.703 15.531 -20.578 1 48.41 221 SER B N 1
ATOM 6750 C CA . SER B 1 221 ? 21.891 15.078 -21.719 1 48.41 221 SER B CA 1
ATOM 6751 C C . SER B 1 221 ? 21.422 13.641 -21.516 1 48.41 221 SER B C 1
ATOM 6753 O O . SER B 1 221 ? 20.578 13.148 -22.266 1 48.41 221 SER B O 1
ATOM 6755 N N . ASP B 1 222 ? 22.094 12.836 -20.812 1 49.56 222 ASP B N 1
ATOM 6756 C CA . ASP B 1 222 ? 21.812 11.406 -20.953 1 49.56 222 ASP B CA 1
ATOM 6757 C C . ASP B 1 222 ? 20.609 10.992 -20.109 1 49.56 222 ASP B C 1
ATOM 6759 O O . ASP B 1 222 ? 20.719 10.828 -18.891 1 49.56 222 ASP B O 1
ATOM 6763 N N . PHE B 1 223 ? 19.469 11.555 -20.562 1 49.94 223 PHE B N 1
ATOM 6764 C CA . PHE B 1 223 ? 18.203 11.109 -19.969 1 49.94 223 PHE B CA 1
ATOM 6765 C C . PHE B 1 223 ? 18.203 9.594 -19.781 1 49.94 223 PHE B C 1
ATOM 6767 O O . PHE B 1 223 ? 18.312 8.836 -20.734 1 49.94 223 PHE B O 1
ATOM 6774 N N . VAL B 1 224 ? 18.766 9.148 -18.766 1 53.69 224 VAL B N 1
ATOM 6775 C CA . VAL B 1 224 ? 18.625 7.719 -18.531 1 53.69 224 VAL B CA 1
ATOM 6776 C C . VAL B 1 224 ? 17.156 7.367 -18.312 1 53.69 224 VAL B C 1
ATOM 6778 O O . VAL B 1 224 ? 16.531 7.875 -17.375 1 53.69 224 VAL B O 1
ATOM 6781 N N . GLU B 1 225 ? 16.469 7.066 -19.469 1 59.12 225 GLU B N 1
ATOM 6782 C CA . GLU B 1 225 ? 15.078 6.625 -19.375 1 59.12 225 GLU B CA 1
ATOM 6783 C C . GLU B 1 225 ? 14.914 5.543 -18.312 1 59.12 225 GLU B C 1
ATOM 6785 O O . GLU B 1 225 ? 15.602 4.523 -18.344 1 59.12 225 GLU B O 1
ATOM 6790 N N . ARG B 1 226 ? 14.344 5.855 -17.219 1 63.44 226 ARG B N 1
ATOM 6791 C CA . ARG B 1 226 ? 14.047 4.898 -16.156 1 63.44 226 ARG B CA 1
ATOM 6792 C C . ARG B 1 226 ? 13.117 3.797 -16.656 1 63.44 226 ARG B C 1
ATOM 6794 O O . ARG B 1 226 ? 11.938 4.039 -16.906 1 63.44 226 ARG B O 1
ATOM 6801 N N . ASP B 1 227 ? 13.688 2.857 -17.453 1 79.25 227 ASP B N 1
ATOM 6802 C CA . ASP B 1 227 ? 12.883 1.688 -17.797 1 79.25 227 ASP B CA 1
ATOM 6803 C C . ASP B 1 227 ? 12.938 0.638 -16.688 1 79.25 227 ASP B C 1
ATOM 6805 O O . ASP B 1 227 ? 13.969 -0.008 -16.484 1 79.25 227 ASP B O 1
ATOM 6809 N N . TYR B 1 228 ? 11.852 0.486 -16.016 1 89.56 228 TYR B N 1
ATOM 6810 C CA . TYR B 1 228 ? 11.773 -0.37 -14.836 1 89.56 228 TYR B CA 1
ATOM 6811 C C . TYR B 1 228 ? 11.203 -1.736 -15.188 1 89.56 228 TYR B C 1
ATOM 6813 O O . TYR B 1 228 ? 11.125 -2.623 -14.336 1 89.56 228 TYR B O 1
ATOM 6821 N N . MET B 1 229 ? 10.914 -1.962 -16.438 1 94.19 229 MET B N 1
ATOM 6822 C CA . MET B 1 229 ? 10.117 -3.148 -16.734 1 94.19 229 MET B CA 1
ATOM 6823 C C . MET B 1 229 ? 10.961 -4.414 -16.625 1 94.19 229 MET B C 1
ATOM 6825 O O . MET B 1 229 ? 10.492 -5.438 -16.125 1 94.19 229 MET B O 1
ATOM 6829 N N . ASP B 1 230 ? 12.234 -4.336 -17.078 1 95.06 230 ASP B N 1
ATOM 6830 C CA . ASP B 1 230 ? 13.102 -5.492 -16.875 1 95.06 230 ASP B CA 1
ATOM 6831 C C . ASP B 1 230 ? 13.281 -5.789 -15.391 1 95.06 230 ASP B C 1
ATOM 6833 O O . ASP B 1 230 ? 13.359 -6.953 -14.992 1 95.06 230 ASP B O 1
ATOM 6837 N N . GLU B 1 231 ? 13.375 -4.715 -14.672 1 96.44 231 GLU B N 1
ATOM 6838 C CA . GLU B 1 231 ? 13.5 -4.879 -13.227 1 96.44 231 GLU B CA 1
ATOM 6839 C C . GLU B 1 231 ? 12.258 -5.535 -12.633 1 96.44 231 GLU B C 1
ATOM 6841 O O . GLU B 1 231 ? 12.359 -6.414 -11.773 1 96.44 231 GLU B O 1
ATOM 6846 N N . VAL B 1 232 ? 11.086 -5.102 -13.055 1 98 232 VAL B N 1
ATOM 6847 C CA . VAL B 1 232 ? 9.828 -5.672 -12.586 1 98 232 VAL B CA 1
ATOM 6848 C C . VAL B 1 232 ? 9.789 -7.168 -12.906 1 98 232 VAL B C 1
ATOM 6850 O O . VAL B 1 232 ? 9.484 -7.984 -12.031 1 98 232 VAL B O 1
ATOM 6853 N N . ARG B 1 233 ? 10.133 -7.52 -14.141 1 98.06 233 ARG B N 1
ATOM 6854 C CA . ARG B 1 233 ? 10.133 -8.914 -14.562 1 98.06 233 ARG B CA 1
ATOM 6855 C C . ARG B 1 233 ? 11.156 -9.727 -13.773 1 98.06 233 ARG B C 1
ATOM 6857 O O . ARG B 1 233 ? 10.875 -10.852 -13.352 1 98.06 233 ARG B O 1
ATOM 6864 N N . CYS B 1 234 ? 12.297 -9.133 -13.617 1 98.38 234 CYS B N 1
ATOM 6865 C CA . CYS B 1 234 ? 13.352 -9.789 -12.852 1 98.38 234 CYS B CA 1
ATOM 6866 C C . CYS B 1 234 ? 12.898 -10.062 -11.422 1 98.38 234 CYS B C 1
ATOM 6868 O O . CYS B 1 234 ? 13.039 -11.18 -10.93 1 98.38 234 CYS B O 1
ATOM 6870 N N . LEU B 1 235 ? 12.336 -9.039 -10.797 1 98.5 235 LEU B N 1
ATOM 6871 C CA . LEU B 1 235 ? 11.883 -9.156 -9.414 1 98.5 235 LEU B CA 1
ATOM 6872 C C . LEU B 1 235 ? 10.781 -10.211 -9.297 1 98.5 235 LEU B C 1
ATOM 6874 O O . LEU B 1 235 ? 10.75 -10.969 -8.328 1 98.5 235 LEU B O 1
ATOM 6878 N N . LEU B 1 236 ? 9.93 -10.25 -10.25 1 98 236 LEU B N 1
ATOM 6879 C CA . LEU B 1 236 ? 8.852 -11.234 -10.25 1 98 236 LEU B CA 1
ATOM 6880 C C . LEU B 1 236 ? 9.422 -12.656 -10.281 1 98 236 LEU B C 1
ATOM 6882 O O . LEU B 1 236 ? 8.969 -13.523 -9.523 1 98 236 LEU B O 1
ATOM 6886 N N . CYS B 1 237 ? 10.391 -12.859 -11.141 1 98.25 237 CYS B N 1
ATOM 6887 C CA . CYS B 1 237 ? 11.023 -14.172 -11.234 1 98.25 237 CYS B CA 1
ATOM 6888 C C . CYS B 1 237 ? 11.742 -14.523 -9.938 1 98.25 237 CYS B C 1
ATOM 6890 O O . CYS B 1 237 ? 11.617 -15.641 -9.438 1 98.25 237 CYS B O 1
ATOM 6892 N N . LEU B 1 238 ? 12.492 -13.57 -9.414 1 98.44 238 LEU B N 1
ATOM 6893 C CA . LEU B 1 238 ? 13.227 -13.805 -8.172 1 98.44 238 LEU B CA 1
ATOM 6894 C C . LEU B 1 238 ? 12.273 -14.094 -7.023 1 98.44 238 LEU B C 1
ATOM 6896 O O . LEU B 1 238 ? 12.508 -15.008 -6.23 1 98.44 238 LEU B O 1
ATOM 6900 N N . MET B 1 239 ? 11.203 -13.352 -6.941 1 98 239 MET B N 1
ATOM 6901 C CA . MET B 1 239 ? 10.211 -13.586 -5.895 1 98 239 MET B CA 1
ATOM 6902 C C . MET B 1 239 ? 9.555 -14.961 -6.062 1 98 239 MET B C 1
ATOM 6904 O O . MET B 1 239 ? 9.203 -15.609 -5.078 1 98 239 MET B O 1
ATOM 6908 N N . GLY B 1 240 ? 9.398 -15.375 -7.344 1 96.56 240 GLY B N 1
ATOM 6909 C CA . GLY B 1 240 ? 8.836 -16.688 -7.605 1 96.56 240 GLY B CA 1
ATOM 6910 C C . GLY B 1 240 ? 9.633 -17.812 -6.969 1 96.56 240 GLY B C 1
ATOM 6911 O O . GLY B 1 240 ? 9.086 -18.875 -6.676 1 96.56 240 GLY B O 1
ATOM 6912 N N . ILE B 1 241 ? 10.875 -17.562 -6.742 1 96.88 241 ILE B N 1
ATOM 6913 C CA . ILE B 1 241 ? 11.75 -18.562 -6.137 1 96.88 241 ILE B CA 1
ATOM 6914 C C . ILE B 1 241 ? 11.789 -18.375 -4.621 1 96.88 241 ILE B C 1
ATOM 6916 O O . ILE B 1 241 ? 11.492 -19.297 -3.859 1 96.88 241 ILE B O 1
ATOM 6920 N N . ALA B 1 242 ? 12.031 -17.172 -4.18 1 97.56 242 ALA B N 1
ATOM 6921 C CA . ALA B 1 242 ? 12.328 -16.891 -2.781 1 97.56 242 ALA B CA 1
ATOM 6922 C C . ALA B 1 242 ? 11.078 -17.031 -1.912 1 97.56 242 ALA B C 1
ATOM 6924 O O . ALA B 1 242 ? 11.164 -17.484 -0.767 1 97.56 242 ALA B O 1
ATOM 6925 N N . THR B 1 243 ? 9.938 -16.672 -2.361 1 97.94 243 THR B N 1
ATOM 6926 C CA . THR B 1 243 ? 8.703 -16.609 -1.581 1 97.94 243 THR B CA 1
ATOM 6927 C C . THR B 1 243 ? 8.344 -17.969 -1.006 1 97.94 243 THR B C 1
ATOM 6929 O O . THR B 1 243 ? 7.883 -18.078 0.132 1 97.94 243 THR B O 1
ATOM 6932 N N . TRP B 1 244 ? 8.586 -19.016 -1.777 1 96.31 244 TRP B N 1
ATOM 6933 C CA . TRP B 1 244 ? 8.07 -20.344 -1.408 1 96.31 244 TRP B CA 1
ATOM 6934 C C . TRP B 1 244 ? 9.195 -21.25 -0.914 1 96.31 244 TRP B C 1
ATOM 6936 O O . TRP B 1 244 ? 8.992 -22.453 -0.736 1 96.31 244 TRP B O 1
ATOM 6946 N N . ASP B 1 245 ? 10.328 -20.672 -0.724 1 95.38 245 ASP B N 1
ATOM 6947 C CA . ASP B 1 245 ? 11.492 -21.484 -0.391 1 95.38 245 ASP B CA 1
ATOM 6948 C C . ASP B 1 245 ? 11.445 -21.938 1.066 1 95.38 245 ASP B C 1
ATOM 6950 O O . ASP B 1 245 ? 10.938 -21.219 1.93 1 95.38 245 ASP B O 1
ATOM 6954 N N . LYS B 1 246 ? 11.945 -23.141 1.308 1 94.5 246 LYS B N 1
ATOM 6955 C CA . LYS B 1 246 ? 11.984 -23.719 2.65 1 94.5 246 LYS B CA 1
ATOM 6956 C C . LYS B 1 246 ? 12.945 -22.953 3.549 1 94.5 246 LYS B C 1
ATOM 6958 O O . LYS B 1 246 ? 12.742 -22.875 4.762 1 94.5 246 LYS B O 1
ATOM 6963 N N . ASP B 1 247 ? 13.961 -22.406 2.957 1 93.62 247 ASP B N 1
ATOM 6964 C CA . ASP B 1 247 ? 14.945 -21.641 3.709 1 93.62 247 ASP B CA 1
ATOM 6965 C C . ASP B 1 247 ? 14.367 -20.312 4.188 1 93.62 247 ASP B C 1
ATOM 6967 O O . ASP B 1 247 ? 13.93 -19.484 3.375 1 93.62 247 ASP B O 1
ATOM 6971 N N . LEU B 1 248 ? 14.422 -20.109 5.477 1 94 248 LEU B N 1
ATOM 6972 C CA . LEU B 1 248 ? 13.859 -18.906 6.082 1 94 248 LEU B CA 1
ATOM 6973 C C . LEU B 1 248 ? 14.547 -17.656 5.555 1 94 248 LEU B C 1
ATOM 6975 O O . LEU B 1 248 ? 13.898 -16.625 5.359 1 94 248 LEU B O 1
ATOM 6979 N N . ASP B 1 249 ? 15.836 -17.703 5.32 1 91.38 249 ASP B N 1
ATOM 6980 C CA . ASP B 1 249 ? 16.578 -16.547 4.832 1 91.38 249 ASP B CA 1
ATOM 6981 C C . ASP B 1 249 ? 16.078 -16.109 3.455 1 91.38 249 ASP B C 1
ATOM 6983 O O . ASP B 1 249 ? 15.945 -14.914 3.182 1 91.38 249 ASP B O 1
ATOM 6987 N N . LEU B 1 250 ? 15.812 -17.078 2.654 1 94.12 250 LEU B N 1
ATOM 6988 C CA . LEU B 1 250 ? 15.297 -16.766 1.324 1 94.12 250 LEU B CA 1
ATOM 6989 C C . LEU B 1 250 ? 13.875 -16.219 1.406 1 94.12 250 LEU B C 1
ATOM 6991 O O . LEU B 1 250 ? 13.516 -15.305 0.661 1 94.12 250 LEU B O 1
ATOM 6995 N N . ARG B 1 251 ? 13.047 -16.781 2.295 1 95.69 251 ARG B N 1
ATOM 6996 C CA . ARG B 1 251 ? 11.695 -16.266 2.475 1 95.69 251 ARG B CA 1
ATOM 6997 C C . ARG B 1 251 ? 11.719 -14.836 2.986 1 95.69 251 ARG B C 1
ATOM 6999 O O . ARG B 1 251 ? 10.922 -14 2.545 1 95.69 251 ARG B O 1
ATOM 7006 N N . ASN B 1 252 ? 12.633 -14.547 3.906 1 92.62 252 ASN B N 1
ATOM 7007 C CA . ASN B 1 252 ? 12.797 -13.18 4.379 1 92.62 252 ASN B CA 1
ATOM 7008 C C . ASN B 1 252 ? 13.234 -12.242 3.256 1 92.62 252 ASN B C 1
ATOM 7010 O O . ASN B 1 252 ? 12.812 -11.086 3.201 1 92.62 252 ASN B O 1
ATOM 7014 N N . GLU B 1 253 ? 14.117 -12.781 2.414 1 93.44 253 GLU B N 1
ATOM 7015 C CA . GLU B 1 253 ? 14.547 -12 1.258 1 93.44 253 GLU B CA 1
ATOM 7016 C C . GLU B 1 253 ? 13.367 -11.664 0.354 1 93.44 253 GLU B C 1
ATOM 7018 O O . GLU B 1 253 ? 13.336 -10.602 -0.277 1 93.44 253 GLU B O 1
ATOM 7023 N N . SER B 1 254 ? 12.438 -12.617 0.264 1 96.38 254 SER B N 1
ATOM 7024 C CA . SER B 1 254 ? 11.266 -12.359 -0.569 1 96.38 254 SER B CA 1
ATOM 7025 C C . SER B 1 254 ? 10.477 -11.156 -0.057 1 96.38 254 SER B C 1
ATOM 7027 O O . SER B 1 254 ? 9.828 -10.453 -0.837 1 96.38 254 SER B O 1
ATOM 7029 N N . LEU B 1 255 ? 10.508 -10.875 1.248 1 94.56 255 LEU B N 1
ATOM 7030 C CA . LEU B 1 255 ? 9.828 -9.719 1.813 1 94.56 255 LEU B CA 1
ATOM 7031 C C . LEU B 1 255 ? 10.516 -8.422 1.39 1 94.56 255 LEU B C 1
ATOM 7033 O O . LEU B 1 255 ? 9.859 -7.41 1.16 1 94.56 255 LEU B O 1
ATOM 7037 N N . VAL B 1 256 ? 11.844 -8.469 1.286 1 93.62 256 VAL B N 1
ATOM 7038 C CA . VAL B 1 256 ? 12.594 -7.324 0.78 1 93.62 256 VAL B CA 1
ATOM 7039 C C . VAL B 1 256 ? 12.25 -7.086 -0.689 1 93.62 256 VAL B C 1
ATOM 7041 O O . VAL B 1 256 ? 11.984 -5.957 -1.096 1 93.62 256 VAL B O 1
ATOM 7044 N N . LEU B 1 257 ? 12.242 -8.18 -1.433 1 97.38 257 LEU B N 1
ATOM 7045 C CA . LEU B 1 257 ? 11.938 -8.094 -2.857 1 97.38 257 LEU B CA 1
ATOM 7046 C C . LEU B 1 257 ? 10.516 -7.602 -3.086 1 97.38 257 LEU B C 1
ATOM 7048 O O . LEU B 1 257 ? 10.242 -6.895 -4.062 1 97.38 257 LEU B O 1
ATOM 7052 N N . ARG B 1 258 ? 9.609 -7.988 -2.162 1 97.12 258 ARG B N 1
ATOM 7053 C CA . ARG B 1 258 ? 8.211 -7.57 -2.209 1 97.12 258 ARG B CA 1
ATOM 7054 C C . ARG B 1 258 ? 8.102 -6.047 -2.25 1 97.12 258 ARG B C 1
ATOM 7056 O O . ARG B 1 258 ? 7.387 -5.496 -3.094 1 97.12 258 ARG B O 1
ATOM 7063 N N . GLY B 1 259 ? 8.773 -5.43 -1.357 1 95.31 259 GLY B N 1
ATOM 7064 C CA . GLY B 1 259 ? 8.766 -3.975 -1.332 1 95.31 259 GLY B CA 1
ATOM 7065 C C . GLY B 1 259 ? 9.398 -3.354 -2.564 1 95.31 259 GLY B C 1
ATOM 7066 O O . GLY B 1 259 ? 8.906 -2.348 -3.08 1 95.31 259 GLY B O 1
ATOM 7067 N N . GLN B 1 260 ? 10.461 -3.924 -3.066 1 95.62 260 GLN B N 1
ATOM 7068 C CA . GLN B 1 260 ? 11.141 -3.432 -4.266 1 95.62 260 GLN B CA 1
ATOM 7069 C C . GLN B 1 260 ? 10.234 -3.541 -5.488 1 95.62 260 GLN B C 1
ATOM 7071 O O . GLN B 1 260 ? 10.211 -2.646 -6.336 1 95.62 260 GLN B O 1
ATOM 7076 N N . LEU B 1 261 ? 9.562 -4.68 -5.535 1 97.81 261 LEU B N 1
ATOM 7077 C CA . LEU B 1 261 ? 8.672 -4.895 -6.672 1 97.81 261 LEU B CA 1
ATOM 7078 C C . LEU B 1 261 ? 7.551 -3.859 -6.691 1 97.81 261 LEU B C 1
ATOM 7080 O O . LEU B 1 261 ? 7.266 -3.27 -7.738 1 97.81 261 LEU B O 1
ATOM 7084 N N . ALA B 1 262 ? 6.902 -3.613 -5.551 1 96.69 262 ALA B N 1
ATOM 7085 C CA . ALA B 1 262 ? 5.84 -2.613 -5.473 1 96.69 262 ALA B CA 1
ATOM 7086 C C . ALA B 1 262 ? 6.359 -1.23 -5.855 1 96.69 262 ALA B C 1
ATOM 7088 O O . ALA B 1 262 ? 5.684 -0.479 -6.562 1 96.69 262 ALA B O 1
ATOM 7089 N N . HIS B 1 263 ? 7.543 -0.952 -5.391 1 94.62 263 HIS B N 1
ATOM 7090 C CA . HIS B 1 263 ? 8.172 0.327 -5.703 1 94.62 263 HIS B CA 1
ATOM 7091 C C . HIS B 1 263 ? 8.445 0.461 -7.199 1 94.62 263 HIS B C 1
ATOM 7093 O O . HIS B 1 263 ? 8.117 1.487 -7.801 1 94.62 263 HIS B O 1
ATOM 7099 N N . ALA B 1 264 ? 9.008 -0.532 -7.801 1 95.38 264 ALA B N 1
ATOM 7100 C CA . ALA B 1 264 ? 9.312 -0.53 -9.227 1 95.38 264 ALA B CA 1
ATOM 7101 C C . ALA B 1 264 ? 8.039 -0.446 -10.062 1 95.38 264 ALA B C 1
ATOM 7103 O O . ALA B 1 264 ? 8.016 0.206 -11.109 1 95.38 264 ALA B O 1
ATOM 7104 N N . LEU B 1 265 ? 6.98 -1.104 -9.609 1 96.25 265 LEU B N 1
ATOM 7105 C CA . LEU B 1 265 ? 5.695 -1.063 -10.297 1 96.25 265 LEU B CA 1
ATOM 7106 C C . LEU B 1 265 ? 5.16 0.363 -10.367 1 96.25 265 LEU B C 1
ATOM 7108 O O . LEU B 1 265 ? 4.781 0.839 -11.438 1 96.25 265 LEU B O 1
ATOM 7112 N N . ARG B 1 266 ? 5.18 1.064 -9.305 1 93.75 266 ARG B N 1
ATOM 7113 C CA . ARG B 1 266 ? 4.656 2.426 -9.266 1 93.75 266 ARG B CA 1
ATOM 7114 C C . ARG B 1 266 ? 5.52 3.367 -10.102 1 93.75 266 ARG B C 1
ATOM 7116 O O . ARG B 1 266 ? 5 4.242 -10.797 1 93.75 266 ARG B O 1
ATOM 7123 N N . LEU B 1 267 ? 6.844 3.133 -10.078 1 90.25 267 LEU B N 1
ATOM 7124 C CA . LEU B 1 267 ? 7.746 3.986 -10.844 1 90.25 267 LEU B CA 1
ATOM 7125 C C . LEU B 1 267 ? 7.605 3.721 -12.336 1 90.25 267 LEU B C 1
ATOM 7127 O O . LEU B 1 267 ? 7.863 4.605 -13.156 1 90.25 267 LEU B O 1
ATOM 7131 N N . SER B 1 268 ? 7.195 2.494 -12.719 1 92.25 268 SER B N 1
ATOM 7132 C CA . SER B 1 268 ? 7.023 2.143 -14.125 1 92.25 268 SER B CA 1
ATOM 7133 C C . SER B 1 268 ? 5.762 2.775 -14.695 1 92.25 268 SER B C 1
ATOM 7135 O O . SER B 1 268 ? 5.586 2.826 -15.914 1 92.25 268 SER B O 1
ATOM 7137 N N . GLY B 1 269 ? 4.871 3.283 -13.828 1 91.06 269 GLY B N 1
ATOM 7138 C CA . GLY B 1 269 ? 3.604 3.842 -14.273 1 91.06 269 GLY B CA 1
ATOM 7139 C C . GLY B 1 269 ? 2.498 2.807 -14.375 1 91.06 269 GLY B C 1
ATOM 7140 O O . GLY B 1 269 ? 2.654 1.789 -15.055 1 91.06 269 GLY B O 1
ATOM 7141 N N . LEU B 1 270 ? 1.415 2.99 -13.773 1 93.69 270 LEU B N 1
ATOM 7142 C CA . LEU B 1 270 ? 0.324 2.023 -13.727 1 93.69 270 LEU B CA 1
ATOM 7143 C C . LEU B 1 270 ? -0.871 2.51 -14.539 1 93.69 270 LEU B C 1
ATOM 7145 O O . LEU B 1 270 ? -1.993 2.037 -14.344 1 93.69 270 LEU B O 1
ATOM 7149 N N . GLU B 1 271 ? -0.619 3.486 -15.367 1 90.31 271 GLU B N 1
ATOM 7150 C CA . GLU B 1 271 ? -1.631 3.992 -16.297 1 90.31 271 GLU B CA 1
ATOM 7151 C C . GLU B 1 271 ? -1.131 3.951 -17.734 1 90.31 271 GLU B C 1
ATOM 7153 O O . GLU B 1 271 ? 0.036 4.25 -18 1 90.31 271 GLU B O 1
ATOM 7158 N N . GLU B 1 272 ? -1.946 3.398 -18.578 1 86.56 272 GLU B N 1
ATOM 7159 C CA . GLU B 1 272 ? -1.6 3.363 -19.984 1 86.56 272 GLU B CA 1
ATOM 7160 C C . GLU B 1 272 ? -2.225 4.539 -20.734 1 86.56 272 GLU B C 1
ATOM 7162 O O . GLU B 1 272 ? -3.361 4.926 -20.469 1 86.56 272 GLU B O 1
ATOM 7167 N N . PRO B 1 273 ? -1.387 5.121 -21.578 1 74.5 273 PRO B N 1
ATOM 7168 C CA . PRO B 1 273 ? -1.953 6.207 -22.375 1 74.5 273 PRO B CA 1
ATOM 7169 C C . PRO B 1 273 ? -3.057 5.734 -23.328 1 74.5 273 PRO B C 1
ATOM 7171 O O . PRO B 1 273 ? -3.051 4.578 -23.75 1 74.5 273 PRO B O 1
ATOM 7174 N N . SER B 1 274 ? -4.102 6.469 -23.5 1 63.31 274 SER B N 1
ATOM 7175 C CA . SER B 1 274 ? -5.301 6.168 -24.266 1 63.31 274 SER B CA 1
ATOM 7176 C C . SER B 1 274 ? -4.953 5.848 -25.719 1 63.31 274 SER B C 1
ATOM 7178 O O . SER B 1 274 ? -5.566 4.969 -26.328 1 63.31 274 SER B O 1
ATOM 7180 N N . GLU B 1 275 ? -4.098 6.656 -26.438 1 62.19 275 GLU B N 1
ATOM 7181 C CA . GLU B 1 275 ? -4.012 6.621 -27.891 1 62.19 275 GLU B CA 1
ATOM 7182 C C . GLU B 1 275 ? -2.834 5.77 -28.359 1 62.19 275 GLU B C 1
ATOM 7184 O O . GLU B 1 275 ? -1.735 6.285 -28.562 1 62.19 275 GLU B O 1
ATOM 7189 N N . VAL B 1 276 ? -2.621 4.656 -27.766 1 58.03 276 VAL B N 1
ATOM 7190 C CA . VAL B 1 276 ? -1.454 4.043 -28.391 1 58.03 276 VAL B CA 1
ATOM 7191 C C . VAL B 1 276 ? -1.881 3.27 -29.641 1 58.03 276 VAL B C 1
ATOM 7193 O O . VAL B 1 276 ? -2.701 2.352 -29.562 1 58.03 276 VAL B O 1
ATOM 7196 N N . HIS B 1 277 ? -1.768 3.887 -30.875 1 58.34 277 HIS B N 1
ATOM 7197 C CA . HIS B 1 277 ? -1.983 3.211 -32.156 1 58.34 277 HIS B CA 1
ATOM 7198 C C . HIS B 1 277 ? -0.975 2.086 -32.375 1 58.34 277 HIS B C 1
ATOM 7200 O O . HIS B 1 277 ? 0.218 2.34 -32.531 1 58.34 277 HIS B O 1
ATOM 7206 N N . ASP B 1 278 ? -1.286 0.859 -31.844 1 61.72 278 ASP B N 1
ATOM 7207 C CA . ASP B 1 278 ? -0.48 -0.357 -31.891 1 61.72 278 ASP B CA 1
ATOM 7208 C C . ASP B 1 278 ? -0.373 -0.893 -33.312 1 61.72 278 ASP B C 1
ATOM 7210 O O . ASP B 1 278 ? -0.979 -1.914 -33.656 1 61.72 278 ASP B O 1
ATOM 7214 N N . THR B 1 279 ? 0.319 -0.121 -34.156 1 72.12 279 THR B N 1
ATOM 7215 C CA . THR B 1 279 ? 0.326 -0.552 -35.562 1 72.12 279 THR B CA 1
ATOM 7216 C C . THR B 1 279 ? 1.489 -1.504 -35.844 1 72.12 279 THR B C 1
ATOM 7218 O O . THR B 1 279 ? 1.447 -2.295 -36.781 1 72.12 279 THR B O 1
ATOM 7221 N N . HIS B 1 280 ? 2.418 -1.602 -34.938 1 88.94 280 HIS B N 1
ATOM 7222 C CA . HIS B 1 280 ? 3.57 -2.465 -35.188 1 88.94 280 HIS B CA 1
ATOM 7223 C C . HIS B 1 280 ? 3.604 -3.617 -34.188 1 88.94 280 HIS B C 1
ATOM 7225 O O . HIS B 1 280 ? 3.479 -3.398 -32.969 1 88.94 280 HIS B O 1
ATOM 7231 N N . TRP B 1 281 ? 3.842 -4.816 -34.75 1 93.06 281 TRP B N 1
ATOM 7232 C CA . TRP B 1 281 ? 3.779 -6.051 -34 1 93.06 281 TRP B CA 1
ATOM 7233 C C . TRP B 1 281 ? 4.75 -6.012 -32.812 1 93.06 281 TRP B C 1
ATOM 7235 O O . TRP B 1 281 ? 4.391 -6.367 -31.688 1 93.06 281 TRP B O 1
ATOM 7245 N N . GLU B 1 282 ? 5.938 -5.547 -33.094 1 91.56 282 GLU B N 1
ATOM 7246 C CA . GLU B 1 282 ? 6.953 -5.547 -32.031 1 91.56 282 GLU B CA 1
ATOM 7247 C C . GLU B 1 282 ? 6.605 -4.551 -30.938 1 91.56 282 GLU B C 1
ATOM 7249 O O . GLU B 1 282 ? 6.805 -4.836 -29.766 1 91.56 282 GLU B O 1
ATOM 7254 N N . THR B 1 283 ? 6.164 -3.461 -31.359 1 90.94 283 THR B N 1
ATOM 7255 C CA . THR B 1 283 ? 5.762 -2.455 -30.375 1 90.94 283 THR B CA 1
ATOM 7256 C C . THR B 1 283 ? 4.543 -2.926 -29.594 1 90.94 283 THR B C 1
ATOM 7258 O O . THR B 1 283 ? 4.473 -2.734 -28.375 1 90.94 283 THR B O 1
ATOM 7261 N N . TRP B 1 284 ? 3.652 -3.518 -30.312 1 92.75 284 TRP B N 1
ATOM 7262 C CA . TRP B 1 284 ? 2.479 -4.082 -29.656 1 92.75 284 TRP B CA 1
ATOM 7263 C C . TRP B 1 284 ? 2.883 -5.141 -28.641 1 92.75 284 TRP B C 1
ATOM 7265 O O . TRP B 1 284 ? 2.385 -5.148 -27.5 1 92.75 284 TRP B O 1
ATOM 7275 N N . ALA B 1 285 ? 3.734 -6.023 -29.062 1 94.12 285 ALA B N 1
ATOM 7276 C CA . ALA B 1 285 ? 4.18 -7.117 -28.203 1 94.12 285 ALA B CA 1
ATOM 7277 C C . ALA B 1 285 ? 4.836 -6.582 -26.938 1 94.12 285 ALA B C 1
ATOM 7279 O O . ALA B 1 285 ? 4.633 -7.129 -25.844 1 94.12 285 ALA B O 1
ATOM 7280 N N . ARG B 1 286 ? 5.59 -5.586 -27.109 1 92.81 286 ARG B N 1
ATOM 7281 C CA . ARG B 1 286 ? 6.258 -4.973 -25.969 1 92.81 286 ARG B CA 1
ATOM 7282 C C . ARG B 1 286 ? 5.246 -4.371 -25 1 92.81 286 ARG B C 1
ATOM 7284 O O . ARG B 1 286 ? 5.348 -4.57 -23.781 1 92.81 286 ARG B O 1
ATOM 7291 N N . LEU B 1 287 ? 4.316 -3.646 -25.5 1 92.19 287 LEU B N 1
ATOM 7292 C CA . LEU B 1 287 ? 3.314 -2.988 -24.656 1 92.19 287 LEU B CA 1
ATOM 7293 C C . LEU B 1 287 ? 2.434 -4.012 -23.953 1 92.19 287 LEU B C 1
ATOM 7295 O O . LEU B 1 287 ? 2.119 -3.857 -22.766 1 92.19 287 LEU B O 1
ATOM 7299 N N . GLU B 1 288 ? 2.043 -5.062 -24.719 1 94.25 288 GLU B N 1
ATOM 7300 C CA . GLU B 1 288 ? 1.247 -6.137 -24.125 1 94.25 288 GLU B CA 1
ATOM 7301 C C . GLU B 1 288 ? 2.031 -6.875 -23.047 1 94.25 288 GLU B C 1
ATOM 7303 O O . GLU B 1 288 ? 1.48 -7.223 -22 1 94.25 288 GLU B O 1
ATOM 7308 N N . SER B 1 289 ? 3.305 -7.09 -23.312 1 95.75 289 SER B N 1
ATOM 7309 C CA . SER B 1 289 ? 4.164 -7.75 -22.344 1 95.75 289 SER B CA 1
ATOM 7310 C C . SER B 1 289 ? 4.285 -6.926 -21.062 1 95.75 289 SER B C 1
ATOM 7312 O O . SER B 1 289 ? 4.297 -7.477 -19.953 1 95.75 289 SER B O 1
ATOM 7314 N N . ASP B 1 290 ? 4.441 -5.629 -21.266 1 95.25 290 ASP B N 1
ATOM 7315 C CA . ASP B 1 290 ? 4.527 -4.738 -20.109 1 95.25 290 ASP B CA 1
ATOM 7316 C C . ASP B 1 290 ? 3.242 -4.777 -19.281 1 95.25 290 ASP B C 1
ATOM 7318 O O . ASP B 1 290 ? 3.289 -4.871 -18.062 1 95.25 290 ASP B O 1
ATOM 7322 N N . ARG B 1 291 ? 2.182 -4.742 -19.938 1 95.75 291 ARG B N 1
ATOM 7323 C CA . ARG B 1 291 ? 0.874 -4.797 -19.281 1 95.75 291 ARG B CA 1
ATOM 7324 C C . ARG B 1 291 ? 0.712 -6.086 -18.484 1 95.75 291 ARG B C 1
ATOM 7326 O O . ARG B 1 291 ? 0.323 -6.055 -17.312 1 95.75 291 ARG B O 1
ATOM 7333 N N . ARG B 1 292 ? 1.004 -7.168 -19.094 1 96.88 292 ARG B N 1
ATOM 7334 C CA . ARG B 1 292 ? 0.876 -8.469 -18.453 1 96.88 292 ARG B CA 1
ATOM 7335 C C . ARG B 1 292 ? 1.809 -8.578 -17.25 1 96.88 292 ARG B C 1
ATOM 7337 O O . ARG B 1 292 ? 1.422 -9.102 -16.203 1 96.88 292 ARG B O 1
ATOM 7344 N N . ALA B 1 293 ? 3.043 -8.117 -17.453 1 98 293 ALA B N 1
ATOM 7345 C CA . ALA B 1 293 ? 4.004 -8.188 -16.359 1 98 293 ALA B CA 1
ATOM 7346 C C . ALA B 1 293 ? 3.494 -7.438 -15.125 1 98 293 ALA B C 1
ATOM 7348 O O . ALA B 1 293 ? 3.613 -7.926 -14 1 98 293 ALA B O 1
ATOM 7349 N N . LYS B 1 294 ? 2.93 -6.258 -15.352 1 98 294 LYS B N 1
ATOM 7350 C CA . LYS B 1 294 ? 2.404 -5.457 -14.25 1 98 294 LYS B CA 1
ATOM 7351 C C . LYS B 1 294 ? 1.224 -6.156 -13.586 1 98 294 LYS B C 1
ATOM 7353 O O . LYS B 1 294 ? 1.158 -6.238 -12.352 1 98 294 LYS B O 1
ATOM 7358 N N . LEU B 1 295 ? 0.343 -6.703 -14.328 1 98.06 295 LEU B N 1
ATOM 7359 C CA . LEU B 1 295 ? -0.846 -7.355 -13.789 1 98.06 295 LEU B CA 1
ATOM 7360 C C . LEU B 1 295 ? -0.477 -8.648 -13.07 1 98.06 295 LEU B C 1
ATOM 7362 O O . LEU B 1 295 ? -1.031 -8.953 -12.008 1 98.06 295 LEU B O 1
ATOM 7366 N N . PHE B 1 296 ? 0.454 -9.383 -13.641 1 98.25 296 PHE B N 1
ATOM 7367 C CA . PHE B 1 296 ? 0.864 -10.617 -12.984 1 98.25 296 PHE B CA 1
ATOM 7368 C C . PHE B 1 296 ? 1.656 -10.312 -11.719 1 98.25 296 PHE B C 1
ATOM 7370 O O . PHE B 1 296 ? 1.593 -11.07 -10.742 1 98.25 296 PHE B O 1
ATOM 7377 N N . ALA B 1 297 ? 2.432 -9.227 -11.766 1 98.38 297 ALA B N 1
ATOM 7378 C CA . ALA B 1 297 ? 3.082 -8.797 -10.531 1 98.38 297 ALA B CA 1
ATOM 7379 C C . ALA B 1 297 ? 2.053 -8.508 -9.438 1 98.38 297 ALA B C 1
ATOM 7381 O O . ALA B 1 297 ? 2.223 -8.914 -8.289 1 98.38 297 ALA B O 1
ATOM 7382 N N . PHE B 1 298 ? 0.988 -7.855 -9.805 1 97.56 298 PHE B N 1
ATOM 7383 C CA . PHE B 1 298 ? -0.111 -7.613 -8.883 1 97.56 298 PHE B CA 1
ATOM 7384 C C . PHE B 1 298 ? -0.648 -8.922 -8.32 1 97.56 298 PHE B C 1
ATOM 7386 O O . PHE B 1 298 ? -0.803 -9.078 -7.109 1 97.56 298 PHE B O 1
ATOM 7393 N N . CYS B 1 299 ? -0.949 -9.852 -9.195 1 98.12 299 CYS B N 1
ATOM 7394 C CA . CYS B 1 299 ? -1.513 -11.133 -8.789 1 98.12 299 CYS B CA 1
ATOM 7395 C C . CYS B 1 299 ? -0.569 -11.867 -7.84 1 98.12 299 CYS B C 1
ATOM 7397 O O . CYS B 1 299 ? -1.001 -12.406 -6.82 1 98.12 299 CYS B O 1
ATOM 7399 N N . PHE B 1 300 ? 0.671 -11.906 -8.219 1 98.19 300 PHE B N 1
ATOM 7400 C CA . PHE B 1 300 ? 1.644 -12.617 -7.391 1 98.19 300 PHE B CA 1
ATOM 7401 C C . PHE B 1 300 ? 1.729 -11.992 -6.004 1 98.19 300 PHE B C 1
ATOM 7403 O O . PHE B 1 300 ? 1.797 -12.711 -5 1 98.19 300 PHE B O 1
ATOM 7410 N N . LEU B 1 301 ? 1.77 -10.68 -5.98 1 98 301 LEU B N 1
ATOM 7411 C CA . LEU B 1 301 ? 1.817 -9.992 -4.695 1 98 301 LEU B CA 1
ATOM 7412 C C . LEU B 1 301 ? 0.575 -10.297 -3.865 1 98 301 LEU B C 1
ATOM 7414 O O . LEU B 1 301 ? 0.66 -10.453 -2.645 1 98 301 LEU B O 1
ATOM 7418 N N . ASN B 1 302 ? -0.524 -10.344 -4.5 1 96.56 302 ASN B N 1
ATOM 7419 C CA . ASN B 1 302 ? -1.76 -10.688 -3.807 1 96.56 302 ASN B CA 1
ATOM 7420 C C . ASN B 1 302 ? -1.706 -12.109 -3.244 1 96.56 302 ASN B C 1
ATOM 7422 O O . ASN B 1 302 ? -2.131 -12.344 -2.113 1 96.56 302 ASN B O 1
ATOM 7426 N N . ILE B 1 303 ? -1.178 -13.055 -4.023 1 97.25 303 ILE B N 1
ATOM 7427 C CA . ILE B 1 303 ? -1.061 -14.445 -3.594 1 97.25 303 ILE B CA 1
ATOM 7428 C C . ILE B 1 303 ? -0.143 -14.531 -2.377 1 97.25 303 ILE B C 1
ATOM 7430 O O . ILE B 1 303 ? -0.453 -15.227 -1.406 1 97.25 303 ILE B O 1
ATOM 7434 N N . GLN B 1 304 ? 0.954 -13.852 -2.441 1 97.25 304 GLN B N 1
ATOM 7435 C CA . GLN B 1 304 ? 1.867 -13.836 -1.304 1 97.25 304 GLN B CA 1
ATOM 7436 C C . GLN B 1 304 ? 1.184 -13.281 -0.056 1 97.25 304 GLN B C 1
ATOM 7438 O O . GLN B 1 304 ? 1.358 -13.82 1.041 1 97.25 304 GLN B O 1
ATOM 7443 N N . SER B 1 305 ? 0.436 -12.172 -0.274 1 94.44 305 SER B N 1
ATOM 7444 C CA . SER B 1 305 ? -0.285 -11.57 0.843 1 94.44 305 SER B CA 1
ATOM 7445 C C . SER B 1 305 ? -1.257 -12.562 1.473 1 94.44 305 SER B C 1
ATOM 7447 O O . SER B 1 305 ? -1.326 -12.68 2.697 1 94.44 305 SER B O 1
ATOM 7449 N N . ILE B 1 306 ? -1.96 -13.273 0.706 1 93.38 306 ILE B N 1
ATOM 7450 C CA . ILE B 1 306 ? -2.945 -14.242 1.174 1 93.38 306 ILE B CA 1
ATOM 7451 C C . ILE B 1 306 ? -2.236 -15.391 1.882 1 93.38 306 ILE B C 1
ATOM 7453 O O . ILE B 1 306 ? -2.623 -15.781 2.986 1 93.38 306 ILE B O 1
ATOM 7457 N N . ALA B 1 307 ? -1.204 -15.906 1.261 1 95.62 307 ALA B N 1
ATOM 7458 C CA . ALA B 1 307 ? -0.515 -17.078 1.784 1 95.62 307 ALA B CA 1
ATOM 7459 C C . ALA B 1 307 ? 0.123 -16.797 3.139 1 95.62 307 ALA B C 1
ATOM 7461 O O . ALA B 1 307 ? 0.039 -17.609 4.062 1 95.62 307 ALA B O 1
ATOM 7462 N N . TYR B 1 308 ? 0.744 -15.656 3.271 1 94.75 308 TYR B N 1
ATOM 7463 C CA . TYR B 1 308 ? 1.538 -15.367 4.461 1 94.75 308 TYR B CA 1
ATOM 7464 C C . TYR B 1 308 ? 0.839 -14.352 5.352 1 94.75 308 TYR B C 1
ATOM 7466 O O . TYR B 1 308 ? 1.413 -13.883 6.34 1 94.75 308 TYR B O 1
ATOM 7474 N N . ASN B 1 309 ? -0.368 -14.016 5.043 1 89.94 309 ASN B N 1
ATOM 7475 C CA . ASN B 1 309 ? -1.171 -13.078 5.824 1 89.94 309 ASN B CA 1
ATOM 7476 C C . ASN B 1 309 ? -0.475 -11.727 5.969 1 89.94 309 ASN B C 1
ATOM 7478 O O . ASN B 1 309 ? -0.293 -11.234 7.086 1 89.94 309 ASN B O 1
ATOM 7482 N N . LEU B 1 310 ? -0.056 -11.195 4.832 1 90.88 310 LEU B N 1
ATOM 7483 C CA . LEU B 1 310 ? 0.577 -9.883 4.766 1 90.88 310 LEU B CA 1
ATOM 7484 C C . LEU B 1 310 ? -0.386 -8.844 4.199 1 90.88 310 LEU B C 1
ATOM 7486 O O . LEU B 1 310 ? -1.146 -9.133 3.275 1 90.88 310 LEU B O 1
ATOM 7490 N N . SER B 1 311 ? -0.352 -7.633 4.766 1 86.25 311 SER B N 1
ATOM 7491 C CA . SER B 1 311 ? -1.148 -6.559 4.184 1 86.25 311 SER B CA 1
ATOM 7492 C C . SER B 1 311 ? -0.723 -6.273 2.746 1 86.25 311 SER B C 1
ATOM 7494 O O . SER B 1 311 ? 0.469 -6.289 2.432 1 86.25 311 SER B O 1
ATOM 7496 N N . PRO B 1 312 ? -1.72 -6.027 1.884 1 90.06 312 PRO B N 1
ATOM 7497 C CA . PRO B 1 312 ? -1.361 -5.723 0.497 1 90.06 312 PRO B CA 1
ATOM 7498 C C . PRO B 1 312 ? -0.441 -4.508 0.379 1 90.06 312 PRO B C 1
ATOM 7500 O O . PRO B 1 312 ? -0.625 -3.518 1.09 1 90.06 312 PRO B O 1
ATOM 7503 N N . VAL B 1 313 ? 0.58 -4.602 -0.42 1 93.69 313 VAL B N 1
ATOM 7504 C CA . VAL B 1 313 ? 1.521 -3.504 -0.622 1 93.69 313 VAL B CA 1
ATOM 7505 C C . VAL B 1 313 ? 1.103 -2.68 -1.837 1 93.69 313 VAL B C 1
ATOM 7507 O O . VAL B 1 313 ? 1.565 -1.552 -2.02 1 93.69 313 VAL B O 1
ATOM 7510 N N . ILE B 1 314 ? 0.238 -3.213 -2.641 1 92.5 314 ILE B N 1
ATOM 7511 C CA . ILE B 1 314 ? -0.309 -2.537 -3.811 1 92.5 314 ILE B CA 1
ATOM 7512 C C . ILE B 1 314 ? -1.745 -2.998 -4.051 1 92.5 314 ILE B C 1
ATOM 7514 O O . ILE B 1 314 ? -2.084 -4.156 -3.791 1 92.5 314 ILE B O 1
ATOM 7518 N N . TRP B 1 315 ? -2.59 -2.164 -4.555 1 88.38 315 TRP B N 1
ATOM 7519 C CA . TRP B 1 315 ? -4.016 -2.457 -4.668 1 88.38 315 TRP B CA 1
ATOM 7520 C C . TRP B 1 315 ? -4.453 -2.469 -6.129 1 88.38 315 TRP B C 1
ATOM 7522 O O . TRP B 1 315 ? -3.863 -1.783 -6.969 1 88.38 315 TRP B O 1
ATOM 7532 N N . SER B 1 316 ? -5.527 -3.201 -6.371 1 90.44 316 SER B N 1
ATOM 7533 C CA . SER B 1 316 ? -6.035 -3.389 -7.727 1 90.44 316 SER B CA 1
ATOM 7534 C C . SER B 1 316 ? -6.465 -2.062 -8.344 1 90.44 316 SER B C 1
ATOM 7536 O O . SER B 1 316 ? -6.301 -1.848 -9.547 1 90.44 316 SER B O 1
ATOM 7538 N N . HIS B 1 317 ? -6.953 -1.138 -7.59 1 83.56 317 HIS B N 1
ATOM 7539 C CA . HIS B 1 317 ? -7.5 0.104 -8.125 1 83.56 317 HIS B CA 1
ATOM 7540 C C . HIS B 1 317 ? -6.395 1 -8.68 1 83.56 317 HIS B C 1
ATOM 7542 O O . HIS B 1 317 ? -6.664 1.925 -9.445 1 83.56 317 HIS B O 1
ATOM 7548 N N . GLU B 1 318 ? -5.168 0.757 -8.266 1 88.88 318 GLU B N 1
ATOM 7549 C CA . GLU B 1 318 ? -4.047 1.558 -8.742 1 88.88 318 GLU B CA 1
ATOM 7550 C C . GLU B 1 318 ? -3.75 1.271 -10.211 1 88.88 318 GLU B C 1
ATOM 7552 O O . GLU B 1 318 ? -3.102 2.074 -10.891 1 88.88 318 GLU B O 1
ATOM 7557 N N . PHE B 1 319 ? -4.234 0.116 -10.727 1 92.94 319 PHE B N 1
ATOM 7558 C CA . PHE B 1 319 ? -3.883 -0.325 -12.07 1 92.94 319 PHE B CA 1
ATOM 7559 C C . PHE B 1 319 ? -4.918 0.154 -13.086 1 92.94 319 PHE B C 1
ATOM 7561 O O . PHE B 1 319 ? -5.988 -0.44 -13.219 1 92.94 319 PHE B O 1
ATOM 7568 N N . LYS B 1 320 ? -4.586 1.15 -13.773 1 90.94 320 LYS B N 1
ATOM 7569 C CA . LYS B 1 320 ? -5.418 1.666 -14.859 1 90.94 320 LYS B CA 1
ATOM 7570 C C . LYS B 1 320 ? -4.887 1.229 -16.219 1 90.94 320 LYS B C 1
ATOM 7572 O O . LYS B 1 320 ? -4.586 2.066 -17.078 1 90.94 320 LYS B O 1
ATOM 7577 N N . LEU B 1 321 ? -4.812 -0.03 -16.359 1 94.69 321 LEU B N 1
ATOM 7578 C CA . LEU B 1 321 ? -4.297 -0.664 -17.578 1 94.69 321 LEU B CA 1
ATOM 7579 C C . LEU B 1 321 ? -5.426 -1.306 -18.375 1 94.69 321 LEU B C 1
ATOM 7581 O O . LEU B 1 321 ? -6.496 -1.592 -17.828 1 94.69 321 LEU B O 1
ATOM 7585 N N . ARG B 1 322 ? -5.156 -1.497 -19.609 1 91.69 322 ARG B N 1
ATOM 7586 C CA . ARG B 1 322 ? -6.082 -2.268 -20.438 1 91.69 322 ARG B CA 1
ATOM 7587 C C . ARG B 1 322 ? -6.059 -3.742 -20.047 1 91.69 322 ARG B C 1
ATOM 7589 O O . ARG B 1 322 ? -5.094 -4.219 -19.453 1 91.69 322 ARG B O 1
ATOM 7596 N N . LEU B 1 323 ? -7.117 -4.445 -20.391 1 92.62 323 LEU B N 1
ATOM 7597 C CA . LEU B 1 323 ? -7.137 -5.891 -20.188 1 92.62 323 LEU B CA 1
ATOM 7598 C C . LEU B 1 323 ? -6.266 -6.598 -21.219 1 92.62 323 LEU B C 1
ATOM 7600 O O . LEU B 1 323 ? -6.152 -6.145 -22.359 1 92.62 323 LEU B O 1
ATOM 7604 N N . PRO B 1 324 ? -5.609 -7.688 -20.828 1 92.75 324 PRO B N 1
ATOM 7605 C CA . PRO B 1 324 ? -4.746 -8.422 -21.75 1 92.75 324 PRO B CA 1
ATOM 7606 C C . PRO B 1 324 ? -5.496 -8.922 -22.984 1 92.75 324 PRO B C 1
ATOM 7608 O O . PRO B 1 324 ? -6.699 -9.188 -22.906 1 92.75 324 PRO B O 1
ATOM 7611 N N . CYS B 1 325 ? -4.809 -9.125 -24.031 1 90.06 325 CYS B N 1
ATOM 7612 C CA . CYS B 1 325 ? -5.359 -9.508 -25.328 1 90.06 325 CYS B CA 1
ATOM 7613 C C . CYS B 1 325 ? -5.762 -10.977 -25.344 1 90.06 325 CYS B C 1
ATOM 7615 O O . CYS B 1 325 ? -5.617 -11.664 -24.328 1 90.06 325 CYS B O 1
ATOM 7617 N N . SER B 1 326 ? -6.332 -11.445 -26.484 1 86.19 326 SER B N 1
ATOM 7618 C CA . SER B 1 326 ? -6.773 -12.828 -26.641 1 86.19 326 SER B CA 1
ATOM 7619 C C . SER B 1 326 ? -5.59 -13.773 -26.781 1 86.19 326 SER B C 1
ATOM 7621 O O . SER B 1 326 ? -4.488 -13.352 -27.141 1 86.19 326 SER B O 1
ATOM 7623 N N . CYS B 1 327 ? -5.797 -15.039 -26.5 1 88 327 CYS B N 1
ATOM 7624 C CA . CYS B 1 327 ? -4.742 -16.047 -26.562 1 88 327 CYS B CA 1
ATOM 7625 C C . CYS B 1 327 ? -4.199 -16.188 -27.984 1 88 327 CYS B C 1
ATOM 7627 O O . CYS B 1 327 ? -2.984 -16.234 -28.188 1 88 327 CYS B O 1
ATOM 7629 N N . PRO B 1 328 ? -5.078 -16.141 -29.047 1 85.56 328 PRO B N 1
ATOM 7630 C CA . PRO B 1 328 ? -4.539 -16.266 -30.406 1 85.56 328 PRO B CA 1
ATOM 7631 C C . PRO B 1 328 ? -3.656 -15.094 -30.797 1 85.56 328 PRO B C 1
ATOM 7633 O O . PRO B 1 328 ? -2.637 -15.281 -31.469 1 85.56 328 PRO B O 1
ATOM 7636 N N . GLU B 1 329 ? -4.039 -13.938 -30.422 1 88.19 329 GLU B N 1
ATOM 7637 C CA . GLU B 1 329 ? -3.211 -12.766 -30.719 1 88.19 329 GLU B CA 1
ATOM 7638 C C . GLU B 1 329 ? -1.86 -12.859 -30.016 1 88.19 329 GLU B C 1
ATOM 7640 O O . GLU B 1 329 ? -0.826 -12.531 -30.594 1 88.19 329 GLU B O 1
ATOM 7645 N N . TRP B 1 330 ? -1.821 -13.266 -28.797 1 91.94 330 TRP B N 1
ATOM 7646 C CA . TRP B 1 330 ? -0.623 -13.336 -27.969 1 91.94 330 TRP B CA 1
ATOM 7647 C C . TRP B 1 330 ? 0.336 -14.406 -28.484 1 91.94 330 TRP B C 1
ATOM 7649 O O . TRP B 1 330 ? 1.556 -14.227 -28.422 1 91.94 330 TRP B O 1
ATOM 7659 N N . THR B 1 331 ? -0.206 -15.477 -29.031 1 90.25 331 THR B N 1
ATOM 7660 C CA . THR B 1 331 ? 0.623 -16.609 -29.422 1 90.25 331 THR B CA 1
ATOM 7661 C C . THR B 1 331 ? 0.869 -16.609 -30.938 1 90.25 331 THR B C 1
ATOM 7663 O O . THR B 1 331 ? 1.435 -17.562 -31.484 1 90.25 331 THR B O 1
ATOM 7666 N N . ALA B 1 332 ? 0.391 -15.531 -31.625 1 92.44 332 ALA B N 1
ATOM 7667 C CA . ALA B 1 332 ? 0.638 -15.453 -33.062 1 92.44 332 ALA B CA 1
ATOM 7668 C C . ALA B 1 332 ? 2.123 -15.617 -33.375 1 92.44 332 ALA B C 1
ATOM 7670 O O . ALA B 1 332 ? 2.967 -14.961 -32.75 1 92.44 332 ALA B O 1
ATOM 7671 N N . PRO B 1 333 ? 2.461 -16.453 -34.312 1 90.75 333 PRO B N 1
ATOM 7672 C CA . PRO B 1 333 ? 3.871 -16.781 -34.562 1 90.75 333 PRO B CA 1
ATOM 7673 C C . PRO B 1 333 ? 4.598 -15.68 -35.344 1 90.75 333 PRO B C 1
ATOM 7675 O O . PRO B 1 333 ? 5.832 -15.617 -35.312 1 90.75 333 PRO B O 1
ATOM 7678 N N . ASP B 1 334 ? 3.787 -14.859 -36.125 1 91.88 334 ASP B N 1
ATOM 7679 C CA . ASP B 1 334 ? 4.414 -13.82 -36.938 1 91.88 334 ASP B CA 1
ATOM 7680 C C . ASP B 1 334 ? 3.512 -12.594 -37.062 1 91.88 334 ASP B C 1
ATOM 7682 O O . ASP B 1 334 ? 2.348 -12.633 -36.656 1 91.88 334 ASP B O 1
ATOM 7686 N N . SER B 1 335 ? 4.098 -11.555 -37.625 1 93.5 335 SER B N 1
ATOM 7687 C CA . SER B 1 335 ? 3.418 -10.266 -37.688 1 93.5 335 SER B CA 1
ATOM 7688 C C . SER B 1 335 ? 2.205 -10.336 -38.625 1 93.5 335 SER B C 1
ATOM 7690 O O . SER B 1 335 ? 1.193 -9.68 -38.375 1 93.5 335 SER B O 1
ATOM 7692 N N . ALA B 1 336 ? 2.322 -11.133 -39.625 1 92.25 336 ALA B N 1
ATOM 7693 C CA . ALA B 1 336 ? 1.223 -11.234 -40.594 1 92.25 336 ALA B CA 1
ATOM 7694 C C . ALA B 1 336 ? 0.003 -11.898 -39.938 1 92.25 336 ALA B C 1
ATOM 7696 O O . ALA B 1 336 ? -1.121 -11.414 -40.094 1 92.25 336 ALA B O 1
ATOM 7697 N N . THR B 1 337 ? 0.281 -13.039 -39.312 1 92 337 THR B N 1
ATOM 7698 C CA . THR B 1 337 ? -0.801 -13.742 -38.625 1 92 337 THR B CA 1
ATOM 7699 C C . THR B 1 337 ? -1.422 -12.859 -37.531 1 92 337 THR B C 1
ATOM 7701 O O . THR B 1 337 ? -2.643 -12.844 -37.375 1 92 337 THR B O 1
ATOM 7704 N N . TRP B 1 338 ? -0.59 -12.133 -36.875 1 92.38 338 TRP B N 1
ATOM 7705 C CA . TRP B 1 338 ? -1.051 -11.234 -35.812 1 92.38 338 TRP B CA 1
ATOM 7706 C C . TRP B 1 338 ? -1.961 -10.148 -36.375 1 92.38 338 TRP B C 1
ATOM 7708 O O . TRP B 1 338 ? -3.025 -9.875 -35.844 1 92.38 338 TRP B O 1
ATOM 7718 N N . ALA B 1 339 ? -1.568 -9.562 -37.469 1 90.06 339 ALA B N 1
ATOM 7719 C CA . ALA B 1 339 ? -2.346 -8.5 -38.094 1 90.06 339 ALA B CA 1
ATOM 7720 C C . ALA B 1 339 ? -3.713 -9.016 -38.531 1 90.06 339 ALA B C 1
ATOM 7722 O O . ALA B 1 339 ? -4.711 -8.297 -38.438 1 90.06 339 ALA B O 1
ATOM 7723 N N . LEU B 1 340 ? -3.75 -10.219 -39 1 88.56 340 LEU B N 1
ATOM 7724 C CA . LEU B 1 340 ? -5.004 -10.836 -39.406 1 88.56 340 LEU B CA 1
ATOM 7725 C C . LEU B 1 340 ? -5.941 -11.039 -38.25 1 88.56 340 LEU B C 1
ATOM 7727 O O . LEU B 1 340 ? -7.137 -10.758 -38.312 1 88.56 340 LEU B O 1
ATOM 7731 N N . LEU B 1 341 ? -5.367 -11.5 -37.188 1 86.5 341 LEU B N 1
ATOM 7732 C CA . LEU B 1 341 ? -6.156 -11.766 -36 1 86.5 341 LEU B CA 1
ATOM 7733 C C . LEU B 1 341 ? -6.668 -10.469 -35.375 1 86.5 341 LEU B C 1
ATOM 7735 O O . LEU B 1 341 ? -7.797 -10.406 -34.906 1 86.5 341 LEU B O 1
ATOM 7739 N N . ARG B 1 342 ? -5.844 -9.5 -35.406 1 84 342 ARG B N 1
ATOM 7740 C CA . ARG B 1 342 ? -6.195 -8.219 -34.812 1 84 342 ARG B CA 1
ATOM 7741 C C . ARG B 1 342 ? -7.332 -7.551 -35.562 1 84 342 ARG B C 1
ATOM 7743 O O . ARG B 1 342 ? -8.18 -6.887 -34.969 1 84 342 ARG B O 1
ATOM 7750 N N . ARG B 1 343 ? -7.305 -7.637 -36.875 1 80.06 343 ARG B N 1
ATOM 7751 C CA . ARG B 1 343 ? -8.352 -7.055 -37.719 1 80.06 343 ARG B CA 1
ATOM 7752 C C . ARG B 1 343 ? -9.703 -7.703 -37.438 1 80.06 343 ARG B C 1
ATOM 7754 O O . ARG B 1 343 ? -10.742 -7.047 -37.531 1 80.06 343 ARG B O 1
ATOM 7761 N N . ASN B 1 344 ? -9.719 -8.984 -36.969 1 71.94 344 ASN B N 1
ATOM 7762 C CA . ASN B 1 344 ? -10.945 -9.75 -36.75 1 71.94 344 ASN B CA 1
ATOM 7763 C C . ASN B 1 344 ? -11.422 -9.648 -35.312 1 71.94 344 ASN B C 1
ATOM 7765 O O . ASN B 1 344 ? -12.492 -10.156 -34.969 1 71.94 344 ASN B O 1
ATOM 7769 N N . THR B 1 345 ? -10.539 -9.234 -34.5 1 63.22 345 THR B N 1
ATOM 7770 C CA . THR B 1 345 ? -10.891 -9.188 -33.062 1 63.22 345 THR B CA 1
ATOM 7771 C C . THR B 1 345 ? -11.547 -7.852 -32.719 1 63.22 345 THR B C 1
ATOM 7773 O O . THR B 1 345 ? -11 -6.789 -33.031 1 63.22 345 THR B O 1
ATOM 7776 N N . PRO B 1 346 ? -12.906 -7.812 -32.5 1 57.03 346 PRO B N 1
ATOM 7777 C CA . PRO B 1 346 ? -13.523 -6.559 -32.062 1 57.03 346 PRO B CA 1
ATOM 7778 C C . PRO B 1 346 ? -12.727 -5.859 -30.953 1 57.03 346 PRO B C 1
ATOM 7780 O O . PRO B 1 346 ? -12.195 -6.516 -30.062 1 57.03 346 PRO B O 1
ATOM 7783 N N . ILE B 1 347 ? -11.938 -4.801 -31.234 1 52.88 347 ILE B N 1
ATOM 7784 C CA . ILE B 1 347 ? -10.961 -3.982 -30.531 1 52.88 347 ILE B CA 1
ATOM 7785 C C . ILE B 1 347 ? -11.406 -3.787 -29.078 1 52.88 347 ILE B C 1
ATOM 7787 O O . ILE B 1 347 ? -10.633 -3.309 -28.25 1 52.88 347 ILE B O 1
ATOM 7791 N N . ALA B 1 348 ? -12.664 -3.596 -28.594 1 54.75 348 ALA B N 1
ATOM 7792 C CA . ALA B 1 348 ? -12.828 -2.721 -27.438 1 54.75 348 ALA B CA 1
ATOM 7793 C C . ALA B 1 348 ? -12.25 -3.363 -26.188 1 54.75 348 ALA B C 1
ATOM 7795 O O . ALA B 1 348 ? -12.891 -4.215 -25.562 1 54.75 348 ALA B O 1
ATOM 7796 N N . LYS B 1 349 ? -10.867 -3.381 -26.094 1 61.91 349 LYS B N 1
ATOM 7797 C CA . LYS B 1 349 ? -10.305 -3.912 -24.859 1 61.91 349 LYS B CA 1
ATOM 7798 C C . LYS B 1 349 ? -10.688 -3.039 -23.656 1 61.91 349 LYS B C 1
ATOM 7800 O O . LYS B 1 349 ? -10.484 -1.824 -23.688 1 61.91 349 LYS B O 1
ATOM 7805 N N . GLY B 1 350 ? -11.523 -3.588 -22.734 1 81.12 350 GLY B N 1
ATOM 7806 C CA . GLY B 1 350 ? -11.875 -2.869 -21.531 1 81.12 350 GLY B CA 1
ATOM 7807 C C . GLY B 1 350 ? -10.688 -2.641 -20.609 1 81.12 350 GLY B C 1
ATOM 7808 O O . GLY B 1 350 ? -9.578 -3.109 -20.891 1 81.12 350 GLY B O 1
ATOM 7809 N N . HIS B 1 351 ? -10.758 -1.736 -19.828 1 88.38 351 HIS B N 1
ATOM 7810 C CA . HIS B 1 351 ? -9.766 -1.427 -18.812 1 88.38 351 HIS B CA 1
ATOM 7811 C C . HIS B 1 351 ? -9.984 -2.268 -17.562 1 88.38 351 HIS B C 1
ATOM 7813 O O . HIS B 1 351 ? -11.133 -2.523 -17.172 1 88.38 351 HIS B O 1
ATOM 7819 N N . PHE B 1 352 ? -8.883 -2.727 -17.094 1 92.56 352 PHE B N 1
ATOM 7820 C CA . PHE B 1 352 ? -8.906 -3.566 -15.898 1 92.56 352 PHE B CA 1
ATOM 7821 C C . PHE B 1 352 ? -9.727 -2.91 -14.789 1 92.56 352 PHE B C 1
ATOM 7823 O O . PHE B 1 352 ? -10.625 -3.533 -14.227 1 92.56 352 PHE B O 1
ATOM 7830 N N . HIS B 1 353 ? -9.438 -1.679 -14.531 1 85.88 353 HIS B N 1
ATOM 7831 C CA . HIS B 1 353 ? -10.086 -0.948 -13.453 1 85.88 353 HIS B CA 1
ATOM 7832 C C . HIS B 1 353 ? -11.586 -0.813 -13.695 1 85.88 353 HIS B C 1
ATOM 7834 O O . HIS B 1 353 ? -12.391 -1.011 -12.781 1 85.88 353 HIS B O 1
ATOM 7840 N N . THR B 1 354 ? -11.984 -0.47 -14.852 1 84 354 THR B N 1
ATOM 7841 C CA . THR B 1 354 ? -13.391 -0.303 -15.203 1 84 354 THR B CA 1
ATOM 7842 C C . THR B 1 354 ? -14.125 -1.641 -15.156 1 84 354 THR B C 1
ATOM 7844 O O . THR B 1 354 ? -15.273 -1.711 -14.711 1 84 354 THR B O 1
ATOM 7847 N N . ALA B 1 355 ? -13.461 -2.688 -15.648 1 88.56 355 ALA B N 1
ATOM 7848 C CA . ALA B 1 355 ? -14.062 -4.016 -15.625 1 88.56 355 ALA B CA 1
ATOM 7849 C C . ALA B 1 355 ? -14.297 -4.492 -14.195 1 88.56 355 ALA B C 1
ATOM 7851 O O . ALA B 1 355 ? -15.312 -5.121 -13.898 1 88.56 355 ALA B O 1
ATOM 7852 N N . LEU B 1 356 ? -13.344 -4.27 -13.367 1 88.75 356 LEU B N 1
ATOM 7853 C CA . LEU B 1 356 ? -13.477 -4.637 -11.961 1 88.75 356 LEU B CA 1
ATOM 7854 C C . LEU B 1 356 ? -14.625 -3.875 -11.305 1 88.75 356 LEU B C 1
ATOM 7856 O O . LEU B 1 356 ? -15.398 -4.449 -10.539 1 88.75 356 LEU B O 1
ATOM 7860 N N . LYS B 1 357 ? -14.734 -2.611 -11.664 1 82.5 357 LYS B N 1
ATOM 7861 C CA . LYS B 1 357 ? -15.828 -1.796 -11.148 1 82.5 357 LYS B CA 1
ATOM 7862 C C . LYS B 1 357 ? -17.172 -2.326 -11.633 1 82.5 357 LYS B C 1
ATOM 7864 O O . LYS B 1 357 ? -18.156 -2.344 -10.875 1 82.5 357 LYS B O 1
ATOM 7869 N N . ASP B 1 358 ? -17.141 -2.684 -12.82 1 83.69 358 ASP B N 1
ATOM 7870 C CA . ASP B 1 358 ? -18.375 -3.215 -13.406 1 83.69 358 ASP B CA 1
ATOM 7871 C C . ASP B 1 358 ? -18.797 -4.512 -12.719 1 83.69 358 ASP B C 1
ATOM 7873 O O . ASP B 1 358 ? -19.984 -4.77 -12.547 1 83.69 358 ASP B O 1
ATOM 7877 N N . LEU B 1 359 ? -17.875 -5.328 -12.398 1 87.38 359 LEU B N 1
ATOM 7878 C CA . LEU B 1 359 ? -18.172 -6.57 -11.695 1 87.38 359 LEU B CA 1
ATOM 7879 C C . LEU B 1 359 ? -18.781 -6.285 -10.328 1 87.38 359 LEU B C 1
ATOM 7881 O O . LEU B 1 359 ? -19.688 -6.992 -9.891 1 87.38 359 LEU B O 1
ATOM 7885 N N . LEU B 1 360 ? -18.375 -5.242 -9.703 1 83.56 360 LEU B N 1
ATOM 7886 C CA . LEU B 1 360 ? -18.781 -4.945 -8.336 1 83.56 360 LEU B CA 1
ATOM 7887 C C . LEU B 1 360 ? -20.062 -4.109 -8.32 1 83.56 360 LEU B C 1
ATOM 7889 O O . LEU B 1 360 ? -20.719 -4.004 -7.285 1 83.56 360 LEU B O 1
ATOM 7893 N N . PHE B 1 361 ? -20.391 -3.514 -9.406 1 77 361 PHE B N 1
ATOM 7894 C CA . PHE B 1 361 ? -21.594 -2.701 -9.5 1 77 361 PHE B CA 1
ATOM 7895 C C . PHE B 1 361 ? -22.844 -3.58 -9.5 1 77 361 PHE B C 1
ATOM 7897 O O . PHE B 1 361 ? -22.891 -4.598 -10.203 1 77 361 PHE B O 1
ATOM 7904 N N . PRO B 1 362 ? -23.828 -3.182 -8.648 1 70.38 362 PRO B N 1
ATOM 7905 C CA . PRO B 1 362 ? -25 -4.031 -8.477 1 70.38 362 PRO B CA 1
ATOM 7906 C C . PRO B 1 362 ? -25.906 -4.047 -9.711 1 70.38 362 PRO B C 1
ATOM 7908 O O . PRO B 1 362 ? -26.922 -4.734 -9.719 1 70.38 362 PRO B O 1
ATOM 7911 N N . SER B 1 363 ? -25.547 -3.475 -10.852 1 64.56 363 SER B N 1
ATOM 7912 C CA . SER B 1 363 ? -26.438 -3.48 -12.008 1 64.56 363 SER B CA 1
ATOM 7913 C C . SER B 1 363 ? -26.438 -4.844 -12.688 1 64.56 363 SER B C 1
ATOM 7915 O O . SER B 1 363 ? -25.484 -5.613 -12.562 1 64.56 363 SER B O 1
ATOM 7917 N N . PRO B 1 364 ? -27.734 -5.164 -13.227 1 58.22 364 PRO B N 1
ATOM 7918 C CA . PRO B 1 364 ? -27.797 -6.438 -13.945 1 58.22 364 PRO B CA 1
ATOM 7919 C C . PRO B 1 364 ? -26.703 -6.574 -15.008 1 58.22 364 PRO B C 1
ATOM 7921 O O . PRO B 1 364 ? -26.25 -5.574 -15.555 1 58.22 364 PRO B O 1
ATOM 7924 N N . CYS B 1 365 ? -26.031 -7.656 -15.016 1 56.31 365 CYS B N 1
ATOM 7925 C CA . CYS B 1 365 ? -24.953 -7.996 -15.938 1 56.31 365 CYS B CA 1
ATOM 7926 C C . CYS B 1 365 ? -25.297 -7.59 -17.359 1 56.31 365 CYS B C 1
ATOM 7928 O O . CYS B 1 365 ? -26.281 -8.078 -17.922 1 56.31 365 CYS B O 1
ATOM 7930 N N . ASP B 1 366 ? -25.156 -6.355 -17.75 1 53.97 366 ASP B N 1
ATOM 7931 C CA . ASP B 1 366 ? -25.234 -6.191 -19.203 1 53.97 366 ASP B CA 1
ATOM 7932 C C . ASP B 1 366 ? -24.125 -6.992 -19.891 1 53.97 366 ASP B C 1
ATOM 7934 O O . ASP B 1 366 ? -22.984 -6.531 -20 1 53.97 366 ASP B O 1
ATOM 7938 N N . ILE B 1 367 ? -24.328 -8.297 -19.984 1 53.62 367 ILE B N 1
ATOM 7939 C CA . ILE B 1 367 ? -23.484 -9.406 -20.375 1 53.62 367 ILE B CA 1
ATOM 7940 C C . ILE B 1 367 ? -22.828 -9.109 -21.734 1 53.62 367 ILE B C 1
ATOM 7942 O O . ILE B 1 367 ? -21.812 -9.695 -22.078 1 53.62 367 ILE B O 1
ATOM 7946 N N . SER B 1 368 ? -23.484 -8.289 -22.562 1 52.12 368 SER B N 1
ATOM 7947 C CA . SER B 1 368 ? -23.078 -8.289 -23.969 1 52.12 368 SER B CA 1
ATOM 7948 C C . SER B 1 368 ? -21.719 -7.648 -24.156 1 52.12 368 SER B C 1
ATOM 7950 O O . SER B 1 368 ? -21.062 -7.859 -25.188 1 52.12 368 SER B O 1
ATOM 7952 N N . GLU B 1 369 ? -21.188 -6.984 -23.172 1 56.44 369 GLU B N 1
ATOM 7953 C CA . GLU B 1 369 ? -20.141 -6.098 -23.672 1 56.44 369 GLU B CA 1
ATOM 7954 C C . GLU B 1 369 ? -18.766 -6.613 -23.312 1 56.44 369 GLU B C 1
ATOM 7956 O O . GLU B 1 369 ? -17.781 -6.305 -24 1 56.44 369 GLU B O 1
ATOM 7961 N N . LEU B 1 370 ? -18.641 -7.457 -22.234 1 61.06 370 LEU B N 1
ATOM 7962 C CA . LEU B 1 370 ? -17.234 -7.73 -21.922 1 61.06 370 LEU B CA 1
ATOM 7963 C C . LEU B 1 370 ? -16.938 -9.219 -22.031 1 61.06 370 LEU B C 1
ATOM 7965 O O . LEU B 1 370 ? -17.625 -10.039 -21.422 1 61.06 370 LEU B O 1
ATOM 7969 N N . ASN B 1 371 ? -16.234 -9.625 -23.109 1 64.44 371 ASN B N 1
ATOM 7970 C CA . ASN B 1 371 ? -15.711 -10.977 -23.172 1 64.44 371 ASN B CA 1
ATOM 7971 C C . ASN B 1 371 ? -14.227 -11.016 -22.828 1 64.44 371 ASN B C 1
ATOM 7973 O O . ASN B 1 371 ? -13.375 -11.031 -23.719 1 64.44 371 ASN B O 1
ATOM 7977 N N . PRO B 1 372 ? -14.039 -11.18 -21.516 1 74.25 372 PRO B N 1
ATOM 7978 C CA . PRO B 1 372 ? -12.625 -11.141 -21.141 1 74.25 372 PRO B CA 1
ATOM 7979 C C . PRO B 1 372 ? -11.883 -12.43 -21.5 1 74.25 372 PRO B C 1
ATOM 7981 O O . PRO B 1 372 ? -12.516 -13.484 -21.641 1 74.25 372 PRO B O 1
ATOM 7984 N N . THR B 1 373 ? -10.641 -12.328 -21.812 1 86.06 373 THR B N 1
ATOM 7985 C CA . THR B 1 373 ? -9.734 -13.445 -22.078 1 86.06 373 THR B CA 1
ATOM 7986 C C . THR B 1 373 ? -9.406 -14.188 -20.781 1 86.06 373 THR B C 1
ATOM 7988 O O . THR B 1 373 ? -9.719 -13.711 -19.688 1 86.06 373 THR B O 1
ATOM 7991 N N . PRO B 1 374 ? -8.844 -15.414 -20.906 1 88.56 374 PRO B N 1
ATOM 7992 C CA . PRO B 1 374 ? -8.484 -16.156 -19.688 1 88.56 374 PRO B CA 1
ATOM 7993 C C . PRO B 1 374 ? -7.555 -15.383 -18.766 1 88.56 374 PRO B C 1
ATOM 7995 O O . PRO B 1 374 ? -7.73 -15.398 -17.547 1 88.56 374 PRO B O 1
ATOM 7998 N N . VAL B 1 375 ? -6.594 -14.703 -19.375 1 92.94 375 VAL B N 1
ATOM 7999 C CA . VAL B 1 375 ? -5.664 -13.914 -18.562 1 92.94 375 VAL B CA 1
ATOM 8000 C C . VAL B 1 375 ? -6.41 -12.766 -17.906 1 92.94 375 VAL B C 1
ATOM 8002 O O . VAL B 1 375 ? -6.18 -12.461 -16.734 1 92.94 375 VAL B O 1
ATOM 8005 N N . ALA B 1 376 ? -7.27 -12.117 -18.641 1 93.19 376 ALA B N 1
ATOM 8006 C CA . ALA B 1 376 ? -8.07 -11.031 -18.094 1 93.19 376 ALA B CA 1
ATOM 8007 C C . ALA B 1 376 ? -8.953 -11.531 -16.953 1 93.19 376 ALA B C 1
ATOM 8009 O O . ALA B 1 376 ? -9.039 -10.891 -15.898 1 93.19 376 ALA B O 1
ATOM 8010 N N . ASN B 1 377 ? -9.57 -12.68 -17.156 1 92.94 377 ASN B N 1
ATOM 8011 C CA . ASN B 1 377 ? -10.422 -13.258 -16.125 1 92.94 377 ASN B CA 1
ATOM 8012 C C . ASN B 1 377 ? -9.633 -13.578 -14.859 1 92.94 377 ASN B C 1
ATOM 8014 O O . ASN B 1 377 ? -10.109 -13.352 -13.75 1 92.94 377 ASN B O 1
ATOM 8018 N N . TYR B 1 378 ? -8.492 -14.156 -15.125 1 95.81 378 TYR B N 1
ATOM 8019 C CA . TYR B 1 378 ? -7.633 -14.5 -14 1 95.81 378 TYR B CA 1
ATOM 8020 C C . TYR B 1 378 ? -7.27 -13.266 -13.188 1 95.81 378 TYR B C 1
ATOM 8022 O O . TYR B 1 378 ? -7.371 -13.266 -11.961 1 95.81 378 TYR B O 1
ATOM 8030 N N . THR B 1 379 ? -6.859 -12.195 -13.82 1 96.62 379 THR B N 1
ATOM 8031 C CA . THR B 1 379 ? -6.438 -10.977 -13.141 1 96.62 379 THR B CA 1
ATOM 8032 C C . THR B 1 379 ? -7.625 -10.297 -12.469 1 96.62 379 THR B C 1
ATOM 8034 O O . THR B 1 379 ? -7.5 -9.781 -11.352 1 96.62 379 THR B O 1
ATOM 8037 N N . LEU B 1 380 ? -8.766 -10.281 -13.117 1 95.19 380 LEU B N 1
ATOM 8038 C CA . LEU B 1 380 ? -9.969 -9.68 -12.547 1 95.19 380 LEU B CA 1
ATOM 8039 C C . LEU B 1 380 ? -10.391 -10.43 -11.281 1 95.19 380 LEU B C 1
ATOM 8041 O O . LEU B 1 380 ? -10.82 -9.805 -10.305 1 95.19 380 LEU B O 1
ATOM 8045 N N . LEU B 1 381 ? -10.289 -11.758 -11.352 1 97.12 381 LEU B N 1
ATOM 8046 C CA . LEU B 1 381 ? -10.625 -12.547 -10.172 1 97.12 381 LEU B CA 1
ATOM 8047 C C . LEU B 1 381 ? -9.734 -12.172 -8.992 1 97.12 381 LEU B C 1
ATOM 8049 O O . LEU B 1 381 ? -10.195 -12.086 -7.855 1 97.12 381 LEU B O 1
ATOM 8053 N N . HIS B 1 382 ? -8.477 -11.984 -9.258 1 97.06 382 HIS B N 1
ATOM 8054 C CA . HIS B 1 382 ? -7.57 -11.57 -8.188 1 97.06 382 HIS B CA 1
ATOM 8055 C C . HIS B 1 382 ? -7.938 -10.195 -7.652 1 97.06 382 HIS B C 1
ATOM 8057 O O . HIS B 1 382 ? -7.77 -9.922 -6.461 1 97.06 382 HIS B O 1
ATOM 8063 N N . GLY B 1 383 ? -8.367 -9.281 -8.594 1 94.25 383 GLY B N 1
ATOM 8064 C CA . GLY B 1 383 ? -8.906 -8.023 -8.109 1 94.25 383 GLY B CA 1
ATOM 8065 C C . GLY B 1 383 ? -10.07 -8.203 -7.152 1 94.25 383 GLY B C 1
ATOM 8066 O O . GLY B 1 383 ? -10.125 -7.555 -6.102 1 94.25 383 GLY B O 1
ATOM 8067 N N . LEU B 1 384 ? -10.961 -9.109 -7.461 1 92.75 384 LEU B N 1
ATOM 8068 C CA . LEU B 1 384 ? -12.109 -9.391 -6.613 1 92.75 384 LEU B CA 1
ATOM 8069 C C . LEU B 1 384 ? -11.672 -10.008 -5.289 1 92.75 384 LEU B C 1
ATOM 8071 O O . LEU B 1 384 ? -12.164 -9.625 -4.227 1 92.75 384 LEU B O 1
ATOM 8075 N N . ILE B 1 385 ? -10.773 -10.953 -5.418 1 94.75 385 ILE B N 1
ATOM 8076 C CA . ILE B 1 385 ? -10.305 -11.656 -4.227 1 94.75 385 ILE B CA 1
ATOM 8077 C C . ILE B 1 385 ? -9.656 -10.664 -3.264 1 94.75 385 ILE B C 1
ATOM 8079 O O . ILE B 1 385 ? -9.867 -10.727 -2.053 1 94.75 385 ILE B O 1
ATOM 8083 N N . GLN B 1 386 ? -8.836 -9.766 -3.803 1 91.56 386 GLN B N 1
ATOM 8084 C CA . GLN B 1 386 ? -8.227 -8.766 -2.934 1 91.56 386 GLN B CA 1
ATOM 8085 C C . GLN B 1 386 ? -9.289 -7.949 -2.201 1 91.56 386 GLN B C 1
ATOM 8087 O O . GLN B 1 386 ? -9.164 -7.688 -1.003 1 91.56 386 GLN B O 1
ATOM 8092 N N . THR B 1 387 ? -10.32 -7.582 -2.914 1 86.25 387 THR B N 1
ATOM 8093 C CA . THR B 1 387 ? -11.406 -6.801 -2.332 1 86.25 387 THR B CA 1
ATOM 8094 C C . THR B 1 387 ? -12.133 -7.598 -1.255 1 86.25 387 THR B C 1
ATOM 8096 O O . THR B 1 387 ? -12.43 -7.078 -0.179 1 86.25 387 THR B O 1
ATOM 8099 N N . ILE B 1 388 ? -12.391 -8.828 -1.535 1 87.88 388 ILE B N 1
ATOM 8100 C CA . ILE B 1 388 ? -13.141 -9.688 -0.629 1 87.88 388 ILE B CA 1
ATOM 8101 C C . ILE B 1 388 ? -12.32 -9.938 0.638 1 87.88 388 ILE B C 1
ATOM 8103 O O . ILE B 1 388 ? -12.859 -9.883 1.748 1 87.88 388 ILE B O 1
ATOM 8107 N N . VAL B 1 389 ? -11.078 -10.219 0.42 1 86 389 VAL B N 1
ATOM 8108 C CA . VAL B 1 389 ? -10.227 -10.609 1.538 1 86 389 VAL B CA 1
ATOM 8109 C C . VAL B 1 389 ? -9.883 -9.383 2.383 1 86 389 VAL B C 1
ATOM 8111 O O . VAL B 1 389 ? -9.867 -9.461 3.613 1 86 389 VAL B O 1
ATOM 8114 N N . TRP B 1 390 ? -9.711 -8.219 1.726 1 74.88 390 TRP B N 1
ATOM 8115 C CA . TRP B 1 390 ? -9.125 -7.105 2.457 1 74.88 390 TRP B CA 1
ATOM 8116 C C . TRP B 1 390 ? -10.148 -5.988 2.656 1 74.88 390 TRP B C 1
ATOM 8118 O O . TRP B 1 390 ? -9.969 -5.121 3.514 1 74.88 390 TRP B O 1
ATOM 8128 N N . ALA B 1 391 ? -11.109 -5.793 1.738 1 62.78 391 ALA B N 1
ATOM 8129 C CA . ALA B 1 391 ? -12.117 -4.758 1.937 1 62.78 391 ALA B CA 1
ATOM 8130 C C . ALA B 1 391 ? -12.82 -4.93 3.279 1 62.78 391 ALA B C 1
ATOM 8132 O O . ALA B 1 391 ? -13.234 -3.945 3.898 1 62.78 391 ALA B O 1
ATOM 8133 N N . GLN B 1 392 ? -12.945 -6.281 3.582 1 58.41 392 GLN B N 1
ATOM 8134 C CA . GLN B 1 392 ? -13.641 -6.523 4.844 1 58.41 392 GLN B CA 1
ATOM 8135 C C . GLN B 1 392 ? -12.75 -6.18 6.035 1 58.41 392 GLN B C 1
ATOM 8137 O O . GLN B 1 392 ? -13.242 -5.918 7.133 1 58.41 392 GLN B O 1
ATOM 8142 N N . ILE B 1 393 ? -11.508 -6.281 5.707 1 55.53 393 ILE B N 1
ATOM 8143 C CA . ILE B 1 393 ? -10.562 -6.094 6.805 1 55.53 393 ILE B CA 1
ATOM 8144 C C . ILE B 1 393 ? -10.469 -4.609 7.16 1 55.53 393 ILE B C 1
ATOM 8146 O O . ILE B 1 393 ? -10.422 -4.25 8.336 1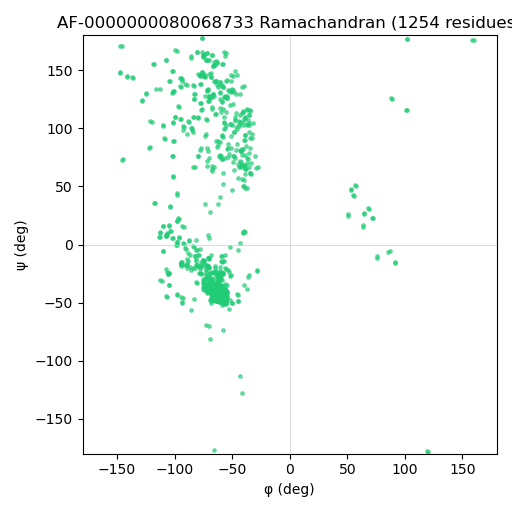 55.53 393 ILE B O 1
ATOM 8150 N N . PHE B 1 394 ? -10.641 -3.809 6.051 1 55.25 394 PHE B N 1
ATOM 8151 C CA . PHE B 1 394 ? -10.438 -2.398 6.363 1 55.25 394 PHE B CA 1
ATOM 8152 C C . PHE B 1 394 ? -11.547 -1.881 7.273 1 55.25 394 PHE B C 1
ATOM 8154 O O . PHE B 1 394 ? -11.266 -1.283 8.312 1 55.25 394 PHE B O 1
ATOM 8161 N N . PRO B 1 395 ? -12.797 -2.27 6.852 1 51.34 395 PRO B N 1
ATOM 8162 C CA . PRO B 1 395 ? -13.859 -1.85 7.77 1 51.34 395 PRO B CA 1
ATOM 8163 C C . PRO B 1 395 ? -13.875 -2.664 9.062 1 51.34 395 PRO B C 1
ATOM 8165 O O . PRO B 1 395 ? -14.18 -2.129 10.133 1 51.34 395 PRO B O 1
ATOM 8168 N N . LYS B 1 396 ? -13.547 -3.957 8.953 1 50.25 396 LYS B N 1
ATOM 8169 C CA . LYS B 1 396 ? -13.586 -4.805 10.141 1 50.25 396 LYS B CA 1
ATOM 8170 C C . LYS B 1 396 ? -12.508 -4.402 11.141 1 50.25 396 LYS B C 1
ATOM 8172 O O . LYS B 1 396 ? -12.75 -4.363 12.344 1 50.25 396 LYS B O 1
ATOM 8177 N N . ASP B 1 397 ? -11.414 -4.234 10.594 1 47.44 397 ASP B N 1
ATOM 8178 C CA . ASP B 1 397 ? -10.352 -3.783 11.492 1 47.44 397 ASP B CA 1
ATOM 8179 C C . ASP B 1 397 ? -10.688 -2.42 12.094 1 47.44 397 ASP B C 1
ATOM 8181 O O . ASP B 1 397 ? -10.188 -2.07 13.164 1 47.44 397 ASP B O 1
ATOM 8185 N N . LEU B 1 398 ? -11.531 -1.751 11.297 1 45.44 398 LEU B N 1
ATOM 8186 C CA . LEU B 1 398 ? -11.984 -0.456 11.797 1 45.44 398 LEU B CA 1
ATOM 8187 C C . LEU B 1 398 ? -13.281 -0.596 12.586 1 45.44 398 LEU B C 1
ATOM 8189 O O . LEU B 1 398 ? -13.914 0.404 12.938 1 45.44 398 LEU B O 1
ATOM 8193 N N . GLY B 1 399 ? -13.562 -1.861 12.938 1 44 399 GLY B N 1
ATOM 8194 C CA . GLY B 1 399 ? -14.695 -2.176 13.797 1 44 399 GLY B CA 1
ATOM 8195 C C . GLY B 1 399 ? -16 -2.318 13.039 1 44 399 GLY B C 1
ATOM 8196 O O . GLY B 1 399 ? -17.062 -2.441 13.648 1 44 399 GLY B O 1
ATOM 8197 N N . ALA B 1 400 ? -16 -2.025 11.773 1 46.28 400 ALA B N 1
ATOM 8198 C CA . ALA B 1 400 ? -17.266 -2.141 11.039 1 46.28 400 ALA B CA 1
ATOM 8199 C C . ALA B 1 400 ? -17.438 -3.545 10.469 1 46.28 400 ALA B C 1
ATOM 8201 O O . ALA B 1 400 ? -16.531 -4.078 9.828 1 46.28 400 ALA B O 1
ATOM 8202 N N . ASP B 1 401 ? -18.172 -4.473 11.211 1 48.94 401 ASP B N 1
ATOM 8203 C CA . ASP B 1 401 ? -18.469 -5.809 10.703 1 48.94 401 ASP B CA 1
ATOM 8204 C C . ASP B 1 401 ? -18.891 -5.762 9.234 1 48.94 401 ASP B C 1
ATOM 8206 O O . ASP B 1 401 ? -19.438 -4.758 8.773 1 48.94 401 ASP B O 1
ATOM 8210 N N . SER B 1 402 ? -18.219 -6.621 8.461 1 53.5 402 SER B N 1
ATOM 8211 C CA . SER B 1 402 ? -18.688 -6.812 7.09 1 53.5 402 SER B CA 1
ATOM 8212 C C . SER B 1 402 ? -20.203 -6.82 7.016 1 53.5 402 SER B C 1
ATOM 8214 O O . SER B 1 402 ? -20.859 -7.566 7.746 1 53.5 402 SER B O 1
ATOM 8216 N N . THR B 1 403 ? -20.766 -5.773 6.445 1 59.56 403 THR B N 1
ATOM 8217 C CA . THR B 1 403 ? -22.219 -5.656 6.359 1 59.56 403 THR B CA 1
ATOM 8218 C C . THR B 1 403 ? -22.781 -6.684 5.379 1 59.56 403 THR B C 1
ATOM 8220 O O . THR B 1 403 ? -22.094 -7.109 4.449 1 59.56 403 THR B O 1
ATOM 8223 N N . SER B 1 404 ? -23.781 -7.516 5.848 1 60.97 404 SER B N 1
ATOM 8224 C CA . SER B 1 404 ? -24.562 -8.391 4.988 1 60.97 404 SER B CA 1
ATOM 8225 C C . SER B 1 404 ? -24.672 -7.836 3.572 1 60.97 404 SER B C 1
ATOM 8227 O O . SER B 1 404 ? -24.609 -8.586 2.598 1 60.97 404 SER B O 1
ATOM 8229 N N . ASP B 1 405 ? -24.469 -6.586 3.535 1 69 405 ASP B N 1
ATOM 8230 C CA . ASP B 1 405 ? -24.625 -5.953 2.229 1 69 405 ASP B CA 1
ATOM 8231 C C . ASP B 1 405 ? -23.375 -6.133 1.375 1 69 405 ASP B C 1
ATOM 8233 O O . ASP B 1 405 ? -23.469 -6.367 0.168 1 69 405 ASP B O 1
ATOM 8237 N N . SER B 1 406 ? -22.297 -6.176 2.025 1 75.5 406 SER B N 1
ATOM 8238 C CA . SER B 1 406 ? -21.062 -6.359 1.267 1 75.5 406 SER B CA 1
ATOM 8239 C C . SER B 1 406 ? -20.938 -7.785 0.745 1 75.5 406 SER B C 1
ATOM 8241 O O . SER B 1 406 ? -20.484 -8.008 -0.379 1 75.5 406 SER B O 1
ATOM 8243 N N . ARG B 1 407 ? -21.391 -8.758 1.502 1 82.94 407 ARG B N 1
ATOM 8244 C CA . ARG B 1 407 ? -21.312 -10.156 1.096 1 82.94 407 ARG B CA 1
ATOM 8245 C C . ARG B 1 407 ? -22.203 -10.43 -0.111 1 82.94 407 ARG B C 1
ATOM 8247 O O . ARG B 1 407 ? -21.828 -11.195 -1.003 1 82.94 407 ARG B O 1
ATOM 8254 N N . VAL B 1 408 ? -23.297 -9.805 -0.053 1 83.06 408 VAL B N 1
ATOM 8255 C CA . VAL B 1 408 ? -24.219 -9.953 -1.183 1 83.06 408 VAL B CA 1
ATOM 8256 C C . VAL B 1 408 ? -23.594 -9.336 -2.434 1 83.06 408 VAL B C 1
ATOM 8258 O O . VAL B 1 408 ? -23.688 -9.898 -3.525 1 83.06 408 VAL B O 1
ATOM 8261 N N . CYS B 1 409 ? -23.016 -8.219 -2.242 1 82.19 409 CYS B N 1
ATOM 8262 C CA . CYS B 1 409 ? -22.344 -7.547 -3.352 1 82.19 409 CYS B CA 1
ATOM 8263 C C . CYS B 1 409 ? -21.234 -8.422 -3.932 1 82.19 409 CYS B C 1
ATOM 8265 O O . CYS B 1 409 ? -21.125 -8.562 -5.152 1 82.19 409 CYS B O 1
ATOM 8267 N N . PHE B 1 410 ? -20.438 -9.047 -3.127 1 88.19 410 PHE B N 1
ATOM 8268 C CA . PHE B 1 410 ? -19.328 -9.875 -3.572 1 88.19 410 PHE B CA 1
ATOM 8269 C C . PHE B 1 410 ? -19.844 -11.141 -4.246 1 88.19 410 PHE B C 1
ATOM 8271 O O . PHE B 1 410 ? -19.25 -11.609 -5.227 1 88.19 410 PHE B O 1
ATOM 8278 N N . ARG B 1 411 ? -20.906 -11.695 -3.74 1 88.94 411 ARG B N 1
ATOM 8279 C CA . ARG B 1 411 ? -21.5 -12.875 -4.355 1 88.94 411 ARG B CA 1
ATOM 8280 C C . ARG B 1 411 ? -21.953 -12.57 -5.781 1 88.94 411 ARG B C 1
ATOM 8282 O O . ARG B 1 411 ? -21.734 -13.375 -6.691 1 88.94 411 ARG B O 1
ATOM 8289 N N . ASN B 1 412 ? -22.578 -11.438 -5.848 1 86.81 412 ASN B N 1
ATOM 8290 C CA . ASN B 1 412 ? -23.031 -11.031 -7.176 1 86.81 412 ASN B CA 1
ATOM 8291 C C . ASN B 1 412 ? -21.859 -10.812 -8.125 1 86.81 412 ASN B C 1
ATOM 8293 O O . ASN B 1 412 ? -21.938 -11.156 -9.305 1 86.81 412 ASN B O 1
ATOM 8297 N N . ALA B 1 413 ? -20.859 -10.195 -7.637 1 90.44 413 ALA B N 1
ATOM 8298 C CA . ALA B 1 413 ? -19.672 -9.953 -8.445 1 90.44 413 ALA B CA 1
ATOM 8299 C C . ALA B 1 413 ? -19.047 -11.266 -8.906 1 90.44 413 ALA B C 1
ATOM 8301 O O . ALA B 1 413 ? -18.641 -11.398 -10.055 1 90.44 413 ALA B O 1
ATOM 8302 N N . LEU B 1 414 ? -18.953 -12.25 -8.023 1 93.25 414 LEU B N 1
ATOM 8303 C CA . LEU B 1 414 ? -18.375 -13.555 -8.352 1 93.25 414 LEU B CA 1
ATOM 8304 C C . LEU B 1 414 ? -19.234 -14.281 -9.367 1 93.25 414 LEU B C 1
ATOM 8306 O O . LEU B 1 414 ? -18.719 -14.977 -10.25 1 93.25 414 LEU B O 1
ATOM 8310 N N . ARG B 1 415 ? -20.5 -14.094 -9.25 1 88.44 415 ARG B N 1
ATOM 8311 C CA . ARG B 1 415 ? -21.406 -14.68 -10.234 1 88.44 415 ARG B CA 1
ATOM 8312 C C . ARG B 1 415 ? -21.203 -14.062 -11.609 1 88.44 415 ARG B C 1
ATOM 8314 O O . ARG B 1 415 ? -21.141 -14.781 -12.617 1 88.44 415 ARG B O 1
ATOM 8321 N N . LYS B 1 416 ? -21.172 -12.773 -11.578 1 87.25 416 LYS B N 1
ATOM 8322 C CA . LYS B 1 416 ? -20.922 -12.086 -12.844 1 87.25 416 LYS B CA 1
ATOM 8323 C C . LYS B 1 416 ? -19.609 -12.539 -13.469 1 87.25 416 LYS B C 1
ATOM 8325 O O . LYS B 1 416 ? -19.531 -12.781 -14.672 1 87.25 416 LYS B O 1
ATOM 8330 N N . TRP B 1 417 ? -18.609 -12.625 -12.672 1 92.81 417 TRP B N 1
ATOM 8331 C CA . TRP B 1 417 ? -17.312 -13.094 -13.148 1 92.81 417 TRP B CA 1
ATOM 8332 C C . TRP B 1 417 ? -17.422 -14.484 -13.75 1 92.81 417 TRP B C 1
ATOM 8334 O O . TRP B 1 417 ? -16.797 -14.781 -14.773 1 92.81 417 TRP B O 1
ATOM 8344 N N . THR B 1 418 ? -18.141 -15.391 -13.086 1 89.31 418 THR B N 1
ATOM 8345 C CA . THR B 1 418 ? -18.312 -16.766 -13.555 1 89.31 418 THR B CA 1
ATOM 8346 C C . THR B 1 418 ? -18.969 -16.781 -14.922 1 89.31 418 THR B C 1
ATOM 8348 O O . THR B 1 418 ? -18.625 -17.609 -15.781 1 89.31 418 THR B O 1
ATOM 8351 N N . ILE B 1 419 ? -19.859 -15.859 -15.07 1 83.44 419 ILE B N 1
ATOM 8352 C CA . ILE B 1 419 ? -20.531 -15.758 -16.359 1 83.44 419 ILE B CA 1
ATOM 8353 C C . ILE B 1 419 ? -19.516 -15.359 -17.438 1 83.44 419 ILE B C 1
ATOM 8355 O O . ILE B 1 419 ? -19.516 -15.914 -18.531 1 83.44 419 ILE B O 1
ATOM 8359 N N . TYR B 1 420 ? -18.688 -14.414 -17.078 1 84.12 420 TYR B N 1
ATOM 8360 C CA . TYR B 1 420 ? -17.641 -14 -18 1 84.12 420 TYR B CA 1
ATOM 8361 C C . TYR B 1 420 ? -16.703 -15.164 -18.328 1 84.12 420 TYR B C 1
ATOM 8363 O O . TYR B 1 420 ? -16.328 -15.344 -19.484 1 84.12 420 TYR B O 1
ATOM 8371 N N . TRP B 1 421 ? -16.328 -15.906 -17.375 1 86.31 421 TRP B N 1
ATOM 8372 C CA . TRP B 1 421 ? -15.43 -17.047 -17.531 1 86.31 421 TRP B CA 1
ATOM 8373 C C . TRP B 1 421 ? -16.062 -18.109 -18.438 1 86.31 421 TRP B C 1
ATOM 8375 O O . TRP B 1 421 ? -15.383 -18.672 -19.297 1 86.31 421 TRP B O 1
ATOM 8385 N N . GLN B 1 422 ? -17.312 -18.312 -18.344 1 81.88 422 GLN B N 1
ATOM 8386 C CA . GLN B 1 422 ? -18.016 -19.328 -19.125 1 81.88 422 GLN B CA 1
ATOM 8387 C C . GLN B 1 422 ? -18.172 -18.906 -20.578 1 81.88 422 GLN B C 1
ATOM 8389 O O . GLN B 1 422 ? -18.156 -19.75 -21.484 1 81.88 422 GLN B O 1
ATOM 8394 N N . ARG B 1 423 ? -18.234 -17.688 -20.719 1 77.75 423 ARG B N 1
ATOM 8395 C CA . ARG B 1 423 ? -18.453 -17.156 -22.062 1 77.75 423 ARG B CA 1
ATOM 8396 C C . ARG B 1 423 ? -17.156 -17.109 -22.844 1 77.75 423 ARG B C 1
ATOM 8398 O O . ARG B 1 423 ? -17.156 -17.016 -24.078 1 77.75 423 ARG B O 1
ATOM 8405 N N . THR B 1 424 ? -16.109 -17.188 -22.125 1 78.5 424 THR B N 1
ATOM 8406 C CA . THR B 1 424 ? -14.812 -17.172 -22.781 1 78.5 424 THR B CA 1
ATOM 8407 C C . THR B 1 424 ? -14.508 -18.516 -23.406 1 78.5 424 THR B C 1
ATOM 8409 O O . THR B 1 424 ? -14.398 -19.531 -22.719 1 78.5 424 THR B O 1
ATOM 8412 N N . PRO B 1 425 ? -14.414 -18.531 -24.688 1 72 425 PRO B N 1
ATOM 8413 C CA . PRO B 1 425 ? -14.242 -19.812 -25.375 1 72 425 PRO B CA 1
ATOM 8414 C C . PRO B 1 425 ? -12.984 -20.547 -24.938 1 72 425 PRO B C 1
ATOM 8416 O O . PRO B 1 425 ? -12.953 -21.781 -24.953 1 72 425 PRO B O 1
ATOM 8419 N N . GLU B 1 426 ? -12.047 -19.766 -24.516 1 74.25 426 GLU B N 1
ATOM 8420 C CA . GLU B 1 426 ? -10.766 -20.375 -24.172 1 74.25 426 GLU B CA 1
ATOM 8421 C C . GLU B 1 426 ? -10.781 -20.922 -22.734 1 74.25 426 GLU B C 1
ATOM 8423 O O . GLU B 1 426 ? -9.82 -21.547 -22.297 1 74.25 426 GLU B O 1
ATOM 8428 N N . SER B 1 427 ? -11.836 -20.75 -22.094 1 75.06 427 SER B N 1
ATOM 8429 C CA . SER B 1 427 ? -11.93 -21.219 -20.719 1 75.06 427 SER B CA 1
ATOM 8430 C C . SER B 1 427 ? -12.156 -22.719 -20.656 1 75.06 427 SER B C 1
ATOM 8432 O O . SER B 1 427 ? -13.031 -23.25 -21.344 1 75.06 427 SER B O 1
ATOM 8434 N N . ASN B 1 428 ? -11.266 -23.359 -20 1 75.19 428 ASN B N 1
ATOM 8435 C CA . ASN B 1 428 ? -11.312 -24.812 -19.828 1 75.19 428 ASN B CA 1
ATOM 8436 C C . ASN B 1 428 ? -10.859 -25.219 -18.422 1 75.19 428 ASN B C 1
ATOM 8438 O O . ASN B 1 428 ? -9.969 -24.594 -17.844 1 75.19 428 ASN B O 1
ATOM 8442 N N . LEU B 1 429 ? -11.492 -26.25 -17.953 1 74 429 LEU B N 1
ATOM 8443 C CA . LEU B 1 429 ? -11.188 -26.672 -16.594 1 74 429 LEU B CA 1
ATOM 8444 C C . LEU B 1 429 ? -10.086 -27.734 -16.578 1 74 429 LEU B C 1
ATOM 8446 O O . LEU B 1 429 ? -9.633 -28.156 -15.516 1 74 429 LEU B O 1
ATOM 8450 N N . GLU B 1 430 ? -9.641 -28 -17.781 1 73.69 430 GLU B N 1
ATOM 8451 C CA . GLU B 1 430 ? -8.547 -28.969 -17.875 1 73.69 430 GLU B CA 1
ATOM 8452 C C . GLU B 1 430 ? -7.199 -28.297 -17.625 1 73.69 430 GLU B C 1
ATOM 8454 O O . GLU B 1 430 ? -6.836 -27.344 -18.312 1 73.69 430 GLU B O 1
ATOM 8459 N N . PRO B 1 431 ? -6.445 -28.859 -16.766 1 71.62 431 PRO B N 1
ATOM 8460 C CA . PRO B 1 431 ? -5.168 -28.219 -16.438 1 71.62 431 PRO B CA 1
ATOM 8461 C C . PRO B 1 431 ? -4.184 -28.234 -17.609 1 71.62 431 PRO B C 1
ATOM 8463 O O . PRO B 1 431 ? -3.287 -27.391 -17.672 1 71.62 431 PRO B O 1
ATOM 8466 N N . PHE B 1 432 ? -4.352 -29.203 -18.562 1 71.44 432 PHE B N 1
ATOM 8467 C CA . PHE B 1 432 ? -3.408 -29.312 -19.672 1 71.44 432 PHE B CA 1
ATOM 8468 C C . PHE B 1 432 ? -4.004 -28.75 -20.953 1 71.44 432 PHE B C 1
ATOM 8470 O O . PHE B 1 432 ? -3.629 -29.156 -22.047 1 71.44 432 PHE B O 1
ATOM 8477 N N . ASP B 1 433 ? -4.797 -27.75 -20.672 1 75.38 433 ASP B N 1
ATOM 8478 C CA . ASP B 1 433 ? -5.375 -27.094 -21.828 1 75.38 433 ASP B CA 1
ATOM 8479 C C . ASP B 1 433 ? -4.305 -26.344 -22.625 1 75.38 433 ASP B C 1
ATOM 8481 O O . ASP B 1 433 ? -3.35 -25.812 -22.047 1 75.38 433 ASP B O 1
ATOM 8485 N N . ALA B 1 434 ? -4.465 -26.359 -23.891 1 71.25 434 ALA B N 1
ATOM 8486 C CA . ALA B 1 434 ? -3.512 -25.703 -24.781 1 71.25 434 ALA B CA 1
ATOM 8487 C C . ALA B 1 434 ? -3.43 -24.203 -24.5 1 71.25 434 ALA B C 1
ATOM 8489 O O . ALA B 1 434 ? -2.4 -23.578 -24.75 1 71.25 434 ALA B O 1
ATOM 8490 N N . ASN B 1 435 ? -4.461 -23.688 -23.922 1 74.88 435 ASN B N 1
ATOM 8491 C CA . ASN B 1 435 ? -4.48 -22.266 -23.625 1 74.88 435 ASN B CA 1
ATOM 8492 C C . ASN B 1 435 ? -3.854 -21.969 -22.266 1 74.88 435 ASN B C 1
ATOM 8494 O O . ASN B 1 435 ? -3.775 -20.812 -21.859 1 74.88 435 ASN B O 1
ATOM 8498 N N . GLY B 1 436 ? -3.348 -23.031 -21.656 1 79.88 436 GLY B N 1
ATOM 8499 C CA . GLY B 1 436 ? -2.646 -22.828 -20.406 1 79.88 436 GLY B CA 1
ATOM 8500 C C . GLY B 1 436 ? -3.486 -23.188 -19.188 1 79.88 436 GLY B C 1
ATOM 8501 O O . GLY B 1 436 ? -4.684 -23.453 -19.312 1 79.88 436 GLY B O 1
ATOM 8502 N N . PRO B 1 437 ? -2.891 -23.078 -18.109 1 88.12 437 PRO B N 1
ATOM 8503 C CA . PRO B 1 437 ? -3.545 -23.547 -16.891 1 88.12 437 PRO B CA 1
ATOM 8504 C C . PRO B 1 437 ? -4.367 -22.469 -16.203 1 88.12 437 PRO B C 1
ATOM 8506 O O . PRO B 1 437 ? -5.051 -22.734 -15.219 1 88.12 437 PRO B O 1
ATOM 8509 N N . LEU B 1 438 ? -4.398 -21.234 -16.656 1 90.88 438 LEU B N 1
ATOM 8510 C CA . LEU B 1 438 ? -4.973 -20.094 -15.938 1 90.88 438 LEU B CA 1
ATOM 8511 C C . LEU B 1 438 ? -6.477 -20.266 -15.758 1 90.88 438 LEU B C 1
ATOM 8513 O O . LEU B 1 438 ? -7.016 -19.969 -14.695 1 90.88 438 LEU B O 1
ATOM 8517 N N . PRO B 1 439 ? -7.211 -20.797 -16.781 1 88.69 439 PRO B N 1
ATOM 8518 C CA . PRO B 1 439 ? -8.641 -21.016 -16.547 1 88.69 439 PRO B CA 1
ATOM 8519 C C . PRO B 1 439 ? -8.914 -22 -15.414 1 88.69 439 PRO B C 1
ATOM 8521 O O . PRO B 1 439 ? -9.812 -21.766 -14.602 1 88.69 439 PRO B O 1
ATOM 8524 N N . PHE B 1 440 ? -8.164 -23.062 -15.391 1 88.25 440 PHE B N 1
ATOM 8525 C CA . PHE B 1 440 ? -8.289 -24.016 -14.297 1 88.25 440 PHE B CA 1
ATOM 8526 C C . PHE B 1 440 ? -7.945 -23.359 -12.961 1 88.25 440 PHE B C 1
ATOM 8528 O O . PHE B 1 440 ? -8.656 -23.547 -11.969 1 88.25 440 PHE B O 1
ATOM 8535 N N . MET B 1 441 ? -6.836 -22.625 -12.922 1 91.06 441 MET B N 1
ATOM 8536 C CA . MET B 1 441 ? -6.41 -21.938 -11.703 1 91.06 441 MET B CA 1
ATOM 8537 C C . MET B 1 441 ? -7.477 -20.953 -11.234 1 91.06 441 MET B C 1
ATOM 8539 O O . MET B 1 441 ? -7.664 -20.766 -10.031 1 91.06 441 MET B O 1
ATOM 8543 N N . SER B 1 442 ? -8.117 -20.328 -12.18 1 93.06 442 SER B N 1
ATOM 8544 C CA . SER B 1 442 ? -9.18 -19.391 -11.828 1 93.06 442 SER B CA 1
ATOM 8545 C C . SER B 1 442 ? -10.32 -20.094 -11.109 1 93.06 442 SER B C 1
ATOM 8547 O O . SER B 1 442 ? -10.938 -19.531 -10.203 1 93.06 442 SER B O 1
ATOM 8549 N N . SER B 1 443 ? -10.617 -21.312 -11.508 1 89.44 443 SER B N 1
ATOM 8550 C CA . SER B 1 443 ? -11.664 -22.078 -10.836 1 89.44 443 SER B CA 1
ATOM 8551 C C . SER B 1 443 ? -11.297 -22.391 -9.391 1 89.44 443 SER B C 1
ATOM 8553 O O . SER B 1 443 ? -12.148 -22.328 -8.5 1 89.44 443 SER B O 1
ATOM 8555 N N . ALA B 1 444 ? -10.039 -22.734 -9.227 1 93.44 444 ALA B N 1
ATOM 8556 C CA . ALA B 1 444 ? -9.555 -22.969 -7.871 1 93.44 444 ALA B CA 1
ATOM 8557 C C . ALA B 1 444 ? -9.68 -21.703 -7.023 1 93.44 444 ALA B C 1
ATOM 8559 O O . ALA B 1 444 ? -10.203 -21.75 -5.906 1 93.44 444 ALA B O 1
ATOM 8560 N N . TRP B 1 445 ? -9.289 -20.609 -7.566 1 96.81 445 TRP B N 1
ATOM 8561 C CA . TRP B 1 445 ? -9.328 -19.344 -6.852 1 96.81 445 TRP B CA 1
ATOM 8562 C C . TRP B 1 445 ? -10.766 -18.891 -6.613 1 96.81 445 TRP B C 1
ATOM 8564 O O . TRP B 1 445 ? -11.062 -18.234 -5.617 1 96.81 445 TRP B O 1
ATOM 8574 N N . LEU B 1 446 ? -11.625 -19.234 -7.547 1 96.25 446 LEU B N 1
ATOM 8575 C CA . LEU B 1 446 ? -13.031 -18.922 -7.352 1 96.25 446 LEU B CA 1
ATOM 8576 C C . LEU B 1 446 ? -13.57 -19.578 -6.09 1 96.25 446 LEU B C 1
ATOM 8578 O O . LEU B 1 446 ? -14.297 -18.953 -5.312 1 96.25 446 LEU B O 1
ATOM 8582 N N . SER B 1 447 ? -13.242 -20.859 -5.879 1 96 447 SER B N 1
ATOM 8583 C CA . SER B 1 447 ? -13.641 -21.562 -4.66 1 96 447 SER B CA 1
ATOM 8584 C C . SER B 1 447 ? -13.109 -20.844 -3.42 1 96 447 SER B C 1
ATOM 8586 O O . SER B 1 447 ? -13.828 -20.688 -2.434 1 96 447 SER B O 1
ATOM 8588 N N . PHE B 1 448 ? -11.867 -20.5 -3.529 1 96.38 448 PHE B N 1
ATOM 8589 C CA . PHE B 1 448 ? -11.25 -19.75 -2.438 1 96.38 448 PHE B CA 1
ATOM 8590 C C . PHE B 1 448 ? -12.023 -18.469 -2.146 1 96.38 448 PHE B C 1
ATOM 8592 O O . PHE B 1 448 ? -12.273 -18.141 -0.986 1 96.38 448 PHE B O 1
ATOM 8599 N N . ALA B 1 449 ? -12.383 -17.719 -3.223 1 96.06 449 ALA B N 1
ATOM 8600 C CA . ALA B 1 449 ? -13.102 -16.453 -3.074 1 96.06 449 ALA B CA 1
ATOM 8601 C C . ALA B 1 449 ? -14.43 -16.656 -2.359 1 96.06 449 ALA B C 1
ATOM 8603 O O . ALA B 1 449 ? -14.797 -15.883 -1.472 1 96.06 449 ALA B O 1
ATOM 8604 N N . TYR B 1 450 ? -15.148 -17.656 -2.688 1 94.25 450 TYR B N 1
ATOM 8605 C CA . TYR B 1 450 ? -16.422 -17.938 -2.047 1 94.25 450 TYR B CA 1
ATOM 8606 C C . TYR B 1 450 ? -16.234 -18.297 -0.578 1 94.25 450 TYR B C 1
ATOM 8608 O O . TYR B 1 450 ? -17.047 -17.922 0.272 1 94.25 450 TYR B O 1
ATOM 8616 N N . ILE B 1 451 ? -15.211 -19.031 -0.309 1 94.56 451 ILE B N 1
ATOM 8617 C CA . ILE B 1 451 ? -14.93 -19.391 1.075 1 94.56 451 ILE B CA 1
ATOM 8618 C C . ILE B 1 451 ? -14.648 -18.141 1.893 1 94.56 451 ILE B C 1
ATOM 8620 O O . ILE B 1 451 ? -15.172 -17.984 2.998 1 94.56 451 ILE B O 1
ATOM 8624 N N . ARG B 1 452 ? -13.93 -17.234 1.318 1 92 452 ARG B N 1
ATOM 8625 C CA . ARG B 1 452 ? -13.531 -16.031 2.043 1 92 452 ARG B CA 1
ATOM 8626 C C . ARG B 1 452 ? -14.688 -15.039 2.139 1 92 452 ARG B C 1
ATOM 8628 O O . ARG B 1 452 ? -14.641 -14.094 2.932 1 92 452 ARG B O 1
ATOM 8635 N N . ASN B 1 453 ? -15.641 -15.242 1.304 1 90.19 453 ASN B N 1
ATOM 8636 C CA . ASN B 1 453 ? -16.812 -14.391 1.377 1 90.19 453 ASN B CA 1
ATOM 8637 C C . ASN B 1 453 ? -17.781 -14.844 2.475 1 90.19 453 ASN B C 1
ATOM 8639 O O . ASN B 1 453 ? -18.781 -14.188 2.738 1 90.19 453 ASN B O 1
ATOM 8643 N N . CYS B 1 454 ? -17.453 -16.016 3.127 1 89.69 454 CYS B N 1
ATOM 8644 C CA . CYS B 1 454 ? -18.266 -16.5 4.238 1 89.69 454 CYS B CA 1
ATOM 8645 C C . CYS B 1 454 ? -17.953 -15.727 5.516 1 89.69 454 CYS B C 1
ATOM 8647 O O . CYS B 1 454 ? -16.781 -15.453 5.812 1 89.69 454 CYS B O 1
ATOM 8649 N N . SER B 1 455 ? -18.938 -15.367 6.281 1 79.69 455 SER B N 1
ATOM 8650 C CA . SER B 1 455 ? -18.797 -14.539 7.469 1 79.69 455 SER B CA 1
ATOM 8651 C C . SER B 1 455 ? -17.797 -15.148 8.461 1 79.69 455 SER B C 1
ATOM 8653 O O . SER B 1 455 ? -16.969 -14.438 9.031 1 79.69 455 SER B O 1
ATOM 8655 N N . GLN B 1 456 ? -17.859 -16.453 8.617 1 78.06 456 GLN B N 1
ATOM 8656 C CA . GLN B 1 456 ? -17.031 -17.125 9.617 1 78.06 456 GLN B CA 1
ATOM 8657 C C . GLN B 1 456 ? -15.586 -17.281 9.125 1 78.06 456 GLN B C 1
ATOM 8659 O O . GLN B 1 456 ? -14.672 -17.484 9.922 1 78.06 456 GLN B O 1
ATOM 8664 N N . PHE B 1 457 ? -15.477 -17.188 7.859 1 77.94 457 PHE B N 1
ATOM 8665 C CA . PHE B 1 457 ? -14.172 -17.5 7.289 1 77.94 457 PHE B CA 1
ATOM 8666 C C . PHE B 1 457 ? -13.531 -16.25 6.688 1 77.94 457 PHE B C 1
ATOM 8668 O O . PHE B 1 457 ? -12.516 -16.344 5.996 1 77.94 457 PHE B O 1
ATOM 8675 N N . SER B 1 458 ? -14.289 -15.164 6.973 1 64.44 458 SER B N 1
ATOM 8676 C CA . SER B 1 458 ? -13.797 -13.906 6.426 1 64.44 458 SER B CA 1
ATOM 8677 C C . SER B 1 458 ? -12.578 -13.406 7.188 1 64.44 458 SER B C 1
ATOM 8679 O O . SER B 1 458 ? -11.719 -12.727 6.621 1 64.44 458 SER B O 1
ATOM 8681 N N . ASP B 1 459 ? -12.68 -13.75 8.539 1 60.84 459 ASP B N 1
ATOM 8682 C CA . ASP B 1 459 ? -11.672 -13.141 9.398 1 60.84 459 ASP B CA 1
ATOM 8683 C C . ASP B 1 459 ? -10.305 -13.797 9.188 1 60.84 459 ASP B C 1
ATOM 8685 O O . ASP B 1 459 ? -10.211 -15.016 9.047 1 60.84 459 ASP B O 1
ATOM 8689 N N . GLY B 1 460 ? -9.516 -13.359 8.43 1 61.44 460 GLY B N 1
ATOM 8690 C CA . GLY B 1 460 ? -8.164 -13.688 8.008 1 61.44 460 GLY B CA 1
ATOM 8691 C C . GLY B 1 460 ? -7.293 -14.203 9.133 1 61.44 460 GLY B C 1
ATOM 8692 O O . GLY B 1 460 ? -6.172 -13.727 9.336 1 61.44 460 GLY B O 1
ATOM 8693 N N . HIS B 1 461 ? -7.836 -15.211 9.922 1 71.62 461 HIS B N 1
ATOM 8694 C CA . HIS B 1 461 ? -6.914 -15.812 10.875 1 71.62 461 HIS B CA 1
ATOM 8695 C C . HIS B 1 461 ? -5.66 -16.328 10.18 1 71.62 461 HIS B C 1
ATOM 8697 O O . HIS B 1 461 ? -5.75 -17.031 9.172 1 71.62 461 HIS B O 1
ATOM 8703 N N . PRO B 1 462 ? -4.625 -15.906 10.703 1 83.25 462 PRO B N 1
ATOM 8704 C CA . PRO B 1 462 ? -3.383 -16.328 10.055 1 83.25 462 PRO B CA 1
ATOM 8705 C C . PRO B 1 462 ? -3.205 -17.844 10.055 1 83.25 462 PRO B C 1
ATOM 8707 O O . PRO B 1 462 ? -3.451 -18.5 11.078 1 83.25 462 PRO B O 1
ATOM 8710 N N . ARG B 1 463 ? -2.908 -18.438 8.992 1 91.31 463 ARG B N 1
ATOM 8711 C CA . ARG B 1 463 ? -2.684 -19.875 8.836 1 91.31 463 ARG B CA 1
ATOM 8712 C C . ARG B 1 463 ? -1.266 -20.25 9.25 1 91.31 463 ARG B C 1
ATOM 8714 O O . ARG B 1 463 ? -0.946 -21.438 9.375 1 91.31 463 ARG B O 1
ATOM 8721 N N . GLU B 1 464 ? -0.42 -19.281 9.477 1 93.38 464 GLU B N 1
ATOM 8722 C CA . GLU B 1 464 ? 0.952 -19.469 9.938 1 93.38 464 GLU B CA 1
ATOM 8723 C C . GLU B 1 464 ? 1.789 -20.203 8.906 1 93.38 464 GLU B C 1
ATOM 8725 O O . GLU B 1 464 ? 2.68 -20.984 9.266 1 93.38 464 GLU B O 1
ATOM 8730 N N . ILE B 1 465 ? 1.424 -20.094 7.668 1 96.44 465 ILE B N 1
ATOM 8731 C CA . ILE B 1 465 ? 2.117 -20.812 6.605 1 96.44 465 ILE B CA 1
ATOM 8732 C C . ILE B 1 465 ? 3.57 -20.359 6.531 1 96.44 465 ILE B C 1
ATOM 8734 O O . ILE B 1 465 ? 4.465 -21.156 6.223 1 96.44 465 ILE B O 1
ATOM 8738 N N . PHE B 1 466 ? 3.848 -19.109 6.918 1 95.5 466 PHE B N 1
ATOM 8739 C CA . PHE B 1 466 ? 5.184 -18.531 6.824 1 95.5 466 PHE B CA 1
ATOM 8740 C C . PHE B 1 466 ? 6.156 -19.266 7.734 1 95.5 466 PHE B C 1
ATOM 8742 O O . PHE B 1 466 ? 7.363 -19.281 7.484 1 95.5 466 PHE B O 1
ATOM 8749 N N . SER B 1 467 ? 5.664 -19.922 8.75 1 95.31 467 SER B N 1
ATOM 8750 C CA . SER B 1 467 ? 6.5 -20.609 9.719 1 95.31 467 SER B CA 1
ATOM 8751 C C . SER B 1 467 ? 7.113 -21.875 9.117 1 95.31 467 SER B C 1
ATOM 8753 O O . SER B 1 467 ? 8.156 -22.344 9.578 1 95.31 467 SER B O 1
ATOM 8755 N N . TRP B 1 468 ? 6.422 -22.531 8.133 1 95.94 468 TRP B N 1
ATOM 8756 C CA . TRP B 1 468 ? 6.82 -23.781 7.516 1 95.94 468 TRP B CA 1
ATOM 8757 C C . TRP B 1 468 ? 6.832 -24.922 8.539 1 95.94 468 TRP B C 1
ATOM 8759 O O . TRP B 1 468 ? 7.523 -25.922 8.359 1 95.94 468 TRP B O 1
ATOM 8769 N N . ASN B 1 469 ? 6.184 -24.594 9.641 1 96.44 469 ASN B N 1
ATOM 8770 C CA . ASN B 1 469 ? 6 -25.609 10.672 1 96.44 469 ASN B CA 1
ATOM 8771 C C . ASN B 1 469 ? 4.648 -26.312 10.531 1 96.44 469 ASN B C 1
ATOM 8773 O O . ASN B 1 469 ? 3.613 -25.75 10.891 1 96.44 469 ASN B O 1
ATOM 8777 N N . VAL B 1 470 ? 4.738 -27.516 10.109 1 96.69 470 VAL B N 1
ATOM 8778 C CA . VAL B 1 470 ? 3.559 -28.312 9.773 1 96.69 470 VAL B CA 1
ATOM 8779 C C . VAL B 1 470 ? 2.607 -28.359 10.969 1 96.69 470 VAL B C 1
ATOM 8781 O O . VAL B 1 470 ? 1.395 -28.203 10.812 1 96.69 470 VAL B O 1
ATOM 8784 N N . ALA B 1 471 ? 3.084 -28.531 12.125 1 96.19 471 ALA B N 1
ATOM 8785 C CA . ALA B 1 471 ? 2.262 -28.609 13.328 1 96.19 471 ALA B CA 1
ATOM 8786 C C . ALA B 1 471 ? 1.583 -27.281 13.625 1 96.19 471 ALA B C 1
ATOM 8788 O O . ALA B 1 471 ? 0.405 -27.25 13.984 1 96.19 471 ALA B O 1
ATOM 8789 N N . SER B 1 472 ? 2.373 -26.203 13.484 1 95.75 472 SER B N 1
ATOM 8790 C CA . SER B 1 472 ? 1.824 -24.875 13.719 1 95.75 472 SER B CA 1
ATOM 8791 C C . SER B 1 472 ? 0.714 -24.547 12.727 1 95.75 472 SER B C 1
ATOM 8793 O O . SER B 1 472 ? -0.295 -23.938 13.094 1 95.75 472 SER B O 1
ATOM 8795 N N . ILE B 1 473 ? 0.914 -24.906 11.5 1 97 473 ILE B N 1
ATOM 8796 C CA . ILE B 1 473 ? -0.08 -24.656 10.461 1 97 473 ILE B CA 1
ATOM 8797 C C . ILE B 1 473 ? -1.342 -25.469 10.75 1 97 473 ILE B C 1
ATOM 8799 O O . ILE B 1 473 ? -2.451 -24.938 10.719 1 97 473 ILE B O 1
ATOM 8803 N N . ALA B 1 474 ? -1.169 -26.734 11.055 1 96.56 474 ALA B N 1
ATOM 8804 C CA . ALA B 1 474 ? -2.303 -27.609 11.344 1 96.56 474 ALA B CA 1
ATOM 8805 C C . ALA B 1 474 ? -3.107 -27.094 12.531 1 96.56 474 ALA B C 1
ATOM 8807 O O . ALA B 1 474 ? -4.34 -27.125 12.516 1 96.56 474 ALA B O 1
ATOM 8808 N N . ARG B 1 475 ? -2.473 -26.625 13.547 1 94.38 475 ARG B N 1
ATOM 8809 C CA . ARG B 1 475 ? -3.148 -26.078 14.727 1 94.38 475 ARG B CA 1
ATOM 8810 C C . ARG B 1 475 ? -3.924 -24.812 14.367 1 94.38 475 ARG B C 1
ATOM 8812 O O . ARG B 1 475 ? -5.035 -24.609 14.859 1 94.38 475 ARG B O 1
ATOM 8819 N N . ALA B 1 476 ? -3.25 -23.984 13.602 1 94.31 476 ALA B N 1
ATOM 8820 C CA . ALA B 1 476 ? -3.926 -22.766 13.164 1 94.31 476 ALA B CA 1
ATOM 8821 C C . ALA B 1 476 ? -5.184 -23.094 12.367 1 94.31 476 ALA B C 1
ATOM 8823 O O . ALA B 1 476 ? -6.207 -22.422 12.508 1 94.31 476 ALA B O 1
ATOM 8824 N N . LEU B 1 477 ? -5.102 -24.078 11.508 1 93.62 477 LEU B N 1
ATOM 8825 C CA . LEU B 1 477 ? -6.246 -24.516 10.711 1 93.62 477 LEU B CA 1
ATOM 8826 C C . LEU B 1 477 ? -7.355 -25.047 11.609 1 93.62 477 LEU B C 1
ATOM 8828 O O . LEU B 1 477 ? -8.531 -24.75 11.391 1 93.62 477 LEU B O 1
ATOM 8832 N N . ARG B 1 478 ? -6.961 -25.75 12.602 1 92.38 478 ARG B N 1
ATOM 8833 C CA . ARG B 1 478 ? -7.93 -26.328 13.531 1 92.38 478 ARG B CA 1
ATOM 8834 C C . ARG B 1 478 ? -8.617 -25.234 14.336 1 92.38 478 ARG B C 1
ATOM 8836 O O . ARG B 1 478 ? -9.812 -25.328 14.641 1 92.38 478 ARG B O 1
ATOM 8843 N N . SER B 1 479 ? -7.879 -24.188 14.609 1 89.38 479 SER B N 1
ATOM 8844 C CA . SER B 1 479 ? -8.383 -23.125 15.461 1 89.38 479 SER B CA 1
ATOM 8845 C C . SER B 1 479 ? -9.312 -22.188 14.68 1 89.38 479 SER B C 1
ATOM 8847 O O . SER B 1 479 ? -10.016 -21.375 15.273 1 89.38 479 SER B O 1
ATOM 8849 N N . SER B 1 480 ? -9.359 -22.359 13.414 1 87.69 480 SER B N 1
ATOM 8850 C CA . SER B 1 480 ? -10.258 -21.531 12.609 1 87.69 480 SER B CA 1
ATOM 8851 C C . SER B 1 480 ? -11.719 -21.844 12.93 1 87.69 480 SER B C 1
ATOM 8853 O O . SER B 1 480 ? -12.039 -22.938 13.375 1 87.69 480 SER B O 1
ATOM 8855 N N . PRO B 1 481 ? -12.594 -20.891 12.719 1 86.38 481 PRO B N 1
ATOM 8856 C CA . PRO B 1 481 ? -13.992 -21.047 13.109 1 86.38 481 PRO B CA 1
ATOM 8857 C C . PRO B 1 481 ? -14.695 -22.172 12.359 1 86.38 481 PRO B C 1
ATOM 8859 O O . PRO B 1 481 ? -14.297 -22.531 11.242 1 86.38 481 PRO B O 1
ATOM 8862 N N . SER B 1 482 ? -15.766 -22.672 12.969 1 87.38 482 SER B N 1
ATOM 8863 C CA . SER B 1 482 ? -16.594 -23.719 12.367 1 87.38 482 SER B CA 1
ATOM 8864 C C . SER B 1 482 ? -17.656 -23.109 11.445 1 87.38 482 SER B C 1
ATOM 8866 O O . SER B 1 482 ? -17.969 -21.922 11.547 1 87.38 482 SER B O 1
ATOM 8868 N N . ALA B 1 483 ? -18.141 -23.922 10.648 1 88.44 483 ALA B N 1
ATOM 8869 C CA . ALA B 1 483 ? -19.203 -23.484 9.742 1 88.44 483 ALA B CA 1
ATOM 8870 C C . ALA B 1 483 ? -20.547 -23.406 10.461 1 88.44 483 ALA B C 1
ATOM 8872 O O . ALA B 1 483 ? -20.766 -24.125 11.438 1 88.44 483 ALA B O 1
ATOM 8873 N N . ASN B 1 484 ? -21.375 -22.453 10.086 1 83.88 484 ASN B N 1
ATOM 8874 C CA . ASN B 1 484 ? -22.703 -22.266 10.68 1 83.88 484 ASN B CA 1
ATOM 8875 C C . ASN B 1 484 ? -23.812 -22.578 9.672 1 83.88 484 ASN B C 1
ATOM 8877 O O . ASN B 1 484 ? -24.984 -22.359 9.961 1 83.88 484 ASN B O 1
ATOM 8881 N N . HIS B 1 485 ? -23.516 -23.125 8.547 1 80.12 485 HIS B N 1
ATOM 8882 C CA . HIS B 1 485 ? -24.422 -23.531 7.473 1 80.12 485 HIS B CA 1
ATOM 8883 C C . HIS B 1 485 ? -25.281 -22.359 7.008 1 80.12 485 HIS B C 1
ATOM 8885 O O . HIS B 1 485 ? -26.484 -22.484 6.848 1 80.12 485 HIS B O 1
ATOM 8891 N N . GLU B 1 486 ? -24.562 -21.25 6.918 1 84.88 486 GLU B N 1
ATOM 8892 C CA . GLU B 1 486 ? -25.172 -20.078 6.277 1 84.88 486 GLU B CA 1
ATOM 8893 C C . GLU B 1 486 ? -25.219 -20.25 4.758 1 84.88 486 GLU B C 1
ATOM 8895 O O . GLU B 1 486 ? -24.547 -21.141 4.211 1 84.88 486 GLU B O 1
ATOM 8900 N N . TRP B 1 487 ? -26.016 -19.516 4.148 1 86.56 487 TRP B N 1
ATOM 8901 C CA . TRP B 1 487 ? -26.203 -19.578 2.703 1 86.56 487 TRP B CA 1
ATOM 8902 C C . TRP B 1 487 ? -24.859 -19.469 1.977 1 86.56 487 TRP B C 1
ATOM 8904 O O . TRP B 1 487 ? -24.578 -20.25 1.069 1 86.56 487 TRP B O 1
ATOM 8914 N N . ASP B 1 488 ? -24.047 -18.5 2.375 1 90.12 488 ASP B N 1
ATOM 8915 C CA . ASP B 1 488 ? -22.766 -18.297 1.721 1 90.12 488 ASP B CA 1
ATOM 8916 C C . ASP B 1 488 ? -21.859 -19.531 1.885 1 90.12 488 ASP B C 1
ATOM 8918 O O . ASP B 1 488 ? -21.047 -19.828 1.013 1 90.12 488 ASP B O 1
ATOM 8922 N N . GLU B 1 489 ? -21.984 -20.219 2.93 1 93.56 489 GLU B N 1
ATOM 8923 C CA . GLU B 1 489 ? -21.203 -21.422 3.158 1 93.56 489 GLU B CA 1
ATOM 8924 C C . GLU B 1 489 ? -21.641 -22.547 2.229 1 93.56 489 GLU B C 1
ATOM 8926 O O . GLU B 1 489 ? -20.812 -23.375 1.807 1 93.56 489 GLU B O 1
ATOM 8931 N N . LEU B 1 490 ? -22.938 -22.578 2.008 1 92.31 490 LEU B N 1
ATOM 8932 C CA . LEU B 1 490 ? -23.438 -23.562 1.053 1 92.31 490 LEU B CA 1
ATOM 8933 C C . LEU B 1 490 ? -22.844 -23.328 -0.333 1 92.31 490 LEU B C 1
ATOM 8935 O O . LEU B 1 490 ? -22.438 -24.266 -1.016 1 92.31 490 LEU B O 1
ATOM 8939 N N . LEU B 1 491 ? -22.812 -22.062 -0.734 1 91.75 491 LEU B N 1
ATOM 8940 C CA . LEU B 1 491 ? -22.234 -21.703 -2.018 1 91.75 491 LEU B CA 1
ATOM 8941 C C . LEU B 1 491 ? -20.75 -22.062 -2.059 1 91.75 491 LEU B C 1
ATOM 8943 O O . LEU B 1 491 ? -20.266 -22.609 -3.059 1 91.75 491 LEU B O 1
ATOM 8947 N N . ALA B 1 492 ? -20.047 -21.734 -0.997 1 95.19 492 ALA B N 1
ATOM 8948 C CA . ALA B 1 492 ? -18.625 -22.062 -0.899 1 95.19 492 ALA B CA 1
ATOM 8949 C C . ALA B 1 492 ? -18.406 -23.578 -0.974 1 95.19 492 ALA B C 1
ATOM 8951 O O . ALA B 1 492 ? -17.484 -24.031 -1.639 1 95.19 492 ALA B O 1
ATOM 8952 N N . ALA B 1 493 ? -19.25 -24.344 -0.306 1 95.56 493 ALA B N 1
ATOM 8953 C CA . ALA B 1 493 ? -19.156 -25.812 -0.326 1 95.56 493 ALA B CA 1
ATOM 8954 C C . ALA B 1 493 ? -19.391 -26.359 -1.731 1 95.56 493 ALA B C 1
ATOM 8956 O O . ALA B 1 493 ? -18.734 -27.312 -2.145 1 95.56 493 ALA B O 1
ATOM 8957 N N . HIS B 1 494 ? -20.312 -25.734 -2.352 1 93 494 HIS B N 1
ATOM 8958 C CA . HIS B 1 494 ? -20.594 -26.109 -3.727 1 93 494 HIS B CA 1
ATOM 8959 C C . HIS B 1 494 ? -19.375 -25.969 -4.617 1 93 494 HIS B C 1
ATOM 8961 O O . HIS B 1 494 ? -19 -26.906 -5.328 1 93 494 HIS B O 1
ATOM 8967 N N . HIS B 1 495 ? -18.734 -24.875 -4.539 1 93.19 495 HIS B N 1
ATOM 8968 C CA . HIS B 1 495 ? -17.562 -24.625 -5.367 1 93.19 495 HIS B CA 1
ATOM 8969 C C . HIS B 1 495 ? -16.375 -25.453 -4.914 1 93.19 495 HIS B C 1
ATOM 8971 O O . HIS B 1 495 ? -15.594 -25.938 -5.738 1 93.19 495 HIS B O 1
ATOM 8977 N N . ALA B 1 496 ? -16.172 -25.594 -3.65 1 95.56 496 ALA B N 1
ATOM 8978 C CA . ALA B 1 496 ? -15.094 -26.422 -3.129 1 95.56 496 ALA B CA 1
ATOM 8979 C C . ALA B 1 496 ? -15.266 -27.875 -3.557 1 95.56 496 ALA B C 1
ATOM 8981 O O . ALA B 1 496 ? -14.289 -28.547 -3.912 1 95.56 496 ALA B O 1
ATOM 8982 N N . THR B 1 497 ? -16.531 -28.344 -3.477 1 94.38 497 THR B N 1
ATOM 8983 C CA . THR B 1 497 ? -16.828 -29.703 -3.918 1 94.38 497 THR B CA 1
ATOM 8984 C C . THR B 1 497 ? -16.562 -29.859 -5.41 1 94.38 497 THR B C 1
ATOM 8986 O O . THR B 1 497 ? -16.016 -30.891 -5.848 1 94.38 497 THR B O 1
ATOM 8989 N N . HIS B 1 498 ? -16.922 -28.859 -6.098 1 90.12 498 HIS B N 1
ATOM 8990 C CA . HIS B 1 498 ? -16.672 -28.875 -7.531 1 90.12 498 HIS B CA 1
ATOM 8991 C C . HIS B 1 498 ? -15.18 -28.953 -7.824 1 90.12 498 HIS B C 1
ATOM 8993 O O . HIS B 1 498 ? -14.75 -29.688 -8.719 1 90.12 498 HIS B O 1
ATOM 8999 N N . PHE B 1 499 ? -14.414 -28.172 -7.203 1 91.5 499 PHE B N 1
ATOM 9000 C CA . PHE B 1 499 ? -12.969 -28.172 -7.371 1 91.5 499 PHE B CA 1
ATOM 9001 C C . PHE B 1 499 ? -12.398 -29.562 -7.059 1 91.5 499 PHE B C 1
ATOM 9003 O O . PHE B 1 499 ? -11.57 -30.078 -7.809 1 91.5 499 PHE B O 1
ATOM 9010 N N . MET B 1 500 ? -12.867 -30.188 -5.988 1 92.75 500 MET B N 1
ATOM 9011 C CA . MET B 1 500 ? -12.461 -31.547 -5.652 1 92.75 500 MET B CA 1
ATOM 9012 C C . MET B 1 500 ? -12.836 -32.531 -6.762 1 92.75 500 MET B C 1
ATOM 9014 O O . MET B 1 500 ? -12.062 -33.406 -7.105 1 92.75 500 MET B O 1
ATOM 9018 N N . GLY B 1 501 ? -14.062 -32.281 -7.246 1 90.62 501 GLY B N 1
ATOM 9019 C CA . GLY B 1 501 ? -14.539 -33.156 -8.32 1 90.62 501 GLY B CA 1
ATOM 9020 C C . GLY B 1 501 ? -13.664 -33.094 -9.555 1 90.62 501 GLY B C 1
ATOM 9021 O O . GLY B 1 501 ? -13.43 -34.125 -10.195 1 90.62 501 GLY B O 1
ATOM 9022 N N . ILE B 1 502 ? -13.188 -31.922 -9.914 1 86.31 502 ILE B N 1
ATOM 9023 C CA . ILE B 1 502 ? -12.289 -31.766 -11.055 1 86.31 502 ILE B CA 1
ATOM 9024 C C . ILE B 1 502 ? -11.016 -32.562 -10.82 1 86.31 502 ILE B C 1
ATOM 9026 O O . ILE B 1 502 ? -10.547 -33.281 -11.719 1 86.31 502 ILE B O 1
ATOM 9030 N N . LEU B 1 503 ? -10.461 -32.594 -9.695 1 88.25 503 LEU B N 1
ATOM 9031 C CA . LEU B 1 503 ? -9.211 -33.25 -9.367 1 88.25 503 LEU B CA 1
ATOM 9032 C C . LEU B 1 503 ? -9.391 -34.781 -9.359 1 88.25 503 LEU B C 1
ATOM 9034 O O . LEU B 1 503 ? -8.539 -35.5 -9.852 1 88.25 503 LEU B O 1
ATOM 9038 N N . VAL B 1 504 ? -10.516 -35.188 -8.789 1 89.31 504 VAL B N 1
ATOM 9039 C CA . VAL B 1 504 ? -10.805 -36.625 -8.727 1 89.31 504 VAL B CA 1
ATOM 9040 C C . VAL B 1 504 ? -11.023 -37.156 -10.141 1 89.31 504 VAL B C 1
ATOM 9042 O O . VAL B 1 504 ? -10.57 -38.281 -10.461 1 89.31 504 VAL B O 1
ATOM 9045 N N . ARG B 1 505 ? -11.695 -36.406 -10.938 1 86 505 ARG B N 1
ATOM 9046 C CA . ARG B 1 505 ? -11.938 -36.812 -12.32 1 86 505 ARG B CA 1
ATOM 9047 C C . ARG B 1 505 ? -10.633 -36.938 -13.094 1 86 505 ARG B C 1
ATOM 9049 O O . ARG B 1 505 ? -10.492 -37.781 -13.969 1 86 505 ARG B O 1
ATOM 9056 N N . LEU B 1 506 ? -9.742 -36.062 -12.883 1 82.75 506 LEU B N 1
ATOM 9057 C CA . LEU B 1 506 ? -8.43 -36.125 -13.523 1 82.75 506 LEU B CA 1
ATOM 9058 C C . LEU B 1 506 ? -7.668 -37.375 -13.094 1 82.75 506 LEU B C 1
ATOM 9060 O O . LEU B 1 506 ? -6.844 -37.875 -13.852 1 82.75 506 LEU B O 1
ATOM 9064 N N . GLY B 1 507 ? -7.953 -37.906 -11.914 1 84.38 507 GLY B N 1
ATOM 9065 C CA . GLY B 1 507 ? -7.266 -39.031 -11.359 1 84.38 507 GLY B CA 1
ATOM 9066 C C . GLY B 1 507 ? -6.23 -38.688 -10.312 1 84.38 507 GLY B C 1
ATOM 9067 O O . GLY B 1 507 ? -5.219 -38.031 -10.633 1 84.38 507 GLY B O 1
ATOM 9068 N N . ILE B 1 508 ? -6.438 -39.094 -9.18 1 86.38 508 ILE B N 1
ATOM 9069 C CA . ILE B 1 508 ? -5.586 -38.719 -8.055 1 86.38 508 ILE B CA 1
ATOM 9070 C C . ILE B 1 508 ? -4.176 -39.25 -8.273 1 86.38 508 ILE B C 1
ATOM 9072 O O . ILE B 1 508 ? -3.189 -38.562 -8.031 1 86.38 508 ILE B O 1
ATOM 9076 N N . GLN B 1 509 ? -4.047 -40.469 -8.766 1 81.69 509 GLN B N 1
ATOM 9077 C CA . GLN B 1 509 ? -2.738 -41.031 -9.047 1 81.69 509 GLN B CA 1
ATOM 9078 C C . GLN B 1 509 ? -2.041 -40.281 -10.18 1 81.69 509 GLN B C 1
ATOM 9080 O O . GLN B 1 509 ? -0.821 -40.094 -10.156 1 81.69 509 GLN B O 1
ATOM 9085 N N . TYR B 1 510 ? -2.895 -39.906 -11.086 1 80.38 510 TYR B N 1
ATOM 9086 C CA . TYR B 1 510 ? -2.354 -39.125 -12.188 1 80.38 510 TYR B CA 1
ATOM 9087 C C . TYR B 1 510 ? -1.772 -37.812 -11.688 1 80.38 510 TYR B C 1
ATOM 9089 O O . TYR B 1 510 ? -0.7 -37.375 -12.125 1 80.38 510 TYR B O 1
ATOM 9097 N N . ILE B 1 511 ? -2.482 -37.188 -10.852 1 78.94 511 ILE B N 1
ATOM 9098 C CA . ILE B 1 511 ? -2.025 -35.938 -10.266 1 78.94 511 ILE B CA 1
ATOM 9099 C C . ILE B 1 511 ? -0.731 -36.156 -9.492 1 78.94 511 ILE B C 1
ATOM 9101 O O . ILE B 1 511 ? 0.217 -35.375 -9.602 1 78.94 511 ILE B O 1
ATOM 9105 N N . LYS B 1 512 ? -0.646 -37.156 -8.789 1 77.44 512 LYS B N 1
ATOM 9106 C CA . LYS B 1 512 ? 0.511 -37.5 -7.953 1 77.44 512 LYS B CA 1
ATOM 9107 C C . LYS B 1 512 ? 1.762 -37.688 -8.805 1 77.44 512 LYS B C 1
ATOM 9109 O O . LYS B 1 512 ? 2.857 -37.281 -8.414 1 77.44 512 LYS B O 1
ATOM 9114 N N . HIS B 1 513 ? 1.534 -38.219 -9.984 1 74.81 513 HIS B N 1
ATOM 9115 C CA . HIS B 1 513 ? 2.695 -38.562 -10.805 1 74.81 513 HIS B CA 1
ATOM 9116 C C . HIS B 1 513 ? 3.051 -37.406 -11.75 1 74.81 513 HIS B C 1
ATOM 9118 O O . HIS B 1 513 ? 4.148 -37.375 -12.312 1 74.81 513 HIS B O 1
ATOM 9124 N N . ASN B 1 514 ? 2.121 -36.469 -11.969 1 72.62 514 ASN B N 1
ATOM 9125 C CA . ASN B 1 514 ? 2.375 -35.344 -12.859 1 72.62 514 ASN B CA 1
ATOM 9126 C C . ASN B 1 514 ? 2.303 -34.031 -12.117 1 72.62 514 ASN B C 1
ATOM 9128 O O . ASN B 1 514 ? 1.853 -33 -12.672 1 72.62 514 ASN B O 1
ATOM 9132 N N . ARG B 1 515 ? 2.727 -34.062 -10.977 1 63.41 515 ARG B N 1
ATOM 9133 C CA . ARG B 1 515 ? 2.521 -32.938 -10.07 1 63.41 515 ARG B CA 1
ATOM 9134 C C . ARG B 1 515 ? 3.236 -31.703 -10.578 1 63.41 515 ARG B C 1
ATOM 9136 O O . ARG B 1 515 ? 2.709 -30.594 -10.477 1 63.41 515 ARG B O 1
ATOM 9143 N N . ALA B 1 516 ? 4.301 -31.922 -11.078 1 60.25 516 ALA B N 1
ATOM 9144 C CA . ALA B 1 516 ? 5.105 -30.797 -11.516 1 60.25 516 ALA B CA 1
ATOM 9145 C C . ALA B 1 516 ? 4.348 -29.953 -12.539 1 60.25 516 ALA B C 1
ATOM 9147 O O . ALA B 1 516 ? 4.512 -28.734 -12.594 1 60.25 516 ALA B O 1
ATOM 9148 N N . SER B 1 517 ? 3.512 -30.609 -13.117 1 63.81 517 SER B N 1
ATOM 9149 C CA . SER B 1 517 ? 2.836 -29.906 -14.203 1 63.81 517 SER B CA 1
ATOM 9150 C C . SER B 1 517 ? 1.417 -29.516 -13.805 1 63.81 517 SER B C 1
ATOM 9152 O O . SER B 1 517 ? 0.86 -28.547 -14.352 1 63.81 517 SER B O 1
ATOM 9154 N N . LEU B 1 518 ? 0.931 -30.266 -12.906 1 63.75 518 LEU B N 1
ATOM 9155 C CA . LEU B 1 518 ? -0.502 -30.109 -12.688 1 63.75 518 LEU B CA 1
ATOM 9156 C C . LEU B 1 518 ? -0.772 -29.328 -11.398 1 63.75 518 LEU B C 1
ATOM 9158 O O . LEU B 1 518 ? -1.767 -28.609 -11.297 1 63.75 518 LEU B O 1
ATOM 9162 N N . TRP B 1 519 ? 0.078 -29.562 -10.477 1 69.88 519 TRP B N 1
ATOM 9163 C CA . TRP B 1 519 ? -0.237 -29.031 -9.148 1 69.88 519 TRP B CA 1
ATOM 9164 C C . TRP B 1 519 ? 0.681 -27.875 -8.789 1 69.88 519 TRP B C 1
ATOM 9166 O O . TRP B 1 519 ? 1.731 -28.062 -8.172 1 69.88 519 TRP B O 1
ATOM 9176 N N . SER B 1 520 ? 0.187 -26.703 -9.141 1 87.19 520 SER B N 1
ATOM 9177 C CA . SER B 1 520 ? 0.936 -25.469 -8.922 1 87.19 520 SER B CA 1
ATOM 9178 C C . SER B 1 520 ? 0.801 -25 -7.473 1 87.19 520 SER B C 1
ATOM 9180 O O . SER B 1 520 ? 0.012 -25.547 -6.707 1 87.19 520 SER B O 1
ATOM 9182 N N . ILE B 1 521 ? 1.604 -24.125 -7.09 1 91.75 521 ILE B N 1
ATOM 9183 C CA . ILE B 1 521 ? 1.575 -23.531 -5.754 1 91.75 521 ILE B CA 1
ATOM 9184 C C . ILE B 1 521 ? 0.194 -22.953 -5.48 1 91.75 521 ILE B C 1
ATOM 9186 O O . ILE B 1 521 ? -0.349 -23.109 -4.387 1 91.75 521 ILE B O 1
ATOM 9190 N N . GLU B 1 522 ? -0.414 -22.312 -6.441 1 93.69 522 GLU B N 1
ATOM 9191 C CA . GLU B 1 522 ? -1.736 -21.719 -6.293 1 93.69 522 GLU B CA 1
ATOM 9192 C C . GLU B 1 522 ? -2.801 -22.781 -6.043 1 93.69 522 GLU B C 1
ATOM 9194 O O . GLU B 1 522 ? -3.666 -22.609 -5.18 1 93.69 522 GLU B O 1
ATOM 9199 N N . ALA B 1 523 ? -2.736 -23.844 -6.816 1 91.31 523 ALA B N 1
ATOM 9200 C CA . ALA B 1 523 ? -3.678 -24.938 -6.625 1 91.31 523 ALA B CA 1
ATOM 9201 C C . ALA B 1 523 ? -3.539 -25.547 -5.23 1 91.31 523 ALA B C 1
ATOM 9203 O O . ALA B 1 523 ? -4.535 -25.922 -4.613 1 91.31 523 ALA B O 1
ATOM 9204 N N . ALA B 1 524 ? -2.311 -25.656 -4.805 1 93.5 524 ALA B N 1
ATOM 9205 C CA . ALA B 1 524 ? -2.062 -26.219 -3.477 1 93.5 524 ALA B CA 1
ATOM 9206 C C . ALA B 1 524 ? -2.639 -25.312 -2.391 1 93.5 524 ALA B C 1
ATOM 9208 O O . ALA B 1 524 ? -3.207 -25.797 -1.409 1 93.5 524 ALA B O 1
ATOM 9209 N N . LEU B 1 525 ? -2.455 -24.047 -2.541 1 95.38 525 LEU B N 1
ATOM 9210 C CA . LEU B 1 525 ? -2.996 -23.094 -1.577 1 95.38 525 LEU B CA 1
ATOM 9211 C C . LEU B 1 525 ? -4.516 -23.172 -1.524 1 95.38 525 LEU B C 1
ATOM 9213 O O . LEU B 1 525 ? -5.105 -23.219 -0.441 1 95.38 525 LEU B O 1
ATOM 9217 N N . CYS B 1 526 ? -5.109 -23.172 -2.693 1 95.5 526 CYS B N 1
ATOM 9218 C CA . CYS B 1 526 ? -6.562 -23.281 -2.756 1 95.5 526 CYS B CA 1
ATOM 9219 C C . CYS B 1 526 ? -7.031 -24.641 -2.232 1 95.5 526 CYS B C 1
ATOM 9221 O O . CYS B 1 526 ? -8.078 -24.719 -1.582 1 95.5 526 CYS B O 1
ATOM 9223 N N . GLY B 1 527 ? -6.254 -25.688 -2.551 1 94.88 527 GLY B N 1
ATOM 9224 C CA . GLY B 1 527 ? -6.57 -27.016 -2.035 1 94.88 527 GLY B CA 1
ATOM 9225 C C . GLY B 1 527 ? -6.566 -27.078 -0.519 1 94.88 527 GLY B C 1
ATOM 9226 O O . GLY B 1 527 ? -7.43 -27.719 0.083 1 94.88 527 GLY B O 1
ATOM 9227 N N . LEU B 1 528 ? -5.602 -26.438 0.06 1 96.06 528 LEU B N 1
ATOM 9228 C CA . LEU B 1 528 ? -5.523 -26.375 1.516 1 96.06 528 LEU B CA 1
ATOM 9229 C C . LEU B 1 528 ? -6.789 -25.75 2.1 1 96.06 528 LEU B C 1
ATOM 9231 O O . LEU B 1 528 ? -7.379 -26.297 3.037 1 96.06 528 LEU B O 1
ATOM 9235 N N . GLU B 1 529 ? -7.227 -24.672 1.554 1 95.38 529 GLU B N 1
ATOM 9236 C CA . GLU B 1 529 ? -8.406 -23.969 2.039 1 95.38 529 GLU B CA 1
ATOM 9237 C C . GLU B 1 529 ? -9.672 -24.781 1.811 1 95.38 529 GLU B C 1
ATOM 9239 O O . GLU B 1 529 ? -10.531 -24.859 2.689 1 95.38 529 GLU B O 1
ATOM 9244 N N . CYS B 1 530 ? -9.766 -25.391 0.664 1 96.12 530 CYS B N 1
ATOM 9245 C CA . CYS B 1 530 ? -10.945 -26.172 0.315 1 96.12 530 CYS B CA 1
ATOM 9246 C C . CYS B 1 530 ? -11.047 -27.422 1.188 1 96.12 530 CYS B C 1
ATOM 9248 O O . CYS B 1 530 ? -12.141 -27.781 1.62 1 96.12 530 CYS B O 1
ATOM 9250 N N . SER B 1 531 ? -9.977 -28.078 1.438 1 96.5 531 SER B N 1
ATOM 9251 C CA . SER B 1 531 ? -9.984 -29.297 2.234 1 96.5 531 SER B CA 1
ATOM 9252 C C . SER B 1 531 ? -10.453 -29.016 3.658 1 96.5 531 SER B C 1
ATOM 9254 O O . SER B 1 531 ? -11.352 -29.703 4.16 1 96.5 531 SER B O 1
ATOM 9256 N N . VAL B 1 532 ? -9.898 -28 4.254 1 95.12 532 VAL B N 1
ATOM 9257 C CA . VAL B 1 532 ? -10.234 -27.656 5.633 1 95.12 532 VAL B CA 1
ATOM 9258 C C . VAL B 1 532 ? -11.672 -27.141 5.703 1 95.12 532 VAL B C 1
ATOM 9260 O O . VAL B 1 532 ? -12.422 -27.5 6.609 1 95.12 532 VAL B O 1
ATOM 9263 N N . PHE B 1 533 ? -12.039 -26.328 4.773 1 95.5 533 PHE B N 1
ATOM 9264 C CA . PHE B 1 533 ? -13.383 -25.781 4.754 1 95.5 533 PHE B CA 1
ATOM 9265 C C . PHE B 1 533 ? -14.422 -26.875 4.625 1 95.5 533 PHE B C 1
ATOM 9267 O O . PHE B 1 533 ? -15.422 -26.891 5.352 1 95.5 533 PHE B O 1
ATOM 9274 N N . LEU B 1 534 ? -14.242 -27.781 3.678 1 95.62 534 LEU B N 1
ATOM 9275 C CA . LEU B 1 534 ? -15.203 -28.859 3.467 1 95.62 534 LEU B CA 1
ATOM 9276 C C . LEU B 1 534 ? -15.297 -29.75 4.703 1 95.62 534 LEU B C 1
ATOM 9278 O O . LEU B 1 534 ? -16.375 -30.219 5.055 1 95.62 534 LEU B O 1
ATOM 9282 N N . ASP B 1 535 ? -14.156 -30 5.297 1 94.75 535 ASP B N 1
ATOM 9283 C CA . ASP B 1 535 ? -14.18 -30.766 6.535 1 94.75 535 ASP B CA 1
ATOM 9284 C C . ASP B 1 535 ? -15.039 -30.094 7.594 1 94.75 535 ASP B C 1
ATOM 9286 O O . ASP B 1 535 ? -15.898 -30.734 8.203 1 94.75 535 ASP B O 1
ATOM 9290 N N . LYS B 1 536 ? -14.82 -28.859 7.801 1 93.31 536 LYS B N 1
ATOM 9291 C CA . LYS B 1 536 ? -15.555 -28.109 8.82 1 93.31 536 LYS B CA 1
ATOM 9292 C C . LYS B 1 536 ? -17.031 -27.984 8.453 1 93.31 536 LYS B C 1
ATOM 9294 O O . LYS B 1 536 ? -17.891 -28 9.328 1 93.31 536 LYS B O 1
ATOM 9299 N N . TRP B 1 537 ? -17.281 -27.734 7.184 1 94.38 537 TRP B N 1
ATOM 9300 C CA . TRP B 1 537 ? -18.656 -27.625 6.715 1 94.38 537 TRP B CA 1
ATOM 9301 C C . TRP B 1 537 ? -19.422 -28.922 6.918 1 94.38 537 TRP B C 1
ATOM 9303 O O . TRP B 1 537 ? -20.562 -28.922 7.352 1 94.38 537 TRP B O 1
ATOM 9313 N N . LEU B 1 538 ? -18.828 -30.062 6.66 1 92.81 538 LEU B N 1
ATOM 9314 C CA . LEU B 1 538 ? -19.453 -31.375 6.82 1 92.81 538 LEU B CA 1
ATOM 9315 C C . LEU B 1 538 ? -19.625 -31.703 8.297 1 92.81 538 LEU B C 1
ATOM 9317 O O . LEU B 1 538 ? -20.625 -32.312 8.68 1 92.81 538 LEU B O 1
ATOM 9321 N N . ARG B 1 539 ? -18.734 -31.297 9.133 1 90.62 539 ARG B N 1
ATOM 9322 C CA . ARG B 1 539 ? -18.812 -31.562 10.562 1 90.62 539 ARG B CA 1
ATOM 9323 C C . ARG B 1 539 ? -19.938 -30.75 11.203 1 90.62 539 ARG B C 1
ATOM 9325 O O . ARG B 1 539 ? -20.531 -31.188 12.195 1 90.62 539 ARG B O 1
ATOM 9332 N N . ALA B 1 540 ? -20.203 -29.672 10.617 1 89.56 540 ALA B N 1
ATOM 9333 C CA . ALA B 1 540 ? -21.172 -28.75 11.211 1 89.56 540 ALA B CA 1
ATOM 9334 C C . ALA B 1 540 ? -22.594 -29.312 11.125 1 89.56 540 ALA B C 1
ATOM 9336 O O . ALA B 1 540 ? -23.5 -28.844 11.805 1 89.56 540 ALA B O 1
ATOM 9337 N N . PHE B 1 541 ? -22.844 -30.344 10.391 1 87.44 541 PHE B N 1
ATOM 9338 C CA . PHE B 1 541 ? -24.172 -30.922 10.281 1 87.44 541 PHE B CA 1
ATOM 9339 C C . PHE B 1 541 ? -24.5 -31.75 11.523 1 87.44 541 PHE B C 1
ATOM 9341 O O . PHE B 1 541 ? -25.672 -32.062 11.773 1 87.44 541 PHE B O 1
ATOM 9348 N N . ARG B 1 542 ? -23.531 -32.062 12.281 1 80.31 542 ARG B N 1
ATOM 9349 C CA . ARG B 1 542 ? -23.75 -32.75 13.547 1 80.31 542 ARG B CA 1
ATOM 9350 C C . ARG B 1 542 ? -23.656 -31.766 14.719 1 80.31 542 ARG B C 1
ATOM 9352 O O . ARG B 1 542 ? -22.609 -31.172 14.961 1 80.31 542 ARG B O 1
ATOM 9359 N N . THR B 1 543 ? -24.828 -31.453 15.211 1 70.94 543 THR B N 1
ATOM 9360 C CA . THR B 1 543 ? -24.859 -30.531 16.344 1 70.94 543 THR B CA 1
ATOM 9361 C C . THR B 1 543 ? -24.984 -31.281 17.656 1 70.94 543 THR B C 1
ATOM 9363 O O . THR B 1 543 ? -25.172 -32.5 17.672 1 70.94 543 THR B O 1
ATOM 9366 N N . SER B 1 544 ? -24.734 -30.547 18.766 1 67.56 544 SER B N 1
ATOM 9367 C CA . SER B 1 544 ? -24.906 -31.109 20.094 1 67.56 544 SER B CA 1
ATOM 9368 C C . SER B 1 544 ? -26.344 -31.594 20.312 1 67.56 544 SER B C 1
ATOM 9370 O O . SER B 1 544 ? -26.594 -32.531 21.062 1 67.56 544 SER B O 1
ATOM 9372 N N . THR B 1 545 ? -27.234 -30.953 19.672 1 72.62 545 THR B N 1
ATOM 9373 C CA . THR B 1 545 ? -28.656 -31.234 19.906 1 72.62 545 THR B CA 1
ATOM 9374 C C . THR B 1 545 ? -29.188 -32.219 18.859 1 72.62 545 THR B C 1
ATOM 9376 O O . THR B 1 545 ? -30.375 -32.531 18.828 1 72.62 545 THR B O 1
ATOM 9379 N N . GLY B 1 546 ? -28.281 -32.688 18.062 1 70 546 GLY B N 1
ATOM 9380 C CA . GLY B 1 546 ? -28.688 -33.594 17.016 1 70 546 GLY B CA 1
ATOM 9381 C C . GLY B 1 546 ? -28.375 -33.094 15.617 1 70 546 GLY B C 1
ATOM 9382 O O . GLY B 1 546 ? -27.766 -32.062 15.453 1 70 546 GLY B O 1
ATOM 9383 N N . PRO B 1 547 ? -28.797 -33.969 14.594 1 74.94 547 PRO B N 1
ATOM 9384 C CA . PRO B 1 547 ? -28.5 -33.625 13.203 1 74.94 547 PRO B CA 1
ATOM 9385 C C . PRO B 1 547 ? -29.344 -32.438 12.719 1 74.94 547 PRO B C 1
ATOM 9387 O O . PRO B 1 547 ? -30.516 -32.312 13.078 1 74.94 547 PRO B O 1
ATOM 9390 N N . LYS B 1 548 ? -28.688 -31.531 12.102 1 80.56 548 LYS B N 1
ATOM 9391 C CA . LYS B 1 548 ? -29.375 -30.391 11.516 1 80.56 548 LYS B CA 1
ATOM 9392 C C . LYS B 1 548 ? -30.297 -30.812 10.383 1 80.56 548 LYS B C 1
ATOM 9394 O O . LYS B 1 548 ? -29.984 -31.75 9.641 1 80.56 548 LYS B O 1
ATOM 9399 N N . SER B 1 549 ? -31.422 -30.219 10.336 1 83.81 549 SER B N 1
ATOM 9400 C CA . SER B 1 549 ? -32.312 -30.438 9.195 1 83.81 549 SER B CA 1
ATOM 9401 C C . SER B 1 549 ? -31.703 -29.891 7.906 1 83.81 549 SER B C 1
ATOM 9403 O O . SER B 1 549 ? -31.234 -28.766 7.867 1 83.81 549 SER B O 1
ATOM 9405 N N . LEU B 1 550 ? -31.688 -30.75 6.957 1 87 550 LEU B N 1
ATOM 9406 C CA . LEU B 1 550 ? -31.047 -30.406 5.699 1 87 550 LEU B CA 1
ATOM 9407 C C . LEU B 1 550 ? -32.031 -29.734 4.746 1 87 550 LEU B C 1
ATOM 9409 O O . LEU B 1 550 ? -33.188 -30.141 4.672 1 87 550 LEU B O 1
ATOM 9413 N N . THR B 1 551 ? -31.578 -28.703 4.105 1 86.62 551 THR B N 1
ATOM 9414 C CA . THR B 1 551 ? -32.312 -28.141 2.988 1 86.62 551 THR B CA 1
ATOM 9415 C C . THR B 1 551 ? -32.188 -29.031 1.75 1 86.62 551 THR B C 1
ATOM 9417 O O . THR B 1 551 ? -31.328 -29.922 1.704 1 86.62 551 THR B O 1
ATOM 9420 N N . ASP B 1 552 ? -33.031 -28.859 0.739 1 84.19 552 ASP B N 1
ATOM 9421 C CA . ASP B 1 552 ? -32.969 -29.641 -0.494 1 84.19 552 ASP B CA 1
ATOM 9422 C C . ASP B 1 552 ? -31.594 -29.484 -1.171 1 84.19 552 ASP B C 1
ATOM 9424 O O . ASP B 1 552 ? -31.047 -30.453 -1.693 1 84.19 552 ASP B O 1
ATOM 9428 N N . GLN B 1 553 ? -31.125 -28.266 -1.136 1 86.56 553 GLN B N 1
ATOM 9429 C CA . GLN B 1 553 ? -29.828 -28 -1.757 1 86.56 553 GLN B CA 1
ATOM 9430 C C . GLN B 1 553 ? -28.703 -28.703 -1.01 1 86.56 553 GLN B C 1
ATOM 9432 O O . GLN B 1 553 ? -27.766 -29.234 -1.629 1 86.56 553 GLN B O 1
ATOM 9437 N N . GLU B 1 554 ? -28.828 -28.75 0.268 1 89.38 554 GLU B N 1
ATOM 9438 C CA . GLU B 1 554 ? -27.812 -29.422 1.072 1 89.38 554 GLU B CA 1
ATOM 9439 C C . GLU B 1 554 ? -27.828 -30.938 0.846 1 89.38 554 GLU B C 1
ATOM 9441 O O . GLU B 1 554 ? -26.781 -31.578 0.805 1 89.38 554 GLU B O 1
ATOM 9446 N N . HIS B 1 555 ? -29.047 -31.453 0.701 1 87.56 555 HIS B N 1
ATOM 9447 C CA . HIS B 1 555 ? -29.172 -32.875 0.415 1 87.56 555 HIS B CA 1
ATOM 9448 C C . HIS B 1 555 ? -28.484 -33.25 -0.899 1 87.56 555 HIS B C 1
ATOM 9450 O O . HIS B 1 555 ? -27.781 -34.25 -0.978 1 87.56 555 HIS B O 1
ATOM 9456 N N . LEU B 1 556 ? -28.734 -32.438 -1.863 1 86.75 556 LEU B N 1
ATOM 9457 C CA . LEU B 1 556 ? -28.156 -32.688 -3.182 1 86.75 556 LEU B CA 1
ATOM 9458 C C . LEU B 1 556 ? -26.641 -32.562 -3.143 1 86.75 556 LEU B C 1
ATOM 9460 O O . LEU B 1 556 ? -25.938 -33.375 -3.754 1 86.75 556 LEU B O 1
ATOM 9464 N N . LEU B 1 557 ? -26.141 -31.547 -2.48 1 90.81 557 LEU B N 1
ATOM 9465 C CA . LEU B 1 557 ? -24.703 -31.312 -2.412 1 90.81 557 LEU B CA 1
ATOM 9466 C C . LEU B 1 557 ? -24 -32.438 -1.655 1 90.81 557 LEU B C 1
ATOM 9468 O O . LEU B 1 557 ? -22.906 -32.875 -2.031 1 90.81 557 LEU B O 1
ATOM 9472 N N . LEU B 1 558 ? -24.656 -32.938 -0.606 1 90.25 558 LEU B N 1
ATOM 9473 C CA . LEU B 1 558 ? -24.094 -34.031 0.164 1 90.25 558 LEU B CA 1
ATOM 9474 C C . LEU B 1 558 ? -24.031 -35.312 -0.669 1 90.25 558 LEU B C 1
ATOM 9476 O O . LEU B 1 558 ? -23.062 -36.062 -0.598 1 90.25 558 LEU B O 1
ATOM 9480 N N . ALA B 1 559 ? -25.094 -35.469 -1.436 1 88 559 ALA B N 1
ATOM 9481 C CA . ALA B 1 559 ? -25.109 -36.656 -2.32 1 88 559 ALA B CA 1
ATOM 9482 C C . ALA B 1 559 ? -24 -36.562 -3.363 1 88 559 ALA B C 1
ATOM 9484 O O . ALA B 1 559 ? -23.328 -37.531 -3.65 1 88 559 ALA B O 1
ATOM 9485 N N . TRP B 1 560 ? -23.859 -35.406 -3.893 1 89.88 560 TRP B N 1
ATOM 9486 C CA . TRP B 1 560 ? -22.812 -35.156 -4.879 1 89.88 560 TRP B CA 1
ATOM 9487 C C . TRP B 1 560 ? -21.438 -35.375 -4.262 1 89.88 560 TRP B C 1
ATOM 9489 O O . TRP B 1 560 ? -20.547 -35.969 -4.879 1 89.88 560 TRP B O 1
ATOM 9499 N N . THR B 1 561 ? -21.203 -34.812 -3.104 1 92 561 THR B N 1
ATOM 9500 C CA . THR B 1 561 ? -19.938 -34.969 -2.396 1 92 561 THR B CA 1
ATOM 9501 C C . THR B 1 561 ? -19.625 -36.438 -2.141 1 92 561 THR B C 1
ATOM 9503 O O . THR B 1 561 ? -18.484 -36.875 -2.293 1 92 561 THR B O 1
ATOM 9506 N N . ARG B 1 562 ? -20.656 -37.188 -1.782 1 91.56 562 ARG B N 1
ATOM 9507 C CA . ARG B 1 562 ? -20.5 -38.594 -1.532 1 91.56 562 ARG B CA 1
ATOM 9508 C C . ARG B 1 562 ? -20.016 -39.344 -2.785 1 91.56 562 ARG B C 1
ATOM 9510 O O . ARG B 1 562 ? -19.141 -40.188 -2.715 1 91.56 562 ARG B O 1
ATOM 9517 N N . ASP B 1 563 ? -20.578 -38.969 -3.908 1 89.31 563 ASP B N 1
ATOM 9518 C CA . ASP B 1 563 ? -20.188 -39.594 -5.172 1 89.31 563 ASP B CA 1
ATOM 9519 C C . ASP B 1 563 ? -18.719 -39.281 -5.512 1 89.31 563 ASP B C 1
ATOM 9521 O O . ASP B 1 563 ? -17.984 -40.156 -5.934 1 89.31 563 ASP B O 1
ATOM 9525 N N . ILE B 1 564 ? -18.391 -38.031 -5.355 1 91.62 564 ILE B N 1
ATOM 9526 C CA . ILE B 1 564 ? -17.016 -37.625 -5.668 1 91.62 564 ILE B CA 1
ATOM 9527 C C . ILE B 1 564 ? -16.031 -38.344 -4.75 1 91.62 564 ILE B C 1
ATOM 9529 O O . ILE B 1 564 ? -14.992 -38.812 -5.199 1 91.62 564 ILE B O 1
ATOM 9533 N N . VAL B 1 565 ? -16.375 -38.406 -3.492 1 92.81 565 VAL B N 1
ATOM 9534 C CA . VAL B 1 565 ? -15.492 -39 -2.5 1 92.81 565 VAL B CA 1
ATOM 9535 C C . VAL B 1 565 ? -15.367 -40.5 -2.777 1 92.81 565 VAL B C 1
ATOM 9537 O O . VAL B 1 565 ? -14.281 -41.062 -2.645 1 92.81 565 VAL B O 1
ATOM 9540 N N . ARG B 1 566 ? -16.469 -41.125 -3.158 1 90.19 566 ARG B N 1
ATOM 9541 C CA . ARG B 1 566 ? -16.422 -42.531 -3.521 1 90.19 566 ARG B CA 1
ATOM 9542 C C . ARG B 1 566 ? -15.477 -42.75 -4.688 1 90.19 566 ARG B C 1
ATOM 9544 O O . ARG B 1 566 ? -14.648 -43.688 -4.641 1 90.19 566 ARG B O 1
ATOM 9551 N N . ASP B 1 567 ? -15.633 -41.969 -5.68 1 89.06 567 ASP B N 1
ATOM 9552 C CA . ASP B 1 567 ? -14.742 -42.062 -6.828 1 89.06 567 ASP B CA 1
ATOM 9553 C C . ASP B 1 567 ? -13.289 -41.812 -6.418 1 89.06 567 ASP B C 1
ATOM 9555 O O . ASP B 1 567 ? -12.375 -42.469 -6.949 1 89.06 567 ASP B O 1
ATOM 9559 N N . GLY B 1 568 ? -13.133 -40.906 -5.555 1 91.62 568 GLY B N 1
ATOM 9560 C CA . GLY B 1 568 ? -11.797 -40.625 -5.055 1 91.62 568 GLY B CA 1
ATOM 9561 C C . GLY B 1 568 ? -11.188 -41.781 -4.309 1 91.62 568 GLY B C 1
ATOM 9562 O O . GLY B 1 568 ? -10 -42.094 -4.484 1 91.62 568 GLY B O 1
ATOM 9563 N N . LEU B 1 569 ? -11.984 -42.438 -3.521 1 90.12 569 LEU B N 1
ATOM 9564 C CA . LEU B 1 569 ? -11.508 -43.562 -2.746 1 90.12 569 LEU B CA 1
ATOM 9565 C C . LEU B 1 569 ? -11.148 -44.75 -3.66 1 90.12 569 LEU B C 1
ATOM 9567 O O . LEU B 1 569 ? -10.195 -45.469 -3.387 1 90.12 569 LEU B O 1
ATOM 9571 N N . ILE B 1 570 ? -11.93 -44.844 -4.66 1 86.56 570 ILE B N 1
ATOM 9572 C CA . ILE B 1 570 ? -11.633 -45.906 -5.637 1 86.56 570 ILE B CA 1
ATOM 9573 C C . ILE B 1 570 ? -10.281 -45.625 -6.297 1 86.56 570 ILE B C 1
ATOM 9575 O O . ILE B 1 570 ? -9.477 -46.531 -6.484 1 86.56 570 ILE B O 1
ATOM 9579 N N . SER B 1 571 ? -10.062 -44.375 -6.574 1 85.75 571 SER B N 1
ATOM 9580 C CA . SER B 1 571 ? -8.836 -43.969 -7.238 1 85.75 571 SER B CA 1
ATOM 9581 C C . SER B 1 571 ? -7.617 -44.219 -6.355 1 85.75 571 SER B C 1
ATOM 9583 O O . SER B 1 571 ? -6.512 -44.438 -6.855 1 85.75 571 SER B O 1
ATOM 9585 N N . ILE B 1 572 ? -7.734 -44.188 -5.043 1 85.31 572 ILE B N 1
ATOM 9586 C CA . ILE B 1 572 ? -6.59 -44.344 -4.148 1 85.31 572 ILE B CA 1
ATOM 9587 C C . ILE B 1 572 ? -6.52 -45.812 -3.67 1 85.31 572 ILE B C 1
ATOM 9589 O O . ILE B 1 572 ? -5.773 -46.125 -2.742 1 85.31 572 ILE B O 1
ATOM 9593 N N . ASN B 1 573 ? -7.152 -46.781 -4.379 1 72 573 ASN B N 1
ATOM 9594 C CA . ASN B 1 573 ? -7.219 -48.188 -4.082 1 72 573 ASN B CA 1
ATOM 9595 C C . ASN B 1 573 ? -7.652 -48.469 -2.641 1 72 573 ASN B C 1
ATOM 9597 O O . ASN B 1 573 ? -7.105 -49.344 -1.97 1 72 573 ASN B O 1
ATOM 9601 N N . GLY B 1 574 ? -8.32 -47.562 -2.127 1 65 574 GLY B N 1
ATOM 9602 C CA . GLY B 1 574 ? -8.836 -47.75 -0.784 1 65 574 GLY B CA 1
ATOM 9603 C C . GLY B 1 574 ? -10.07 -48.656 -0.746 1 65 574 GLY B C 1
ATOM 9604 O O . GLY B 1 574 ? -10.688 -48.906 -1.78 1 65 574 GLY B O 1
ATOM 9605 N N . VAL B 1 575 ? -10.227 -49.469 0.306 1 58.03 575 VAL B N 1
ATOM 9606 C CA . VAL B 1 575 ? -11.453 -50.25 0.514 1 58.03 575 VAL B CA 1
ATOM 9607 C C . VAL B 1 575 ? -12.648 -49.281 0.556 1 58.03 575 VAL B C 1
ATOM 9609 O O . VAL B 1 575 ? -12.617 -48.281 1.252 1 58.03 575 VAL B O 1
ATOM 9612 N N . CYS B 1 576 ? -13.414 -49.281 -0.565 1 58.81 576 CYS B N 1
ATOM 9613 C CA . CYS B 1 576 ? -14.578 -48.406 -0.643 1 58.81 576 CYS B CA 1
ATOM 9614 C C . CYS B 1 576 ? -15.492 -48.625 0.557 1 58.81 576 CYS B C 1
ATOM 9616 O O . CYS B 1 576 ? -16.188 -49.625 0.648 1 58.81 576 CYS B O 1
ATOM 9618 N N . PRO B 1 577 ? -15.172 -47.969 1.691 1 59.31 577 PRO B N 1
ATOM 9619 C CA . PRO B 1 577 ? -16.172 -48.156 2.74 1 59.31 577 PRO B CA 1
ATOM 9620 C C . PRO B 1 577 ? -17.578 -47.75 2.299 1 59.31 577 PRO B C 1
ATOM 9622 O O . PRO B 1 577 ? -17.719 -46.906 1.395 1 59.31 577 PRO B O 1
ATOM 9625 N N . ASP B 1 578 ? -18.562 -48.531 2.406 1 64.62 578 ASP B N 1
ATOM 9626 C CA . ASP B 1 578 ? -19.953 -48.125 2.279 1 64.62 578 ASP B CA 1
ATOM 9627 C C . ASP B 1 578 ? -20.203 -46.812 2.992 1 64.62 578 ASP B C 1
ATOM 9629 O O . ASP B 1 578 ? -20.297 -46.75 4.223 1 64.62 578 ASP B O 1
ATOM 9633 N N . ILE B 1 579 ? -19.812 -45.594 2.289 1 76.31 579 ILE B N 1
ATOM 9634 C CA . ILE B 1 579 ? -20.125 -44.281 2.873 1 76.31 579 ILE B CA 1
ATOM 9635 C C . ILE B 1 579 ? -21.625 -44.156 3.061 1 76.31 579 ILE B C 1
ATOM 9637 O O . ILE B 1 579 ? -22.359 -43.844 2.115 1 76.31 579 ILE B O 1
ATOM 9641 N N . SER B 1 580 ? -22.141 -44.875 4.078 1 65.88 580 SER B N 1
ATOM 9642 C CA . SER B 1 580 ? -23.578 -44.938 4.352 1 65.88 580 SER B CA 1
ATOM 9643 C C . SER B 1 580 ? -24.109 -43.531 4.711 1 65.88 580 SER B C 1
ATOM 9645 O O . SER B 1 580 ? -23.406 -42.75 5.344 1 65.88 580 SER B O 1
ATOM 9647 N N . SER B 1 581 ? -25.219 -43.156 4.168 1 65.69 581 SER B N 1
ATOM 9648 C CA . SER B 1 581 ? -25.938 -41.938 4.527 1 65.69 581 SER B CA 1
ATOM 9649 C C . SER B 1 581 ? -26.328 -41.938 6.004 1 65.69 581 SER B C 1
ATOM 9651 O O . SER B 1 581 ? -26.594 -40.875 6.582 1 65.69 581 SER B O 1
ATOM 9653 N N . GLU B 1 582 ? -26.156 -43.031 6.645 1 63.88 582 GLU B N 1
ATOM 9654 C CA . GLU B 1 582 ? -26.578 -43.156 8.031 1 63.88 582 GLU B CA 1
ATOM 9655 C C . GLU B 1 582 ? -25.484 -42.656 8.992 1 63.88 582 GLU B C 1
ATOM 9657 O O . GLU B 1 582 ? -25.766 -42.375 10.148 1 63.88 582 GLU B O 1
ATOM 9662 N N . ARG B 1 583 ? -24.328 -42.656 8.477 1 74.12 583 ARG B N 1
ATOM 9663 C CA . ARG B 1 583 ? -23.219 -42.219 9.32 1 74.12 583 ARG B CA 1
ATOM 9664 C C . ARG B 1 583 ? -22.5 -41.031 8.703 1 74.12 583 ARG B C 1
ATOM 9666 O O . ARG B 1 583 ? -21.453 -41.188 8.07 1 74.12 583 ARG B O 1
ATOM 9673 N N . PRO B 1 584 ? -23 -39.969 8.93 1 79 584 PRO B N 1
ATOM 9674 C CA . PRO B 1 584 ? -22.453 -38.75 8.328 1 79 584 PRO B CA 1
ATOM 9675 C C . PRO B 1 584 ? -20.969 -38.562 8.625 1 79 584 PRO B C 1
ATOM 9677 O O . PRO B 1 584 ? -20.266 -37.875 7.879 1 79 584 PRO B O 1
ATOM 9680 N N . GLU B 1 585 ? -20.484 -39.219 9.68 1 83.5 585 GLU B N 1
ATOM 9681 C CA . GLU B 1 585 ? -19.078 -39.125 10.055 1 83.5 585 GLU B CA 1
ATOM 9682 C C . GLU B 1 585 ? -18.172 -39.781 9.016 1 83.5 585 GLU B C 1
ATOM 9684 O O . GLU B 1 585 ? -17.031 -39.375 8.836 1 83.5 585 GLU B O 1
ATOM 9689 N N . ASP B 1 586 ? -18.703 -40.781 8.406 1 86.69 586 ASP B N 1
ATOM 9690 C CA . ASP B 1 586 ? -17.922 -41.5 7.387 1 86.69 586 ASP B CA 1
ATOM 9691 C C . ASP B 1 586 ? -17.594 -40.562 6.215 1 86.69 586 ASP B C 1
ATOM 9693 O O . ASP B 1 586 ? -16.5 -40.625 5.672 1 86.69 586 ASP B O 1
ATOM 9697 N N . LEU B 1 587 ? -18.594 -39.781 5.836 1 90.56 587 LEU B N 1
ATOM 9698 C CA . LEU B 1 587 ? -18.375 -38.875 4.734 1 90.56 587 LEU B CA 1
ATOM 9699 C C . LEU B 1 587 ? -17.297 -37.844 5.102 1 90.56 587 LEU B C 1
ATOM 9701 O O . LEU B 1 587 ? -16.453 -37.5 4.273 1 90.56 587 LEU B O 1
ATOM 9705 N N . VAL B 1 588 ? -17.359 -37.344 6.363 1 91 588 VAL B N 1
ATOM 9706 C CA . VAL B 1 588 ? -16.375 -36.375 6.848 1 91 588 VAL B CA 1
ATOM 9707 C C . VAL B 1 588 ? -14.977 -36.969 6.781 1 91 588 VAL B C 1
ATOM 9709 O O . VAL B 1 588 ? -14.062 -36.375 6.207 1 91 588 VAL B O 1
ATOM 9712 N N . ASN B 1 589 ? -14.797 -38.156 7.27 1 89.62 589 ASN B N 1
ATOM 9713 C CA . ASN B 1 589 ? -13.5 -38.812 7.348 1 89.62 589 ASN B CA 1
ATOM 9714 C C . ASN B 1 589 ? -12.961 -39.188 5.965 1 89.62 589 ASN B C 1
ATOM 9716 O O . ASN B 1 589 ? -11.773 -39.031 5.699 1 89.62 589 ASN B O 1
ATOM 9720 N N . CYS B 1 590 ? -13.867 -39.656 5.141 1 92 590 CYS B N 1
ATOM 9721 C CA . CYS B 1 590 ? -13.445 -40.062 3.803 1 92 590 CYS B CA 1
ATOM 9722 C C . CYS B 1 590 ? -13.078 -38.844 2.965 1 92 590 CYS B C 1
ATOM 9724 O O . CYS B 1 590 ? -12.164 -38.906 2.135 1 92 590 CYS B O 1
ATOM 9726 N N . THR B 1 591 ? -13.828 -37.781 3.145 1 94 591 THR B N 1
ATOM 9727 C CA . THR B 1 591 ? -13.555 -36.562 2.391 1 94 591 THR B CA 1
ATOM 9728 C C . THR B 1 591 ? -12.156 -36.031 2.691 1 94 591 THR B C 1
ATOM 9730 O O . THR B 1 591 ? -11.391 -35.719 1.773 1 94 591 THR B O 1
ATOM 9733 N N . ILE B 1 592 ? -11.781 -35.906 3.973 1 94.25 592 ILE B N 1
ATOM 9734 C CA . ILE B 1 592 ? -10.469 -35.375 4.34 1 94.25 592 ILE B CA 1
ATOM 9735 C C . ILE B 1 592 ? -9.383 -36.375 3.918 1 94.25 592 ILE B C 1
ATOM 9737 O O . ILE B 1 592 ? -8.281 -35.969 3.549 1 94.25 592 ILE B O 1
ATOM 9741 N N . GLU B 1 593 ? -9.688 -37.656 3.908 1 92.44 593 GLU B N 1
ATOM 9742 C CA . GLU B 1 593 ? -8.742 -38.656 3.449 1 92.44 593 GLU B CA 1
ATOM 9743 C C . GLU B 1 593 ? -8.414 -38.5 1.97 1 92.44 593 GLU B C 1
ATOM 9745 O O . GLU B 1 593 ? -7.25 -38.562 1.573 1 92.44 593 GLU B O 1
ATOM 9750 N N . VAL B 1 594 ? -9.453 -38.312 1.212 1 93.38 594 VAL B N 1
ATOM 9751 C CA . VAL B 1 594 ? -9.266 -38.125 -0.218 1 93.38 594 VAL B CA 1
ATOM 9752 C C . VAL B 1 594 ? -8.43 -36.844 -0.444 1 93.38 594 VAL B C 1
ATOM 9754 O O . VAL B 1 594 ? -7.5 -36.844 -1.257 1 93.38 594 VAL B O 1
ATOM 9757 N N . TRP B 1 595 ? -8.703 -35.781 0.251 1 94.81 595 TRP B N 1
ATOM 9758 C CA . TRP B 1 595 ? -7.945 -34.562 0.13 1 94.81 595 TRP B CA 1
ATOM 9759 C C . TRP B 1 595 ? -6.48 -34.781 0.498 1 94.81 595 TRP B C 1
ATOM 9761 O O . TRP B 1 595 ? -5.582 -34.219 -0.137 1 94.81 595 TRP B O 1
ATOM 9771 N N . CYS B 1 596 ? -6.195 -35.5 1.545 1 93.56 596 CYS B N 1
ATOM 9772 C CA . CYS B 1 596 ? -4.824 -35.781 1.937 1 93.56 596 CYS B CA 1
ATOM 9773 C C . CYS B 1 596 ? -4.051 -36.406 0.783 1 93.56 596 CYS B C 1
ATOM 9775 O O . CYS B 1 596 ? -2.902 -36.062 0.524 1 93.56 596 CYS B O 1
ATOM 9777 N N . HIS B 1 597 ? -4.703 -37.312 0.088 1 91.75 597 HIS B N 1
ATOM 9778 C CA . HIS B 1 597 ? -4.043 -37.969 -1.028 1 91.75 597 HIS B CA 1
ATOM 9779 C C . HIS B 1 597 ? -3.861 -37.031 -2.207 1 91.75 597 HIS B C 1
ATOM 9781 O O . HIS B 1 597 ? -2.873 -37.125 -2.939 1 91.75 597 HIS B O 1
ATOM 9787 N N . ILE B 1 598 ? -4.848 -36.156 -2.428 1 90.56 598 ILE B N 1
ATOM 9788 C CA . ILE B 1 598 ? -4.742 -35.156 -3.49 1 90.56 598 ILE B CA 1
ATOM 9789 C C . ILE B 1 598 ? -3.57 -34.219 -3.209 1 90.56 598 ILE B C 1
ATOM 9791 O O . ILE B 1 598 ? -2.818 -33.875 -4.121 1 90.56 598 ILE B O 1
ATOM 9795 N N . MET 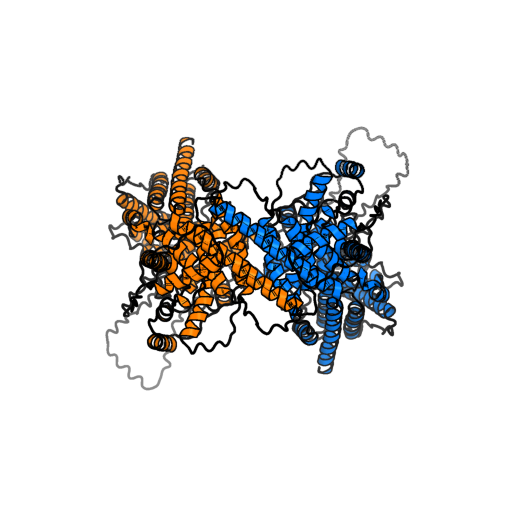B 1 599 ? -3.375 -33.812 -1.929 1 90.81 599 MET B N 1
ATOM 9796 C CA . MET B 1 599 ? -2.434 -32.781 -1.536 1 90.81 599 MET B CA 1
ATOM 9797 C C . MET B 1 599 ? -1.02 -33.344 -1.414 1 90.81 599 MET B C 1
ATOM 9799 O O . MET B 1 599 ? -0.045 -32.594 -1.435 1 90.81 599 MET B O 1
ATOM 9803 N N . GLN B 1 600 ? -0.922 -34.594 -1.275 1 85.12 600 GLN B N 1
ATOM 9804 C CA . GLN B 1 600 ? 0.396 -35.188 -1.073 1 85.12 600 GLN B CA 1
ATOM 9805 C C . GLN B 1 600 ? 1.004 -35.625 -2.398 1 85.12 600 GLN B C 1
ATOM 9807 O O . GLN B 1 600 ? 0.286 -36.062 -3.301 1 85.12 600 GLN B O 1
ATOM 9812 N N . GLY B 1 601 ? 2.234 -35.469 -2.633 1 75.44 601 GLY B N 1
ATOM 9813 C CA . GLY B 1 601 ? 2.955 -35.906 -3.812 1 75.44 601 GLY B CA 1
ATOM 9814 C C . GLY B 1 601 ? 4.262 -35.188 -4.031 1 75.44 601 GLY B C 1
ATOM 9815 O O . GLY B 1 601 ? 4.613 -34.281 -3.254 1 75.44 601 GLY B O 1
ATOM 9816 N N . ASP B 1 602 ? 4.973 -35.625 -5.043 1 75.62 602 ASP B N 1
ATOM 9817 C CA . ASP B 1 602 ? 6.285 -35.062 -5.34 1 75.62 602 ASP B CA 1
ATOM 9818 C C . ASP B 1 602 ? 6.16 -33.781 -6.172 1 75.62 602 ASP B C 1
ATOM 9820 O O . ASP B 1 602 ? 5.355 -33.719 -7.102 1 75.62 602 ASP B O 1
ATOM 9824 N N . SER B 1 603 ? 6.691 -32.719 -5.781 1 81.25 603 SER B N 1
ATOM 9825 C CA . SER B 1 603 ? 6.723 -31.438 -6.484 1 81.25 603 SER B CA 1
ATOM 9826 C C . SER B 1 603 ? 8.102 -30.797 -6.414 1 81.25 603 SER B C 1
ATOM 9828 O O . SER B 1 603 ? 8.844 -31.016 -5.457 1 81.25 603 SER B O 1
ATOM 9830 N N . PRO B 1 604 ? 8.453 -30.141 -7.539 1 80.44 604 PRO B N 1
ATOM 9831 C CA . PRO B 1 604 ? 9.719 -29.391 -7.469 1 80.44 604 PRO B CA 1
ATOM 9832 C C . PRO B 1 604 ? 9.719 -28.328 -6.379 1 80.44 604 PRO B C 1
ATOM 9834 O O . PRO B 1 604 ? 10.781 -27.844 -5.98 1 80.44 604 PRO B O 1
ATOM 9837 N N . TRP B 1 605 ? 8.617 -28.016 -5.887 1 89.25 605 TRP B N 1
ATOM 9838 C CA . TRP B 1 605 ? 8.477 -27 -4.848 1 89.25 605 TRP B CA 1
ATOM 9839 C C . TRP B 1 605 ? 8.102 -27.641 -3.514 1 89.25 605 TRP B C 1
ATOM 9841 O O . TRP B 1 605 ? 6.934 -27.969 -3.283 1 89.25 605 TRP B O 1
ATOM 9851 N N . PRO B 1 606 ? 9.047 -27.75 -2.664 1 91.5 606 PRO B N 1
ATOM 9852 C CA . PRO B 1 606 ? 8.773 -28.359 -1.36 1 91.5 606 PRO B CA 1
ATOM 9853 C C . PRO B 1 606 ? 7.602 -27.688 -0.633 1 91.5 606 PRO B C 1
ATOM 9855 O O . PRO B 1 606 ? 6.988 -28.312 0.24 1 91.5 606 PRO B O 1
ATOM 9858 N N . PHE B 1 607 ? 7.324 -26.516 -0.981 1 94.19 607 PHE B N 1
ATOM 9859 C CA . PHE B 1 607 ? 6.203 -25.797 -0.396 1 94.19 607 PHE B CA 1
ATOM 9860 C C . PHE B 1 607 ? 4.906 -26.578 -0.549 1 94.19 607 PHE B C 1
ATOM 9862 O O . PHE B 1 607 ? 4.098 -26.641 0.378 1 94.19 607 PHE B O 1
ATOM 9869 N N . ILE B 1 608 ? 4.688 -27.156 -1.703 1 92.38 608 ILE B N 1
ATOM 9870 C CA . ILE B 1 608 ? 3.479 -27.922 -2.01 1 92.38 608 ILE B CA 1
ATOM 9871 C C . ILE B 1 608 ? 3.395 -29.141 -1.102 1 92.38 608 ILE B C 1
ATOM 9873 O O . ILE B 1 608 ? 2.336 -29.438 -0.541 1 92.38 608 ILE B O 1
ATOM 9877 N N . SER B 1 609 ? 4.504 -29.812 -0.947 1 91.25 609 SER B N 1
ATOM 9878 C CA . SER B 1 609 ? 4.539 -30.984 -0.079 1 91.25 609 SER B CA 1
ATOM 9879 C C . SER B 1 609 ? 4.281 -30.609 1.375 1 91.25 609 SER B C 1
ATOM 9881 O O . SER B 1 609 ? 3.619 -31.344 2.109 1 91.25 609 SER B O 1
ATOM 9883 N N . MET B 1 610 ? 4.859 -29.5 1.747 1 95.06 610 MET B N 1
ATOM 9884 C CA . MET B 1 610 ? 4.668 -29.031 3.115 1 95.06 610 MET B CA 1
ATOM 9885 C C . MET B 1 610 ? 3.195 -28.734 3.385 1 95.06 610 MET B C 1
ATOM 9887 O O . MET B 1 610 ? 2.676 -29.078 4.453 1 95.06 610 MET B O 1
ATOM 9891 N N . LEU B 1 611 ? 2.486 -28.141 2.465 1 95.25 611 LEU B N 1
ATOM 9892 C CA . LEU B 1 611 ? 1.058 -27.891 2.617 1 95.25 611 LEU B CA 1
ATOM 9893 C C . LEU B 1 611 ? 0.281 -29.188 2.713 1 95.25 611 LEU B C 1
ATOM 9895 O O . LEU B 1 611 ? -0.672 -29.297 3.486 1 95.25 611 LEU B O 1
ATOM 9899 N N . GLY B 1 612 ? 0.698 -30.156 1.852 1 94.31 612 GLY B N 1
ATOM 9900 C CA . GLY B 1 612 ? 0.089 -31.469 1.947 1 94.31 612 GLY B CA 1
ATOM 9901 C C . GLY B 1 612 ? 0.269 -32.125 3.311 1 94.31 612 GLY B C 1
ATOM 9902 O O . GLY B 1 612 ? -0.676 -32.688 3.865 1 94.31 612 GLY B O 1
ATOM 9903 N N . ASP B 1 613 ? 1.439 -32 3.83 1 95.81 613 ASP B N 1
ATOM 9904 C CA . ASP B 1 613 ? 1.722 -32.531 5.156 1 95.81 613 ASP B CA 1
ATOM 9905 C C . ASP B 1 613 ? 0.879 -31.844 6.223 1 95.81 613 ASP B C 1
ATOM 9907 O O . ASP B 1 613 ? 0.492 -32.469 7.219 1 95.81 613 ASP B O 1
ATOM 9911 N N . ALA B 1 614 ? 0.68 -30.594 6.023 1 96.5 614 ALA B N 1
ATOM 9912 C CA . ALA B 1 614 ? -0.129 -29.844 6.973 1 96.5 614 ALA B CA 1
ATOM 9913 C C . ALA B 1 614 ? -1.564 -30.359 7.004 1 96.5 614 ALA B C 1
ATOM 9915 O O . ALA B 1 614 ? -2.184 -30.422 8.07 1 96.5 614 ALA B O 1
ATOM 9916 N N . VAL B 1 615 ? -2.123 -30.719 5.879 1 96.25 615 VAL B N 1
ATOM 9917 C CA . VAL B 1 615 ? -3.482 -31.234 5.812 1 96.25 615 VAL B CA 1
ATOM 9918 C C . VAL B 1 615 ? -3.543 -32.594 6.5 1 96.25 615 VAL B C 1
ATOM 9920 O O . VAL B 1 615 ? -4.512 -32.906 7.195 1 96.25 615 VAL B O 1
ATOM 9923 N N . VAL B 1 616 ? -2.543 -33.406 6.316 1 96.19 616 VAL B N 1
ATOM 9924 C CA . VAL B 1 616 ? -2.479 -34.688 6.965 1 96.19 616 VAL B CA 1
ATOM 9925 C C . VAL B 1 616 ? -2.42 -34.531 8.484 1 96.19 616 VAL B C 1
ATOM 9927 O O . VAL B 1 616 ? -3.111 -35.219 9.219 1 96.19 616 VAL B O 1
ATOM 9930 N N . GLU B 1 617 ? -1.558 -33.625 8.898 1 96.62 617 GLU B N 1
ATOM 9931 C CA . GLU B 1 617 ? -1.459 -33.344 10.328 1 96.62 617 GLU B CA 1
ATOM 9932 C C . GLU B 1 617 ? -2.775 -32.812 10.875 1 96.62 617 GLU B C 1
ATOM 9934 O O . GLU B 1 617 ? -3.164 -33.125 12 1 96.62 617 GLU B O 1
ATOM 9939 N N . TYR B 1 618 ? -3.414 -31.969 10.164 1 96.44 618 TYR B N 1
ATOM 9940 C CA . TYR B 1 618 ? -4.73 -31.469 10.531 1 96.44 618 TYR B CA 1
ATOM 9941 C C . TYR B 1 618 ? -5.715 -32.625 10.742 1 96.44 618 TYR B C 1
ATOM 9943 O O . TYR B 1 618 ? -6.445 -32.625 11.734 1 96.44 618 TYR B O 1
ATOM 9951 N N . LYS B 1 619 ? -5.773 -33.531 9.805 1 94.69 619 LYS B N 1
ATOM 9952 C CA . LYS B 1 619 ? -6.633 -34.719 9.914 1 94.69 619 LYS B CA 1
ATOM 9953 C C . LYS B 1 619 ? -6.348 -35.5 11.203 1 94.69 619 LYS B C 1
ATOM 9955 O O . LYS B 1 619 ? -7.273 -35.906 11.891 1 94.69 619 LYS B O 1
ATOM 9960 N N . THR B 1 620 ? -5.117 -35.594 11.508 1 93.75 620 THR B N 1
ATOM 9961 C CA . THR B 1 620 ? -4.707 -36.344 12.695 1 93.75 620 THR B CA 1
ATOM 9962 C C . THR B 1 620 ? -5.188 -35.625 13.969 1 93.75 620 THR B C 1
ATOM 9964 O O . THR B 1 620 ? -5.656 -36.281 14.898 1 93.75 620 THR B O 1
ATOM 9967 N N . ILE B 1 621 ? -5.078 -34.375 13.984 1 91.62 621 ILE B N 1
ATOM 9968 C CA . ILE B 1 621 ? -5.5 -33.594 15.156 1 91.62 621 ILE B CA 1
ATOM 9969 C C . ILE B 1 621 ? -7.016 -33.719 15.32 1 91.62 621 ILE B C 1
ATOM 9971 O O . ILE B 1 621 ? -7.516 -33.844 16.438 1 91.62 621 ILE B O 1
ATOM 9975 N N . CYS B 1 622 ? -7.734 -33.594 14.25 1 87.75 622 CYS B N 1
ATOM 9976 C CA . CYS B 1 622 ? -9.195 -33.656 14.289 1 87.75 622 CYS B CA 1
ATOM 9977 C C . CYS B 1 622 ? -9.688 -35.031 14.719 1 87.75 622 CYS B C 1
ATOM 9979 O O . CYS B 1 622 ? -10.703 -35.125 15.406 1 87.75 622 CYS B O 1
ATOM 9981 N N . ARG B 1 623 ? -9.039 -36.031 14.383 1 82.75 623 ARG B N 1
ATOM 9982 C CA . ARG B 1 623 ? -9.414 -37.375 14.766 1 82.75 623 ARG B CA 1
ATOM 9983 C C . ARG B 1 623 ? -9.133 -37.625 16.25 1 82.75 623 ARG B C 1
ATOM 9985 O O . ARG B 1 623 ? -9.891 -38.344 16.922 1 82.75 623 ARG B O 1
ATOM 9992 N N . HIS B 1 624 ? -8.062 -37.062 16.672 1 75.31 624 HIS B N 1
ATOM 9993 C CA . HIS B 1 624 ? -7.719 -37.25 18.078 1 75.31 624 HIS B CA 1
ATOM 9994 C C . HIS B 1 624 ? -8.719 -36.531 18.969 1 75.31 624 HIS B C 1
ATOM 9996 O O . HIS B 1 624 ? -9.031 -37 20.062 1 75.31 624 HIS B O 1
ATOM 10002 N N . ASP B 1 625 ? -9.188 -35.438 18.594 1 65.12 625 ASP B N 1
ATOM 10003 C CA . ASP B 1 625 ? -10.18 -34.688 19.391 1 65.12 625 ASP B CA 1
ATOM 10004 C C . ASP B 1 625 ? -11.523 -35.406 19.391 1 65.12 625 ASP B C 1
ATOM 10006 O O . ASP B 1 625 ? -12.273 -35.344 20.359 1 65.12 625 ASP B O 1
ATOM 10010 N N . LEU B 1 626 ? -11.852 -36.062 18.266 1 53.47 626 LEU B N 1
ATOM 10011 C CA . LEU B 1 626 ? -13.078 -36.844 18.172 1 53.47 626 LEU B CA 1
ATOM 10012 C C . LEU B 1 626 ? -13 -38.062 19.062 1 53.47 626 LEU B C 1
ATOM 10014 O O . LEU B 1 626 ? -14.008 -38.5 19.641 1 53.47 626 LEU B O 1
ATOM 10018 N N . ASP B 1 627 ? -11.812 -38.625 19.172 1 45.25 627 ASP B N 1
ATOM 10019 C CA . ASP B 1 627 ? -11.648 -39.781 20.062 1 45.25 627 ASP B CA 1
ATOM 10020 C C . ASP B 1 627 ? -11.719 -39.344 21.516 1 45.25 627 ASP B C 1
ATOM 10022 O O . ASP B 1 627 ? -12.016 -40.188 22.391 1 45.25 627 ASP B O 1
ATOM 10026 N N . LYS B 1 628 ? -11.539 -38.062 21.703 1 49 628 LYS B N 1
ATOM 10027 C CA . LYS B 1 628 ? -11.648 -37.594 23.078 1 49 628 LYS B CA 1
ATOM 10028 C C . LYS B 1 628 ? -13.086 -37.219 23.422 1 49 628 LYS B C 1
ATOM 10030 O O . LYS B 1 628 ? -13.414 -37 24.594 1 49 628 LYS B O 1
ATOM 10035 N N . LEU B 1 629 ? -13.898 -36.969 22.531 1 40.41 629 LEU B N 1
ATOM 10036 C CA . LEU B 1 629 ? -15.32 -36.781 22.797 1 40.41 629 LEU B CA 1
ATOM 10037 C C . LEU B 1 629 ? -16.031 -38.125 22.859 1 40.41 629 LEU B C 1
ATOM 10039 O O . LEU B 1 629 ? -16.984 -38.281 23.625 1 40.41 629 LEU B O 1
#

Solvent-accessible surface area (backbone atoms only — not comparable to full-atom values): 69994 Å² total; per-residue (Å²): 137,85,76,76,81,65,85,66,63,74,66,53,66,79,69,66,68,92,62,75,77,69,55,67,65,54,50,54,35,52,49,48,51,54,50,59,74,64,51,88,68,67,80,80,64,72,66,74,73,73,80,66,78,67,73,74,70,74,73,75,79,78,76,74,92,72,84,70,81,69,77,72,68,80,69,74,72,74,73,72,69,74,64,73,68,62,77,66,57,69,52,75,58,73,80,67,77,60,82,69,72,68,59,82,73,74,71,69,74,47,47,64,67,55,47,51,50,49,48,52,57,51,57,71,70,66,68,80,94,71,78,81,72,52,42,67,52,48,21,49,12,42,41,21,22,62,70,57,49,28,54,80,52,72,28,69,48,70,70,77,62,51,81,86,77,49,53,67,31,31,50,32,13,42,32,13,45,2,19,33,60,65,64,34,52,69,62,12,54,52,30,38,53,52,16,50,51,47,44,52,51,50,52,49,52,51,53,50,51,50,48,52,27,60,74,59,70,55,67,56,76,72,71,72,75,84,72,35,61,59,54,40,52,20,42,48,34,44,37,67,48,22,57,56,41,88,49,63,70,41,30,53,46,22,57,56,48,48,43,51,38,48,39,37,46,61,72,56,51,44,62,59,76,87,83,67,83,69,82,42,59,69,61,34,48,50,54,51,21,52,50,37,40,54,51,47,46,50,46,51,52,52,49,51,18,64,59,54,64,43,80,75,69,70,61,62,80,64,36,46,31,65,42,56,72,48,69,68,55,66,54,30,75,45,62,66,58,27,54,56,46,54,74,70,41,85,72,84,66,53,35,42,37,59,51,48,13,54,39,38,25,89,61,79,78,73,65,86,72,61,78,47,26,50,68,30,45,39,50,46,48,45,43,49,39,50,43,51,55,42,55,39,41,54,39,33,62,31,41,36,69,69,48,75,62,54,45,52,41,51,51,51,19,52,50,50,48,49,52,33,47,43,69,20,74,78,36,42,76,46,58,83,36,92,82,30,34,43,36,24,50,38,53,38,48,48,21,45,42,36,40,32,53,15,82,64,48,34,64,76,70,60,45,49,50,76,71,74,36,43,67,58,23,17,50,35,58,65,67,47,70,65,48,81,80,43,71,50,46,52,54,16,44,52,40,32,48,47,51,50,40,55,48,42,71,68,28,43,60,51,45,38,75,40,15,74,76,64,58,45,65,66,51,44,56,32,45,52,54,38,44,54,48,48,40,36,49,54,50,45,45,58,44,96,90,41,73,59,84,73,50,73,67,53,50,52,50,51,53,51,47,48,52,44,38,50,53,32,30,52,57,68,70,42,84,71,67,83,70,46,88,85,38,63,63,49,50,37,55,48,44,48,50,44,42,33,56,64,42,35,51,62,49,65,48,61,48,43,34,46,52,15,48,17,50,45,48,31,52,52,53,55,50,53,54,58,72,68,104,135,87,77,79,75,69,84,62,62,74,66,55,66,78,70,66,68,92,63,75,76,70,56,70,65,55,50,53,35,52,50,48,52,53,49,59,73,64,50,88,68,69,79,81,65,71,67,74,73,72,79,69,78,67,76,77,74,78,76,77,81,81,75,72,92,66,82,68,78,69,78,75,70,81,70,76,73,72,72,72,70,73,63,71,67,62,77,65,55,70,49,75,53,73,79,67,77,58,83,69,72,67,60,80,72,74,71,69,72,46,49,64,68,56,48,50,51,48,50,53,58,51,56,70,69,65,68,79,91,71,78,82,74,54,40,67,52,49,22,50,13,43,40,21,22,62,70,58,48,26,55,78,52,72,27,70,48,70,70,78,61,50,80,85,78,49,54,68,32,32,50,32,13,42,33,12,46,2,20,32,60,65,65,34,53,70,62,13,52,52,30,38,52,53,16,50,51,48,44,53,50,50,53,50,51,50,53,50,52,50,48,51,28,61,75,57,69,53,69,55,77,74,72,72,74,85,70,34,60,61,54,39,54,21,44,47,34,45,37,68,49,21,56,56,40,88,49,64,69,41,31,54,46,22,57,55,47,50,43,50,38,49,40,37,46,61,73,54,52,43,62,58,77,87,83,68,84,70,81,43,59,69,61,36,48,50,54,52,21,50,51,37,40,54,51,47,46,51,45,52,52,50,49,52,18,64,58,55,62,42,81,75,68,71,61,62,80,65,37,46,32,66,42,57,73,48,70,68,56,65,55,31,76,44,60,68,58,27,53,55,45,53,75,70,41,85,70,82,65,53,35,43,36,59,50,47,14,55,38,38,25,89,61,78,79,73,65,85,73,64,78,46,26,51,68,30,46,40,50,47,48,46,41,49,39,51,44,53,55,43,54,39,40,58,39,32,60,29,44,36,69,70,48,76,62,55,45,52,41,51,52,51,19,52,50,50,48,47,51,32,46,40,67,20,72,77,37,41,78,45,58,83,36,91,82,31,32,43,37,24,50,38,53,38,48,47,22,45,42,36,39,33,54,15,80,65,49,34,64,76,69,62,45,49,52,76,71,75,38,43,67,59,22,17,49,35,58,65,68,47,68,66,48,82,80,45,70,51,46,52,55,16,46,52,39,32,47,48,50,49,40,54,47,43,70,69,27,44,60,53,46,36,76,39,14,74,76,64,59,46,68,67,52,44,55,32,45,52,52,37,43,54,47,49,38,36,48,54,50,46,44,57,44,97,92,39,75,57,85,70,51,73,66,52,51,52,50,50,52,49,46,49,52,42,39,51,54,31,32,52,58,68,72,42,82,70,66,81,69,46,88,85,40,65,63,49,51,38,54,46,44,47,49,44,41,32,54,63,42,35,52,62,49,66,45,63,49,42,35,47,52,15,48,17,49,45,48,29,52,51,52,56,51,53,54,56,72,70,102

Radius of gyration: 35.11 Å; Cα contacts (8 Å, |Δi|>4): 1500; chains: 2; bounding box: 101×99×115 Å

Organism: NCBI:txid656916

pLDDT: mean 77.52, std 23.19, range [17.92, 98.56]

InterPro domains:
  IPR007219 Xylanolytic transcriptional activator, regulatory domain [PF04082] (145-360)
  IPR051059 Transcription factor verF-like [PTHR40626] (7-582)

Nearest PDB structures (foldseek):
  6xr1-assembly1_A  TM=3.020E-01  e=1.237E+00  synthetic construct
  9dze-assembly1_B  TM=2.579E-01  e=5.912E-01  synthetic construct
  6e9v-assembly1_Q  TM=4.290E-01  e=8.977E+00  synthetic construct
  6qnx-assembly1_A  TM=2.697E-01  e=3.144E+00  Homo sapiens
  9dze-assembly1_B  TM=2.560E-01  e=6.587E-01  synthetic construct